Protein AF-0000000082835202 (afdb_homodimer)

Sequence (896 aa):
MSYSAKILWGEGLFLRPQHFQRQDAYHEARLAEMSRALHPYSWGLRAARFDAAALANGMLRATELSAIFPDGEIYNAPHNDDLPPAVALDGLDGASEAVFYLALHPMKDIGGNYRDAQQSQGFDARYAHQDSPAPDLYTNASTADLAFLRKNVRLLSEHEPRDALLTLPVARVRRTASAGYELDTSFIAPSLTVQACGALFEQLRRLLDALQAKVNALYGFHREPNKNIIEFRSGDVASFWLLHTANEAYSALSHLFHNPQLHPERLFQEMLRLAGALMTFSKVHTLADLPVYRHEQPGAAFAQLDTILRDLLDTVISTRYFSIVLEELRPSFHVGRLDSDKLDETTALYLSVSAATPASELAETVPLRFKVGAPDDVEKLVLSAMPGVQLAYTPQVPPAVPVKPGACYFALQTRGSLYDRMLQARSIAIYAPAGIPELKLDLIAVTRMSYSAKILWGEGLFLRPQHFQRQDAYHEARLAEMSRALHPYSWGLRAARFDAAALANGMLRATELSAIFPDGEIYNAPHNDDLPPAVALDGLDGASEAVFYLALHPMKDIGGNYRDAQQSQGFDARYAHQDSPAPDLYTNASTADLAFLRKNVRLLSEHEPRDALLTLPVARVRRTASAGYELDTSFIAPSLTVQACGALFEQLRRLLDALQAKVNALYGFHREPNKNIIEFRSGDVASFWLLHTANEAYSALSHLFHNPQLHPERLFQEMLRLAGALMTFSKVHTLADLPVYRHEQPGAAFAQLDTILRDLLDTVISTRYFSIVLEELRPSFHVGRLDSDKLDETTALYLSVSAATPASELAETVPLRFKVGAPDDVEKLVLSAMPGVQLAYTPQVPPAVPVKPGACYFALQTRGSLYDRMLQARSIAIYAPAGIPELKLDLIAVTR

Nearest PDB structures (foldseek):
  5y0e-assembly1_B  TM=6.596E-01  e=3.938E-38  Serratia sp. FS14
  5y0e-assembly1_A  TM=6.387E-01  e=1.521E-37  Serratia sp. FS14
  6gj3-assembly1_H  TM=6.727E-01  e=1.101E-32  Escherichia coli
  5m30-assembly1_C  TM=8.655E-01  e=2.086E-25  Escherichia coli
  6gj3-assembly1_D  TM=8.845E-01  e=3.781E-25  Escherichia coli

Foldseek 3Di:
DDAADDDDPDPPDDDDPVNVVSNVNNVQQVVLVVQCVVPVLQWAWPAWAFDFVCQQVQKTFTPWTWIQFNSGDTDTPDPQAHGADIDGRPPVVPDQKWWKKKKAADDDDPDPQEDEPVDPLDRRHQWYWDWDWDDDPPDNDDIDIDIDTHGRIHIDIPPDDHVRIGIWTQWMWGADPVRGIDTDLLADTLHQWQVNRNNSLVLLVVLLVLLVVLLVVLCVQQDDPPDPDRDAFPLCVLSVQSNVLSVVLSVVSVVCSVVRSHGCVVVLVSLLVSLQSLCVQDVPDDNVQQDDADSRGRSVNVVSSSVSSVVSSPDDRPLLKGKWDWDPPDVQKTKTFQDLVQDDLQKWKKKKKAFPDALVVCQPCCQQPKAKAAPVVSVVCNVVVHHHFGWHWDQDDPSSDRDDPRITMTITDCDDDRNVRCSVNRMMMMGGDPDGHPIDMMMMIGHD/DDAADQDPPDPPDDDDPVNVVSNVVNVQQVVLVVQCVVPVLSWAWAAWAFDFVCQQVQKTFTPWTWIQFNSGDTDTPDPQAHGADIDGRPPVVPDQKWWKKKKAADDDDVDPQEDEPVDPLDRRHQWYKDWDWDDDDPDRDDIDIDIDTHGRIHIDIPPDDHVRIGIWTQWMWGADPVRGIDTDLLADTLHFWQVNRNNSLVLLVVLLVLLVVLLVVLCVVQDDPDDPDRDDAPLCVLSVQSNVLSVVLSVVSVVCSVVRSHGVVVVLVSLLVSLQSLCVQDVPDDPVQQDDADSRGRSVNVVSSSVSSVVSSPDDRPLLKDKWDWDCPDVQKTKTFQDLVQDDLQKKKKKKKAFPDAQVVCQPCCQQPKAKAAPVVSVVCNVVVHHHFGWHWDPDDPSSDRDDPRITMTITDCDDDRNVRCSVNSMMMMGGDPDGHPIDMMMMIGHD

pLDDT: mean 88.79, std 12.3, range [39.31, 98.62]

Radius of gyration: 38.13 Å; Cα contacts (8 Å, |Δi|>4): 1691; chains: 2; bounding box: 76×111×78 Å

InterPro domains:
  IPR010263 Type VI secretion system TssK [PF05936] (19-446)
  IPR010263 Type VI secretion system TssK [PTHR35566] (1-447)
  IPR010263 Type VI secretion system TssK [TIGR03353] (5-446)

Solvent-accessible surface area (backbone atoms only — not comparable to full-atom values): 48586 Å² total; per-residue (Å²): 118,73,77,39,63,48,69,58,66,46,90,88,65,80,89,50,72,47,58,56,53,38,48,52,35,23,53,51,39,51,51,33,52,50,44,35,58,74,34,69,65,71,33,26,30,57,37,69,39,63,40,64,70,45,21,43,71,36,26,52,32,66,69,30,44,25,32,28,41,90,69,48,52,77,45,41,20,62,84,84,31,68,64,46,66,64,38,72,48,87,68,50,79,81,55,61,58,47,44,31,22,46,33,33,48,58,88,47,80,78,24,57,29,43,38,60,69,88,52,73,99,68,88,79,27,29,20,31,55,39,76,45,82,42,68,46,89,80,39,96,52,74,69,41,81,42,83,43,80,36,73,40,50,39,68,37,50,71,87,47,95,54,84,85,40,44,70,43,60,70,47,35,40,29,60,43,94,83,78,24,35,44,75,46,66,76,52,38,52,30,37,42,18,30,58,33,27,63,31,53,43,50,50,51,50,51,49,46,50,52,34,51,51,50,40,53,55,45,42,68,72,39,62,50,90,85,51,102,52,77,67,79,35,57,51,32,46,66,56,51,50,48,38,51,52,35,53,52,45,40,58,60,52,47,52,49,66,77,41,33,76,41,46,42,68,60,53,49,39,54,50,35,23,45,42,25,36,44,39,57,60,29,67,88,54,58,81,85,69,60,62,64,87,36,67,86,57,33,38,64,33,53,52,50,46,50,51,53,42,53,56,50,68,65,56,68,77,78,55,40,36,50,77,37,68,50,43,71,81,45,94,45,34,28,36,28,68,44,62,60,90,75,52,53,98,65,40,44,43,33,38,36,42,29,46,75,60,56,65,72,57,47,56,58,44,46,51,70,61,37,28,30,24,18,58,74,52,31,58,51,27,63,73,67,72,44,85,44,44,51,48,39,74,32,90,77,64,60,72,48,52,68,82,53,91,80,48,43,37,26,37,51,49,84,70,57,70,51,38,52,45,13,58,73,64,31,23,40,20,38,37,42,67,86,85,61,52,76,64,43,69,43,35,35,34,32,46,117,119,71,81,37,72,84,77,86,84,42,84,90,65,80,87,50,42,63,58,57,50,38,48,51,36,22,55,51,37,53,51,36,51,51,45,37,72,76,34,81,66,68,32,25,30,54,37,69,41,62,40,63,69,46,22,42,72,37,25,54,34,64,71,32,44,25,34,28,40,89,73,50,52,77,46,41,21,60,81,81,31,69,62,44,66,65,38,72,47,85,67,50,80,82,55,60,57,47,44,29,23,46,33,33,49,59,89,50,91,88,55,67,41,65,37,60,70,88,51,73,102,67,90,78,27,29,20,31,57,38,77,46,81,38,47,25,46,49,54,92,56,74,68,40,82,42,53,26,43,36,71,37,49,38,67,38,48,71,86,49,91,55,87,85,39,45,70,42,61,70,47,34,40,32,59,43,95,84,79,24,34,44,75,46,67,75,52,41,50,30,36,32,17,30,58,32,27,63,32,53,41,50,50,51,52,51,49,49,52,52,33,50,51,51,38,55,56,42,50,64,72,43,65,57,90,65,67,76,52,62,67,66,49,62,59,37,48,64,55,50,50,49,33,26,51,34,30,21,44,41,34,40,51,46,47,49,64,72,40,32,57,42,45,42,68,61,53,52,52,54,51,50,53,46,44,61,58,45,42,76,80,39,80,89,57,59,80,86,69,61,64,65,92,37,67,87,58,32,37,64,34,52,51,51,47,50,52,52,43,52,56,52,70,63,55,73,75,76,52,38,34,50,78,36,68,52,44,71,82,44,95,46,33,29,37,30,69,41,61,59,89,75,52,53,97,66,40,44,42,33,38,36,43,30,45,75,61,57,62,72,55,46,56,57,44,45,51,69,61,38,28,29,23,20,58,73,52,30,57,51,25,63,75,66,73,45,84,45,42,51,47,39,71,32,89,77,64,61,70,45,52,78,81,56,89,77,44,43,37,24,35,50,46,82,70,56,70,51,38,52,46,14,57,72,63,32,24,40,20,37,37,43,68,86,85,60,52,75,65,45,68,41,35,34,36,33,47,120

Secondary structure (DSSP, 8-state):
----PEE---TTPPP-HHHHHHHHHHHHHHHHHHHHHH-TT--EEEEEEE-HHHHHTTEE-EEEEEEE-TT--EEEETTTSPPPPPEEGGGSTT-SEEEEEEEEPPPPTTS--EE-TTS-S--SSSEEEEEEEE--SSS-PPPEEEEEEEE-EEEEETTS--TTSEEEEEEEEEE-TTS-EEE-TT----BSSGGGSHHHHHHHHHHHHHHHHHHHHHHHHH--SSSS-----GGGHHHHHHHHHHHHHHHHHHHHHH-TTS-HHHHHHHHHHHHHHHTTSBSSS-GGG-----TTSHHHHHHHHHHHHHHHHT-----SEEEE-EEEEETTEEEEE--TTT--TT-EEEEEEE-SS-HHHHHHHHHHH-EEE-HHHHHHHHHHT---S-EEE-SS--TTS-PPTT-EEEEEP--SHHHHHHHHTTEEEEE--TT-TT-EEEEEEE--/----PPP---TT----HHHHHHHHHHHHHHHHHHHHHH-TT--EEEEEEE-HHHHHTTEE-EEEEEEE-TTS-EEEETTTSPPPPPEE-TTSTT-SEEEEEEEEPPPPTTS--EE-TTS-S--SSSEEEEEEEE--SSS-PPPEEEEEEEE-EEEEETTS--TTSEEEEEEEEEE-TTS-EEE-TT----BSSGGGSHHHHHHHHHHHHHHHHHHHHHHHHH--SSSSB----GGGHHHHHHHHHHHHHHHHHHHHHH-TTS-HHHHHHHHHHHHHHHGGG-SSS-GGG-----TTSHHHHHHHHHHHHHHHHT-----SEEEE--EEEETTEEEEE--TTT--TTPEEEEEEE-SS-HHHHHHHHHHH-EEE-HHHHHHHHHHT---S-EEE-SS--TTS---TT-EEEEEP--SHHHHHHHHTTEEEEE--TT-TT-EEEEEEEP-

Structure (mmCIF, N/CA/C/O backbone):
data_AF-0000000082835202-model_v1
#
loop_
_entity.id
_entity.type
_entity.pdbx_description
1 polymer 'Type VI secretion system baseplate subunit TssK'
#
loop_
_atom_site.group_PDB
_atom_site.id
_atom_site.type_symbol
_atom_site.label_atom_id
_atom_site.label_alt_id
_atom_site.label_comp_id
_atom_site.label_asym_id
_atom_site.label_entity_id
_atom_site.label_seq_id
_atom_site.pdbx_PDB_ins_code
_atom_site.Cartn_x
_atom_site.Cartn_y
_atom_site.Cartn_z
_atom_site.occupancy
_atom_site.B_iso_or_equiv
_atom_site.auth_seq_id
_atom_site.auth_comp_id
_atom_site.auth_asym_id
_atom_site.auth_atom_id
_atom_site.pdbx_PDB_model_num
ATOM 1 N N . MET A 1 1 ? 1.157 -16.188 -18.25 1 53.16 1 MET A N 1
ATOM 2 C CA . MET A 1 1 ? 1.629 -17.344 -17.484 1 53.16 1 MET A CA 1
ATOM 3 C C . MET A 1 1 ? 0.822 -18.594 -17.828 1 53.16 1 MET A C 1
ATOM 5 O O . MET A 1 1 ? -0.393 -18.516 -18.016 1 53.16 1 MET A O 1
ATOM 9 N N . SER A 1 2 ? 1.512 -19.547 -18.453 1 62.22 2 SER A N 1
ATOM 10 C CA . SER A 1 2 ? 0.885 -20.781 -18.875 1 62.22 2 SER A CA 1
ATOM 11 C C . SER A 1 2 ? 0.361 -21.578 -17.688 1 62.22 2 SER A C 1
ATOM 13 O O . SER A 1 2 ? 1.101 -21.844 -16.734 1 62.22 2 SER A O 1
ATOM 15 N N . TYR A 1 3 ? -0.914 -21.531 -17.422 1 73.31 3 TYR A N 1
ATOM 16 C CA . TYR A 1 3 ? -1.56 -22.328 -16.375 1 73.31 3 TYR A CA 1
ATOM 17 C C . TYR A 1 3 ? -1.609 -23.797 -16.781 1 73.31 3 TYR A C 1
ATOM 19 O O . TYR A 1 3 ? -1.795 -24.125 -17.953 1 73.31 3 TYR A O 1
ATOM 27 N N . SER A 1 4 ? -1.003 -24.594 -15.867 1 79.38 4 SER A N 1
ATOM 28 C CA . SER A 1 4 ? -1.178 -26.031 -16.062 1 79.38 4 SER A CA 1
ATOM 29 C C . SER A 1 4 ? -1.963 -26.641 -14.906 1 79.38 4 SER A C 1
ATOM 31 O O . SER A 1 4 ? -1.714 -26.328 -13.734 1 79.38 4 SER A O 1
ATOM 33 N N . ALA A 1 5 ? -2.902 -27.422 -15.297 1 89.44 5 ALA A N 1
ATOM 34 C CA . ALA A 1 5 ? -3.686 -28.141 -14.305 1 89.44 5 ALA A CA 1
ATOM 35 C C . ALA A 1 5 ? -2.869 -29.266 -13.672 1 89.44 5 ALA A C 1
ATOM 37 O O . ALA A 1 5 ? -1.83 -29.656 -14.203 1 89.44 5 ALA A O 1
ATOM 38 N N . LYS A 1 6 ? -3.287 -29.641 -12.523 1 95.5 6 LYS A N 1
ATOM 39 C CA . LYS A 1 6 ? -2.662 -30.766 -11.828 1 95.5 6 LYS A CA 1
ATOM 40 C C . LYS A 1 6 ? -2.84 -32.062 -12.609 1 95.5 6 LYS A C 1
ATOM 42 O O . LYS A 1 6 ? -3.932 -32.344 -13.109 1 95.5 6 LYS A O 1
ATOM 47 N N . ILE A 1 7 ? -1.772 -32.906 -12.719 1 96.25 7 ILE A N 1
ATOM 48 C CA . ILE A 1 7 ? -1.777 -34.125 -13.492 1 96.25 7 ILE A CA 1
ATOM 49 C C . ILE A 1 7 ? -2.404 -35.25 -12.664 1 96.25 7 ILE A C 1
ATOM 51 O O . ILE A 1 7 ? -2.176 -35.344 -11.453 1 96.25 7 ILE A O 1
ATOM 55 N N . LEU A 1 8 ? -3.164 -36.156 -13.344 1 96.19 8 LEU A N 1
ATOM 56 C CA . LEU A 1 8 ? -3.623 -37.375 -12.711 1 96.19 8 LEU A CA 1
ATOM 57 C C . LEU A 1 8 ? -2.551 -38.469 -12.797 1 96.19 8 LEU A C 1
ATOM 59 O O . LEU A 1 8 ? -2.34 -39.062 -13.859 1 96.19 8 LEU A O 1
ATOM 63 N N . TRP A 1 9 ? -1.857 -38.625 -11.68 1 95.81 9 TRP A N 1
ATOM 64 C CA . TRP A 1 9 ? -0.933 -39.75 -11.578 1 95.81 9 TRP A CA 1
ATOM 65 C C . TRP A 1 9 ? -1.668 -41.031 -11.188 1 95.81 9 TRP A C 1
ATOM 67 O O . TRP A 1 9 ? -1.867 -41.312 -10 1 95.81 9 TRP A O 1
ATOM 77 N N . GLY A 1 10 ? -2.061 -41.781 -12.156 1 92.31 10 GLY A N 1
ATOM 78 C CA . GLY A 1 10 ? -2.848 -42.969 -11.891 1 92.31 10 GLY A CA 1
ATOM 79 C C . GLY A 1 10 ? -2.137 -44.25 -12.289 1 92.31 10 GLY A C 1
ATOM 80 O O . GLY A 1 10 ? -1.105 -44.219 -12.961 1 92.31 10 GLY A O 1
ATOM 81 N N . GLU A 1 11 ? -2.75 -45.312 -11.852 1 89.81 11 GLU A N 1
ATOM 82 C CA . GLU A 1 11 ? -2.205 -46.656 -12.18 1 89.81 11 GLU A CA 1
ATOM 83 C C . GLU A 1 11 ? -2.264 -46.906 -13.68 1 89.81 11 GLU A C 1
ATOM 85 O O . GLU A 1 11 ? -3.244 -46.562 -14.344 1 89.81 11 GLU A O 1
ATOM 90 N N . GLY A 1 12 ? -1.188 -47.5 -14.234 1 86.25 12 GLY A N 1
ATOM 91 C CA . GLY A 1 12 ? -1.146 -47.875 -15.641 1 86.25 12 GLY A CA 1
ATOM 92 C C . GLY A 1 12 ? -0.701 -46.719 -16.531 1 86.25 12 GLY A C 1
ATOM 93 O O . GLY A 1 12 ? -0.682 -46.875 -17.766 1 86.25 12 GLY A O 1
ATOM 94 N N . LEU A 1 13 ? -0.287 -45.688 -15.969 1 87.31 13 LEU A N 1
ATOM 95 C CA . LEU A 1 13 ? 0.126 -44.5 -16.719 1 87.31 13 LEU A CA 1
ATOM 96 C C . LEU A 1 13 ? 1.438 -44.75 -17.453 1 87.31 13 LEU A C 1
ATOM 98 O O . LEU A 1 13 ? 2.398 -45.25 -16.859 1 87.31 13 LEU A O 1
ATOM 102 N N . PHE A 1 14 ? 1.439 -44.469 -18.781 1 90.62 14 PHE A N 1
ATOM 103 C CA . PHE A 1 14 ? 2.682 -44.438 -19.547 1 90.62 14 PHE A CA 1
ATOM 104 C C . PHE A 1 14 ? 3.348 -43.062 -19.438 1 90.62 14 PHE A C 1
ATOM 106 O O . PHE A 1 14 ? 2.822 -42.094 -19.953 1 90.62 14 PHE A O 1
ATOM 113 N N . LEU A 1 15 ? 4.492 -43.094 -18.859 1 92.69 15 LEU A N 1
ATOM 114 C CA . LEU A 1 15 ? 5.164 -41.844 -18.562 1 92.69 15 LEU A CA 1
ATOM 115 C C . LEU A 1 15 ? 5.723 -41.219 -19.844 1 92.69 15 LEU A C 1
ATOM 117 O O . LEU A 1 15 ? 6.41 -41.875 -20.609 1 92.69 15 LEU A O 1
ATOM 121 N N . ARG A 1 16 ? 5.332 -40 -20.078 1 94.31 16 ARG A N 1
ATOM 122 C CA . ARG A 1 16 ? 5.832 -39.188 -21.172 1 94.31 16 ARG A CA 1
ATOM 123 C C . ARG A 1 16 ? 6.516 -37.906 -20.641 1 94.31 16 ARG A C 1
ATOM 125 O O . ARG A 1 16 ? 6.246 -37.469 -19.531 1 94.31 16 ARG A O 1
ATOM 132 N N . PRO A 1 17 ? 7.469 -37.375 -21.484 1 94.62 17 PRO A N 1
ATOM 133 C CA . PRO A 1 17 ? 8.117 -36.125 -21.062 1 94.62 17 PRO A CA 1
ATOM 134 C C . PRO A 1 17 ? 7.117 -35.031 -20.734 1 94.62 17 PRO A C 1
ATOM 136 O O . PRO A 1 17 ? 7.355 -34.219 -19.844 1 94.62 17 PRO A O 1
ATOM 139 N N . GLN A 1 18 ? 6.023 -35.062 -21.438 1 95.06 18 GLN A N 1
ATOM 140 C CA . GLN A 1 18 ? 5.016 -34 -21.266 1 95.06 18 GLN A CA 1
ATOM 141 C C . GLN A 1 18 ? 4.422 -34.031 -19.859 1 95.06 18 GLN A C 1
ATOM 143 O O . GLN A 1 18 ? 3.967 -33.031 -19.344 1 95.06 18 GLN A O 1
ATOM 148 N N . HIS A 1 19 ? 4.367 -35.188 -19.234 1 95.94 19 HIS A N 1
ATOM 149 C CA . HIS A 1 19 ? 3.906 -35.281 -17.844 1 95.94 19 HIS A CA 1
ATOM 150 C C . HIS A 1 19 ? 4.777 -34.438 -16.922 1 95.94 19 HIS A C 1
ATOM 152 O O . HIS A 1 19 ? 4.262 -33.656 -16.109 1 95.94 19 HIS A O 1
ATOM 158 N N . PHE A 1 20 ? 6.062 -34.5 -17.125 1 95.81 20 PHE A N 1
ATOM 159 C CA . PHE A 1 20 ? 7 -33.781 -16.281 1 95.81 20 PHE A CA 1
ATOM 160 C C . PHE A 1 20 ? 6.996 -32.281 -16.609 1 95.81 20 PHE A C 1
ATOM 162 O O . PHE A 1 20 ? 7.125 -31.453 -15.727 1 95.81 20 PHE A O 1
ATOM 169 N N . GLN A 1 21 ? 6.848 -32.062 -17.875 1 95.75 21 GLN A N 1
ATOM 170 C CA . GLN A 1 21 ? 6.758 -30.656 -18.297 1 95.75 21 GLN A CA 1
ATOM 171 C C . GLN A 1 21 ? 5.551 -29.969 -17.672 1 95.75 21 GLN A C 1
ATOM 173 O O . GLN A 1 21 ? 5.668 -28.859 -17.141 1 95.75 21 GLN A O 1
ATOM 178 N N . ARG A 1 22 ? 4.43 -30.609 -17.703 1 95.06 22 ARG A N 1
ATOM 179 C CA . ARG A 1 22 ? 3.201 -30.031 -17.156 1 95.06 22 ARG A CA 1
ATOM 180 C C . ARG A 1 22 ? 3.238 -29.984 -15.641 1 95.06 22 ARG A C 1
ATOM 182 O O . ARG A 1 22 ? 2.68 -29.078 -15.023 1 95.06 22 ARG A O 1
ATOM 189 N N . GLN A 1 23 ? 3.871 -30.922 -15.008 1 96.06 23 GLN A N 1
ATOM 190 C CA . GLN A 1 23 ? 4.039 -30.906 -13.555 1 96.06 23 GLN A CA 1
ATOM 191 C C . GLN A 1 23 ? 4.855 -29.688 -13.125 1 96.06 23 GLN A C 1
ATOM 193 O O . GLN A 1 23 ? 4.484 -29 -12.172 1 96.06 23 GLN A O 1
ATOM 198 N N . ASP A 1 24 ? 5.945 -29.453 -13.789 1 96.12 24 ASP A N 1
ATOM 199 C CA . ASP A 1 24 ? 6.75 -28.266 -13.508 1 96.12 24 ASP A CA 1
ATOM 200 C C . ASP A 1 24 ? 5.926 -27 -13.688 1 96.12 24 ASP A C 1
ATOM 202 O O . ASP A 1 24 ? 5.945 -26.109 -12.828 1 96.12 24 ASP A O 1
ATOM 206 N N . ALA A 1 25 ? 5.227 -26.953 -14.789 1 95.25 25 ALA A N 1
ATOM 207 C CA . ALA A 1 25 ? 4.406 -25.781 -15.086 1 95.25 25 ALA A CA 1
ATOM 208 C C . ALA A 1 25 ? 3.357 -25.547 -14 1 95.25 25 ALA A C 1
ATOM 210 O O . ALA A 1 25 ? 3.088 -24.406 -13.625 1 95.25 25 ALA A O 1
ATOM 211 N N . TYR A 1 26 ? 2.773 -26.656 -13.57 1 95.88 26 TYR A N 1
ATOM 212 C CA . TYR A 1 26 ? 1.771 -26.609 -12.508 1 95.88 26 TYR A CA 1
ATOM 213 C C . TYR A 1 26 ? 2.34 -25.969 -11.25 1 95.88 26 TYR A C 1
ATOM 215 O O . TYR A 1 26 ? 1.764 -25.016 -10.711 1 95.88 26 TYR A O 1
ATOM 223 N N . HIS A 1 27 ? 3.461 -26.344 -10.781 1 96.38 27 HIS A N 1
ATOM 224 C CA . HIS A 1 27 ? 4.055 -25.828 -9.555 1 96.38 27 HIS A CA 1
ATOM 225 C C . HIS A 1 27 ? 4.566 -24.406 -9.742 1 96.38 27 HIS A C 1
ATOM 227 O O . HIS A 1 27 ? 4.465 -23.578 -8.836 1 96.38 27 HIS A O 1
ATOM 233 N N . GLU A 1 28 ? 5.102 -24.125 -10.867 1 96 28 GLU A N 1
ATOM 234 C CA . GLU A 1 28 ? 5.57 -22.781 -11.172 1 96 28 GLU A CA 1
ATOM 235 C C . GLU A 1 28 ? 4.414 -21.781 -11.18 1 96 28 GLU A C 1
ATOM 237 O O . GLU A 1 28 ? 4.531 -20.688 -10.641 1 96 28 GLU A O 1
ATOM 242 N N . ALA A 1 29 ? 3.357 -22.172 -11.797 1 94.81 29 ALA A N 1
ATOM 243 C CA . ALA A 1 29 ? 2.176 -21.328 -11.867 1 94.81 29 ALA A CA 1
ATOM 244 C C . ALA A 1 29 ? 1.612 -21.062 -10.469 1 94.81 29 ALA A C 1
ATOM 246 O O . ALA A 1 29 ? 1.229 -19.922 -10.156 1 94.81 29 ALA A O 1
ATOM 247 N N . ARG A 1 30 ? 1.554 -22.062 -9.68 1 95.88 30 ARG A N 1
ATOM 248 C CA . ARG A 1 30 ? 1.05 -21.922 -8.32 1 95.88 30 ARG A CA 1
ATOM 249 C C . ARG A 1 30 ? 1.918 -20.953 -7.516 1 95.88 30 ARG A C 1
ATOM 251 O O . ARG A 1 30 ? 1.401 -20.109 -6.773 1 95.88 30 ARG A O 1
ATOM 258 N N . LEU A 1 31 ? 3.17 -21.094 -7.676 1 96.31 31 LEU A N 1
ATOM 259 C CA . LEU A 1 31 ? 4.086 -20.203 -6.973 1 96.31 31 LEU A CA 1
ATOM 260 C C . LEU A 1 31 ? 3.873 -18.766 -7.402 1 96.31 31 LEU A C 1
ATOM 262 O O . LEU A 1 31 ? 3.789 -17.859 -6.562 1 96.31 31 LEU A O 1
ATOM 266 N N . ALA A 1 32 ? 3.779 -18.547 -8.633 1 95.25 32 ALA A N 1
ATOM 267 C CA . ALA A 1 32 ? 3.588 -17.203 -9.164 1 95.25 32 ALA A CA 1
ATOM 268 C C . ALA A 1 32 ? 2.273 -16.594 -8.68 1 95.25 32 ALA A C 1
ATOM 270 O O . ALA A 1 32 ? 2.232 -15.445 -8.242 1 95.25 32 ALA A O 1
ATOM 271 N N . GLU A 1 33 ? 1.254 -17.359 -8.742 1 94.06 33 GLU A N 1
ATOM 272 C CA . GLU A 1 33 ? -0.067 -16.875 -8.336 1 94.06 33 GLU A CA 1
ATOM 273 C C . GLU A 1 33 ? -0.107 -16.562 -6.848 1 94.06 33 GLU A C 1
ATOM 275 O O . GLU A 1 33 ? -0.639 -15.523 -6.445 1 94.06 33 GLU A O 1
ATOM 280 N N . MET A 1 34 ? 0.46 -17.453 -6.094 1 95.81 34 MET A N 1
ATOM 281 C CA . MET A 1 34 ? 0.479 -17.234 -4.648 1 95.81 34 MET A CA 1
ATOM 282 C C . MET A 1 34 ? 1.312 -16.016 -4.293 1 95.81 34 MET A C 1
ATOM 284 O O . MET A 1 34 ? 0.936 -15.234 -3.412 1 95.81 34 MET A O 1
ATOM 288 N N . SER A 1 35 ? 2.41 -15.859 -4.945 1 95.94 35 SER A N 1
ATOM 289 C CA . SER A 1 35 ? 3.252 -14.688 -4.703 1 95.94 35 SER A CA 1
ATOM 290 C C . SER A 1 35 ? 2.496 -13.391 -4.98 1 95.94 35 SER A C 1
ATOM 292 O O . SER A 1 35 ? 2.547 -12.461 -4.18 1 95.94 35 SER A O 1
ATOM 294 N N . ARG A 1 36 ? 1.736 -13.367 -6.02 1 93.56 36 ARG A N 1
ATOM 295 C CA . ARG A 1 36 ? 0.971 -12.18 -6.387 1 93.56 36 ARG A CA 1
ATOM 296 C C . ARG A 1 36 ? -0.155 -11.922 -5.391 1 93.56 36 ARG A C 1
ATOM 298 O O . ARG A 1 36 ? -0.512 -10.773 -5.133 1 93.56 36 ARG A O 1
ATOM 305 N N . ALA A 1 37 ? -0.65 -13.023 -4.91 1 94 37 ALA A N 1
ATOM 306 C CA . ALA A 1 37 ? -1.703 -12.891 -3.906 1 94 37 ALA A CA 1
ATOM 307 C C . ALA A 1 37 ? -1.152 -12.305 -2.607 1 94 37 ALA A C 1
ATOM 309 O O . ALA A 1 37 ? -1.835 -11.539 -1.927 1 94 37 ALA A O 1
ATOM 310 N N . LEU A 1 38 ? 0.055 -12.664 -2.33 1 94.88 38 LEU A N 1
ATOM 311 C CA . LEU A 1 38 ? 0.689 -12.18 -1.107 1 94.88 38 LEU A CA 1
ATOM 312 C C . LEU A 1 38 ? 1.112 -10.719 -1.253 1 94.88 38 LEU A C 1
ATOM 314 O O . LEU A 1 38 ? 0.995 -9.938 -0.307 1 94.88 38 LEU A O 1
ATOM 318 N N . HIS A 1 39 ? 1.611 -10.445 -2.434 1 95.38 39 HIS A N 1
ATOM 319 C CA . HIS A 1 39 ? 1.994 -9.078 -2.758 1 95.38 39 HIS A CA 1
ATOM 320 C C . HIS A 1 39 ? 1.806 -8.789 -4.242 1 95.38 39 HIS A C 1
ATOM 322 O O . HIS A 1 39 ? 2.521 -9.344 -5.082 1 95.38 39 HIS A O 1
ATOM 328 N N . PRO A 1 40 ? 0.974 -7.82 -4.527 1 95.44 40 PRO A N 1
ATOM 329 C CA . PRO A 1 40 ? 0.612 -7.625 -5.934 1 95.44 40 PRO A CA 1
ATOM 330 C C . PRO A 1 40 ? 1.788 -7.152 -6.785 1 95.44 40 PRO A C 1
ATOM 332 O O . PRO A 1 40 ? 1.77 -7.309 -8.008 1 95.44 40 PRO A O 1
ATOM 335 N N . TYR A 1 41 ? 2.816 -6.641 -6.188 1 97.38 41 TYR A N 1
ATOM 336 C CA . TYR A 1 41 ? 3.982 -6.129 -6.898 1 97.38 41 TYR A CA 1
ATOM 337 C C . TYR A 1 41 ? 5.207 -6.996 -6.629 1 97.38 41 TYR A C 1
ATOM 339 O O . TYR A 1 41 ? 6.312 -6.48 -6.449 1 97.38 41 TYR A O 1
ATOM 347 N N . SER A 1 42 ? 5.008 -8.297 -6.641 1 96.88 42 SER A N 1
ATOM 348 C CA . SER A 1 42 ? 6.082 -9.242 -6.348 1 96.88 42 SER A CA 1
ATOM 349 C C . SER A 1 42 ? 6.93 -9.516 -7.586 1 96.88 42 SER A C 1
ATOM 351 O O . SER A 1 42 ? 7.238 -10.672 -7.891 1 96.88 42 SER A O 1
ATOM 353 N N . TRP A 1 43 ? 7.246 -8.5 -8.391 1 97.75 43 TRP A N 1
ATOM 354 C CA . TRP A 1 43 ? 8.141 -8.57 -9.539 1 97.75 43 TRP A CA 1
ATOM 355 C C . TRP A 1 43 ? 8.953 -7.289 -9.672 1 97.75 43 TRP A C 1
ATOM 357 O O . TRP A 1 43 ? 8.594 -6.25 -9.109 1 97.75 43 TRP A O 1
ATOM 367 N N . GLY A 1 44 ? 10.133 -7.441 -10.266 1 98.12 44 GLY A N 1
ATOM 368 C CA . GLY A 1 44 ? 11.008 -6.289 -10.438 1 98.12 44 GLY A CA 1
ATOM 369 C C . GLY A 1 44 ? 12.469 -6.609 -10.195 1 98.12 44 GLY A C 1
ATOM 370 O O . GLY A 1 44 ? 12.844 -7.777 -10.094 1 98.12 44 GLY A O 1
ATOM 371 N N . LEU A 1 45 ? 13.25 -5.555 -10.156 1 97.88 45 LEU A N 1
ATOM 372 C CA . LEU A 1 45 ? 14.703 -5.645 -10.023 1 97.88 45 LEU A CA 1
ATOM 373 C C . LEU A 1 45 ? 15.102 -5.93 -8.586 1 97.88 45 LEU A C 1
ATOM 375 O O . LEU A 1 45 ? 14.547 -5.348 -7.652 1 97.88 45 LEU A O 1
ATOM 379 N N . ARG A 1 46 ? 15.984 -6.797 -8.422 1 96.88 46 ARG A N 1
ATOM 380 C CA . ARG A 1 46 ? 16.594 -7.055 -7.121 1 96.88 46 ARG A CA 1
ATOM 381 C C . ARG A 1 46 ? 18 -6.477 -7.055 1 96.88 46 ARG A C 1
ATOM 383 O O . ARG A 1 46 ? 18.453 -6.031 -5.992 1 96.88 46 ARG A O 1
ATOM 390 N N . ALA A 1 47 ? 18.688 -6.574 -8.273 1 96.44 47 ALA A N 1
ATOM 391 C CA . ALA A 1 47 ? 20.031 -6.016 -8.367 1 96.44 47 ALA A CA 1
ATOM 392 C C . ALA A 1 47 ? 20.406 -5.75 -9.828 1 96.44 47 ALA A C 1
ATOM 394 O O . ALA A 1 47 ? 20.031 -6.512 -10.719 1 96.44 47 ALA A O 1
ATOM 395 N N . ALA A 1 48 ? 21.156 -4.688 -10.078 1 96.69 48 ALA A N 1
ATOM 396 C CA . ALA A 1 48 ? 21.672 -4.359 -11.398 1 96.69 48 ALA A CA 1
ATOM 397 C C . ALA A 1 48 ? 23 -3.605 -11.297 1 96.69 48 ALA A C 1
ATOM 399 O O . ALA A 1 48 ? 23.062 -2.512 -10.734 1 96.69 48 ALA A O 1
ATOM 400 N N . ARG A 1 49 ? 24.016 -4.219 -11.766 1 96.94 49 ARG A N 1
ATOM 401 C CA . ARG A 1 49 ? 25.328 -3.596 -11.836 1 96.94 49 ARG A CA 1
ATOM 402 C C . ARG A 1 49 ? 25.922 -3.727 -13.234 1 96.94 49 ARG A C 1
ATOM 404 O O . ARG A 1 49 ? 25.766 -4.766 -13.883 1 96.94 49 ARG A O 1
ATOM 411 N N . PHE A 1 50 ? 26.625 -2.695 -13.648 1 97.44 50 PHE A N 1
ATOM 412 C CA . PHE A 1 50 ? 27.188 -2.652 -14.992 1 97.44 50 PHE A CA 1
ATOM 413 C C . PHE A 1 50 ? 28.656 -2.252 -14.945 1 97.44 50 PHE A C 1
ATOM 415 O O . PHE A 1 50 ? 29.094 -1.6 -14 1 97.44 50 PHE A O 1
ATOM 422 N N . ASP A 1 51 ? 29.359 -2.641 -15.969 1 97.38 51 ASP A N 1
ATOM 423 C CA . ASP A 1 51 ? 30.781 -2.318 -16.125 1 97.38 51 ASP A CA 1
ATOM 424 C C . ASP A 1 51 ? 30.953 -0.882 -16.609 1 97.38 51 ASP A C 1
ATOM 426 O O . ASP A 1 51 ? 30.797 -0.595 -17.797 1 97.38 51 ASP A O 1
ATOM 430 N N . ALA A 1 52 ? 31.469 -0.044 -15.781 1 95.12 52 ALA A N 1
ATOM 431 C CA . ALA A 1 52 ? 31.578 1.384 -16.078 1 95.12 52 ALA A CA 1
ATOM 432 C C . ALA A 1 52 ? 32.594 1.64 -17.172 1 95.12 52 ALA A C 1
ATOM 434 O O . ALA A 1 52 ? 32.406 2.52 -18.016 1 95.12 52 ALA A O 1
ATOM 435 N N . ALA A 1 53 ? 33.625 0.889 -17.109 1 95.69 53 ALA A N 1
ATOM 436 C CA . ALA A 1 53 ? 34.656 1.058 -18.109 1 95.69 53 ALA A CA 1
ATOM 437 C C . ALA A 1 53 ? 34.156 0.676 -19.5 1 95.69 53 ALA A C 1
ATOM 439 O O . ALA A 1 53 ? 34.406 1.388 -20.484 1 95.69 53 ALA A O 1
ATOM 440 N N . ALA A 1 54 ? 33.5 -0.439 -19.562 1 95.94 54 ALA A N 1
ATOM 441 C CA . ALA A 1 54 ? 32.906 -0.863 -20.828 1 95.94 54 ALA A CA 1
ATOM 442 C C . ALA A 1 54 ? 31.891 0.16 -21.344 1 95.94 54 ALA A C 1
ATOM 444 O O . ALA A 1 54 ? 31.844 0.453 -22.547 1 95.94 54 ALA A O 1
ATOM 445 N N . LEU A 1 55 ? 31.172 0.676 -20.484 1 94.31 55 LEU A N 1
ATOM 446 C CA . LEU A 1 55 ? 30.156 1.653 -20.828 1 94.31 55 LEU A CA 1
ATOM 447 C C . LEU A 1 55 ? 30.781 2.92 -21.391 1 94.31 55 LEU A C 1
ATOM 449 O O . LEU A 1 55 ? 30.297 3.461 -22.391 1 94.31 55 LEU A O 1
ATOM 453 N N . ALA A 1 56 ? 31.859 3.355 -20.781 1 92.56 56 ALA A N 1
ATOM 454 C CA . ALA A 1 56 ? 32.562 4.535 -21.25 1 92.56 56 ALA A CA 1
ATOM 455 C C . ALA A 1 56 ? 33.094 4.336 -22.672 1 92.56 56 ALA A C 1
ATOM 457 O O . ALA A 1 56 ? 33.25 5.305 -23.422 1 92.56 56 ALA A O 1
ATOM 458 N N . ASN A 1 57 ? 33.219 3.062 -23.047 1 91.88 57 ASN A N 1
ATOM 459 C CA . ASN A 1 57 ? 33.719 2.732 -24.359 1 91.88 57 ASN A CA 1
ATOM 460 C C . ASN A 1 57 ? 32.625 2.299 -25.312 1 91.88 57 ASN A C 1
ATOM 462 O O . ASN A 1 57 ? 32.875 1.683 -26.344 1 91.88 57 ASN A O 1
ATOM 466 N N . GLY A 1 58 ? 31.422 2.537 -24.812 1 91.5 58 GLY A N 1
ATOM 467 C CA . GLY A 1 58 ? 30.281 2.357 -25.703 1 91.5 58 GLY A CA 1
ATOM 468 C C . GLY A 1 58 ? 29.703 0.958 -25.656 1 91.5 58 GLY A C 1
ATOM 469 O O . GLY A 1 58 ? 29.047 0.518 -26.594 1 91.5 58 GLY A O 1
ATOM 470 N N . MET A 1 59 ? 29.984 0.245 -24.594 1 94.88 59 MET A N 1
ATOM 471 C CA . MET A 1 59 ? 29.453 -1.104 -24.422 1 94.88 59 MET A CA 1
ATOM 472 C C . MET A 1 59 ? 28.688 -1.228 -23.109 1 94.88 59 MET A C 1
ATOM 474 O O . MET A 1 59 ? 29.234 -0.928 -22.047 1 94.88 59 MET A O 1
ATOM 478 N N . LEU A 1 60 ? 27.438 -1.641 -23.25 1 96.62 60 LEU A N 1
ATOM 479 C CA . LEU A 1 60 ? 26.672 -1.923 -22.047 1 96.62 60 LEU A CA 1
ATOM 480 C C . LEU A 1 60 ? 26.812 -3.385 -21.625 1 96.62 60 LEU A C 1
ATOM 482 O O . LEU A 1 60 ? 26.266 -4.273 -22.281 1 96.62 60 LEU A O 1
ATOM 486 N N . ARG A 1 61 ? 27.547 -3.604 -20.578 1 97.62 61 ARG A N 1
ATOM 487 C CA . ARG A 1 61 ? 27.812 -4.945 -20.062 1 97.62 61 ARG A CA 1
ATOM 488 C C . ARG A 1 61 ? 27.438 -5.062 -18.594 1 97.62 61 ARG A C 1
ATOM 490 O O . ARG A 1 61 ? 27.953 -4.332 -17.75 1 97.62 61 ARG A O 1
ATOM 497 N N . ALA A 1 62 ? 26.578 -6.004 -18.375 1 98.12 62 ALA A N 1
ATOM 498 C CA . ALA A 1 62 ? 26.172 -6.227 -17 1 98.12 62 ALA A CA 1
ATOM 499 C C . ALA A 1 62 ? 27.188 -7.094 -16.25 1 98.12 62 ALA A C 1
ATOM 501 O O . ALA A 1 62 ? 27.766 -8.023 -16.828 1 98.12 62 ALA A O 1
ATOM 502 N N . THR A 1 63 ? 27.359 -6.742 -15.008 1 98.19 63 THR A N 1
ATOM 503 C CA . THR A 1 63 ? 28.203 -7.578 -14.156 1 98.19 63 THR A CA 1
ATOM 504 C C . THR A 1 63 ? 27.359 -8.359 -13.156 1 98.19 63 THR A C 1
ATOM 506 O O . THR A 1 63 ? 27.781 -9.391 -12.641 1 98.19 63 THR A O 1
ATOM 509 N N . GLU A 1 64 ? 26.219 -7.879 -12.891 1 97.81 64 GLU A N 1
ATOM 510 C CA . GLU A 1 64 ? 25.219 -8.531 -12.047 1 97.81 64 GLU A CA 1
ATOM 511 C C . GLU A 1 64 ? 23.812 -8.102 -12.43 1 97.81 64 GLU A C 1
ATOM 513 O O . GLU A 1 64 ? 23.547 -6.914 -12.602 1 97.81 64 GLU A O 1
ATOM 518 N N . LEU A 1 65 ? 22.969 -9.016 -12.609 1 97.88 65 LEU A N 1
ATOM 519 C CA . LEU A 1 65 ? 21.562 -8.758 -12.883 1 97.88 65 LEU A CA 1
ATOM 520 C C . LEU A 1 65 ? 20.672 -9.797 -12.203 1 97.88 65 LEU A C 1
ATOM 522 O O . LEU A 1 65 ? 20.812 -10.992 -12.469 1 97.88 65 LEU A O 1
ATOM 526 N N . SER A 1 66 ? 19.844 -9.359 -11.312 1 97.88 66 SER A N 1
ATOM 527 C CA . SER A 1 66 ? 18.875 -10.195 -10.617 1 97.88 66 SER A CA 1
ATOM 528 C C . SER A 1 66 ? 17.484 -9.57 -10.633 1 97.88 66 SER A C 1
ATOM 530 O O . SER A 1 66 ? 17.328 -8.391 -10.312 1 97.88 66 SER A O 1
ATOM 532 N N . ALA A 1 67 ? 16.5 -10.359 -11.078 1 98.12 67 ALA A N 1
ATOM 533 C CA . ALA A 1 67 ? 15.141 -9.828 -11.188 1 98.12 67 ALA A CA 1
ATOM 534 C C . ALA A 1 67 ? 14.102 -10.945 -11.156 1 98.12 67 ALA A C 1
ATOM 536 O O . ALA A 1 67 ? 14.445 -12.117 -11.328 1 98.12 67 ALA A O 1
ATOM 537 N N . ILE A 1 68 ? 12.93 -10.648 -10.812 1 98.12 68 ILE A N 1
ATOM 538 C CA . ILE A 1 68 ? 11.758 -11.492 -11.023 1 98.12 68 ILE A CA 1
ATOM 539 C C . ILE A 1 68 ? 10.867 -10.875 -12.102 1 98.12 68 ILE A C 1
ATOM 541 O O . ILE A 1 68 ? 10.43 -9.734 -11.969 1 98.12 68 ILE A O 1
ATOM 545 N N . PHE A 1 69 ? 10.664 -11.609 -13.18 1 97.62 69 PHE A N 1
ATOM 546 C CA . PHE A 1 69 ? 9.82 -11.133 -14.266 1 97.62 69 PHE A CA 1
ATOM 547 C C . PHE A 1 69 ? 8.352 -11.102 -13.844 1 97.62 69 PHE A C 1
ATOM 549 O O . PHE A 1 69 ? 7.973 -11.742 -12.867 1 97.62 69 PHE A O 1
ATOM 556 N N . PRO A 1 70 ? 7.504 -10.336 -14.57 1 94.75 70 PRO A N 1
ATOM 557 C CA . PRO A 1 70 ? 6.09 -10.211 -14.211 1 94.75 70 PRO A CA 1
ATOM 558 C C . PRO A 1 70 ? 5.367 -11.555 -14.203 1 94.75 70 PRO A C 1
ATOM 560 O O . PRO A 1 70 ? 4.367 -11.719 -13.5 1 94.75 70 PRO A O 1
ATOM 563 N N . ASP A 1 71 ? 5.883 -12.516 -14.938 1 94.44 71 ASP A N 1
ATOM 564 C CA . ASP A 1 71 ? 5.223 -13.82 -14.984 1 94.44 71 ASP A CA 1
ATOM 565 C C . ASP A 1 71 ? 5.711 -14.727 -13.852 1 94.44 71 ASP A C 1
ATOM 567 O O . ASP A 1 71 ? 5.297 -15.883 -13.758 1 94.44 71 ASP A O 1
ATOM 571 N N . GLY A 1 72 ? 6.68 -14.242 -13.062 1 95.25 72 GLY A N 1
ATOM 572 C CA . GLY A 1 72 ? 7.145 -15 -11.914 1 95.25 72 GLY A CA 1
ATOM 573 C C . GLY A 1 72 ? 8.492 -15.672 -12.141 1 95.25 72 GLY A C 1
ATOM 574 O O . GLY A 1 72 ? 9.07 -16.25 -11.219 1 95.25 72 GLY A O 1
ATOM 575 N N . GLU A 1 73 ? 9.031 -15.562 -13.352 1 96.75 73 GLU A N 1
ATOM 576 C CA . GLU A 1 73 ? 10.328 -16.172 -13.633 1 96.75 73 GLU A CA 1
ATOM 577 C C . GLU A 1 73 ? 11.438 -15.469 -12.859 1 96.75 73 GLU A C 1
ATOM 579 O O . GLU A 1 73 ? 11.531 -14.234 -12.867 1 96.75 73 GLU A O 1
ATOM 584 N N . ILE A 1 74 ? 12.227 -16.312 -12.188 1 97.69 74 ILE A N 1
ATOM 585 C CA . ILE A 1 74 ? 13.305 -15.789 -11.359 1 97.69 74 ILE A CA 1
ATOM 586 C C . ILE A 1 74 ? 14.617 -15.812 -12.141 1 97.69 74 ILE A C 1
ATOM 588 O O . ILE A 1 74 ? 15 -16.844 -12.695 1 97.69 74 ILE A O 1
ATOM 592 N N . TYR A 1 75 ? 15.242 -14.719 -12.258 1 98.12 75 TYR A N 1
ATOM 593 C CA . TYR A 1 75 ? 16.531 -14.57 -12.945 1 98.12 75 TYR A CA 1
ATOM 594 C C . TYR A 1 75 ? 17.594 -14.047 -11.992 1 98.12 75 TYR A C 1
ATOM 596 O O . TYR A 1 75 ? 17.391 -13.047 -11.312 1 98.12 75 TYR A O 1
ATOM 604 N N . ASN A 1 76 ? 18.719 -14.727 -11.883 1 98 76 ASN A N 1
ATOM 605 C CA . ASN A 1 76 ? 19.828 -14.352 -11.008 1 98 76 ASN A CA 1
ATOM 606 C C . ASN A 1 76 ? 21.172 -14.633 -11.664 1 98 76 ASN A C 1
ATOM 608 O O . ASN A 1 76 ? 21.656 -15.766 -11.648 1 98 76 ASN A O 1
ATOM 612 N N . ALA A 1 77 ? 21.719 -13.695 -12.234 1 97.56 77 ALA A N 1
ATOM 613 C CA . ALA A 1 77 ? 22.984 -13.82 -12.961 1 97.56 77 ALA A CA 1
ATOM 614 C C . ALA A 1 77 ? 24.094 -13.008 -12.281 1 97.56 77 ALA A C 1
ATOM 616 O O . ALA A 1 77 ? 23.844 -11.891 -11.812 1 97.56 77 ALA A O 1
ATOM 617 N N . PRO A 1 78 ? 25.328 -13.516 -12.086 1 96.12 78 PRO A N 1
ATOM 618 C CA . PRO A 1 78 ? 25.828 -14.695 -12.789 1 96.12 78 PRO A CA 1
ATOM 619 C C . PRO A 1 78 ? 25.75 -15.969 -11.953 1 96.12 78 PRO A C 1
ATOM 621 O O . PRO A 1 78 ? 26.25 -17.016 -12.359 1 96.12 78 PRO A O 1
ATOM 624 N N . HIS A 1 79 ? 25.156 -15.977 -10.828 1 90.69 79 HIS A N 1
ATOM 625 C CA . HIS A 1 79 ? 25.203 -17.109 -9.906 1 90.69 79 HIS A CA 1
ATOM 626 C C . HIS A 1 79 ? 24.422 -18.297 -10.461 1 90.69 79 HIS A C 1
ATOM 628 O O . HIS A 1 79 ? 24.984 -19.375 -10.664 1 90.69 79 HIS A O 1
ATOM 634 N N . ASN A 1 80 ? 23.141 -18.156 -10.773 1 92.38 80 ASN A N 1
ATOM 635 C CA . ASN A 1 80 ? 22.281 -19.25 -11.203 1 92.38 80 ASN A CA 1
ATOM 636 C C . ASN A 1 80 ? 21.969 -19.156 -12.703 1 92.38 80 ASN A C 1
ATOM 638 O O . ASN A 1 80 ? 21.531 -20.141 -13.305 1 92.38 80 ASN A O 1
ATOM 642 N N . ASP A 1 81 ? 22.234 -18.031 -13.219 1 96.12 81 ASP A N 1
ATOM 643 C CA . ASP A 1 81 ? 21.984 -17.766 -14.633 1 96.12 81 ASP A CA 1
ATOM 644 C C . ASP A 1 81 ? 23.188 -17.078 -15.281 1 96.12 81 ASP A C 1
ATOM 646 O O . ASP A 1 81 ? 24.094 -16.609 -14.586 1 96.12 81 ASP A O 1
ATOM 650 N N . ASP A 1 82 ? 23.109 -17.078 -16.609 1 94.56 82 ASP A N 1
ATOM 651 C CA . ASP A 1 82 ? 24.156 -16.375 -17.344 1 94.56 82 ASP A CA 1
ATOM 652 C C . ASP A 1 82 ? 23.781 -14.914 -17.562 1 94.56 82 ASP A C 1
ATOM 654 O O . ASP A 1 82 ? 22.594 -14.586 -17.703 1 94.56 82 ASP A O 1
ATOM 658 N N . LEU A 1 83 ? 24.812 -14.102 -17.578 1 97.38 83 LEU A N 1
ATOM 659 C CA . LEU A 1 83 ? 24.594 -12.695 -17.906 1 97.38 83 LEU A CA 1
ATOM 660 C C . LEU A 1 83 ? 24.219 -12.531 -19.375 1 97.38 83 LEU A C 1
ATOM 662 O O . LEU A 1 83 ? 24.672 -13.305 -20.219 1 97.38 83 LEU A O 1
ATOM 666 N N . PRO A 1 84 ? 23.391 -11.539 -19.688 1 96.75 84 PRO A N 1
ATOM 667 C CA . PRO A 1 84 ? 23.109 -11.281 -21.109 1 96.75 84 PRO A CA 1
ATOM 668 C C . PRO A 1 84 ? 24.328 -10.773 -21.875 1 96.75 84 PRO A C 1
ATOM 670 O O . PRO A 1 84 ? 25.234 -10.18 -21.281 1 96.75 84 PRO A O 1
ATOM 673 N N . PRO A 1 85 ? 24.312 -11.055 -23.172 1 95.5 85 PRO A N 1
ATOM 674 C CA . PRO A 1 85 ? 25.406 -10.508 -23.984 1 95.5 85 PRO A CA 1
ATOM 675 C C . PRO A 1 85 ? 25.469 -8.984 -23.938 1 95.5 85 PRO A C 1
ATOM 677 O O . PRO A 1 85 ? 24.438 -8.32 -23.812 1 95.5 85 PRO A O 1
ATOM 680 N N . ALA A 1 86 ? 26.656 -8.477 -24.047 1 96.06 86 ALA A N 1
ATOM 681 C CA . ALA A 1 86 ? 26.844 -7.031 -24.047 1 96.06 86 ALA A CA 1
ATOM 682 C C . ALA A 1 86 ? 26.219 -6.402 -25.281 1 96.06 86 ALA A C 1
ATOM 684 O O . ALA A 1 86 ? 26.062 -7.059 -26.312 1 96.06 86 ALA A O 1
ATOM 685 N N . VAL A 1 87 ? 25.875 -5.172 -25.141 1 94.69 87 VAL A N 1
ATOM 686 C CA . VAL A 1 87 ? 25.234 -4.453 -26.234 1 94.69 87 VAL A CA 1
ATOM 687 C C . VAL A 1 87 ? 26.078 -3.24 -26.625 1 94.69 87 VAL A C 1
ATOM 689 O O . VAL A 1 87 ? 26.5 -2.461 -25.766 1 94.69 87 VAL A O 1
ATOM 692 N N . ALA A 1 88 ? 26.281 -3.164 -27.891 1 92.69 88 ALA A N 1
ATOM 693 C CA . ALA A 1 88 ? 26.984 -1.982 -28.391 1 92.69 88 ALA A CA 1
ATOM 694 C C . ALA A 1 88 ? 26.031 -0.786 -28.484 1 92.69 88 ALA A C 1
ATOM 696 O O . ALA A 1 88 ? 24.922 -0.905 -28.984 1 92.69 88 ALA A O 1
ATOM 697 N N . LEU A 1 89 ? 26.453 0.345 -28.016 1 90.38 89 LEU A N 1
ATOM 698 C CA . LEU A 1 89 ? 25.594 1.509 -27.891 1 90.38 89 LEU A CA 1
ATOM 699 C C . LEU A 1 89 ? 25.719 2.416 -29.109 1 90.38 89 LEU A C 1
ATOM 701 O O . LEU A 1 89 ? 25 3.408 -29.234 1 90.38 89 LEU A O 1
ATOM 705 N N . ASP A 1 90 ? 26.594 2.199 -29.984 1 76.19 90 ASP A N 1
ATOM 706 C CA . ASP A 1 90 ? 26.781 3.025 -31.172 1 76.19 90 ASP A CA 1
ATOM 707 C C . ASP A 1 90 ? 25.484 3.15 -31.969 1 76.19 90 ASP A C 1
ATOM 709 O O . ASP A 1 90 ? 25.297 4.117 -32.719 1 76.19 90 ASP A O 1
ATOM 713 N N . GLY A 1 91 ? 24.547 2.268 -31.719 1 64.56 91 GLY A N 1
ATOM 714 C CA . GLY A 1 91 ? 23.312 2.266 -32.5 1 64.56 91 GLY A CA 1
ATOM 715 C C . GLY A 1 91 ? 22.219 3.117 -31.875 1 64.56 91 GLY A C 1
ATOM 716 O O . GLY A 1 91 ? 21.062 3.053 -32.281 1 64.56 91 GLY A O 1
ATOM 717 N N . LEU A 1 92 ? 22.438 3.77 -30.734 1 69.5 92 LEU A N 1
ATOM 718 C CA . LEU A 1 92 ? 21.375 4.574 -30.156 1 69.5 92 LEU A CA 1
ATOM 719 C C . LEU A 1 92 ? 21 5.738 -31.078 1 69.5 92 LEU A C 1
ATOM 721 O O . LEU A 1 92 ? 20.422 6.723 -30.641 1 69.5 92 LEU A O 1
ATOM 725 N N . ASP A 1 93 ? 20.906 5.453 -32.344 1 60.94 93 ASP A N 1
ATOM 726 C CA . ASP A 1 93 ? 20.453 6.25 -33.5 1 60.94 93 ASP A CA 1
ATOM 727 C C . ASP A 1 93 ? 20.406 7.734 -33.125 1 60.94 93 ASP A C 1
ATOM 729 O O . ASP A 1 93 ? 19.422 8.414 -33.469 1 60.94 93 ASP A O 1
ATOM 733 N N . GLY A 1 94 ? 21.359 8.242 -32.406 1 65.94 94 GLY A N 1
ATOM 734 C CA . GLY A 1 94 ? 21.359 9.688 -32.25 1 65.94 94 GLY A CA 1
ATOM 735 C C . GLY A 1 94 ? 20.672 10.133 -30.953 1 65.94 94 GLY A C 1
ATOM 736 O O . GLY A 1 94 ? 20.766 11.305 -30.578 1 65.94 94 GLY A O 1
ATOM 737 N N . ALA A 1 95 ? 20.062 9.211 -30.297 1 76.69 95 ALA A N 1
ATOM 738 C CA . ALA A 1 95 ? 19.375 9.625 -29.078 1 76.69 95 ALA A CA 1
ATOM 739 C C . ALA A 1 95 ? 20.359 9.938 -27.969 1 76.69 95 ALA A C 1
ATOM 741 O O . ALA A 1 95 ? 21.422 9.312 -27.875 1 76.69 95 ALA A O 1
ATOM 742 N N . SER A 1 96 ? 20.094 10.969 -27.203 1 84.88 96 SER A N 1
ATOM 743 C CA . SER A 1 96 ? 20.953 11.398 -26.094 1 84.88 96 SER A CA 1
ATOM 744 C C . SER A 1 96 ? 20.812 10.469 -24.906 1 84.88 96 SER A C 1
ATOM 746 O O . SER A 1 96 ? 21.703 10.398 -24.047 1 84.88 96 SER A O 1
ATOM 748 N N . GLU A 1 97 ? 19.703 9.781 -24.797 1 91.38 97 GLU A N 1
ATOM 749 C CA . GLU A 1 97 ? 19.484 8.828 -23.703 1 91.38 97 GLU A CA 1
ATOM 750 C C . GLU A 1 97 ? 18.562 7.691 -24.141 1 91.38 97 GLU A C 1
ATOM 752 O O . GLU A 1 97 ? 17.797 7.84 -25.109 1 91.38 97 GLU A O 1
ATOM 757 N N . ALA A 1 98 ? 18.719 6.566 -23.531 1 94.06 98 ALA A N 1
ATOM 758 C CA . ALA A 1 98 ? 17.859 5.434 -23.828 1 94.06 98 ALA A CA 1
ATOM 759 C C . ALA A 1 98 ? 17.703 4.516 -22.625 1 94.06 98 ALA A C 1
ATOM 761 O O . ALA A 1 98 ? 18.672 4.27 -21.891 1 94.06 98 ALA A O 1
ATOM 762 N N . VAL A 1 99 ? 16.5 4.039 -22.453 1 96.38 99 VAL A N 1
ATOM 763 C CA . VAL A 1 99 ? 16.25 3.031 -21.438 1 96.38 99 VAL A CA 1
ATOM 764 C C . VAL A 1 99 ? 16.5 1.638 -22 1 96.38 99 VAL A C 1
ATOM 766 O O . VAL A 1 99 ? 16.109 1.345 -23.141 1 96.38 99 VAL A O 1
ATOM 769 N N . PHE A 1 100 ? 17.188 0.852 -21.25 1 96.88 100 PHE A N 1
ATOM 770 C CA . PHE A 1 100 ? 17.453 -0.527 -21.656 1 96.88 100 PHE A CA 1
ATOM 771 C C . PHE A 1 100 ? 16.641 -1.498 -20.797 1 96.88 100 PHE A C 1
ATOM 773 O O . PHE A 1 100 ? 16.484 -1.299 -19.594 1 96.88 100 PHE A O 1
ATOM 780 N N . TYR A 1 101 ? 16.203 -2.557 -21.469 1 97.94 101 TYR A N 1
ATOM 781 C CA . TYR A 1 101 ? 15.305 -3.543 -20.875 1 97.94 101 TYR A CA 1
ATOM 782 C C . TYR A 1 101 ? 15.953 -4.922 -20.859 1 97.94 101 TYR A C 1
ATOM 784 O O . TYR A 1 101 ? 16.625 -5.316 -21.812 1 97.94 101 TYR A O 1
ATOM 792 N N . LEU A 1 102 ? 15.773 -5.602 -19.734 1 98.25 102 LEU A N 1
ATOM 793 C CA . LEU A 1 102 ? 16 -7.039 -19.703 1 98.25 102 LEU A CA 1
ATOM 794 C C . LEU A 1 102 ? 14.836 -7.789 -20.344 1 98.25 102 LEU A C 1
ATOM 796 O O . LEU A 1 102 ? 13.695 -7.641 -19.906 1 98.25 102 LEU A O 1
ATOM 800 N N . ALA A 1 103 ? 15.133 -8.562 -21.359 1 98.31 103 ALA A N 1
ATOM 801 C CA . ALA A 1 103 ? 14.062 -9.164 -22.141 1 98.31 103 ALA A CA 1
ATOM 802 C C . ALA A 1 103 ? 14.156 -10.688 -22.094 1 98.31 103 ALA A C 1
ATOM 804 O O . ALA A 1 103 ? 15.25 -11.25 -22.109 1 98.31 103 ALA A O 1
ATOM 805 N N . LEU A 1 104 ? 13.023 -11.344 -22.047 1 97.81 104 LEU A N 1
ATOM 806 C CA . LEU A 1 104 ? 12.852 -12.797 -22.047 1 97.81 104 LEU A CA 1
ATOM 807 C C . LEU A 1 104 ? 11.617 -13.195 -22.844 1 97.81 104 LEU A C 1
ATOM 809 O O . LEU A 1 104 ? 10.578 -12.539 -22.766 1 97.81 104 LEU A O 1
ATOM 813 N N . HIS A 1 105 ? 11.75 -14.227 -23.656 1 96.62 105 HIS A N 1
ATOM 814 C CA . HIS A 1 105 ? 10.57 -14.711 -24.359 1 96.62 105 HIS A CA 1
ATOM 815 C C . HIS A 1 105 ? 9.547 -15.289 -23.391 1 96.62 105 HIS A C 1
ATOM 817 O O . HIS A 1 105 ? 9.914 -15.984 -22.438 1 96.62 105 HIS A O 1
ATOM 823 N N . PRO A 1 106 ? 8.289 -14.938 -23.609 1 96.12 106 PRO A N 1
ATOM 824 C CA . PRO A 1 106 ? 7.27 -15.641 -22.828 1 96.12 106 PRO A CA 1
ATOM 825 C C . PRO A 1 106 ? 7.168 -17.125 -23.188 1 96.12 106 PRO A C 1
ATOM 827 O O . PRO A 1 106 ? 7.68 -17.547 -24.234 1 96.12 106 PRO A O 1
ATOM 830 N N . MET A 1 107 ? 6.645 -17.875 -22.234 1 95 107 MET A N 1
ATOM 831 C CA . MET A 1 107 ? 6.418 -19.281 -22.516 1 95 107 MET A CA 1
ATOM 832 C C . MET A 1 107 ? 5.387 -19.453 -23.625 1 95 107 MET A C 1
ATOM 834 O O . MET A 1 107 ? 4.277 -18.938 -23.547 1 95 107 MET A O 1
ATOM 838 N N . LYS A 1 108 ? 5.816 -20.141 -24.672 1 92.44 108 LYS A N 1
ATOM 839 C CA . LYS A 1 108 ? 4.891 -20.469 -25.75 1 92.44 108 LYS A CA 1
ATOM 840 C C . LYS A 1 108 ? 4.129 -21.75 -25.453 1 92.44 108 LYS A C 1
ATOM 842 O O . LYS A 1 108 ? 4.715 -22.734 -25 1 92.44 108 LYS A O 1
ATOM 847 N N . ASP A 1 109 ? 2.914 -21.844 -25.812 1 88.5 109 ASP A N 1
ATOM 848 C CA . ASP A 1 109 ? 2.041 -22.953 -25.438 1 88.5 109 ASP A CA 1
ATOM 849 C C . ASP A 1 109 ? 2.268 -24.156 -26.328 1 88.5 109 ASP A C 1
ATOM 851 O O . ASP A 1 109 ? 2.037 -25.297 -25.922 1 88.5 109 ASP A O 1
ATOM 855 N N . ILE A 1 110 ? 2.68 -23.938 -27.547 1 87.75 110 ILE A N 1
ATOM 856 C CA . ILE A 1 110 ? 2.688 -25.031 -28.531 1 87.75 110 ILE A CA 1
ATOM 857 C C . ILE A 1 110 ? 4.121 -25.484 -28.766 1 87.75 110 ILE A C 1
ATOM 859 O O . ILE A 1 110 ? 4.375 -26.297 -29.672 1 87.75 110 ILE A O 1
ATOM 863 N N . GLY A 1 111 ? 5.098 -24.938 -28.016 1 89.06 111 GLY A N 1
ATOM 864 C CA . GLY A 1 111 ? 6.477 -25.375 -28.172 1 89.06 111 GLY A CA 1
ATOM 865 C C . GLY A 1 111 ? 7.391 -24.281 -28.688 1 89.06 111 GLY A C 1
ATOM 866 O O . GLY A 1 111 ? 6.984 -23.109 -28.781 1 89.06 111 GLY A O 1
ATOM 867 N N . GLY A 1 112 ? 8.664 -24.719 -28.938 1 90.25 112 GLY A N 1
ATOM 868 C CA . GLY A 1 112 ? 9.641 -23.766 -29.438 1 90.25 112 GLY A CA 1
ATOM 869 C C . GLY A 1 112 ? 10.258 -22.922 -28.344 1 90.25 112 GLY A C 1
ATOM 870 O O . GLY A 1 112 ? 10.719 -21.797 -28.609 1 90.25 112 GLY A O 1
ATOM 871 N N . ASN A 1 113 ? 10.188 -23.453 -27.172 1 95.12 113 ASN A N 1
ATOM 872 C CA . ASN A 1 113 ? 10.711 -22.688 -26.047 1 95.12 113 ASN A CA 1
ATOM 873 C C . ASN A 1 113 ? 12.18 -23 -25.781 1 95.12 113 ASN A C 1
ATOM 875 O O . ASN A 1 113 ? 12.789 -22.438 -24.875 1 95.12 113 ASN A O 1
ATOM 879 N N . TYR A 1 114 ? 12.766 -23.859 -26.578 1 93.12 114 TYR A N 1
ATOM 880 C CA . TYR A 1 114 ? 14.102 -24.391 -26.344 1 93.12 114 TYR A CA 1
ATOM 881 C C . TYR A 1 114 ? 14.953 -24.328 -27.594 1 93.12 114 TYR A C 1
ATOM 883 O O . TYR A 1 114 ? 14.492 -24.688 -28.688 1 93.12 114 TYR A O 1
ATOM 891 N N . ARG A 1 115 ? 16.141 -23.797 -27.406 1 87.69 115 ARG A N 1
ATOM 892 C CA . ARG A 1 115 ? 17.109 -23.75 -28.5 1 87.69 115 ARG A CA 1
ATOM 893 C C . ARG A 1 115 ? 18.281 -24.703 -28.219 1 87.69 115 ARG A C 1
ATOM 895 O O . ARG A 1 115 ? 18.922 -24.609 -27.172 1 87.69 115 ARG A O 1
ATOM 902 N N . ASP A 1 116 ? 18.578 -25.516 -29.219 1 83.94 116 ASP A N 1
ATOM 903 C CA . ASP A 1 116 ? 19.672 -26.484 -29.062 1 83.94 116 ASP A CA 1
ATOM 904 C C . ASP A 1 116 ? 21.031 -25.797 -29.172 1 83.94 116 ASP A C 1
ATOM 906 O O . ASP A 1 116 ? 21.141 -24.734 -29.797 1 83.94 116 ASP A O 1
ATOM 910 N N . ALA A 1 117 ? 21.984 -26.359 -28.453 1 69.25 117 ALA A N 1
ATOM 911 C CA . ALA A 1 117 ? 23.344 -25.812 -28.328 1 69.25 117 ALA A CA 1
ATOM 912 C C . ALA A 1 117 ? 23.969 -25.594 -29.703 1 69.25 117 ALA A C 1
ATOM 914 O O . ALA A 1 117 ? 24.781 -24.688 -29.891 1 69.25 117 ALA A O 1
ATOM 915 N N . GLN A 1 118 ? 23.641 -26.5 -30.516 1 63.84 118 GLN A N 1
ATOM 916 C CA . GLN A 1 118 ? 24.328 -26.453 -31.797 1 63.84 118 GLN A CA 1
ATOM 917 C C . GLN A 1 118 ? 23.938 -25.219 -32.594 1 63.84 118 GLN A C 1
ATOM 919 O O . GLN A 1 118 ? 24.641 -24.828 -33.531 1 63.84 118 GLN A O 1
ATOM 924 N N . GLN A 1 119 ? 22.812 -24.656 -32.219 1 59.69 119 GLN A N 1
ATOM 925 C CA . GLN A 1 119 ? 22.344 -23.516 -33 1 59.69 119 GLN A CA 1
ATOM 926 C C . GLN A 1 119 ? 22.875 -22.203 -32.438 1 59.69 119 GLN A C 1
ATOM 928 O O . GLN A 1 119 ? 23.109 -22.094 -31.234 1 59.69 119 GLN A O 1
ATOM 933 N N . SER A 1 120 ? 23.453 -21.359 -33.188 1 57.59 120 SER A N 1
ATOM 934 C CA . SER A 1 120 ? 24.078 -20.062 -32.969 1 57.59 120 SER A CA 1
ATOM 935 C C . SER A 1 120 ? 23.328 -19.266 -31.891 1 57.59 120 SER A C 1
ATOM 937 O O . SER A 1 120 ? 22.203 -19.625 -31.531 1 57.59 120 SER A O 1
ATOM 939 N N . GLN A 1 121 ? 24.016 -18.25 -31.203 1 68.44 121 GLN A N 1
ATOM 940 C CA . GLN A 1 121 ? 23.641 -17.281 -30.188 1 68.44 121 GLN A CA 1
ATOM 941 C C . GLN A 1 121 ? 22.391 -16.516 -30.594 1 68.44 121 GLN A C 1
ATOM 943 O O . GLN A 1 121 ? 22.484 -15.414 -31.141 1 68.44 121 GLN A O 1
ATOM 948 N N . GLY A 1 122 ? 21.234 -17.234 -30.75 1 83.88 122 GLY A N 1
ATOM 949 C CA . GLY A 1 122 ? 20.016 -16.547 -31.172 1 83.88 122 GLY A CA 1
ATOM 950 C C . GLY A 1 122 ? 19.062 -16.281 -30.016 1 83.88 122 GLY A C 1
ATOM 951 O O . GLY A 1 122 ? 19.219 -16.844 -28.938 1 83.88 122 GLY A O 1
ATOM 952 N N . PHE A 1 123 ? 18.281 -15.32 -30.234 1 91.56 123 PHE A N 1
ATOM 953 C CA . PHE A 1 123 ? 17.266 -14.906 -29.281 1 91.56 123 PHE A CA 1
ATOM 954 C C . PHE A 1 123 ? 15.867 -15.211 -29.828 1 91.56 123 PHE A C 1
ATOM 956 O O . PHE A 1 123 ? 15.086 -14.289 -30.078 1 91.56 123 PHE A O 1
ATOM 963 N N . ASP A 1 124 ? 15.539 -16.484 -29.969 1 91.75 124 ASP A N 1
ATOM 964 C CA . ASP A 1 124 ? 14.25 -16.859 -30.547 1 91.75 124 ASP A CA 1
ATOM 965 C C . ASP A 1 124 ? 13.477 -17.797 -29.625 1 91.75 124 ASP A C 1
ATOM 967 O O . ASP A 1 124 ? 12.352 -18.188 -29.938 1 91.75 124 ASP A O 1
ATOM 971 N N . ALA A 1 125 ? 14.195 -18.156 -28.531 1 94.38 125 ALA A N 1
ATOM 972 C CA . ALA A 1 125 ? 13.547 -19.062 -27.594 1 94.38 125 ALA A CA 1
ATOM 973 C C . ALA A 1 125 ? 13.797 -18.609 -26.156 1 94.38 125 ALA A C 1
ATOM 975 O O . ALA A 1 125 ? 14.781 -17.922 -25.859 1 94.38 125 ALA A O 1
ATOM 976 N N . ARG A 1 126 ? 12.961 -19.094 -25.281 1 95.75 126 ARG A N 1
ATOM 977 C CA . ARG A 1 126 ? 13.008 -18.719 -23.875 1 95.75 126 ARG A CA 1
ATOM 978 C C . ARG A 1 126 ? 14.219 -19.328 -23.188 1 95.75 126 ARG A C 1
ATOM 980 O O . ARG A 1 126 ? 14.805 -18.734 -22.281 1 95.75 126 ARG A O 1
ATOM 987 N N . TYR A 1 127 ? 14.609 -20.531 -23.609 1 95.62 127 TYR A N 1
ATOM 988 C CA . TYR A 1 127 ? 15.688 -21.266 -22.953 1 95.62 127 TYR A CA 1
ATOM 989 C C . TYR A 1 127 ? 16.734 -21.703 -23.969 1 95.62 127 TYR A C 1
ATOM 991 O O . TYR A 1 127 ? 16.438 -21.922 -25.141 1 95.62 127 TYR A O 1
ATOM 999 N N . ALA A 1 128 ? 17.922 -21.797 -23.406 1 93.56 128 ALA A N 1
ATOM 1000 C CA . ALA A 1 128 ? 19.047 -22.375 -24.156 1 93.56 128 ALA A CA 1
ATOM 1001 C C . ALA A 1 128 ? 19.547 -23.656 -23.5 1 93.56 128 ALA A C 1
ATOM 1003 O O . ALA A 1 128 ? 19.312 -23.875 -22.312 1 93.56 128 ALA A O 1
ATOM 1004 N N . HIS A 1 129 ? 20.234 -24.469 -24.25 1 92.31 129 HIS A N 1
ATOM 1005 C CA . HIS A 1 129 ? 20.734 -25.75 -23.797 1 92.31 129 HIS A CA 1
ATOM 1006 C C . HIS A 1 129 ? 21.953 -25.578 -22.891 1 92.31 129 HIS A C 1
ATOM 1008 O O . HIS A 1 129 ? 22.812 -24.75 -23.172 1 92.31 129 HIS A O 1
ATOM 1014 N N . GLN A 1 130 ? 21.938 -26.375 -21.844 1 91.62 130 GLN A N 1
ATOM 1015 C CA . GLN A 1 130 ? 23.109 -26.438 -20.984 1 91.62 130 GLN A CA 1
ATOM 1016 C C . GLN A 1 130 ? 23.312 -27.859 -20.438 1 91.62 130 GLN A C 1
ATOM 1018 O O . GLN A 1 130 ? 22.422 -28.391 -19.766 1 91.62 130 GLN A O 1
ATOM 1023 N N . ASP A 1 131 ? 24.453 -28.438 -20.719 1 93.81 131 ASP A N 1
ATOM 1024 C CA . ASP A 1 131 ? 24.797 -29.734 -20.125 1 93.81 131 ASP A CA 1
ATOM 1025 C C . ASP A 1 131 ? 25.641 -29.547 -18.859 1 93.81 131 ASP A C 1
ATOM 1027 O O . ASP A 1 131 ? 26.516 -28.688 -18.828 1 93.81 131 ASP A O 1
ATOM 1031 N N . SER A 1 132 ? 25.266 -30.25 -17.844 1 93.94 132 SER A N 1
ATOM 1032 C CA . SER A 1 132 ? 26.047 -30.188 -16.625 1 93.94 132 SER A CA 1
ATOM 1033 C C . SER A 1 132 ? 26.031 -31.531 -15.891 1 93.94 132 SER A C 1
ATOM 1035 O O . SER A 1 132 ? 25.016 -32.25 -15.922 1 93.94 132 SER A O 1
ATOM 1037 N N . PRO A 1 133 ? 27.156 -31.859 -15.266 1 96.31 133 PRO A N 1
ATOM 1038 C CA . PRO A 1 133 ? 27.141 -33.062 -14.453 1 96.31 133 PRO A CA 1
ATOM 1039 C C . PRO A 1 133 ? 26.25 -32.969 -13.227 1 96.31 133 PRO A C 1
ATOM 1041 O O . PRO A 1 133 ? 26.188 -31.891 -12.602 1 96.31 133 PRO A O 1
ATOM 1044 N N . ALA A 1 134 ? 25.531 -34.062 -12.961 1 95.88 134 ALA A N 1
ATOM 1045 C CA . ALA A 1 134 ? 24.641 -34.125 -11.805 1 95.88 134 ALA A CA 1
ATOM 1046 C C . ALA A 1 134 ? 25.016 -35.312 -10.898 1 95.88 134 ALA A C 1
ATOM 1048 O O . ALA A 1 134 ? 24.672 -36.438 -11.188 1 95.88 134 ALA A O 1
ATOM 1049 N N . PRO A 1 135 ? 25.688 -35.031 -9.789 1 95.62 135 PRO A N 1
ATOM 1050 C CA . PRO A 1 135 ? 25.969 -36.125 -8.844 1 95.62 135 PRO A CA 1
ATOM 1051 C C . PRO A 1 135 ? 24.719 -36.656 -8.148 1 95.62 135 PRO A C 1
ATOM 1053 O O . PRO A 1 135 ? 23.719 -35.938 -8.031 1 95.62 135 PRO A O 1
ATOM 1056 N N . ASP A 1 136 ? 24.766 -37.875 -7.781 1 95.25 136 ASP A N 1
ATOM 1057 C CA . ASP A 1 136 ? 23.703 -38.406 -6.926 1 95.25 136 ASP A CA 1
ATOM 1058 C C . ASP A 1 136 ? 23.75 -37.781 -5.539 1 95.25 136 ASP A C 1
ATOM 1060 O O . ASP A 1 136 ? 24.75 -37.906 -4.82 1 95.25 136 ASP A O 1
ATOM 1064 N N . LEU A 1 137 ? 22.75 -37.219 -5.059 1 94.19 137 LEU A N 1
ATOM 1065 C CA . LEU A 1 137 ? 22.766 -36.406 -3.842 1 94.19 137 LEU A CA 1
ATOM 1066 C C . LEU A 1 137 ? 22.531 -37.281 -2.613 1 94.19 137 LEU A C 1
ATOM 1068 O O . LEU A 1 137 ? 22.766 -36.844 -1.483 1 94.19 137 LEU A O 1
ATOM 1072 N N . TYR A 1 138 ? 22 -38.406 -2.871 1 93 138 TYR A N 1
ATOM 1073 C CA . TYR A 1 138 ? 21.5 -39.125 -1.698 1 93 138 TYR A CA 1
ATOM 1074 C C . TYR A 1 138 ? 22.078 -40.531 -1.616 1 93 138 TYR A C 1
ATOM 1076 O O . TYR A 1 138 ? 22.328 -41.031 -0.524 1 93 138 TYR A O 1
ATOM 1084 N N . THR A 1 139 ? 22.094 -41 -2.84 1 88.38 139 THR A N 1
ATOM 1085 C CA . THR A 1 139 ? 22.609 -42.375 -2.846 1 88.38 139 THR A CA 1
ATOM 1086 C C . THR A 1 139 ? 23.938 -42.438 -3.59 1 88.38 139 THR A C 1
ATOM 1088 O O . THR A 1 139 ? 24.422 -41.438 -4.117 1 88.38 139 THR A O 1
ATOM 1091 N N . ASN A 1 140 ? 24.797 -43.25 -3.363 1 90.5 140 ASN A N 1
ATOM 1092 C CA . ASN A 1 140 ? 26.156 -43.438 -3.873 1 90.5 140 ASN A CA 1
ATOM 1093 C C . ASN A 1 140 ? 26.141 -43.844 -5.336 1 90.5 140 ASN A C 1
ATOM 1095 O O . ASN A 1 140 ? 26.969 -44.688 -5.75 1 90.5 140 ASN A O 1
ATOM 1099 N N . ALA A 1 141 ? 25 -43.344 -6.211 1 91.88 141 ALA A N 1
ATOM 1100 C CA . ALA A 1 141 ? 25 -43.625 -7.645 1 91.88 141 ALA A CA 1
ATOM 1101 C C . ALA A 1 141 ? 26.047 -42.812 -8.383 1 91.88 141 ALA A C 1
ATOM 1103 O O . ALA A 1 141 ? 26.5 -41.781 -7.867 1 91.88 141 ALA A O 1
ATOM 1104 N N . SER A 1 142 ? 26.375 -43.25 -9.594 1 94.75 142 SER A N 1
ATOM 1105 C CA . SER A 1 142 ? 27.344 -42.531 -10.414 1 94.75 142 SER A CA 1
ATOM 1106 C C . SER A 1 142 ? 26.781 -41.219 -10.922 1 94.75 142 SER A C 1
ATOM 1108 O O . SER A 1 142 ? 25.578 -41.062 -11.109 1 94.75 142 SER A O 1
ATOM 1110 N N . THR A 1 143 ? 27.734 -40.344 -11.078 1 96.25 143 THR A N 1
ATOM 1111 C CA . THR A 1 143 ? 27.359 -39.031 -11.617 1 96.25 143 THR A CA 1
ATOM 1112 C C . THR A 1 143 ? 26.75 -39.156 -13 1 96.25 143 THR A C 1
ATOM 1114 O O . THR A 1 143 ? 27.234 -39.938 -13.828 1 96.25 143 THR A O 1
ATOM 1117 N N . ALA A 1 144 ? 25.594 -38.438 -13.266 1 95.06 144 ALA A N 1
ATOM 1118 C CA . ALA A 1 144 ? 24.938 -38.438 -14.57 1 95.06 144 ALA A CA 1
ATOM 1119 C C . ALA A 1 144 ? 25.125 -37.094 -15.281 1 95.06 144 ALA A C 1
ATOM 1121 O O . ALA A 1 144 ? 25.188 -36.062 -14.633 1 95.06 144 ALA A O 1
ATOM 1122 N N . ASP A 1 145 ? 25.234 -37.156 -16.547 1 95.56 145 ASP A N 1
ATOM 1123 C CA . ASP A 1 145 ? 25.203 -35.938 -17.344 1 95.56 145 ASP A CA 1
ATOM 1124 C C . ASP A 1 145 ? 23.766 -35.594 -17.734 1 95.56 145 ASP A C 1
ATOM 1126 O O . ASP A 1 145 ? 23.109 -36.344 -18.453 1 95.56 145 ASP A O 1
ATOM 1130 N N . LEU A 1 146 ? 23.359 -34.469 -17.281 1 95.19 146 LEU A N 1
ATOM 1131 C CA . LEU A 1 146 ? 21.984 -34.062 -17.531 1 95.19 146 LEU A CA 1
ATOM 1132 C C . LEU A 1 146 ? 21.953 -32.781 -18.375 1 95.19 146 LEU A C 1
ATOM 1134 O O . LEU A 1 146 ? 22.859 -31.953 -18.297 1 95.19 146 LEU A O 1
ATOM 1138 N N . ALA A 1 147 ? 20.844 -32.688 -19.188 1 94.12 147 ALA A N 1
ATOM 1139 C CA . ALA A 1 147 ? 20.547 -31.484 -19.938 1 94.12 147 ALA A CA 1
ATOM 1140 C C . ALA A 1 147 ? 19.641 -30.562 -19.141 1 94.12 147 ALA A C 1
ATOM 1142 O O . ALA A 1 147 ? 18.609 -31 -18.609 1 94.12 147 ALA A O 1
ATOM 1143 N N . PHE A 1 148 ? 20.078 -29.297 -19.031 1 95.19 148 PHE A N 1
ATOM 1144 C CA . PHE A 1 148 ? 19.297 -28.297 -18.297 1 95.19 148 PHE A CA 1
ATOM 1145 C C . PHE A 1 148 ? 18.875 -27.172 -19.234 1 95.19 148 PHE A C 1
ATOM 1147 O O . PHE A 1 148 ? 19.453 -27 -20.312 1 95.19 148 PHE A O 1
ATOM 1154 N N . LEU A 1 149 ? 17.797 -26.516 -18.859 1 94.31 149 LEU A N 1
ATOM 1155 C CA . LEU A 1 149 ? 17.312 -25.328 -19.547 1 94.31 149 LEU A CA 1
ATOM 1156 C C . LEU A 1 149 ? 17.922 -24.062 -18.938 1 94.31 149 LEU A C 1
ATOM 1158 O O . LEU A 1 149 ? 17.688 -23.781 -17.75 1 94.31 149 LEU A O 1
ATOM 1162 N N . ARG A 1 150 ? 18.672 -23.344 -19.656 1 93.5 150 ARG A N 1
ATOM 1163 C CA . ARG A 1 150 ? 19.219 -22.062 -19.234 1 93.5 150 ARG A CA 1
ATOM 1164 C C . ARG A 1 150 ? 18.422 -20.906 -19.812 1 93.5 150 ARG A C 1
ATOM 1166 O O . ARG A 1 150 ? 18.109 -20.891 -21 1 93.5 150 ARG A O 1
ATOM 1173 N N . LYS A 1 151 ? 18.141 -19.906 -19 1 95.94 151 LYS A N 1
ATOM 1174 C CA . LYS A 1 151 ? 17.359 -18.766 -19.469 1 95.94 151 LYS A CA 1
ATOM 1175 C C . LYS A 1 151 ? 18.141 -17.938 -20.5 1 95.94 151 LYS A C 1
ATOM 1177 O O . LYS A 1 151 ? 19.297 -17.609 -20.281 1 95.94 151 LYS A O 1
ATOM 1182 N N . ASN A 1 152 ? 17.406 -17.719 -21.594 1 95.56 152 ASN A N 1
ATOM 1183 C CA . ASN A 1 152 ? 17.969 -16.922 -22.688 1 95.56 152 ASN A CA 1
ATOM 1184 C C . ASN A 1 152 ? 17.484 -15.477 -22.625 1 95.56 152 ASN A C 1
ATOM 1186 O O . ASN A 1 152 ? 16.406 -15.164 -23.109 1 95.56 152 ASN A O 1
ATOM 1190 N N . VAL A 1 153 ? 18.328 -14.602 -22.062 1 96.81 153 VAL A N 1
ATOM 1191 C CA . VAL A 1 153 ? 17.906 -13.211 -21.875 1 96.81 153 VAL A CA 1
ATOM 1192 C C . VAL A 1 153 ? 18.797 -12.289 -22.703 1 96.81 153 VAL A C 1
ATOM 1194 O O . VAL A 1 153 ? 19.922 -12.664 -23.078 1 96.81 153 VAL A O 1
ATOM 1197 N N . ARG A 1 154 ? 18.25 -11.086 -23 1 96.81 154 ARG A N 1
ATOM 1198 C CA . ARG A 1 154 ? 18.984 -10.055 -23.734 1 96.81 154 ARG A CA 1
ATOM 1199 C C . ARG A 1 154 ? 18.688 -8.672 -23.156 1 96.81 154 ARG A C 1
ATOM 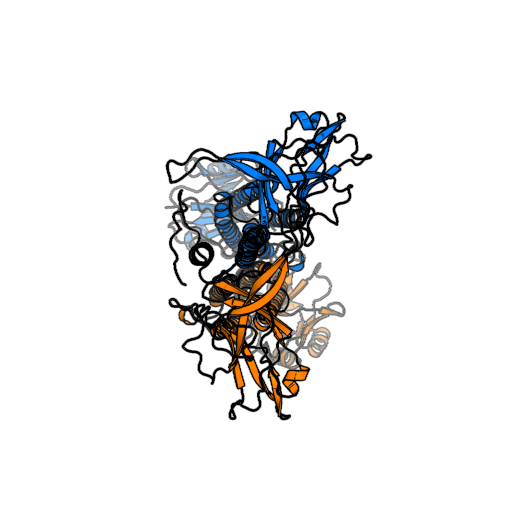1201 O O . ARG A 1 154 ? 17.672 -8.477 -22.484 1 96.81 154 ARG A O 1
ATOM 1208 N N . LEU A 1 155 ? 19.641 -7.82 -23.359 1 96.94 155 LEU A N 1
ATOM 1209 C CA . LEU A 1 155 ? 19.391 -6.398 -23.125 1 96.94 155 LEU A CA 1
ATOM 1210 C C . LEU A 1 155 ? 18.938 -5.715 -24.422 1 96.94 155 LEU A C 1
ATOM 1212 O O . LEU A 1 155 ? 19.609 -5.816 -25.453 1 96.94 155 LEU A O 1
ATOM 1216 N N . LEU A 1 156 ? 17.781 -5.074 -24.297 1 95.75 156 LEU A N 1
ATOM 1217 C CA . LEU A 1 156 ? 17.234 -4.395 -25.469 1 95.75 156 LEU A CA 1
ATOM 1218 C C . LEU A 1 156 ? 17 -2.916 -25.172 1 95.75 156 LEU A C 1
ATOM 1220 O O . LEU A 1 156 ? 16.547 -2.555 -24.094 1 95.75 156 LEU A O 1
ATOM 1224 N N . SER A 1 157 ? 17.297 -2.164 -26.141 1 94.25 157 SER A N 1
ATOM 1225 C CA . SER A 1 157 ? 17.016 -0.737 -26.016 1 94.25 157 SER A CA 1
ATOM 1226 C C . SER A 1 157 ? 15.523 -0.458 -26.156 1 94.25 157 SER A C 1
ATOM 1228 O O . SER A 1 157 ? 14.781 -1.261 -26.734 1 94.25 157 SER A O 1
ATOM 1230 N N . GLU A 1 158 ? 15.062 0.635 -25.641 1 93.06 158 GLU A N 1
ATOM 1231 C CA . GLU A 1 158 ? 13.664 1.037 -25.734 1 93.06 158 GLU A CA 1
ATOM 1232 C C . GLU A 1 158 ? 13.242 1.231 -27.188 1 93.06 158 GLU A C 1
ATOM 1234 O O . GLU A 1 158 ? 12.047 1.233 -27.5 1 93.06 158 GLU A O 1
ATOM 1239 N N . HIS A 1 159 ? 14.188 1.319 -28.109 1 90.5 159 HIS A N 1
ATOM 1240 C CA . HIS A 1 159 ? 13.898 1.57 -29.516 1 90.5 159 HIS A CA 1
ATOM 1241 C C . HIS A 1 159 ? 13.789 0.265 -30.297 1 90.5 159 HIS A C 1
ATOM 1243 O O . HIS A 1 159 ? 13.438 0.271 -31.484 1 90.5 159 HIS A O 1
ATOM 1249 N N . GLU A 1 160 ? 14.094 -0.833 -29.672 1 91.19 160 GLU A N 1
ATOM 1250 C CA . GLU A 1 160 ? 13.945 -2.148 -30.297 1 91.19 160 GLU A CA 1
ATOM 1251 C C . GLU A 1 160 ? 12.57 -2.74 -30 1 91.19 160 GLU A C 1
ATOM 1253 O O . GLU A 1 160 ? 11.961 -2.438 -28.969 1 91.19 160 GLU A O 1
ATOM 1258 N N . PRO A 1 161 ? 12.055 -3.484 -30.891 1 92.44 161 PRO A N 1
ATOM 1259 C CA . PRO A 1 161 ? 10.742 -4.105 -30.656 1 92.44 161 PRO A CA 1
ATOM 1260 C C . PRO A 1 161 ? 10.727 -5.012 -29.438 1 92.44 161 PRO A C 1
ATOM 1262 O O . PRO A 1 161 ? 11.602 -5.863 -29.281 1 92.44 161 PRO A O 1
ATOM 1265 N N . ARG A 1 162 ? 9.742 -4.824 -28.562 1 93.69 162 ARG A N 1
ATOM 1266 C CA . ARG A 1 162 ? 9.68 -5.574 -27.312 1 93.69 162 ARG A CA 1
ATOM 1267 C C . ARG A 1 162 ? 8.258 -6.059 -27.031 1 93.69 162 ARG A C 1
ATOM 1269 O O . ARG A 1 162 ? 7.988 -6.633 -25.969 1 93.69 162 ARG A O 1
ATOM 1276 N N . ASP A 1 163 ? 7.293 -5.953 -27.859 1 92.19 163 ASP A N 1
ATOM 1277 C CA . ASP A 1 163 ? 5.871 -6.18 -27.609 1 92.19 163 ASP A CA 1
ATOM 1278 C C . ASP A 1 163 ? 5.59 -7.656 -27.344 1 92.19 163 ASP A C 1
ATOM 1280 O O . ASP A 1 163 ? 4.715 -7.992 -26.547 1 92.19 163 ASP A O 1
ATOM 1284 N N . ALA A 1 164 ? 6.328 -8.523 -28 1 93.31 164 ALA A N 1
ATOM 1285 C CA . ALA A 1 164 ? 6.07 -9.953 -27.859 1 93.31 164 ALA A CA 1
ATOM 1286 C C . ALA A 1 164 ? 6.922 -10.562 -26.75 1 93.31 164 ALA A C 1
ATOM 1288 O O . ALA A 1 164 ? 6.922 -11.773 -26.547 1 93.31 164 ALA A O 1
ATOM 1289 N N . LEU A 1 165 ? 7.641 -9.688 -26 1 96.88 165 LEU A N 1
ATOM 1290 C CA . LEU A 1 165 ? 8.578 -10.156 -25 1 96.88 165 LEU A CA 1
ATOM 1291 C C . LEU A 1 165 ? 8.141 -9.734 -23.594 1 96.88 165 LEU A C 1
ATOM 1293 O O . LEU A 1 165 ? 7.324 -8.828 -23.453 1 96.88 165 LEU A O 1
ATOM 1297 N N . LEU A 1 166 ? 8.594 -10.5 -22.672 1 96.94 166 LEU A N 1
ATOM 1298 C CA . LEU A 1 166 ? 8.562 -10.031 -21.281 1 96.94 166 LEU A CA 1
ATOM 1299 C C . LEU A 1 166 ? 9.758 -9.125 -20.984 1 96.94 166 LEU A C 1
ATOM 1301 O O . LEU A 1 166 ? 10.906 -9.516 -21.203 1 96.94 166 LEU A O 1
ATOM 1305 N N . THR A 1 167 ? 9.422 -7.961 -20.531 1 97.38 167 THR A N 1
ATOM 1306 C CA . THR A 1 167 ? 10.523 -7.02 -20.375 1 97.38 167 THR A CA 1
ATOM 1307 C C . THR A 1 167 ? 10.461 -6.34 -19 1 97.38 167 THR A C 1
ATOM 1309 O O . THR A 1 167 ? 9.391 -6.266 -18.391 1 97.38 167 THR A O 1
ATOM 1312 N N . LEU A 1 168 ? 11.625 -5.906 -18.547 1 97.06 168 LEU A N 1
ATOM 1313 C CA . LEU A 1 168 ? 11.828 -5.137 -17.328 1 97.06 168 LEU A CA 1
ATOM 1314 C C . LEU A 1 168 ? 12.891 -4.066 -17.531 1 97.06 168 LEU A C 1
ATOM 1316 O O . LEU A 1 168 ? 14.023 -4.375 -17.906 1 97.06 168 LEU A O 1
ATOM 1320 N N . PRO A 1 169 ? 12.508 -2.795 -17.359 1 97.69 169 PRO A N 1
ATOM 1321 C CA . PRO A 1 169 ? 13.562 -1.787 -17.469 1 97.69 169 PRO A CA 1
ATOM 1322 C C . PRO A 1 169 ? 14.625 -1.938 -16.375 1 97.69 169 PRO A C 1
ATOM 1324 O O . PRO A 1 169 ? 14.297 -2.17 -15.219 1 97.69 169 PRO A O 1
ATOM 1327 N N . VAL A 1 170 ? 15.93 -1.748 -16.797 1 97.31 170 VAL A N 1
ATOM 1328 C CA . VAL A 1 170 ? 16.969 -2.049 -15.805 1 97.31 170 VAL A CA 1
ATOM 1329 C C . VAL A 1 170 ? 17.953 -0.887 -15.719 1 97.31 170 VAL A C 1
ATOM 1331 O O . VAL A 1 170 ? 18.641 -0.721 -14.711 1 97.31 170 VAL A O 1
ATOM 1334 N N . ALA A 1 171 ? 18 -0.117 -16.812 1 96.62 171 ALA A N 1
ATOM 1335 C CA . ALA A 1 171 ? 18.969 0.979 -16.781 1 96.62 171 ALA A CA 1
ATOM 1336 C C . ALA A 1 171 ? 18.609 2.043 -17.828 1 96.62 171 ALA A C 1
ATOM 1338 O O . ALA A 1 171 ? 17.969 1.749 -18.828 1 96.62 171 ALA A O 1
ATOM 1339 N N . ARG A 1 172 ? 18.953 3.182 -17.516 1 96.38 172 ARG A N 1
ATOM 1340 C CA . ARG A 1 172 ? 18.922 4.281 -18.484 1 96.38 172 ARG A CA 1
ATOM 1341 C C . ARG A 1 172 ? 20.328 4.797 -18.766 1 96.38 172 ARG A C 1
ATOM 1343 O O . ARG A 1 172 ? 21.078 5.109 -17.844 1 96.38 172 ARG A O 1
ATOM 1350 N N . VAL A 1 173 ? 20.719 4.832 -20 1 95.5 173 VAL A N 1
ATOM 1351 C CA . VAL A 1 173 ? 22.047 5.238 -20.438 1 95.5 173 VAL A CA 1
ATOM 1352 C C . VAL A 1 173 ? 21.984 6.602 -21.109 1 95.5 173 VAL A C 1
ATOM 1354 O O . VAL A 1 173 ? 21.062 6.867 -21.891 1 95.5 173 VAL A O 1
ATOM 1357 N N . ARG A 1 174 ? 23 7.41 -20.781 1 92.94 174 ARG A N 1
ATOM 1358 C CA . ARG A 1 174 ? 23.094 8.742 -21.375 1 92.94 174 ARG A CA 1
ATOM 1359 C C . ARG A 1 174 ? 24.453 8.953 -22.031 1 92.94 174 ARG A C 1
ATOM 1361 O O . ARG A 1 174 ? 25.469 8.445 -21.562 1 92.94 174 ARG A O 1
ATOM 1368 N N . ARG A 1 175 ? 24.422 9.781 -23.078 1 90.75 175 ARG A N 1
ATOM 1369 C CA . ARG A 1 175 ? 25.656 10.148 -23.75 1 90.75 175 ARG A CA 1
ATOM 1370 C C . ARG A 1 175 ? 26.359 11.281 -23 1 90.75 175 ARG A C 1
ATOM 1372 O O . ARG A 1 175 ? 25.719 12.227 -22.547 1 90.75 175 ARG A O 1
ATOM 1379 N N . THR A 1 176 ? 27.625 11.047 -22.859 1 87.75 176 THR A N 1
ATOM 1380 C CA . THR A 1 176 ? 28.406 12.094 -22.219 1 87.75 176 THR A CA 1
ATOM 1381 C C . THR A 1 176 ? 28.953 13.078 -23.25 1 87.75 176 THR A C 1
ATOM 1383 O O . THR A 1 176 ? 28.859 12.836 -24.453 1 87.75 176 THR A O 1
ATOM 1386 N N . ALA A 1 177 ? 29.422 14.188 -22.734 1 83.31 177 ALA A N 1
ATOM 1387 C CA . ALA A 1 177 ? 30.016 15.203 -23.594 1 83.31 177 ALA A CA 1
ATOM 1388 C C . ALA A 1 177 ? 31.25 14.664 -24.312 1 83.31 177 ALA A C 1
ATOM 1390 O O . ALA A 1 177 ? 31.578 15.117 -25.422 1 83.31 177 ALA A O 1
ATOM 1391 N N . SER A 1 178 ? 32 13.766 -23.781 1 80.81 178 SER A N 1
ATOM 1392 C CA . SER A 1 178 ? 33.219 13.211 -24.328 1 80.81 178 SER A CA 1
ATOM 1393 C C . SER A 1 178 ? 32.938 12 -25.219 1 80.81 178 SER A C 1
ATOM 1395 O O . SER A 1 178 ? 33.781 11.102 -25.344 1 80.81 178 SER A O 1
ATOM 1397 N N . ALA A 1 179 ? 31.844 11.859 -25.781 1 76.31 179 ALA A N 1
ATOM 1398 C CA . ALA A 1 179 ? 31.438 10.82 -26.734 1 76.31 179 ALA A CA 1
ATOM 1399 C C . ALA A 1 179 ? 31.297 9.469 -26.031 1 76.31 179 ALA A C 1
ATOM 1401 O O . ALA A 1 179 ? 31.219 8.43 -26.688 1 76.31 179 ALA A O 1
ATOM 1402 N N . GLY A 1 180 ? 31.406 9.406 -24.781 1 87.56 180 GLY A N 1
ATOM 1403 C CA . GLY A 1 180 ? 31.141 8.195 -24.016 1 87.56 180 GLY A CA 1
ATOM 1404 C C . GLY A 1 180 ? 29.75 8.133 -23.438 1 87.56 180 GLY A C 1
ATOM 1405 O O . GLY A 1 180 ? 28.875 8.914 -23.828 1 87.56 180 GLY A O 1
ATOM 1406 N N . TYR A 1 181 ? 29.5 7.035 -22.766 1 92.88 181 TYR A N 1
ATOM 1407 C CA . TYR A 1 181 ? 28.188 6.855 -22.156 1 92.88 181 TYR A CA 1
ATOM 1408 C C . TYR A 1 181 ? 28.312 6.668 -20.641 1 92.88 181 TYR A C 1
ATOM 1410 O O . TYR A 1 181 ? 29.359 6.27 -20.141 1 92.88 181 TYR A O 1
ATOM 1418 N N . GLU A 1 182 ? 27.281 7.035 -19.969 1 94 182 GLU A N 1
ATOM 1419 C CA . GLU A 1 182 ? 27.188 6.816 -18.531 1 94 182 GLU A CA 1
ATOM 1420 C C . GLU A 1 182 ? 25.781 6.414 -18.109 1 94 182 GLU A C 1
ATOM 1422 O O . GLU A 1 182 ? 24.828 6.605 -18.875 1 94 182 GLU A O 1
ATOM 1427 N N . LEU A 1 183 ? 25.688 5.812 -16.922 1 95.31 183 LEU A N 1
ATOM 1428 C CA . LEU A 1 183 ? 24.375 5.465 -16.375 1 95.31 183 LEU A CA 1
ATOM 1429 C C . LEU A 1 183 ? 23.703 6.684 -15.766 1 95.31 183 LEU A C 1
ATOM 1431 O O . LEU A 1 183 ? 24.344 7.496 -15.109 1 95.31 183 LEU A O 1
ATOM 1435 N N . ASP A 1 184 ? 22.406 6.848 -16.062 1 95.12 184 ASP A N 1
ATOM 1436 C CA . ASP A 1 184 ? 21.609 7.844 -15.344 1 95.12 184 ASP A CA 1
ATOM 1437 C C . ASP A 1 184 ? 21.344 7.391 -13.914 1 95.12 184 ASP A C 1
ATOM 1439 O O . ASP A 1 184 ? 20.469 6.547 -13.68 1 95.12 184 ASP A O 1
ATOM 1443 N N . THR A 1 185 ? 21.906 7.988 -12.984 1 93.19 185 THR A N 1
ATOM 1444 C CA . THR A 1 185 ? 21.844 7.57 -11.594 1 93.19 185 THR A CA 1
ATOM 1445 C C . THR A 1 185 ? 20.5 7.973 -10.969 1 93.19 185 THR A C 1
ATOM 1447 O O . THR A 1 185 ? 20.188 7.547 -9.859 1 93.19 185 THR A O 1
ATOM 1450 N N . SER A 1 186 ? 19.672 8.672 -11.648 1 94.5 186 SER A N 1
ATOM 1451 C CA . SER A 1 186 ? 18.359 9.078 -11.141 1 94.5 186 SER A CA 1
ATOM 1452 C C . SER A 1 186 ? 17.266 8.125 -11.602 1 94.5 186 SER A C 1
ATOM 1454 O O . SER A 1 186 ? 16.109 8.234 -11.172 1 94.5 186 SER A O 1
ATOM 1456 N N . PHE A 1 187 ? 17.672 7.227 -12.391 1 95.94 187 PHE A N 1
ATOM 1457 C CA . PHE A 1 187 ? 16.703 6.281 -12.93 1 95.94 187 PHE A CA 1
ATOM 1458 C C . PHE A 1 187 ? 16.203 5.328 -11.852 1 95.94 187 PHE A C 1
ATOM 1460 O O . PHE A 1 187 ? 17.016 4.73 -11.133 1 95.94 187 PHE A O 1
ATOM 1467 N N . ILE A 1 188 ? 14.906 5.23 -11.703 1 96.88 188 ILE A N 1
ATOM 1468 C CA . ILE A 1 188 ? 14.297 4.297 -10.766 1 96.88 188 ILE A CA 1
ATOM 1469 C C . ILE A 1 188 ? 13.508 3.236 -11.523 1 96.88 188 ILE A C 1
ATOM 1471 O O . ILE A 1 188 ? 12.445 3.523 -12.078 1 96.88 188 ILE A O 1
ATOM 1475 N N . ALA A 1 189 ? 13.969 2.018 -11.531 1 97.19 189 ALA A N 1
ATOM 1476 C CA . ALA A 1 189 ? 13.32 0.88 -12.18 1 97.19 189 ALA A CA 1
ATOM 1477 C C . ALA A 1 189 ? 12.297 0.229 -11.25 1 97.19 189 ALA A C 1
ATOM 1479 O O . ALA A 1 189 ? 12.32 0.439 -10.039 1 97.19 189 ALA A O 1
ATOM 1480 N N . PRO A 1 190 ? 11.273 -0.489 -11.859 1 97.75 190 PRO A N 1
ATOM 1481 C CA . PRO A 1 190 ? 10.477 -1.351 -10.984 1 97.75 190 PRO A CA 1
ATOM 1482 C C . PRO A 1 190 ? 11.328 -2.307 -10.156 1 97.75 190 PRO A C 1
ATOM 1484 O O . PRO A 1 190 ? 12.141 -3.051 -10.711 1 97.75 190 PRO A O 1
ATOM 1487 N N . SER A 1 191 ? 11.211 -2.219 -8.844 1 97.88 191 SER A N 1
ATOM 1488 C CA . SER A 1 191 ? 12.117 -2.967 -7.977 1 97.88 191 SER A CA 1
ATOM 1489 C C . SER A 1 191 ? 11.359 -3.666 -6.852 1 97.88 191 SER A C 1
ATOM 1491 O O . SER A 1 191 ? 10.25 -3.268 -6.504 1 97.88 191 SER A O 1
ATOM 1493 N N . LEU A 1 192 ? 12.016 -4.73 -6.32 1 97.69 192 LEU A N 1
ATOM 1494 C CA . LEU A 1 192 ? 11.43 -5.504 -5.23 1 97.69 192 LEU A CA 1
ATOM 1495 C C . LEU A 1 192 ? 11.93 -5.008 -3.881 1 97.69 192 LEU A C 1
ATOM 1497 O O . LEU A 1 192 ? 11.359 -5.34 -2.84 1 97.69 192 LEU A O 1
ATOM 1501 N N . THR A 1 193 ? 13.016 -4.258 -3.936 1 97.44 193 THR A N 1
ATOM 1502 C CA . THR A 1 193 ? 13.609 -3.732 -2.709 1 97.44 193 THR A CA 1
ATOM 1503 C C . THR A 1 193 ? 14.031 -2.279 -2.893 1 97.44 193 THR A C 1
ATOM 1505 O O . THR A 1 193 ? 14.328 -1.849 -4.012 1 97.44 193 THR A O 1
ATOM 1508 N N . VAL A 1 194 ? 14.086 -1.585 -1.82 1 97.19 194 VAL A N 1
ATOM 1509 C CA . VAL A 1 194 ? 14.492 -0.184 -1.858 1 97.19 194 VAL A CA 1
ATOM 1510 C C . VAL A 1 194 ? 15.953 -0.077 -2.293 1 97.19 194 VAL A C 1
ATOM 1512 O O . VAL A 1 194 ? 16.312 0.83 -3.045 1 97.19 194 VAL A O 1
ATOM 1515 N N . GLN A 1 195 ? 16.75 -1.034 -1.949 1 95.88 195 GLN A N 1
ATOM 1516 C CA . GLN A 1 195 ? 18.188 -0.966 -2.195 1 95.88 195 GLN A CA 1
ATOM 1517 C C . GLN A 1 195 ? 18.531 -1.353 -3.633 1 95.88 195 GLN A C 1
ATOM 1519 O O . GLN A 1 195 ? 19.641 -1.098 -4.109 1 95.88 195 GLN A O 1
ATOM 1524 N N . ALA A 1 196 ? 17.609 -2.033 -4.328 1 94.44 196 ALA A N 1
ATOM 1525 C CA . ALA A 1 196 ? 17.875 -2.465 -5.699 1 94.44 196 ALA A CA 1
ATOM 1526 C C . ALA A 1 196 ? 18.094 -1.27 -6.621 1 94.44 196 ALA A C 1
ATOM 1528 O O . ALA A 1 196 ? 18.766 -1.387 -7.652 1 94.44 196 ALA A O 1
ATOM 1529 N N . CYS A 1 197 ? 17.5 -0.167 -6.27 1 92 197 CYS A N 1
ATOM 1530 C CA . CYS A 1 197 ? 17.703 1.075 -7.012 1 92 197 CYS A CA 1
ATOM 1531 C C . CYS A 1 197 ? 18.453 2.098 -6.168 1 92 197 CYS A C 1
ATOM 1533 O O . CYS A 1 197 ? 17.891 2.672 -5.23 1 92 197 CYS A O 1
ATOM 1535 N N . GLY A 1 198 ? 19.641 2.393 -6.574 1 94.12 198 GLY A N 1
ATOM 1536 C CA . GLY A 1 198 ? 20.469 3.332 -5.836 1 94.12 198 GLY A CA 1
ATOM 1537 C C . GLY A 1 198 ? 19.828 4.703 -5.695 1 94.12 198 GLY A C 1
ATOM 1538 O O . GLY A 1 198 ? 19.938 5.34 -4.648 1 94.12 198 GLY A O 1
ATOM 1539 N N . ALA A 1 199 ? 19.156 5.109 -6.684 1 95.56 199 ALA A N 1
ATOM 1540 C CA . ALA A 1 199 ? 18.516 6.422 -6.691 1 95.56 199 ALA A CA 1
ATOM 1541 C C . ALA A 1 199 ? 17.469 6.527 -5.578 1 95.56 199 ALA A C 1
ATOM 1543 O O . ALA A 1 199 ? 17.391 7.555 -4.902 1 95.56 199 ALA A O 1
ATOM 1544 N N . LEU A 1 200 ? 16.734 5.473 -5.43 1 96.5 200 LEU A N 1
ATOM 1545 C CA . LEU A 1 200 ? 15.688 5.465 -4.414 1 96.5 200 LEU A CA 1
ATOM 1546 C C . LEU A 1 200 ? 16.281 5.48 -3.012 1 96.5 200 LEU A C 1
ATOM 1548 O O . LEU A 1 200 ? 15.82 6.215 -2.139 1 96.5 200 LEU A O 1
ATOM 1552 N N . PHE A 1 201 ? 17.297 4.723 -2.791 1 96.75 201 PHE A N 1
ATOM 1553 C CA . PHE A 1 201 ? 17.969 4.652 -1.497 1 96.75 201 PHE A CA 1
ATOM 1554 C C . PHE A 1 201 ? 18.578 6.004 -1.129 1 96.75 201 PHE A C 1
ATOM 1556 O O . PHE A 1 201 ? 18.438 6.461 0.008 1 96.75 201 PHE A O 1
ATOM 1563 N N . GLU A 1 202 ? 19.172 6.621 -2.086 1 96.62 202 GLU A N 1
ATOM 1564 C CA . GLU A 1 202 ? 19.766 7.938 -1.865 1 96.62 202 GLU A CA 1
ATOM 1565 C C . GLU A 1 202 ? 18.703 8.984 -1.579 1 96.62 202 GLU A C 1
ATOM 1567 O O . GLU A 1 202 ? 18.906 9.883 -0.762 1 96.62 202 GLU A O 1
ATOM 1572 N N . GLN A 1 203 ? 17.656 8.898 -2.316 1 97.06 203 GLN A N 1
ATOM 1573 C CA . GLN A 1 203 ? 16.531 9.805 -2.072 1 97.06 203 GLN A CA 1
ATOM 1574 C C . GLN A 1 203 ? 16.031 9.68 -0.637 1 97.06 203 GLN A C 1
ATOM 1576 O O . GLN A 1 203 ? 15.758 10.688 0.02 1 97.06 203 GLN A O 1
ATOM 1581 N N . LEU A 1 204 ? 15.883 8.438 -0.172 1 98.19 204 LEU A N 1
ATOM 1582 C CA . LEU A 1 204 ? 15.461 8.188 1.2 1 98.19 204 LEU A CA 1
ATOM 1583 C C . LEU A 1 204 ? 16.469 8.75 2.195 1 98.19 204 LEU A C 1
ATOM 1585 O O . LEU A 1 204 ? 16.078 9.391 3.178 1 98.19 204 LEU A O 1
ATOM 1589 N N . ARG A 1 205 ? 17.719 8.562 1.951 1 98 205 ARG A N 1
ATOM 1590 C CA . ARG A 1 205 ? 18.766 9.109 2.807 1 98 205 ARG A CA 1
ATOM 1591 C C . ARG A 1 205 ? 18.672 10.625 2.887 1 98 205 ARG A C 1
ATOM 1593 O O . ARG A 1 205 ? 18.719 11.203 3.979 1 98 205 ARG A O 1
ATOM 1600 N N . ARG A 1 206 ? 18.531 11.258 1.776 1 97.81 206 ARG A N 1
ATOM 1601 C CA . ARG A 1 206 ? 18.422 12.711 1.724 1 97.81 206 ARG A CA 1
ATOM 1602 C C . ARG A 1 206 ? 17.203 13.203 2.484 1 97.81 206 ARG A C 1
ATOM 1604 O O . ARG A 1 206 ? 17.25 14.227 3.166 1 97.81 206 ARG A O 1
ATOM 1611 N N . LEU A 1 207 ? 16.141 12.477 2.32 1 98.25 207 LEU A N 1
ATOM 1612 C CA . LEU A 1 207 ? 14.922 12.836 3.031 1 98.25 207 LEU A CA 1
ATOM 1613 C C . LEU A 1 207 ? 15.125 12.758 4.539 1 98.25 207 LEU A C 1
ATOM 1615 O O . LEU A 1 207 ? 14.703 13.648 5.277 1 98.25 207 LEU A O 1
ATOM 1619 N N . LEU A 1 208 ? 15.789 11.695 4.988 1 98.38 208 LEU A N 1
ATOM 1620 C CA . LEU A 1 208 ? 16.078 11.539 6.41 1 98.38 208 LEU A CA 1
ATOM 1621 C C . LEU A 1 208 ? 16.984 12.672 6.906 1 98.38 208 LEU A C 1
ATOM 1623 O O . LEU A 1 208 ? 16.75 13.211 7.988 1 98.38 208 LEU A O 1
ATOM 1627 N N . ASP A 1 209 ? 17.891 13.039 6.129 1 97.88 209 ASP A N 1
ATOM 1628 C CA . ASP A 1 209 ? 18.766 14.148 6.473 1 97.88 209 ASP A CA 1
ATOM 1629 C C . ASP A 1 209 ? 17.984 15.461 6.582 1 97.88 209 ASP A C 1
ATOM 1631 O O . ASP A 1 209 ? 18.203 16.25 7.508 1 97.88 209 ASP A O 1
ATOM 1635 N N . ALA A 1 210 ? 17.156 15.664 5.652 1 97.12 210 ALA A N 1
ATOM 1636 C CA . ALA A 1 210 ? 16.328 16.859 5.652 1 97.12 210 ALA A CA 1
ATOM 1637 C C . ALA A 1 210 ? 15.422 16.906 6.883 1 97.12 210 ALA A C 1
ATOM 1639 O O . ALA A 1 210 ? 15.266 17.953 7.512 1 97.12 210 ALA A O 1
ATOM 1640 N N . LEU A 1 211 ? 14.82 15.766 7.207 1 97.44 211 LEU A N 1
ATOM 1641 C CA . LEU A 1 211 ? 13.969 15.672 8.383 1 97.44 211 LEU A CA 1
ATOM 1642 C C . LEU A 1 211 ? 14.758 15.93 9.656 1 97.44 211 LEU A C 1
ATOM 1644 O O . LEU A 1 211 ? 14.297 16.656 10.547 1 97.44 211 LEU A O 1
ATOM 1648 N N . GLN A 1 212 ? 15.922 15.406 9.75 1 96.31 212 GLN A N 1
ATOM 1649 C CA . 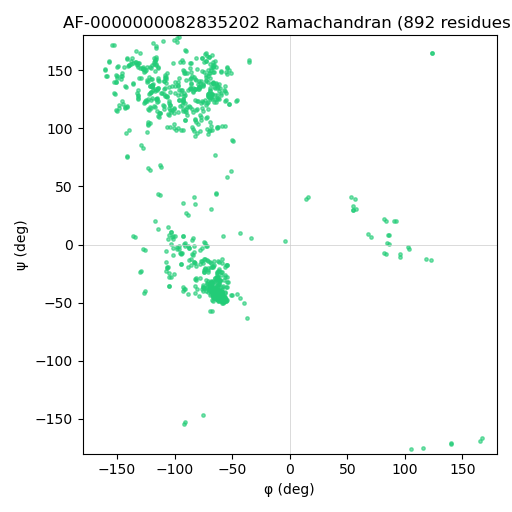GLN A 1 212 ? 16.781 15.609 10.906 1 96.31 212 GLN A CA 1
ATOM 1650 C C . GLN A 1 212 ? 17.156 17.078 11.055 1 96.31 212 GLN A C 1
ATOM 1652 O O . GLN A 1 212 ? 17.156 17.625 12.164 1 96.31 212 GLN A O 1
ATOM 1657 N N . ALA A 1 213 ? 17.484 17.688 10.008 1 93.75 213 ALA A N 1
ATOM 1658 C CA . ALA A 1 213 ? 17.812 19.109 10.016 1 93.75 213 ALA A CA 1
ATOM 1659 C C . ALA A 1 213 ? 16.625 19.938 10.492 1 93.75 213 ALA A C 1
ATOM 1661 O O . ALA A 1 213 ? 16.781 20.875 11.281 1 93.75 213 ALA A O 1
ATOM 1662 N N . LYS A 1 214 ? 15.492 19.578 9.961 1 92.06 214 LYS A N 1
ATOM 1663 C CA . LYS A 1 214 ? 14.281 20.281 10.367 1 92.06 214 LYS A CA 1
ATOM 1664 C C . LYS A 1 214 ? 14.016 20.125 11.859 1 92.06 214 LYS A C 1
ATOM 1666 O O . LYS A 1 214 ? 13.664 21.094 12.539 1 92.06 214 LYS A O 1
ATOM 1671 N N . VAL A 1 215 ? 14.172 18.953 12.367 1 92.12 215 VAL A N 1
ATOM 1672 C CA . VAL A 1 215 ? 13.984 18.656 13.781 1 92.12 215 VAL A CA 1
ATOM 1673 C C . VAL A 1 215 ? 14.953 19.484 14.609 1 92.12 215 VAL A C 1
ATOM 1675 O O . VAL A 1 215 ? 14.555 20.141 15.586 1 92.12 215 VAL A O 1
ATOM 1678 N N . ASN A 1 216 ? 16.156 19.547 14.195 1 87.81 216 ASN A N 1
ATOM 1679 C CA . ASN A 1 216 ? 17.172 20.312 14.914 1 87.81 216 ASN A CA 1
ATOM 1680 C C . ASN A 1 216 ? 16.859 21.812 14.914 1 87.81 216 ASN A C 1
ATOM 1682 O O . ASN A 1 216 ? 17.016 22.484 15.93 1 87.81 216 ASN A O 1
ATOM 1686 N N . ALA A 1 217 ? 16.438 22.25 13.828 1 81.88 217 ALA A N 1
ATOM 1687 C CA . ALA A 1 217 ? 16.078 23.672 13.719 1 81.88 217 ALA A CA 1
ATOM 1688 C C . ALA A 1 217 ? 14.898 24 14.633 1 81.88 217 ALA A C 1
ATOM 1690 O O . ALA A 1 217 ? 14.891 25.047 15.289 1 81.88 217 ALA A O 1
ATOM 1691 N N . LEU A 1 218 ? 13.953 23.094 14.719 1 81.75 218 LEU A N 1
ATOM 1692 C CA . LEU A 1 218 ? 12.742 23.344 15.5 1 81.75 218 LEU A CA 1
ATOM 1693 C C . LEU A 1 218 ? 13.039 23.234 17 1 81.75 218 LEU A C 1
ATOM 1695 O O . LEU A 1 218 ? 12.422 23.922 17.812 1 81.75 218 LEU A O 1
ATOM 1699 N N . TYR A 1 219 ? 13.953 22.312 17.391 1 76.5 219 TYR A N 1
ATOM 1700 C CA . TYR A 1 219 ? 14.367 22.234 18.781 1 76.5 219 TYR A CA 1
ATOM 1701 C C . TYR A 1 219 ? 15.039 23.531 19.219 1 76.5 219 TYR A C 1
ATOM 1703 O O . TYR A 1 219 ? 14.859 23.969 20.359 1 76.5 219 TYR A O 1
ATOM 1711 N N . GLY A 1 220 ? 15.844 24 18.359 1 65.12 220 GLY A N 1
ATOM 1712 C CA . GLY A 1 220 ? 16.484 25.266 18.656 1 65.12 220 GLY A CA 1
ATOM 1713 C C . GLY A 1 220 ? 15.492 26.391 18.938 1 65.12 220 GLY A C 1
ATOM 1714 O O . GLY A 1 220 ? 15.734 27.25 19.781 1 65.12 220 GLY A O 1
ATOM 1715 N N . PHE A 1 221 ? 14.328 26.219 18.375 1 60.28 221 PHE A N 1
ATOM 1716 C CA . PHE A 1 221 ? 13.281 27.219 18.562 1 60.28 221 PHE A CA 1
ATOM 1717 C C . PHE A 1 221 ? 12.57 27.016 19.891 1 60.28 221 PHE A C 1
ATOM 1719 O O . PHE A 1 221 ? 12.07 27.969 20.484 1 60.28 221 PHE A O 1
ATOM 1726 N N . HIS A 1 222 ? 12.531 25.703 20.297 1 57.94 222 HIS A N 1
ATOM 1727 C CA . HIS A 1 222 ? 11.719 25.391 21.469 1 57.94 222 HIS A CA 1
ATOM 1728 C C . HIS A 1 222 ? 12.586 25.234 22.719 1 57.94 222 HIS A C 1
ATOM 1730 O O . HIS A 1 222 ? 12.07 25.156 23.844 1 57.94 222 HIS A O 1
ATOM 1736 N N . ARG A 1 223 ? 13.844 24.891 22.625 1 48.09 223 ARG A N 1
ATOM 1737 C CA . ARG A 1 223 ? 14.672 24.562 23.781 1 48.09 223 ARG A CA 1
ATOM 1738 C C . ARG A 1 223 ? 14.742 25.719 24.766 1 48.09 223 ARG A C 1
ATOM 1740 O O . ARG A 1 223 ? 14.969 26.859 24.375 1 48.09 223 ARG A O 1
ATOM 1747 N N . GLU A 1 224 ? 13.875 25.453 25.844 1 44.5 224 GLU A N 1
ATOM 1748 C CA . GLU A 1 224 ? 14.352 26.156 27.031 1 44.5 224 GLU A CA 1
ATOM 1749 C C . GLU A 1 224 ? 15.672 25.578 27.531 1 44.5 224 GLU A C 1
ATOM 1751 O O . GLU A 1 224 ? 15.867 24.359 27.5 1 44.5 224 GLU A O 1
ATOM 1756 N N . PRO A 1 225 ? 16.672 26.406 27.766 1 41.25 225 PRO A N 1
ATOM 1757 C CA . PRO A 1 225 ? 17.984 25.953 28.203 1 41.25 225 PRO A CA 1
ATOM 1758 C C . PRO A 1 225 ? 17.906 24.766 29.188 1 41.25 225 PRO A C 1
ATOM 1760 O O . PRO A 1 225 ? 18.734 23.844 29.109 1 41.25 225 PRO A O 1
ATOM 1763 N N . ASN A 1 226 ? 17.328 24.938 30.328 1 43.91 226 ASN A N 1
ATOM 1764 C CA . ASN A 1 226 ? 17.734 24.156 31.484 1 43.91 226 ASN A CA 1
ATOM 1765 C C . ASN A 1 226 ? 16.969 22.828 31.578 1 43.91 226 ASN A C 1
ATOM 1767 O O . ASN A 1 226 ? 17.297 21.969 32.406 1 43.91 226 ASN A O 1
ATOM 1771 N N . LYS A 1 227 ? 15.555 22.734 31.328 1 47.94 227 LYS A N 1
ATOM 1772 C CA . LYS A 1 227 ? 14.867 21.562 31.859 1 47.94 227 LYS A CA 1
ATOM 1773 C C . LYS A 1 227 ? 14.188 20.766 30.734 1 47.94 227 LYS A C 1
ATOM 1775 O O . LYS A 1 227 ? 13.711 21.359 29.766 1 47.94 227 LYS A O 1
ATOM 1780 N N . ASN A 1 228 ? 14.711 19.609 30.281 1 46.59 228 ASN A N 1
ATOM 1781 C CA . ASN A 1 228 ? 14.172 18.531 29.469 1 46.59 228 ASN A CA 1
ATOM 1782 C C . ASN A 1 228 ? 12.688 18.75 29.156 1 46.59 228 ASN A C 1
ATOM 1784 O O . ASN A 1 228 ? 11.945 17.781 28.953 1 46.59 228 ASN A O 1
ATOM 1788 N N . ILE A 1 229 ? 12.109 19.875 29.594 1 42.66 229 ILE A N 1
ATOM 1789 C CA . ILE A 1 229 ? 10.695 20.094 29.328 1 42.66 229 ILE A CA 1
ATOM 1790 C C . ILE A 1 229 ? 10.523 21.047 28.141 1 42.66 229 ILE A C 1
ATOM 1792 O O . ILE A 1 229 ? 11.18 22.078 28.078 1 42.66 229 ILE A O 1
ATOM 1796 N N . ILE A 1 230 ? 10.023 20.578 27.109 1 45.44 230 ILE A N 1
ATOM 1797 C CA . ILE A 1 230 ? 9.664 21.391 25.953 1 45.44 230 ILE A CA 1
ATOM 1798 C C . ILE A 1 230 ? 8.445 22.25 26.281 1 45.44 230 ILE A C 1
ATOM 1800 O O . ILE A 1 230 ? 7.391 21.734 26.656 1 45.44 230 ILE A O 1
ATOM 1804 N N . GLU A 1 231 ? 8.539 23.5 26.703 1 44.81 231 GLU A N 1
ATOM 1805 C CA . GLU A 1 231 ? 7.422 24.406 26.938 1 44.81 231 GLU A CA 1
ATOM 1806 C C . GLU A 1 231 ? 6.918 25.016 25.625 1 44.81 231 GLU A C 1
ATOM 1808 O O . GLU A 1 231 ? 7.711 25.484 24.812 1 44.81 231 GLU A O 1
ATOM 1813 N N . PHE A 1 232 ? 5.703 24.469 25.125 1 46.38 232 PHE A N 1
ATOM 1814 C CA . PHE A 1 232 ? 5.102 24.984 23.906 1 46.38 232 PHE A CA 1
ATOM 1815 C C . PHE A 1 232 ? 4.129 26.109 24.219 1 46.38 232 PHE A C 1
ATOM 1817 O O . PHE A 1 232 ? 3.328 26.016 25.141 1 46.38 232 PHE A O 1
ATOM 1824 N N . ARG A 1 233 ? 4.5 27.234 23.75 1 47.88 233 ARG A N 1
ATOM 1825 C CA . ARG A 1 233 ? 3.627 28.391 23.891 1 47.88 233 ARG A CA 1
ATOM 1826 C C . ARG A 1 233 ? 2.619 28.469 22.75 1 47.88 233 ARG A C 1
ATOM 1828 O O . ARG A 1 233 ? 2.799 27.812 21.719 1 47.88 233 ARG A O 1
ATOM 1835 N N . SER A 1 234 ? 1.398 29.047 22.859 1 48.31 234 SER A N 1
ATOM 1836 C CA . SER A 1 234 ? 0.277 29.109 21.922 1 48.31 234 SER A CA 1
ATOM 1837 C C . SER A 1 234 ? 0.746 29.469 20.516 1 48.31 234 SER A C 1
ATOM 1839 O O . SER A 1 234 ? 0.276 28.906 19.531 1 48.31 234 SER A O 1
ATOM 1841 N N . GLY A 1 235 ? 1.729 30.5 20.453 1 53.03 235 GLY A N 1
ATOM 1842 C CA . GLY A 1 235 ? 2.174 30.906 19.125 1 53.03 235 GLY A CA 1
ATOM 1843 C C . GLY A 1 235 ? 3.062 29.875 18.453 1 53.03 235 GLY A C 1
ATOM 1844 O O . GLY A 1 235 ? 3.312 29.953 17.25 1 53.03 235 GLY A O 1
ATOM 1845 N N . ASP A 1 236 ? 3.248 28.859 19.234 1 64.5 236 ASP A N 1
ATOM 1846 C CA . ASP A 1 236 ? 4.246 27.906 18.75 1 64.5 236 ASP A CA 1
ATOM 1847 C C . ASP A 1 236 ? 3.607 26.562 18.422 1 64.5 236 ASP A C 1
ATOM 1849 O O . ASP A 1 236 ? 4.309 25.562 18.203 1 64.5 236 ASP A O 1
ATOM 1853 N N . VAL A 1 237 ? 2.326 26.641 18.375 1 69.94 237 VAL A N 1
ATOM 1854 C CA . VAL A 1 237 ? 1.637 25.375 18.219 1 69.94 237 VAL A CA 1
ATOM 1855 C C . VAL A 1 237 ? 2.033 24.734 16.891 1 69.94 237 VAL A C 1
ATOM 1857 O O . VAL A 1 237 ? 2.293 23.531 16.812 1 69.94 237 VAL A O 1
ATOM 1860 N N . ALA A 1 238 ? 2.102 25.594 15.914 1 76.81 238 ALA A N 1
ATOM 1861 C CA . ALA A 1 238 ? 2.432 25.062 14.586 1 76.81 238 ALA A CA 1
ATOM 1862 C C . ALA A 1 238 ? 3.842 24.484 14.562 1 76.81 238 ALA A C 1
ATOM 1864 O O . ALA A 1 238 ? 4.074 23.422 13.977 1 76.81 238 ALA A O 1
ATOM 1865 N N . SER A 1 239 ? 4.738 25.172 15.242 1 78.69 239 SER A N 1
ATOM 1866 C CA . SER A 1 239 ? 6.109 24.688 15.281 1 78.69 239 SER A CA 1
ATOM 1867 C C . SER A 1 239 ? 6.215 23.391 16.078 1 78.69 239 SER A C 1
ATOM 1869 O O . SER A 1 239 ? 6.973 22.484 15.711 1 78.69 239 SER A O 1
ATOM 1871 N N . PHE A 1 240 ? 5.469 23.359 17.078 1 81.38 240 PHE A N 1
ATOM 1872 C CA . PHE A 1 240 ? 5.461 22.156 17.906 1 81.38 240 PHE A CA 1
ATOM 1873 C C . PHE A 1 240 ? 4.914 20.969 17.109 1 81.38 240 PHE A C 1
ATOM 1875 O O . PHE A 1 240 ? 5.473 19.875 17.172 1 81.38 240 PHE A O 1
ATOM 1882 N N . TRP A 1 241 ? 3.873 21.203 16.453 1 86.25 241 TRP A N 1
ATOM 1883 C CA . TRP A 1 241 ? 3.25 20.125 15.703 1 86.25 241 TRP A CA 1
ATOM 1884 C C . TRP A 1 241 ? 4.125 19.703 14.531 1 86.25 241 TRP A C 1
ATOM 1886 O O . TRP A 1 241 ? 4.16 18.531 14.164 1 86.25 241 TRP A O 1
ATOM 1896 N N . LEU A 1 242 ? 4.719 20.719 13.969 1 89.31 242 LEU A N 1
ATOM 1897 C CA . LEU A 1 242 ? 5.664 20.391 12.906 1 89.31 242 LEU A CA 1
ATOM 1898 C C . LEU A 1 242 ? 6.809 19.547 13.43 1 89.31 242 LEU A C 1
ATOM 1900 O O . LEU A 1 242 ? 7.25 18.594 12.766 1 89.31 242 LEU A O 1
ATOM 1904 N N . LEU A 1 243 ? 7.285 19.891 14.594 1 89.12 243 LEU A N 1
ATOM 1905 C CA . LEU A 1 243 ? 8.312 19.094 15.242 1 89.12 243 LEU A CA 1
ATOM 1906 C C . LEU A 1 243 ? 7.832 17.672 15.461 1 89.12 243 LEU A C 1
ATOM 1908 O O . LEU A 1 243 ? 8.555 16.703 15.156 1 89.12 243 LEU A O 1
ATOM 1912 N N . HIS A 1 244 ? 6.652 17.531 15.945 1 91.62 244 HIS A N 1
ATOM 1913 C CA . HIS A 1 244 ? 6.039 16.219 16.141 1 91.62 244 HIS A CA 1
ATOM 1914 C C . HIS A 1 244 ? 5.973 15.438 14.828 1 91.62 244 HIS A C 1
ATOM 1916 O O . HIS A 1 244 ? 6.332 14.258 14.781 1 91.62 244 HIS A O 1
ATOM 1922 N N . THR A 1 245 ? 5.488 16.125 13.82 1 95.44 245 THR A N 1
ATOM 1923 C CA . THR A 1 245 ? 5.332 15.5 12.508 1 95.44 245 THR A CA 1
ATOM 1924 C C . THR A 1 245 ? 6.676 15.016 11.977 1 95.44 245 THR A C 1
ATOM 1926 O O . THR A 1 245 ? 6.785 13.891 11.484 1 95.44 245 THR A O 1
ATOM 1929 N N . ALA A 1 246 ? 7.668 15.852 12.086 1 95.56 246 ALA A N 1
ATOM 1930 C CA . ALA A 1 246 ? 9 15.516 11.586 1 95.56 246 ALA A CA 1
ATOM 1931 C C . ALA A 1 246 ? 9.609 14.359 12.375 1 95.56 246 ALA A C 1
ATOM 1933 O O . ALA A 1 246 ? 10.203 13.453 11.789 1 95.56 246 ALA A O 1
ATOM 1934 N N . ASN A 1 247 ? 9.453 14.367 13.68 1 95.06 247 ASN A N 1
ATOM 1935 C CA . ASN A 1 247 ? 9.961 13.289 14.516 1 95.06 247 ASN A CA 1
ATOM 1936 C C . ASN A 1 247 ? 9.305 11.953 14.164 1 95.06 247 ASN A C 1
ATOM 1938 O O . ASN A 1 247 ? 9.992 10.93 14.047 1 95.06 247 ASN A O 1
ATOM 1942 N N . GLU A 1 248 ? 8.039 12.008 14.062 1 96.5 248 GLU A N 1
ATOM 1943 C CA . GLU A 1 248 ? 7.293 10.797 13.742 1 96.5 248 GLU A CA 1
ATOM 1944 C C . GLU A 1 248 ? 7.707 10.234 12.383 1 96.5 248 GLU A C 1
ATOM 1946 O O . GLU A 1 248 ? 7.973 9.039 12.258 1 96.5 248 GLU A O 1
ATOM 1951 N N . ALA A 1 249 ? 7.777 11.07 11.438 1 97.69 249 ALA A N 1
ATOM 1952 C CA . ALA A 1 249 ? 8.117 10.648 10.086 1 97.69 249 ALA A CA 1
ATOM 1953 C C . ALA A 1 249 ? 9.539 10.109 10.016 1 97.69 249 ALA A C 1
ATOM 1955 O O . ALA A 1 249 ? 9.797 9.094 9.367 1 97.69 249 ALA A O 1
ATOM 1956 N N . TYR A 1 250 ? 10.484 10.828 10.664 1 98.06 250 TYR A N 1
ATOM 1957 C CA . TYR A 1 250 ? 11.867 10.367 10.672 1 98.06 250 TYR A CA 1
ATOM 1958 C C . TYR A 1 250 ? 11.961 8.938 11.211 1 98.06 250 TYR A C 1
ATOM 1960 O O . TYR A 1 250 ? 12.617 8.086 10.617 1 98.06 250 TYR A O 1
ATOM 1968 N N . SER A 1 251 ? 11.328 8.68 12.328 1 97.38 251 SER A N 1
ATOM 1969 C CA . SER A 1 251 ? 11.398 7.375 12.977 1 97.38 251 SER A CA 1
ATOM 1970 C C . SER A 1 251 ? 10.812 6.285 12.086 1 97.38 251 SER A C 1
ATOM 1972 O O . SER A 1 251 ? 11.406 5.211 11.945 1 97.38 251 SER A O 1
ATOM 1974 N N . ALA A 1 252 ? 9.688 6.586 11.469 1 97.56 252 ALA A N 1
ATOM 1975 C CA . ALA A 1 252 ? 9.047 5.613 10.586 1 97.56 252 ALA A CA 1
ATOM 1976 C C . ALA A 1 252 ? 9.898 5.344 9.352 1 97.56 252 ALA A C 1
ATOM 1978 O O . ALA A 1 252 ? 10.109 4.191 8.977 1 97.56 252 ALA A O 1
ATOM 1979 N N . LEU A 1 253 ? 10.43 6.355 8.719 1 98.38 253 LEU A N 1
ATOM 1980 C CA . LEU A 1 253 ? 11.211 6.234 7.492 1 98.38 253 LEU A CA 1
ATOM 1981 C C . LEU A 1 253 ? 12.578 5.633 7.777 1 98.38 253 LEU A C 1
ATOM 1983 O O . LEU A 1 253 ? 13.141 4.93 6.938 1 98.38 253 LEU A O 1
ATOM 1987 N N . SER A 1 254 ? 13.133 5.883 8.984 1 98.44 254 SER A N 1
ATOM 1988 C CA . SER A 1 254 ? 14.422 5.316 9.375 1 98.44 254 SER A CA 1
ATOM 1989 C C . SER A 1 254 ? 14.367 3.795 9.406 1 98.44 254 SER A C 1
ATOM 1991 O O . SER A 1 254 ? 15.359 3.129 9.094 1 98.44 254 SER A O 1
ATOM 1993 N N . HIS A 1 255 ? 13.281 3.256 9.789 1 98.19 255 HIS A N 1
ATOM 1994 C CA . HIS A 1 255 ? 13.109 1.808 9.766 1 98.19 255 HIS A CA 1
ATOM 1995 C C . HIS A 1 255 ? 13.336 1.245 8.367 1 98.19 255 HIS A C 1
ATOM 1997 O O . HIS A 1 255 ? 14.07 0.268 8.195 1 98.19 255 HIS A O 1
ATOM 2003 N N . LEU A 1 256 ? 12.734 1.883 7.359 1 97.94 256 LEU A N 1
ATOM 2004 C CA . LEU A 1 256 ? 12.867 1.435 5.977 1 97.94 256 LEU A CA 1
ATOM 2005 C C . LEU A 1 256 ? 14.289 1.644 5.473 1 97.94 256 LEU A C 1
ATOM 2007 O O . LEU A 1 256 ? 14.797 0.854 4.668 1 97.94 256 LEU A O 1
ATOM 2011 N N . PHE A 1 257 ? 14.961 2.652 5.957 1 98.25 257 PHE A N 1
ATOM 2012 C CA . PHE A 1 257 ? 16.344 2.92 5.59 1 98.25 257 PHE A CA 1
ATOM 2013 C C . PHE A 1 257 ? 17.266 1.811 6.094 1 98.25 257 PHE A C 1
ATOM 2015 O O . PHE A 1 257 ? 18.172 1.373 5.379 1 98.25 257 PHE A O 1
ATOM 2022 N N . HIS A 1 258 ? 17 1.31 7.277 1 98.12 258 HIS A N 1
ATOM 2023 C CA . HIS A 1 258 ? 17.844 0.295 7.891 1 98.12 258 HIS A CA 1
ATOM 2024 C C . HIS A 1 258 ? 17.422 -1.107 7.477 1 98.12 258 HIS A C 1
ATOM 2026 O O . HIS A 1 258 ? 18.094 -2.088 7.789 1 98.12 258 HIS A O 1
ATOM 2032 N N . ASN A 1 259 ? 16.328 -1.21 6.926 1 97.81 259 ASN A N 1
ATOM 2033 C CA . ASN A 1 259 ? 15.844 -2.459 6.344 1 97.81 259 ASN A CA 1
ATOM 2034 C C . ASN A 1 259 ? 15.531 -2.301 4.859 1 97.81 259 ASN A C 1
ATOM 2036 O O . ASN A 1 259 ? 14.398 -2.498 4.434 1 97.81 259 ASN A O 1
ATOM 2040 N N . PRO A 1 260 ? 16.547 -2.027 4.055 1 96.62 260 PRO A N 1
ATOM 2041 C CA . PRO A 1 260 ? 16.359 -1.646 2.654 1 96.62 260 PRO A CA 1
ATOM 2042 C C . PRO A 1 260 ? 15.953 -2.822 1.772 1 96.62 260 PRO A C 1
ATOM 2044 O O . PRO A 1 260 ? 15.742 -2.652 0.569 1 96.62 260 PRO A O 1
ATOM 2047 N N . GLN A 1 261 ? 15.781 -4.027 2.33 1 96.94 261 GLN A N 1
ATOM 2048 C CA . GLN A 1 261 ? 15.297 -5.195 1.601 1 96.94 261 GLN A CA 1
ATOM 2049 C C . GLN A 1 261 ? 13.773 -5.203 1.521 1 96.94 261 GLN A C 1
ATOM 2051 O O . GLN A 1 261 ? 13.188 -6.035 0.831 1 96.94 261 GLN A O 1
ATOM 2056 N N . LEU A 1 262 ? 13.18 -4.195 2.123 1 97.31 262 LEU A N 1
ATOM 2057 C CA . LEU A 1 262 ? 11.727 -4.078 2.064 1 97.31 262 LEU A CA 1
ATOM 2058 C C . LEU A 1 262 ? 11.281 -3.436 0.755 1 97.31 262 LEU A C 1
ATOM 2060 O O . LEU A 1 262 ? 12.078 -2.787 0.076 1 97.31 262 LEU A O 1
ATOM 2064 N N . HIS A 1 263 ? 10.055 -3.633 0.42 1 97.81 263 HIS A N 1
ATOM 2065 C CA . HIS A 1 263 ? 9.508 -3.25 -0.875 1 97.81 263 HIS A CA 1
ATOM 2066 C C . HIS A 1 263 ? 9.344 -1.736 -0.98 1 97.81 263 HIS A C 1
ATOM 2068 O O . HIS A 1 263 ? 8.945 -1.082 -0.016 1 97.81 263 HIS A O 1
ATOM 2074 N N . PRO A 1 264 ? 9.555 -1.11 -2.115 1 98.06 264 PRO A N 1
ATOM 2075 C CA . PRO A 1 264 ? 9.438 0.336 -2.311 1 98.06 264 PRO A CA 1
ATOM 2076 C C . PRO A 1 264 ? 8.008 0.841 -2.115 1 98.06 264 PRO A C 1
ATOM 2078 O O . PRO A 1 264 ? 7.805 2.012 -1.785 1 98.06 264 PRO A O 1
ATOM 2081 N N . GLU A 1 265 ? 7.02 -0.013 -2.393 1 98.19 265 GLU A N 1
ATOM 2082 C CA . GLU A 1 265 ? 5.625 0.373 -2.199 1 98.19 265 GLU A CA 1
ATOM 2083 C C . GLU A 1 265 ? 5.375 0.829 -0.764 1 98.19 265 GLU A C 1
ATOM 2085 O O . GLU A 1 265 ? 4.66 1.807 -0.535 1 98.19 265 GLU A O 1
ATOM 2090 N N . ARG A 1 266 ? 5.918 0.206 0.223 1 97.5 266 ARG A N 1
ATOM 2091 C CA . ARG A 1 266 ? 5.805 0.585 1.628 1 97.5 266 ARG A CA 1
ATOM 2092 C C . ARG A 1 266 ? 6.422 1.957 1.878 1 97.5 266 ARG A C 1
ATOM 2094 O O . ARG A 1 266 ? 5.867 2.768 2.623 1 97.5 266 ARG A O 1
ATOM 2101 N N . LEU A 1 267 ? 7.594 2.125 1.256 1 98.38 267 LEU A N 1
ATOM 2102 C CA . LEU A 1 267 ? 8.258 3.42 1.362 1 98.38 267 LEU A CA 1
ATOM 2103 C C . LEU A 1 267 ? 7.375 4.527 0.791 1 98.38 267 LEU A C 1
ATOM 2105 O O . LEU A 1 267 ? 7.215 5.582 1.412 1 98.38 267 LEU A O 1
ATOM 2109 N N . PHE A 1 268 ? 6.82 4.273 -0.357 1 98.56 268 PHE A N 1
ATOM 2110 C CA . PHE A 1 268 ? 5.977 5.254 -1.027 1 98.56 268 PHE A CA 1
ATOM 2111 C C . PHE A 1 268 ? 4.809 5.66 -0.136 1 98.56 268 PHE A C 1
ATOM 2113 O O . PHE A 1 268 ? 4.512 6.848 0.004 1 98.56 268 PHE A O 1
ATOM 2120 N N . GLN A 1 269 ? 4.125 4.723 0.48 1 98.31 269 GLN A N 1
ATOM 2121 C CA . GLN A 1 269 ? 2.99 5.016 1.351 1 98.31 269 GLN A CA 1
ATOM 2122 C C . GLN A 1 269 ? 3.414 5.887 2.529 1 98.31 269 GLN A C 1
ATOM 2124 O O . GLN A 1 269 ? 2.703 6.82 2.904 1 98.31 269 GLN A O 1
ATOM 2129 N N . GLU A 1 270 ? 4.562 5.57 3.143 1 98.44 270 GLU A N 1
ATOM 2130 C CA . GLU A 1 270 ? 5.055 6.363 4.262 1 98.44 270 GLU A CA 1
ATOM 2131 C C . GLU A 1 270 ? 5.383 7.789 3.828 1 98.44 270 GLU A C 1
ATOM 2133 O O . GLU A 1 270 ? 5.16 8.742 4.578 1 98.44 270 GLU A O 1
ATOM 2138 N N . MET A 1 271 ? 5.953 7.891 2.656 1 98.56 271 MET A N 1
ATOM 2139 C CA . MET A 1 271 ? 6.258 9.211 2.119 1 98.56 271 MET A CA 1
ATOM 2140 C C . MET A 1 271 ? 4.977 10 1.867 1 98.56 271 MET A C 1
ATOM 2142 O O . MET A 1 271 ? 4.926 11.211 2.117 1 98.56 271 MET A O 1
ATOM 2146 N N . LEU A 1 272 ? 3.963 9.32 1.33 1 98.56 272 LEU A N 1
ATOM 2147 C CA . LEU A 1 272 ? 2.666 9.961 1.138 1 98.56 272 LEU A CA 1
ATOM 2148 C C . LEU A 1 272 ? 2.105 10.461 2.463 1 98.56 272 LEU A C 1
ATOM 2150 O O . LEU A 1 272 ? 1.607 11.586 2.545 1 98.56 272 LEU A O 1
ATOM 2154 N N . ARG A 1 273 ? 2.162 9.656 3.482 1 98.19 273 ARG A N 1
ATOM 2155 C CA . ARG A 1 273 ? 1.687 10.008 4.816 1 98.19 273 ARG A CA 1
ATOM 2156 C C . ARG A 1 273 ? 2.348 11.289 5.309 1 98.19 273 ARG A C 1
ATOM 2158 O O . ARG A 1 273 ? 1.669 12.195 5.797 1 98.19 273 ARG A O 1
ATOM 2165 N N . LEU A 1 274 ? 3.648 11.344 5.152 1 98.31 274 LEU A N 1
ATOM 2166 C CA . LEU A 1 274 ? 4.395 12.531 5.551 1 98.31 274 LEU A CA 1
ATOM 2167 C C . LEU A 1 274 ? 3.951 13.75 4.75 1 98.31 274 LEU A C 1
ATOM 2169 O O . LEU A 1 274 ? 3.729 14.82 5.316 1 98.31 274 LEU A O 1
ATOM 2173 N N . ALA A 1 275 ? 3.871 13.586 3.43 1 98.12 275 ALA A N 1
ATOM 2174 C CA . ALA A 1 275 ? 3.457 14.703 2.582 1 98.12 275 ALA A CA 1
ATOM 2175 C C . ALA A 1 275 ? 2.104 15.258 3.021 1 98.12 275 ALA A C 1
ATOM 2177 O O . ALA A 1 275 ? 1.938 16.469 3.16 1 98.12 275 ALA A O 1
ATOM 2178 N N . GLY A 1 276 ? 1.142 14.367 3.223 1 97 276 GLY A N 1
ATOM 2179 C CA . GLY A 1 276 ? -0.165 14.789 3.703 1 97 276 GLY A CA 1
ATOM 2180 C C . GLY A 1 276 ? -0.102 15.555 5.012 1 97 276 GLY A C 1
ATOM 2181 O O . GLY A 1 276 ? -0.741 16.594 5.16 1 97 276 GLY A O 1
ATOM 2182 N N . ALA A 1 277 ? 0.653 15.031 5.961 1 96.31 277 ALA A N 1
ATOM 2183 C CA . ALA A 1 277 ? 0.816 15.68 7.262 1 96.31 277 ALA A CA 1
ATOM 2184 C C . ALA A 1 277 ? 1.41 17.078 7.109 1 96.31 277 ALA A C 1
ATOM 2186 O O . ALA A 1 277 ? 0.931 18.031 7.723 1 96.31 277 ALA A O 1
ATOM 2187 N N . LEU A 1 278 ? 2.4 17.172 6.25 1 94.75 278 LEU A N 1
ATOM 2188 C CA . LEU A 1 278 ? 3.113 18.438 6.078 1 94.75 278 LEU A CA 1
ATOM 2189 C C . LEU A 1 278 ? 2.234 19.469 5.375 1 94.75 278 LEU A C 1
ATOM 2191 O O . LEU A 1 278 ? 2.465 20.672 5.496 1 94.75 278 LEU A O 1
ATOM 2195 N N . MET A 1 279 ? 1.249 19.062 4.676 1 92.75 279 MET A N 1
ATOM 2196 C CA . MET A 1 279 ? 0.354 19.969 3.965 1 92.75 279 MET A CA 1
ATOM 2197 C C . MET A 1 279 ? -0.498 20.766 4.945 1 92.75 279 MET A C 1
ATOM 2199 O O . MET A 1 279 ? -1.117 21.766 4.562 1 92.75 279 MET A O 1
ATOM 2203 N N . THR A 1 280 ? -0.528 20.312 6.195 1 89.75 280 THR A N 1
ATOM 2204 C CA . THR A 1 280 ? -1.205 21.078 7.242 1 89.75 280 THR A CA 1
ATOM 2205 C C . THR A 1 280 ? -0.549 22.438 7.441 1 89.75 280 THR A C 1
ATOM 2207 O O . THR A 1 280 ? -1.217 23.406 7.812 1 89.75 280 THR A O 1
ATOM 2210 N N . PHE A 1 281 ? 0.72 22.547 7.176 1 85.69 281 PHE A N 1
ATOM 2211 C CA . PHE A 1 281 ? 1.502 23.719 7.547 1 85.69 281 PHE A CA 1
ATOM 2212 C C . PHE A 1 281 ? 1.716 24.625 6.344 1 85.69 281 PHE A C 1
ATOM 2214 O O . PHE A 1 281 ? 2.252 25.734 6.48 1 85.69 281 PHE A O 1
ATOM 2221 N N . SER A 1 282 ? 1.361 24.141 5.215 1 82.44 282 SER A N 1
ATOM 2222 C CA . SER A 1 282 ? 1.616 24.891 3.996 1 82.44 282 SER A CA 1
ATOM 2223 C C . SER A 1 282 ? 0.516 24.672 2.963 1 82.44 282 SER A C 1
ATOM 2225 O O . SER A 1 282 ? -0.001 23.562 2.832 1 82.44 282 SER A O 1
ATOM 2227 N N . LYS A 1 283 ? 0.261 25.703 2.172 1 80.31 283 LYS A N 1
ATOM 2228 C CA . LYS A 1 283 ? -0.767 25.625 1.139 1 80.31 283 LYS A CA 1
ATOM 2229 C C . LYS A 1 283 ? -0.143 25.484 -0.247 1 80.31 283 LYS A C 1
ATOM 2231 O O . LYS A 1 283 ? -0.843 25.562 -1.259 1 80.31 283 LYS A O 1
ATOM 2236 N N . VAL A 1 284 ? 1.096 25.297 -0.315 1 84.5 284 VAL A N 1
ATOM 2237 C CA . VAL A 1 284 ? 1.812 25.234 -1.585 1 84.5 284 VAL A CA 1
ATOM 2238 C C . VAL A 1 284 ? 1.336 24.031 -2.387 1 84.5 284 VAL A C 1
ATOM 2240 O O . VAL A 1 284 ? 1.265 24.078 -3.617 1 84.5 284 VAL A O 1
ATOM 2243 N N . HIS A 1 285 ? 1.042 22.984 -1.643 1 91.25 285 HIS A N 1
ATOM 2244 C CA . HIS A 1 285 ? 0.533 21.75 -2.246 1 91.25 285 HIS A CA 1
ATOM 2245 C C . HIS A 1 285 ? -0.767 21.312 -1.584 1 91.25 285 HIS A C 1
ATOM 2247 O O . HIS A 1 285 ? -1.025 21.656 -0.427 1 91.25 285 HIS A O 1
ATOM 2253 N N . THR A 1 286 ? -1.619 20.688 -2.352 1 91.69 286 THR A N 1
ATOM 2254 C CA . THR A 1 286 ? -2.871 20.125 -1.851 1 91.69 286 THR A CA 1
ATOM 2255 C C . THR A 1 286 ? -2.889 18.609 -2.006 1 91.69 286 THR A C 1
ATOM 2257 O O . THR A 1 286 ? -1.999 18.031 -2.637 1 91.69 286 THR A O 1
ATOM 2260 N N . LEU A 1 287 ? -3.846 17.984 -1.447 1 94.69 287 LEU A N 1
ATOM 2261 C CA . LEU A 1 287 ? -3.992 16.531 -1.499 1 94.69 287 LEU A CA 1
ATOM 2262 C C . LEU A 1 287 ? -4.137 16.062 -2.939 1 94.69 287 LEU A C 1
ATOM 2264 O O . LEU A 1 287 ? -3.719 14.945 -3.271 1 94.69 287 LEU A O 1
ATOM 2268 N N . ALA A 1 288 ? -4.695 16.812 -3.82 1 93.62 288 ALA A N 1
ATOM 2269 C CA . ALA A 1 288 ? -4.914 16.469 -5.223 1 93.62 288 ALA A CA 1
ATOM 2270 C C . ALA A 1 288 ? -3.592 16.359 -5.973 1 93.62 288 ALA A C 1
ATOM 2272 O O . ALA A 1 288 ? -3.531 15.75 -7.047 1 93.62 288 ALA A O 1
ATOM 2273 N N . ASP A 1 289 ? -2.564 16.906 -5.469 1 95.75 289 ASP A N 1
ATOM 2274 C CA . ASP A 1 289 ? -1.262 16.906 -6.125 1 95.75 289 ASP A CA 1
ATOM 2275 C C . ASP A 1 289 ? -0.511 15.602 -5.863 1 95.75 289 ASP A C 1
ATOM 2277 O O . ASP A 1 289 ? 0.499 15.32 -6.512 1 95.75 289 ASP A O 1
ATOM 2281 N N . LEU A 1 290 ? -0.983 14.852 -4.883 1 97.38 290 LEU A N 1
ATOM 2282 C CA . LEU A 1 290 ? -0.259 13.656 -4.484 1 97.38 290 LEU A CA 1
ATOM 2283 C C . LEU A 1 290 ? -0.216 12.641 -5.625 1 97.38 290 LEU A C 1
ATOM 2285 O O . LEU A 1 290 ? -1.248 12.336 -6.227 1 97.38 290 LEU A O 1
ATOM 2289 N N . PRO A 1 291 ? 0.958 12.133 -5.969 1 98.06 291 PRO A N 1
ATOM 2290 C CA . PRO A 1 291 ? 1.073 11.133 -7.031 1 98.06 291 PRO A CA 1
ATOM 2291 C C . PRO A 1 291 ? 0.558 9.758 -6.609 1 98.06 291 PRO A C 1
ATOM 2293 O O . PRO A 1 291 ? 0.368 9.508 -5.414 1 98.06 291 PRO A O 1
ATOM 2296 N N . VAL A 1 292 ? 0.344 8.945 -7.59 1 98.12 292 VAL A N 1
ATOM 2297 C CA . VAL A 1 292 ? -0.106 7.566 -7.398 1 98.12 292 VAL A CA 1
ATOM 2298 C C . VAL A 1 292 ? 1.034 6.605 -7.719 1 98.12 292 VAL A C 1
ATOM 2300 O O . VAL A 1 292 ? 1.73 6.766 -8.727 1 98.12 292 VAL A O 1
ATOM 2303 N N . TYR A 1 293 ? 1.207 5.629 -6.828 1 98 293 TYR A N 1
ATOM 2304 C CA . TYR A 1 293 ? 2.24 4.625 -7.059 1 98 293 TYR A CA 1
ATOM 2305 C C . TYR A 1 293 ? 1.922 3.789 -8.289 1 98 293 TYR A C 1
ATOM 2307 O O . TYR A 1 293 ? 0.824 3.238 -8.406 1 98 293 TYR A O 1
ATOM 2315 N N . ARG A 1 294 ? 2.865 3.744 -9.195 1 97.31 294 ARG A N 1
ATOM 2316 C CA . ARG A 1 294 ? 2.822 2.879 -10.375 1 97.31 294 ARG A CA 1
ATOM 2317 C C . ARG A 1 294 ? 4.043 1.967 -10.422 1 97.31 294 ARG A C 1
ATOM 2319 O O . ARG A 1 294 ? 5.129 2.396 -10.812 1 97.31 294 ARG A O 1
ATOM 2326 N N . HIS A 1 295 ? 3.832 0.729 -10.117 1 97.25 295 HIS A N 1
ATOM 2327 C CA . HIS A 1 295 ? 4.957 -0.188 -9.969 1 97.25 295 HIS A CA 1
ATOM 2328 C C . HIS A 1 295 ? 5.711 -0.354 -11.289 1 97.25 295 HIS A C 1
ATOM 2330 O O . HIS A 1 295 ? 6.934 -0.509 -11.289 1 97.25 295 HIS A O 1
ATOM 2336 N N . GLU A 1 296 ? 5.027 -0.299 -12.406 1 96.12 296 GLU A N 1
ATOM 2337 C CA . GLU A 1 296 ? 5.633 -0.505 -13.719 1 96.12 296 GLU A CA 1
ATOM 2338 C C . GLU A 1 296 ? 6.586 0.634 -14.078 1 96.12 296 GLU A C 1
ATOM 2340 O O . GLU A 1 296 ? 7.527 0.445 -14.844 1 96.12 296 GLU A O 1
ATOM 2345 N N . GLN A 1 297 ? 6.191 1.792 -13.57 1 95.75 297 GLN A N 1
ATOM 2346 C CA . GLN A 1 297 ? 7.008 2.984 -13.789 1 95.75 297 GLN A CA 1
ATOM 2347 C C . GLN A 1 297 ? 7.039 3.861 -12.539 1 95.75 297 GLN A C 1
ATOM 2349 O O . GLN A 1 297 ? 6.496 4.969 -12.539 1 95.75 297 GLN A O 1
ATOM 2354 N N . PRO A 1 298 ? 7.82 3.424 -11.562 1 97.31 298 PRO A N 1
ATOM 2355 C CA . PRO A 1 298 ? 7.754 4.109 -10.266 1 97.31 298 PRO A CA 1
ATOM 2356 C C . PRO A 1 298 ? 8.508 5.434 -10.258 1 97.31 298 PRO A C 1
ATOM 2358 O O . PRO A 1 298 ? 8.289 6.27 -9.383 1 97.31 298 PRO A O 1
ATOM 2361 N N . GLY A 1 299 ? 9.398 5.664 -11.227 1 96.69 299 GLY A N 1
ATOM 2362 C CA . GLY A 1 299 ? 10.305 6.797 -11.219 1 96.69 299 GLY A CA 1
ATOM 2363 C C . GLY A 1 299 ? 9.594 8.133 -11.125 1 96.69 299 GLY A C 1
ATOM 2364 O O . GLY A 1 299 ? 9.891 8.945 -10.25 1 96.69 299 GLY A O 1
ATOM 2365 N N . ALA A 1 300 ? 8.641 8.32 -11.945 1 96.44 300 ALA A N 1
ATOM 2366 C CA . ALA A 1 300 ? 7.945 9.602 -12.031 1 96.44 300 ALA A CA 1
ATOM 2367 C C . ALA A 1 300 ? 7.203 9.914 -10.734 1 96.44 300 ALA A C 1
ATOM 2369 O O . ALA A 1 300 ? 7.25 11.047 -10.242 1 96.44 300 ALA A O 1
ATOM 2370 N N . ALA A 1 301 ? 6.539 8.992 -10.188 1 97.88 301 ALA A N 1
ATOM 2371 C CA . ALA A 1 301 ? 5.766 9.195 -8.961 1 97.88 301 ALA A CA 1
ATOM 2372 C C . ALA A 1 301 ? 6.68 9.508 -7.781 1 97.88 301 ALA A C 1
ATOM 2374 O O . ALA A 1 301 ? 6.395 10.414 -6.992 1 97.88 301 ALA A O 1
ATOM 2375 N N . PHE A 1 302 ? 7.777 8.773 -7.645 1 98.12 302 PHE A N 1
ATOM 2376 C CA . PHE A 1 302 ? 8.727 9.039 -6.566 1 98.12 302 PHE A CA 1
ATOM 2377 C C . PHE A 1 302 ? 9.352 10.422 -6.719 1 98.12 302 PHE A C 1
ATOM 2379 O O . PHE A 1 302 ? 9.539 11.133 -5.734 1 98.12 302 PHE A O 1
ATOM 2386 N N . ALA A 1 303 ? 9.695 10.773 -7.969 1 97.19 303 ALA A N 1
ATOM 2387 C CA . ALA A 1 303 ? 10.289 12.086 -8.219 1 97.19 303 ALA A CA 1
ATOM 2388 C C . ALA A 1 303 ? 9.328 13.203 -7.832 1 97.19 303 ALA A C 1
ATOM 2390 O O . ALA A 1 303 ? 9.734 14.18 -7.191 1 97.19 303 ALA A O 1
ATOM 2391 N N . GLN A 1 304 ? 8.102 13.078 -8.203 1 97.88 304 GLN A N 1
ATOM 2392 C CA . GLN A 1 304 ? 7.094 14.078 -7.859 1 97.88 304 GLN A CA 1
ATOM 2393 C C . GLN A 1 304 ? 6.918 14.18 -6.348 1 97.88 304 GLN A C 1
ATOM 2395 O O . GLN A 1 304 ? 6.855 15.281 -5.797 1 97.88 304 GLN A O 1
ATOM 2400 N N . LEU A 1 305 ? 6.805 13.047 -5.723 1 98.12 305 LEU A N 1
ATOM 2401 C CA . LEU A 1 305 ? 6.629 13.016 -4.273 1 98.12 305 LEU A CA 1
ATOM 2402 C C . LEU A 1 305 ? 7.832 13.641 -3.57 1 98.12 305 LEU A C 1
ATOM 2404 O O . LEU A 1 305 ? 7.672 14.375 -2.596 1 98.12 305 LEU A O 1
ATOM 2408 N N . ASP A 1 306 ? 9.047 13.344 -4.07 1 97.62 306 ASP A N 1
ATOM 2409 C CA . ASP A 1 306 ? 10.266 13.93 -3.518 1 97.62 306 ASP A CA 1
ATOM 2410 C C . ASP A 1 306 ? 10.242 15.453 -3.629 1 97.62 306 ASP A C 1
ATOM 2412 O O . ASP A 1 306 ? 10.586 16.156 -2.676 1 97.62 306 ASP A O 1
ATOM 2416 N N . THR A 1 307 ? 9.844 15.945 -4.742 1 97.12 307 THR A N 1
ATOM 2417 C CA . THR A 1 307 ? 9.742 17.391 -4.957 1 97.12 307 THR A CA 1
ATOM 2418 C C . THR A 1 307 ? 8.742 18.016 -3.988 1 97.12 307 THR A C 1
ATOM 2420 O O . THR A 1 307 ? 9.031 19.031 -3.363 1 97.12 307 THR A O 1
ATOM 2423 N N . ILE A 1 308 ? 7.598 17.406 -3.848 1 97.5 308 ILE A N 1
ATOM 2424 C CA . ILE A 1 308 ? 6.555 17.891 -2.949 1 97.5 308 ILE A CA 1
ATOM 2425 C C . ILE A 1 308 ? 7.09 17.953 -1.521 1 97.5 308 ILE A C 1
ATOM 2427 O O . ILE A 1 308 ? 6.922 18.953 -0.825 1 97.5 308 ILE A O 1
ATOM 2431 N N . LEU A 1 309 ? 7.766 16.891 -1.088 1 97.88 309 LEU A N 1
ATOM 2432 C CA . LEU A 1 309 ? 8.266 16.797 0.278 1 97.88 309 LEU A CA 1
ATOM 2433 C C . LEU A 1 309 ? 9.344 17.844 0.528 1 97.88 309 LEU A C 1
ATOM 2435 O O . LEU A 1 309 ? 9.383 18.469 1.593 1 97.88 309 LEU A O 1
ATOM 2439 N N . ARG A 1 310 ? 10.195 18.078 -0.444 1 95.44 310 ARG A N 1
ATOM 2440 C CA . ARG A 1 310 ? 11.227 19.094 -0.303 1 95.44 310 ARG A CA 1
ATOM 2441 C C . ARG A 1 310 ? 10.609 20.484 -0.174 1 95.44 310 ARG A C 1
ATOM 2443 O O . ARG A 1 310 ? 11 21.266 0.697 1 95.44 310 ARG A O 1
ATOM 2450 N N . ASP A 1 311 ? 9.641 20.75 -0.948 1 93.44 311 ASP A N 1
ATOM 2451 C CA . ASP A 1 311 ? 8.945 22.031 -0.891 1 93.44 311 ASP A CA 1
ATOM 2452 C C . ASP A 1 311 ? 8.281 22.25 0.47 1 93.44 311 ASP A C 1
ATOM 2454 O O . ASP A 1 311 ? 8.367 23.328 1.052 1 93.44 311 ASP A O 1
ATOM 2458 N N . LEU A 1 312 ? 7.668 21.219 0.943 1 93.19 312 LEU A N 1
ATOM 2459 C CA . LEU A 1 312 ? 6.918 21.312 2.189 1 93.19 312 LEU A CA 1
ATOM 2460 C C . LEU A 1 312 ? 7.859 21.438 3.383 1 93.19 312 LEU A C 1
ATOM 2462 O O . LEU A 1 312 ? 7.559 22.156 4.344 1 93.19 312 LEU A O 1
ATOM 2466 N N . LEU A 1 313 ? 8.969 20.75 3.32 1 92.81 313 LEU A N 1
ATOM 2467 C CA . LEU A 1 313 ? 9.922 20.797 4.422 1 92.81 313 LEU A CA 1
ATOM 2468 C C . LEU A 1 313 ? 10.656 22.125 4.453 1 92.81 313 LEU A C 1
ATOM 2470 O O . LEU A 1 313 ? 11.188 22.531 5.492 1 92.81 313 LEU A O 1
ATOM 2474 N N . ASP A 1 314 ? 10.664 22.797 3.393 1 85.12 314 ASP A N 1
ATOM 2475 C CA . ASP A 1 314 ? 11.328 24.094 3.311 1 85.12 314 ASP A CA 1
ATOM 2476 C C . ASP A 1 314 ? 10.406 25.219 3.791 1 85.12 314 ASP A C 1
ATOM 2478 O O . ASP A 1 314 ? 10.844 26.359 3.969 1 85.12 314 ASP A O 1
ATOM 2482 N N . THR A 1 315 ? 9.172 24.859 4.02 1 74.44 315 THR A N 1
ATOM 2483 C CA . THR A 1 315 ? 8.227 25.844 4.496 1 74.44 315 THR A CA 1
ATOM 2484 C C . THR A 1 315 ? 8.648 26.391 5.855 1 74.44 315 THR A C 1
ATOM 2486 O O . THR A 1 315 ? 9.109 25.641 6.715 1 74.44 315 THR A O 1
ATOM 2489 N N . VAL A 1 316 ? 8.758 27.766 5.957 1 62.31 316 VAL A N 1
ATOM 2490 C CA . VAL A 1 316 ? 9.125 28.438 7.199 1 62.31 316 VAL A CA 1
ATOM 2491 C C . VAL A 1 316 ? 7.863 28.766 7.996 1 62.31 316 VAL A C 1
ATOM 2493 O O . VAL A 1 316 ? 6.883 29.266 7.438 1 62.31 316 VAL A O 1
ATOM 2496 N N . ILE A 1 317 ? 7.809 28.078 9.125 1 60.97 317 ILE A N 1
ATOM 2497 C CA . ILE A 1 317 ? 6.711 28.469 10.008 1 60.97 317 ILE A CA 1
ATOM 2498 C C . ILE A 1 317 ? 6.988 29.828 10.625 1 60.97 317 ILE A C 1
ATOM 2500 O O . ILE A 1 317 ? 8.109 30.094 11.078 1 60.97 317 ILE A O 1
ATOM 2504 N N . SER A 1 318 ? 6.395 30.859 10.078 1 52.59 318 SER A N 1
ATOM 2505 C CA . SER A 1 318 ? 6.555 32.188 10.641 1 52.59 318 SER A CA 1
ATOM 2506 C C . SER A 1 318 ? 6.281 32.188 12.141 1 52.59 318 SER A C 1
ATOM 2508 O O . SER A 1 318 ? 5.219 31.766 12.586 1 52.59 318 SER A O 1
ATOM 2510 N N . THR A 1 319 ? 7.422 31.938 12.805 1 55.47 319 THR A N 1
ATOM 2511 C CA . THR A 1 319 ? 7.211 32.312 14.203 1 55.47 319 THR A CA 1
ATOM 2512 C C . THR A 1 319 ? 7.266 33.812 14.383 1 55.47 319 THR A C 1
ATOM 2514 O O . THR A 1 319 ? 8.109 34.469 13.781 1 55.47 319 THR A O 1
ATOM 2517 N N . ARG A 1 320 ? 6.211 34.438 14.602 1 58.81 320 ARG A N 1
ATOM 2518 C CA . ARG A 1 320 ? 6.152 35.875 14.742 1 58.81 320 ARG A CA 1
ATOM 2519 C C . ARG A 1 320 ? 7.055 36.344 15.875 1 58.81 320 ARG A C 1
ATOM 2521 O O . ARG A 1 320 ? 7.02 37.531 16.25 1 58.81 320 ARG A O 1
ATOM 2528 N N . TYR A 1 321 ? 7.84 35.531 16.469 1 61.78 321 TYR A N 1
ATOM 2529 C CA . TYR A 1 321 ? 8.758 36 17.5 1 61.78 321 TYR A CA 1
ATOM 2530 C C . TYR A 1 321 ? 10.047 35.188 17.484 1 61.78 321 TYR A C 1
ATOM 2532 O O . TYR A 1 321 ? 10.094 34.094 16.922 1 61.78 321 TYR A O 1
ATOM 2540 N N . PHE A 1 322 ? 11.141 35.656 17.688 1 65.88 322 PHE A N 1
ATOM 2541 C CA . PHE A 1 322 ? 12.336 34.906 18 1 65.88 322 PHE A CA 1
ATOM 2542 C C . PHE A 1 322 ? 12.961 35.375 19.312 1 65.88 322 PHE A C 1
ATOM 2544 O O . PHE A 1 322 ? 12.852 36.562 19.656 1 65.88 322 PHE A O 1
ATOM 2551 N N . SER A 1 323 ? 13.484 34.406 20.094 1 72.38 323 SER A N 1
ATOM 2552 C CA . SER A 1 323 ? 14.117 34.75 21.375 1 72.38 323 SER A CA 1
ATOM 2553 C C . SER A 1 323 ? 15.578 35.125 21.188 1 72.38 323 SER A C 1
ATOM 2555 O O . SER A 1 323 ? 16.266 34.594 20.328 1 72.38 323 SER A O 1
ATOM 2557 N N . ILE A 1 324 ? 15.984 36.156 21.875 1 79.75 324 ILE A N 1
ATOM 2558 C CA . ILE A 1 324 ? 17.375 36.594 21.922 1 79.75 324 ILE A CA 1
ATOM 2559 C C . ILE A 1 324 ? 18 36.188 23.25 1 79.75 324 ILE A C 1
ATOM 2561 O O . ILE A 1 324 ? 17.562 36.625 24.312 1 79.75 324 ILE A O 1
ATOM 2565 N N . VAL A 1 325 ? 18.984 35.312 23.172 1 80.75 325 VAL A N 1
ATOM 2566 C CA . VAL A 1 325 ? 19.656 34.812 24.375 1 80.75 325 VAL A CA 1
ATOM 2567 C C . VAL A 1 325 ? 20.5 35.938 24.984 1 80.75 325 VAL A C 1
ATOM 2569 O O . VAL A 1 325 ? 21.266 36.594 24.281 1 80.75 325 VAL A O 1
ATOM 2572 N N . LEU A 1 326 ? 20.328 36.125 26.281 1 88.06 326 LEU A N 1
ATOM 2573 C CA . LEU A 1 326 ? 21.125 37.062 27.047 1 88.06 326 LEU A CA 1
ATOM 2574 C C . LEU A 1 326 ? 22.156 36.375 27.906 1 88.06 326 LEU A C 1
ATOM 2576 O O . LEU A 1 326 ? 21.797 35.531 28.734 1 88.06 326 LEU A O 1
ATOM 2580 N N . GLU A 1 327 ? 23.391 36.625 27.672 1 88.38 327 GLU A N 1
ATOM 2581 C CA . GLU A 1 327 ? 24.469 36.031 28.453 1 88.38 327 GLU A CA 1
ATOM 2582 C C . GLU A 1 327 ? 25.031 37.031 29.453 1 88.38 327 GLU A C 1
ATOM 2584 O O . GLU A 1 327 ? 25.281 38.188 29.125 1 88.38 327 GLU A O 1
ATOM 2589 N N . GLU A 1 328 ? 25.234 36.531 30.625 1 89.94 328 GLU A N 1
ATOM 2590 C CA . GLU A 1 328 ? 25.875 37.375 31.625 1 89.94 328 GLU A CA 1
ATOM 2591 C C . GLU A 1 328 ? 27.391 37.344 31.5 1 89.94 328 GLU A C 1
ATOM 2593 O O . GLU A 1 328 ? 28.047 36.406 32 1 89.94 328 GLU A O 1
ATOM 2598 N N . LEU A 1 329 ? 28 38.281 30.906 1 85.62 329 LEU A N 1
ATOM 2599 C CA . LEU A 1 329 ? 29.438 38.344 30.688 1 85.62 329 LEU A CA 1
ATOM 2600 C C . LEU A 1 329 ? 30.156 38.875 31.922 1 85.62 329 LEU A C 1
ATOM 2602 O O . LEU A 1 329 ? 31.281 38.438 32.219 1 85.62 329 LEU A O 1
ATOM 2606 N N . ARG A 1 330 ? 29.688 39.844 32.594 1 88.38 330 ARG A N 1
ATOM 2607 C CA . ARG A 1 330 ? 30.125 40.375 33.875 1 88.38 330 ARG A CA 1
ATOM 2608 C C . ARG A 1 330 ? 28.969 40.469 34.875 1 88.38 330 ARG A C 1
ATOM 2610 O O . ARG A 1 330 ? 27.797 40.469 34.469 1 88.38 330 ARG A O 1
ATOM 2617 N N . PRO A 1 331 ? 29.375 40.375 36.094 1 88.88 331 PRO A N 1
ATOM 2618 C CA . PRO A 1 331 ? 28.281 40.438 37.062 1 88.88 331 PRO A CA 1
ATOM 2619 C C . PRO A 1 331 ? 27.297 41.594 36.75 1 88.88 331 PRO A C 1
ATOM 2621 O O . PRO A 1 331 ? 27.703 42.719 36.562 1 88.88 331 PRO A O 1
ATOM 2624 N N . SER A 1 332 ? 26.078 41.25 36.594 1 92.12 332 SER A N 1
ATOM 2625 C CA . SER A 1 332 ? 24.953 42.188 36.469 1 92.12 332 SER A CA 1
ATOM 2626 C C . SER A 1 332 ? 24.812 42.688 35.031 1 92.12 332 SER A C 1
ATOM 2628 O O . SER A 1 332 ? 23.922 43.469 34.75 1 92.12 332 SER A O 1
ATOM 2630 N N . PHE A 1 333 ? 25.734 42.375 34.219 1 93.38 333 PHE A N 1
ATOM 2631 C CA . PHE A 1 333 ? 25.672 42.812 32.812 1 93.38 333 PHE A CA 1
ATOM 2632 C C . PHE A 1 333 ? 25.297 41.656 31.891 1 93.38 333 PHE A C 1
ATOM 2634 O O . PHE A 1 333 ? 26.078 40.719 31.719 1 93.38 333 PHE A O 1
ATOM 2641 N N . HIS A 1 334 ? 24.109 41.688 31.297 1 94.88 334 HIS A N 1
ATOM 2642 C CA . HIS A 1 334 ? 23.609 40.688 30.359 1 94.88 334 HIS A CA 1
ATOM 2643 C C . HIS A 1 334 ? 23.641 41.188 28.922 1 94.88 334 HIS A C 1
ATOM 2645 O O . HIS A 1 334 ? 23.078 42.25 28.625 1 94.88 334 HIS A O 1
ATOM 2651 N N . VAL A 1 335 ? 24.312 40.5 28.125 1 93.75 335 VAL A N 1
ATOM 2652 C CA . VAL A 1 335 ? 24.516 40.969 26.766 1 93.75 335 VAL A CA 1
ATOM 2653 C C . VAL A 1 335 ? 23.906 39.969 25.781 1 93.75 335 VAL A C 1
ATOM 2655 O O . VAL A 1 335 ? 23.969 38.75 26 1 93.75 335 VAL A O 1
ATOM 2658 N N . GLY A 1 336 ? 23.219 40.438 24.734 1 91.44 336 GLY A N 1
ATOM 2659 C CA . GLY A 1 336 ? 22.656 39.656 23.656 1 91.44 336 GLY A CA 1
ATOM 2660 C C . GLY A 1 336 ? 23 40.219 22.281 1 91.44 336 GLY A C 1
ATOM 2661 O O . GLY A 1 336 ? 23.297 41.406 22.125 1 91.44 336 GLY A O 1
ATOM 2662 N N . ARG A 1 337 ? 23.031 39.312 21.328 1 88.56 337 ARG A N 1
ATOM 2663 C CA . ARG A 1 337 ? 23.312 39.688 19.953 1 88.56 337 ARG A CA 1
ATOM 2664 C C . ARG A 1 337 ? 22.016 39.969 19.188 1 88.56 337 ARG A C 1
ATOM 2666 O O . ARG A 1 337 ? 21.062 39.188 19.25 1 88.56 337 ARG A O 1
ATOM 26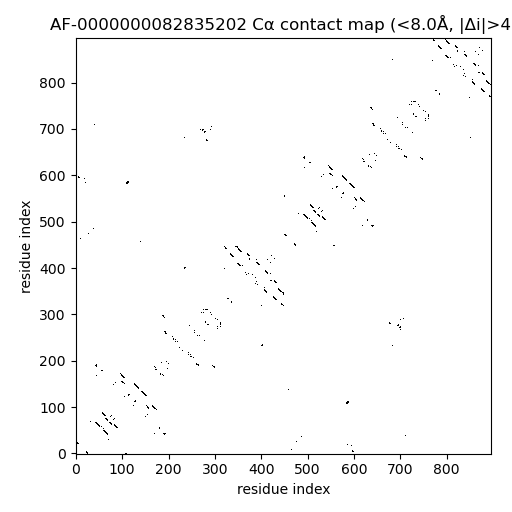73 N N . LEU A 1 338 ? 21.984 41.156 18.656 1 82.81 338 LEU A N 1
ATOM 2674 C CA . LEU A 1 338 ? 20.859 41.531 17.812 1 82.81 338 LEU A CA 1
ATOM 2675 C C . LEU A 1 338 ? 21.172 41.281 16.344 1 82.81 338 LEU A C 1
ATOM 2677 O O . LEU A 1 338 ? 22.047 41.938 15.773 1 82.81 338 LEU A O 1
ATOM 2681 N N . ASP A 1 339 ? 20.703 40.188 15.867 1 69.56 339 ASP A N 1
ATOM 2682 C CA . ASP A 1 339 ? 20.906 39.938 14.445 1 69.56 339 ASP A CA 1
ATOM 2683 C C . ASP A 1 339 ? 20.078 40.906 13.594 1 69.56 339 ASP A C 1
ATOM 2685 O O . ASP A 1 339 ? 18.844 40.812 13.562 1 69.56 339 ASP A O 1
ATOM 2689 N N . SER A 1 340 ? 20.656 41.906 12.961 1 59.81 340 SER A N 1
ATOM 2690 C CA . SER A 1 340 ? 20.062 43 12.188 1 59.81 340 SER A CA 1
ATOM 2691 C C . SER A 1 340 ? 19.188 42.469 11.055 1 59.81 340 SER A C 1
ATOM 2693 O O . SER A 1 340 ? 18.219 43.094 10.672 1 59.81 340 SER A O 1
ATOM 2695 N N . ASP A 1 341 ? 19.484 41.344 10.586 1 62.5 341 ASP A N 1
ATOM 2696 C CA . ASP A 1 341 ? 18.75 40.875 9.422 1 62.5 341 ASP A CA 1
ATOM 2697 C C . ASP A 1 341 ? 17.344 40.406 9.812 1 62.5 341 ASP A C 1
ATOM 2699 O O . ASP A 1 341 ? 16.453 40.312 8.969 1 62.5 341 ASP A O 1
ATOM 2703 N N . LYS A 1 342 ? 17.188 40.219 11.031 1 63.25 342 LYS A N 1
ATOM 2704 C CA . LYS A 1 342 ? 15.898 39.688 11.508 1 63.25 342 LYS A CA 1
ATOM 2705 C C . LYS A 1 342 ? 15.086 40.781 12.18 1 63.25 342 LYS A C 1
ATOM 2707 O O . LYS A 1 342 ? 13.883 40.625 12.406 1 63.25 342 LYS A O 1
ATOM 2712 N N . LEU A 1 343 ? 15.875 41.844 12.57 1 69.44 343 LEU A N 1
ATOM 2713 C CA . LEU A 1 343 ? 15.219 42.938 13.289 1 69.44 343 LEU A CA 1
ATOM 2714 C C . LEU A 1 343 ? 14.93 44.125 12.367 1 69.44 343 LEU A C 1
ATOM 2716 O O . LEU A 1 343 ? 15.836 44.625 11.703 1 69.44 343 LEU A O 1
ATOM 2720 N N . ASP A 1 344 ? 13.75 44.219 11.953 1 66.75 344 ASP A N 1
ATOM 2721 C CA . ASP A 1 344 ? 13.375 45.375 11.156 1 66.75 344 ASP A CA 1
ATOM 2722 C C . ASP A 1 344 ? 12.688 46.438 12.016 1 66.75 344 ASP A C 1
ATOM 2724 O O . ASP A 1 344 ? 12.594 46.281 13.242 1 66.75 344 ASP A O 1
ATOM 2728 N N . GLU A 1 345 ? 12.391 47.594 11.438 1 68.62 345 GLU A N 1
ATOM 2729 C CA . GLU A 1 345 ? 11.812 48.75 12.117 1 68.62 345 GLU A CA 1
ATOM 2730 C C . GLU A 1 345 ? 10.469 48.406 12.758 1 68.62 345 GLU A C 1
ATOM 2732 O O . GLU A 1 345 ? 10.031 49.062 13.695 1 68.62 345 GLU A O 1
ATOM 2737 N N . THR A 1 346 ? 10.016 47.25 12.336 1 73.25 346 THR A N 1
ATOM 2738 C CA . THR A 1 346 ? 8.688 46.906 12.836 1 73.25 346 THR A CA 1
ATOM 2739 C C . THR A 1 346 ? 8.781 45.875 13.953 1 73.25 346 THR A C 1
ATOM 2741 O O . THR A 1 346 ? 7.77 45.531 14.562 1 73.25 346 THR A O 1
ATOM 2744 N N . THR A 1 347 ? 9.984 45.5 14.266 1 81 347 THR A N 1
ATOM 2745 C CA . THR A 1 347 ? 10.164 44.469 15.281 1 81 347 THR A CA 1
ATOM 2746 C C . THR A 1 347 ? 10.023 45.062 16.688 1 81 347 THR A C 1
ATOM 2748 O O . THR A 1 347 ? 10.609 46.125 16.969 1 81 347 THR A O 1
ATOM 2751 N N . ALA A 1 348 ? 9.148 44.531 17.438 1 85.69 348 ALA A N 1
ATOM 2752 C CA . ALA A 1 348 ? 9.016 44.906 18.828 1 85.69 348 ALA A CA 1
ATOM 2753 C C . ALA A 1 348 ? 9.82 44 19.75 1 85.69 348 ALA A C 1
ATOM 2755 O O . ALA A 1 348 ? 9.867 42.781 19.516 1 85.69 348 ALA A O 1
ATOM 2756 N N . LEU A 1 349 ? 10.531 44.594 20.625 1 90 349 LEU A N 1
ATOM 2757 C CA . LEU A 1 349 ? 11.328 43.812 21.578 1 90 349 LEU A CA 1
ATOM 2758 C C . LEU A 1 349 ? 10.664 43.812 22.953 1 90 349 LEU A C 1
ATOM 2760 O O . LEU A 1 349 ? 10.188 44.844 23.422 1 90 349 LEU A O 1
ATOM 2764 N N . TYR A 1 350 ? 10.562 42.656 23.484 1 90.94 350 TYR A N 1
ATOM 2765 C CA . TYR A 1 350 ? 10.008 42.469 24.828 1 90.94 350 TYR A CA 1
ATOM 2766 C C . TYR A 1 350 ? 11.008 41.781 25.75 1 90.94 350 TYR A C 1
ATOM 2768 O O . TYR A 1 350 ? 11.586 40.75 25.391 1 90.94 350 TYR A O 1
ATOM 2776 N N . LEU A 1 351 ? 11.227 42.312 26.922 1 93.75 351 LEU A N 1
ATOM 2777 C CA . LEU A 1 351 ? 12.078 41.719 27.953 1 93.75 351 LEU A CA 1
ATOM 2778 C C . LEU A 1 351 ? 11.242 40.906 28.938 1 93.75 351 LEU A C 1
ATOM 2780 O O . LEU A 1 351 ? 10.305 41.438 29.547 1 93.75 351 LEU A O 1
ATOM 2784 N N . SER A 1 352 ? 11.516 39.719 29 1 90.62 352 SER A N 1
ATOM 2785 C CA . SER A 1 352 ? 10.914 38.875 30 1 90.62 352 SER A CA 1
ATOM 2786 C C . SER A 1 352 ? 11.773 38.781 31.266 1 90.62 352 SER A C 1
ATOM 2788 O O . SER A 1 352 ? 12.969 38.469 31.188 1 90.62 352 SER A O 1
ATOM 2790 N N . VAL A 1 353 ? 11.211 39.125 32.438 1 92 353 VAL A N 1
ATOM 2791 C CA . VAL A 1 353 ? 11.938 39.094 33.688 1 92 353 VAL A CA 1
ATOM 2792 C C . VAL A 1 353 ? 11.242 38.156 34.688 1 92 353 VAL A C 1
ATOM 2794 O O . VAL A 1 353 ? 10.055 38.312 34.969 1 92 353 VAL A O 1
ATOM 2797 N N . SER A 1 354 ? 11.93 37.188 35.062 1 88.88 354 SER A N 1
ATOM 2798 C CA . SER A 1 354 ? 11.461 36.312 36.094 1 88.88 354 SER A CA 1
ATOM 2799 C C . SER A 1 354 ? 12.406 36.312 37.312 1 88.88 354 SER A C 1
ATOM 2801 O O . SER A 1 354 ? 13.625 36.344 37.125 1 88.88 354 SER A O 1
ATOM 2803 N N . ALA A 1 355 ? 11.805 36.438 38.531 1 88.75 355 ALA A N 1
ATOM 2804 C CA . ALA A 1 355 ? 12.57 36.438 39.781 1 88.75 355 ALA A CA 1
ATOM 2805 C C . ALA A 1 355 ? 11.719 35.969 40.938 1 88.75 355 ALA A C 1
ATOM 2807 O O . ALA A 1 355 ? 10.531 35.656 40.781 1 88.75 355 ALA A O 1
ATOM 2808 N N . ALA A 1 356 ? 12.438 35.781 42.062 1 88 356 ALA A N 1
ATOM 2809 C CA . ALA A 1 356 ? 11.719 35.438 43.281 1 88 356 ALA A CA 1
ATOM 2810 C C . ALA A 1 356 ? 10.922 36.625 43.812 1 88 356 ALA A C 1
ATOM 2812 O O . ALA A 1 356 ? 10 36.438 44.625 1 88 356 ALA A O 1
ATOM 2813 N N . THR A 1 357 ? 11.203 37.781 43.312 1 87.06 357 THR A N 1
ATOM 2814 C CA . THR A 1 357 ? 10.508 39 43.719 1 87.06 357 THR A CA 1
ATOM 2815 C C . THR A 1 357 ? 9.109 39.031 43.094 1 87.06 357 THR A C 1
ATOM 2817 O O . THR A 1 357 ? 8.914 38.625 41.969 1 87.06 357 THR A O 1
ATOM 2820 N N . PRO A 1 358 ? 8.148 39.438 43.969 1 87.19 358 PRO A N 1
ATOM 2821 C CA . PRO A 1 358 ? 6.777 39.531 43.469 1 87.19 358 PRO A CA 1
ATOM 2822 C C . PRO A 1 358 ? 6.656 40.344 42.188 1 87.19 358 PRO A C 1
ATOM 2824 O O . PRO A 1 358 ? 7.375 41.344 42.031 1 87.19 358 PRO A O 1
ATOM 2827 N N . ALA A 1 359 ? 5.766 40.062 41.312 1 86.19 359 ALA A N 1
ATOM 2828 C CA . ALA A 1 359 ? 5.559 40.688 40 1 86.19 359 ALA A CA 1
ATOM 2829 C C . ALA A 1 359 ? 5.285 42.188 40.156 1 86.19 359 ALA A C 1
ATOM 2831 O O . ALA A 1 359 ? 5.754 43 39.375 1 86.19 359 ALA A O 1
ATOM 2832 N N . SER A 1 360 ? 4.543 42.531 41.188 1 86.81 360 SER A N 1
ATOM 2833 C CA . SER A 1 360 ? 4.207 43.938 41.438 1 86.81 360 SER A CA 1
ATOM 2834 C C . SER A 1 360 ? 5.461 44.75 41.688 1 86.81 360 SER A C 1
ATOM 2836 O O . SER A 1 360 ? 5.566 45.875 41.219 1 86.81 360 SER A O 1
ATOM 2838 N N . GLU A 1 361 ? 6.336 44.219 42.406 1 89.94 361 GLU A N 1
ATOM 2839 C CA . GLU A 1 361 ? 7.594 44.906 42.688 1 89.94 361 GLU A CA 1
ATOM 2840 C C . GLU A 1 361 ? 8.477 44.969 41.438 1 89.94 361 GLU A C 1
ATOM 2842 O O . GLU A 1 361 ? 9.109 46 41.188 1 89.94 361 GLU A O 1
ATOM 2847 N N . LEU A 1 362 ? 8.484 43.969 40.719 1 92.62 362 LEU A N 1
ATOM 2848 C CA . LEU A 1 362 ? 9.273 43.938 39.5 1 92.62 362 LEU A CA 1
ATOM 2849 C C . LEU A 1 362 ? 8.758 44.969 38.5 1 92.62 362 LEU A C 1
ATOM 2851 O O . LEU A 1 362 ? 9.547 45.656 37.812 1 92.62 362 LEU A O 1
ATOM 2855 N N . ALA A 1 363 ? 7.512 45.125 38.438 1 92.38 363 ALA A N 1
ATOM 2856 C CA . ALA A 1 363 ? 6.883 46.062 37.5 1 92.38 363 ALA A CA 1
ATOM 2857 C C . ALA A 1 363 ? 7.348 47.469 37.75 1 92.38 363 ALA A C 1
ATOM 2859 O O . ALA A 1 363 ? 7.477 48.281 36.844 1 92.38 363 ALA A O 1
ATOM 2860 N N . GLU A 1 364 ? 7.656 47.719 39 1 90.69 364 GLU A N 1
ATOM 2861 C CA . GLU A 1 364 ? 8.086 49.062 39.375 1 90.69 364 GLU A CA 1
ATOM 2862 C C . GLU A 1 364 ? 9.602 49.188 39.312 1 90.69 364 GLU A C 1
ATOM 2864 O O . GLU A 1 364 ? 10.125 50.219 38.875 1 90.69 364 GLU A O 1
ATOM 2869 N N . THR A 1 365 ? 10.258 48.219 39.656 1 92.06 365 THR A N 1
ATOM 2870 C CA . THR A 1 365 ? 11.703 48.312 39.844 1 92.06 365 THR A CA 1
ATOM 2871 C C . THR A 1 365 ? 12.43 48.188 38.5 1 92.06 365 THR A C 1
ATOM 2873 O O . THR A 1 365 ? 13.43 48.875 38.281 1 92.06 365 THR A O 1
ATOM 2876 N N . VAL A 1 366 ? 11.984 47.438 37.656 1 94.62 366 VAL A N 1
ATOM 2877 C CA . VAL A 1 366 ? 12.711 47.125 36.438 1 94.62 366 VAL A CA 1
ATOM 2878 C C . VAL A 1 366 ? 12.812 48.344 35.562 1 94.62 366 VAL A C 1
ATOM 2880 O O . VAL A 1 366 ? 13.906 48.75 35.125 1 94.62 366 VAL A O 1
ATOM 2883 N N . PRO A 1 367 ? 11.75 49.031 35.344 1 94.25 367 PRO A N 1
ATOM 2884 C CA . PRO A 1 367 ? 11.875 50.25 34.5 1 94.25 367 PRO A CA 1
ATOM 2885 C C . PRO A 1 367 ? 12.789 51.312 35.125 1 94.25 367 PRO A C 1
ATOM 2887 O O . PRO A 1 367 ? 13.414 52.094 34.406 1 94.25 367 PRO A O 1
ATOM 2890 N N . LEU A 1 368 ? 12.93 51.25 36.406 1 91.19 368 LEU A N 1
ATOM 2891 C CA . LEU A 1 368 ? 13.68 52.281 37.125 1 91.19 368 LEU A CA 1
ATOM 2892 C C . LEU A 1 368 ? 15.148 51.906 37.25 1 91.19 368 LEU A C 1
ATOM 2894 O O . LEU A 1 368 ? 16.031 52.75 37.094 1 91.19 368 LEU A O 1
ATOM 2898 N N . ARG A 1 369 ? 15.391 50.688 37.469 1 92.12 369 ARG A N 1
ATOM 2899 C CA . ARG A 1 369 ? 16.734 50.312 37.906 1 92.12 369 ARG A CA 1
ATOM 2900 C C . ARG A 1 369 ? 17.5 49.656 36.75 1 92.12 369 ARG A C 1
ATOM 2902 O O . ARG A 1 369 ? 18.734 49.625 36.75 1 92.12 369 ARG A O 1
ATOM 2909 N N . PHE A 1 370 ? 16.797 49.062 35.875 1 94.88 370 PHE A N 1
ATOM 2910 C CA . PHE A 1 370 ? 17.5 48.406 34.781 1 94.88 370 PHE A CA 1
ATOM 2911 C C . PHE A 1 370 ? 17.938 49.438 33.75 1 94.88 370 PHE A C 1
ATOM 2913 O O . PHE A 1 370 ? 17.219 50.406 33.469 1 94.88 370 PHE A O 1
ATOM 2920 N N . LYS A 1 371 ? 19.109 49.25 33.219 1 95.44 371 LYS A N 1
ATOM 2921 C CA . LYS A 1 371 ? 19.625 50.094 32.156 1 95.44 371 LYS A CA 1
ATOM 2922 C C . LYS A 1 371 ? 19.859 49.281 30.875 1 95.44 371 LYS A C 1
ATOM 2924 O O . LYS A 1 371 ? 20.594 48.281 30.891 1 95.44 371 LYS A O 1
ATOM 2929 N N . VAL A 1 372 ? 19.156 49.656 29.859 1 95.69 372 VAL A N 1
ATOM 2930 C CA . VAL A 1 372 ? 19.234 48.938 28.594 1 95.69 372 VAL A CA 1
ATOM 2931 C C . VAL A 1 372 ? 19.844 49.844 27.516 1 95.69 372 VAL A C 1
ATOM 2933 O O . VAL A 1 372 ? 19.562 51.031 27.484 1 95.69 372 VAL A O 1
ATOM 2936 N N . GLY A 1 373 ? 20.641 49.344 26.625 1 94.69 373 GLY A N 1
ATOM 2937 C CA . GLY A 1 373 ? 21.281 50.062 25.531 1 94.69 373 GLY A CA 1
ATOM 2938 C C . GLY A 1 373 ? 22.406 49.281 24.891 1 94.69 373 GLY A C 1
ATOM 2939 O O . GLY A 1 373 ? 22.516 48.062 25.078 1 94.69 373 GLY A O 1
ATOM 2940 N N . ALA A 1 374 ? 23.125 49.969 24.078 1 94.94 374 ALA A N 1
ATOM 2941 C CA . ALA A 1 374 ? 24.359 49.375 23.547 1 94.94 374 ALA A CA 1
ATOM 2942 C C . ALA A 1 374 ? 25.359 49.156 24.672 1 94.94 374 ALA A C 1
ATOM 2944 O O . ALA A 1 374 ? 25.391 49.875 25.672 1 94.94 374 ALA A O 1
ATOM 2945 N N . PRO A 1 375 ? 26.156 48.125 24.516 1 94.19 375 PRO A N 1
ATOM 2946 C CA . PRO A 1 375 ? 27.078 47.75 25.594 1 94.19 375 PRO A CA 1
ATOM 2947 C C . PRO A 1 375 ? 27.906 48.938 26.078 1 94.19 375 PRO A C 1
ATOM 2949 O O . PRO A 1 375 ? 28 49.188 27.281 1 94.19 375 PRO A O 1
ATOM 2952 N N . ASP A 1 376 ? 28.422 49.75 25.188 1 92.88 376 ASP A N 1
ATOM 2953 C CA . ASP A 1 376 ? 29.234 50.906 25.562 1 92.88 376 ASP A CA 1
ATOM 2954 C C . ASP A 1 376 ? 28.406 51.969 26.25 1 92.88 376 ASP A C 1
ATOM 2956 O O . ASP A 1 376 ? 28.875 52.656 27.172 1 92.88 376 ASP A O 1
ATOM 2960 N N . ASP A 1 377 ? 27.266 52.094 25.828 1 94.44 377 ASP A N 1
ATOM 2961 C CA . ASP A 1 377 ? 26.391 53.125 26.406 1 94.44 377 ASP A CA 1
ATOM 2962 C C . ASP A 1 377 ? 25.938 52.719 27.812 1 94.44 377 ASP A C 1
ATOM 2964 O O . ASP A 1 377 ? 25.891 53.562 28.703 1 94.44 377 ASP A O 1
ATOM 2968 N N . VAL A 1 378 ? 25.625 51.438 28 1 94.75 378 VAL A N 1
ATOM 2969 C CA . VAL A 1 378 ? 25.094 50.969 29.266 1 94.75 378 VAL A CA 1
ATOM 2970 C C . VAL A 1 378 ? 26.125 51.188 30.375 1 94.75 378 VAL A C 1
ATOM 2972 O O . VAL A 1 378 ? 25.766 51.594 31.484 1 94.75 378 VAL A O 1
ATOM 2975 N N . GLU A 1 379 ? 27.375 51.031 30.141 1 92.25 379 GLU A N 1
ATOM 2976 C CA . GLU A 1 379 ? 28.438 51.281 31.109 1 92.25 379 GLU A CA 1
ATOM 2977 C C . GLU A 1 379 ? 28.453 52.719 31.562 1 92.25 379 GLU A C 1
ATOM 2979 O O . GLU A 1 379 ? 28.547 53.031 32.75 1 92.25 379 GLU A O 1
ATOM 2984 N N . LYS A 1 380 ? 28.312 53.531 30.562 1 92.94 380 LYS A N 1
ATOM 2985 C CA . LYS A 1 380 ? 28.297 54.938 30.844 1 92.94 380 LYS A CA 1
ATOM 2986 C C . LYS A 1 380 ? 27.047 55.344 31.609 1 92.94 380 LYS A C 1
ATOM 2988 O O . LYS A 1 380 ? 27.094 56.188 32.531 1 92.94 380 LYS A O 1
ATOM 2993 N N . LEU A 1 381 ? 25.984 54.75 31.234 1 93.12 381 LEU A N 1
ATOM 2994 C CA . LEU A 1 381 ? 24.703 55.062 31.844 1 93.12 381 LEU A CA 1
ATOM 2995 C C . LEU A 1 381 ? 24.688 54.625 33.312 1 93.12 381 LEU A C 1
ATOM 2997 O O . LEU A 1 381 ? 24.094 55.312 34.156 1 93.12 381 LEU A O 1
ATOM 3001 N N . VAL A 1 382 ? 25.266 53.531 33.594 1 91.62 382 VAL A N 1
ATOM 3002 C CA . VAL A 1 382 ? 25.312 53.031 34.969 1 91.62 382 VAL A CA 1
ATOM 3003 C C . VAL A 1 382 ? 26.156 53.969 35.812 1 91.62 382 VAL A C 1
ATOM 3005 O O . VAL A 1 382 ? 25.781 54.312 36.969 1 91.62 382 VAL A O 1
ATOM 3008 N N . LEU A 1 383 ? 27.25 54.469 35.312 1 89.5 383 LEU A N 1
ATOM 3009 C CA . LEU A 1 383 ? 28.156 55.344 36.031 1 89.5 383 LEU A CA 1
ATOM 3010 C C . LEU A 1 383 ? 27.516 56.719 36.25 1 89.5 383 LEU A C 1
ATOM 3012 O O . LEU A 1 383 ? 27.703 57.312 37.312 1 89.5 383 LEU A O 1
ATOM 3016 N N . SER A 1 384 ? 26.734 57.156 35.344 1 89.94 384 SER A N 1
ATOM 3017 C CA . SER A 1 384 ? 26.156 58.5 35.406 1 89.94 384 SER A CA 1
ATOM 3018 C C . SER A 1 384 ? 24.734 58.438 35.969 1 89.94 384 SER A C 1
ATOM 3020 O O . SER A 1 384 ? 24.078 59.5 36.062 1 89.94 384 SER A O 1
ATOM 3022 N N . ALA A 1 385 ? 24.203 57.281 36.281 1 84.81 385 ALA A N 1
ATOM 3023 C CA . ALA A 1 385 ? 22.859 57.062 36.781 1 84.81 385 ALA A CA 1
ATOM 3024 C C . ALA A 1 385 ? 21.812 57.656 35.844 1 84.81 385 ALA A C 1
ATOM 3026 O O . ALA A 1 385 ? 20.844 58.281 36.312 1 84.81 385 ALA A O 1
ATOM 3027 N N . MET A 1 386 ? 22.047 57.656 34.594 1 88.75 386 MET A N 1
ATOM 3028 C CA . MET A 1 386 ? 21.094 58.125 33.562 1 88.75 386 MET A CA 1
ATOM 3029 C C . MET A 1 386 ? 20.25 56.969 33.031 1 88.75 386 MET A C 1
ATOM 3031 O O . MET A 1 386 ? 20.672 55.812 33.062 1 88.75 386 MET A O 1
ATOM 3035 N N . PRO A 1 387 ? 19.109 57.344 32.656 1 90.38 387 PRO A N 1
ATOM 3036 C CA . PRO A 1 387 ? 18.234 56.281 32.156 1 90.38 387 PRO A CA 1
ATOM 3037 C C . PRO A 1 387 ? 18.672 55.781 30.781 1 90.38 387 PRO A C 1
ATOM 3039 O O . PRO A 1 387 ? 19.266 56.5 30 1 90.38 387 PRO A O 1
ATOM 3042 N N . GLY A 1 388 ? 18.484 54.438 30.516 1 92.88 388 GLY A N 1
ATOM 3043 C CA . GLY A 1 388 ? 18.703 53.844 29.219 1 92.88 388 GLY A CA 1
ATOM 3044 C C . GLY A 1 388 ? 17.438 53.812 28.359 1 92.88 388 GLY A C 1
ATOM 3045 O O . GLY A 1 388 ? 16.578 54.719 28.5 1 92.88 388 GLY A O 1
ATOM 3046 N N . VAL A 1 389 ? 17.406 52.844 27.422 1 94.69 389 VAL A N 1
ATOM 3047 C CA . VAL A 1 389 ? 16.188 52.656 26.641 1 94.69 389 VAL A CA 1
ATOM 3048 C C . VAL A 1 389 ? 15.008 52.406 27.578 1 94.69 389 VAL A C 1
ATOM 3050 O O . VAL A 1 389 ? 15.117 51.594 28.5 1 94.69 389 VAL A O 1
ATOM 3053 N N . GLN A 1 390 ? 13.984 53.062 27.359 1 94.62 390 GLN A N 1
ATOM 3054 C CA . GLN A 1 390 ? 12.844 53 28.266 1 94.62 390 GLN A CA 1
ATOM 3055 C C . GLN A 1 390 ? 12.172 51.625 28.203 1 94.62 390 GLN A C 1
ATOM 3057 O O . GLN A 1 390 ? 11.977 51.062 27.109 1 94.62 390 GLN A O 1
ATOM 3062 N N . LEU A 1 391 ? 11.922 51.094 29.344 1 94.06 391 LEU A N 1
ATOM 3063 C CA . LEU A 1 391 ? 11.164 49.844 29.516 1 94.06 391 LEU A CA 1
ATOM 3064 C C . LEU A 1 391 ? 9.773 50.125 30.078 1 94.06 391 LEU A C 1
ATOM 3066 O O . LEU A 1 391 ? 9.633 50.906 31.031 1 94.06 391 LEU A O 1
ATOM 3070 N N . ALA A 1 392 ? 8.812 49.594 29.391 1 93.75 392 ALA A N 1
ATOM 3071 C CA . ALA A 1 392 ? 7.441 49.75 29.859 1 93.75 392 ALA A CA 1
ATOM 3072 C C . ALA A 1 392 ? 6.828 48.406 30.25 1 93.75 392 ALA A C 1
ATOM 3074 O O . ALA A 1 392 ? 6.824 47.469 29.453 1 93.75 392 ALA A O 1
ATOM 3075 N N . TYR A 1 393 ? 6.383 48.344 31.5 1 92.62 393 TYR A N 1
ATOM 3076 C CA . TYR A 1 393 ? 5.68 47.125 31.938 1 92.62 393 TYR A CA 1
ATOM 3077 C C . TYR A 1 393 ? 4.492 46.844 31.031 1 92.62 393 TYR A C 1
ATOM 3079 O O . TYR A 1 393 ? 3.662 47.719 30.781 1 92.62 393 TYR A O 1
ATOM 3087 N N . THR A 1 394 ? 4.469 45.656 30.453 1 87.44 394 THR A N 1
ATOM 3088 C CA . THR A 1 394 ? 3.457 45.219 29.5 1 87.44 394 THR A CA 1
ATOM 3089 C C . THR A 1 394 ? 2.846 43.906 29.906 1 87.44 394 THR A C 1
ATOM 3091 O O . THR A 1 394 ? 3.283 42.844 29.438 1 87.44 394 THR A O 1
ATOM 3094 N N . PRO A 1 395 ? 1.888 44 30.781 1 75.5 395 PRO A N 1
ATOM 3095 C CA . PRO A 1 395 ? 1.283 42.75 31.25 1 75.5 395 PRO A CA 1
ATOM 3096 C C . PRO A 1 395 ? 0.592 41.969 30.125 1 75.5 395 PRO A C 1
ATOM 3098 O O . PRO A 1 395 ? 0.508 40.75 30.188 1 75.5 395 PRO A O 1
ATOM 3101 N N . GLN A 1 396 ? 0.148 42.656 29.156 1 71.62 396 GLN A N 1
ATOM 3102 C CA . GLN A 1 396 ? -0.452 42.031 27.984 1 71.62 396 GLN A CA 1
ATOM 3103 C C . GLN A 1 396 ? 0.472 42.094 26.781 1 71.62 396 GLN A C 1
ATOM 3105 O O . GLN A 1 396 ? 0.619 43.156 26.172 1 71.62 396 GLN A O 1
ATOM 3110 N N . VAL A 1 397 ? 1.131 40.938 26.547 1 73.88 397 VAL A N 1
ATOM 3111 C CA . VAL A 1 397 ? 2.051 40.906 25.422 1 73.88 397 VAL A CA 1
ATOM 3112 C C . VAL A 1 397 ? 1.326 40.375 24.188 1 73.88 397 VAL A C 1
ATOM 3114 O O . VAL A 1 397 ? 0.283 39.719 24.312 1 73.88 397 VAL A O 1
ATOM 3117 N N . PRO A 1 398 ? 1.905 40.719 23 1 68.19 398 PRO A N 1
ATOM 3118 C CA . PRO A 1 398 ? 1.33 40.125 21.797 1 68.19 398 PRO A CA 1
ATOM 3119 C C . PRO A 1 398 ? 1.286 38.594 21.844 1 68.19 398 PRO A C 1
ATOM 3121 O O . PRO A 1 398 ? 2.115 37.969 22.5 1 68.19 398 PRO A O 1
ATOM 3124 N N . PRO A 1 399 ? 0.284 38.031 21.203 1 57.94 399 PRO A N 1
ATOM 3125 C CA . PRO A 1 399 ? 0.107 36.594 21.25 1 57.94 399 PRO A CA 1
ATOM 3126 C C . PRO A 1 399 ? 1.34 35.812 20.766 1 57.94 399 PRO A C 1
ATOM 3128 O O . PRO A 1 399 ? 1.545 34.656 21.156 1 57.94 399 PRO A O 1
ATOM 3131 N N . ALA A 1 400 ? 2.105 36.562 20.062 1 63.12 400 ALA A N 1
ATOM 3132 C CA . ALA A 1 400 ? 3.301 35.938 19.516 1 63.12 400 ALA A CA 1
ATOM 3133 C C . ALA A 1 400 ? 4.344 35.688 20.594 1 63.12 400 ALA A C 1
ATOM 3135 O O . ALA A 1 400 ? 5.238 34.875 20.438 1 63.12 400 ALA A O 1
ATOM 3136 N N . VAL A 1 401 ? 4.164 36.469 21.672 1 66.5 401 VAL A N 1
ATOM 3137 C CA . VAL A 1 401 ? 5.145 36.375 22.75 1 66.5 401 VAL A CA 1
ATOM 3138 C C . VAL A 1 401 ? 4.824 35.156 23.625 1 66.5 401 VAL A C 1
ATOM 3140 O O . VAL A 1 401 ? 3.711 35.062 24.141 1 66.5 401 VAL A O 1
ATOM 3143 N N . PRO A 1 402 ? 5.715 34.219 23.641 1 64.25 402 PRO A N 1
ATOM 3144 C CA . PRO A 1 402 ? 5.512 33.094 24.562 1 64.25 402 PRO A CA 1
ATOM 3145 C C . PRO A 1 402 ? 5.512 33.531 26.031 1 64.25 402 PRO A C 1
ATOM 3147 O O . PRO A 1 402 ? 6.566 33.875 26.578 1 64.25 402 PRO A O 1
ATOM 3150 N N . VAL A 1 403 ? 4.297 33.625 26.562 1 61.34 403 VAL A N 1
ATOM 3151 C CA . VAL A 1 403 ? 4.172 34.094 27.938 1 61.34 403 VAL A CA 1
ATOM 3152 C C . VAL A 1 403 ? 4.562 32.969 28.891 1 61.34 403 VAL A C 1
ATOM 3154 O O . VAL A 1 403 ? 4.094 31.828 28.766 1 61.34 403 VAL A O 1
ATOM 3157 N N . LYS A 1 404 ? 5.574 33.125 29.672 1 65.12 404 LYS A N 1
ATOM 3158 C CA . LYS A 1 404 ? 6.023 32.219 30.703 1 65.12 404 LYS A CA 1
ATOM 3159 C C . LYS A 1 404 ? 5.336 32.5 32.031 1 65.12 404 LYS A C 1
ATOM 3161 O O . LYS A 1 404 ? 5.172 33.656 32.406 1 65.12 404 LYS A O 1
ATOM 3166 N N . PRO A 1 405 ? 4.863 31.391 32.625 1 63.56 405 PRO A N 1
ATOM 3167 C CA . PRO A 1 405 ? 4.277 31.609 33.938 1 63.56 405 PRO A CA 1
ATOM 3168 C C . PRO A 1 405 ? 5.238 32.312 34.906 1 63.56 405 PRO A C 1
ATOM 3170 O O . PRO A 1 405 ? 6.418 31.953 34.969 1 63.56 405 PRO A O 1
ATOM 3173 N N . GLY A 1 406 ? 4.793 33.344 35.562 1 70.19 406 GLY A N 1
ATOM 3174 C CA . GLY A 1 406 ? 5.555 34.031 36.594 1 70.19 406 GLY A CA 1
ATOM 3175 C C . GLY A 1 406 ? 6.469 35.094 36.062 1 70.19 406 GLY A C 1
ATOM 3176 O O . GLY A 1 406 ? 7.172 35.781 36.812 1 70.19 406 GLY A O 1
ATOM 3177 N N . ALA A 1 407 ? 6.438 35.25 34.812 1 80.31 407 ALA A N 1
ATOM 3178 C CA . ALA A 1 407 ? 7.316 36.25 34.219 1 80.31 407 ALA A CA 1
ATOM 3179 C C . ALA A 1 407 ? 6.566 37.562 34 1 80.31 407 ALA A C 1
ATOM 3181 O O . ALA A 1 407 ? 5.352 37.562 33.781 1 80.31 407 ALA A O 1
ATOM 3182 N N . CYS A 1 408 ? 7.332 38.656 34.219 1 88.06 408 CYS A N 1
ATOM 3183 C CA . CYS A 1 408 ? 6.852 40 33.844 1 88.06 408 CYS A CA 1
ATOM 3184 C C . CYS A 1 408 ? 7.457 40.438 32.531 1 88.06 408 CYS A C 1
ATOM 3186 O O . CYS A 1 408 ? 8.625 40.188 32.25 1 88.06 408 CYS A O 1
ATOM 3188 N N . TYR A 1 409 ? 6.652 41.062 31.75 1 90.5 409 TYR A N 1
ATOM 3189 C CA . TYR A 1 409 ? 7.117 41.469 30.422 1 90.5 409 TYR A CA 1
ATOM 3190 C C . TYR A 1 409 ? 7.184 43 30.328 1 90.5 409 TYR A C 1
ATOM 3192 O O . TYR A 1 409 ? 6.32 43.688 30.859 1 90.5 409 TYR A O 1
ATOM 3200 N N . PHE A 1 410 ? 8.219 43.469 29.672 1 94.62 410 PHE A N 1
ATOM 3201 C CA . PHE A 1 410 ? 8.469 44.875 29.484 1 94.62 410 PHE A CA 1
ATOM 3202 C C . PHE A 1 410 ? 8.789 45.188 28.016 1 94.62 410 PHE A C 1
ATOM 3204 O O . PHE A 1 410 ? 9.656 44.562 27.422 1 94.62 410 PHE A O 1
ATOM 3211 N N . ALA A 1 411 ? 8.109 46.062 27.438 1 93.88 411 ALA A N 1
ATOM 3212 C CA . ALA A 1 411 ? 8.359 46.5 26.062 1 93.88 411 ALA A CA 1
ATOM 3213 C C . ALA A 1 411 ? 9.469 47.531 26 1 93.88 411 ALA A C 1
ATOM 3215 O O . ALA A 1 411 ? 9.516 48.469 26.828 1 93.88 411 ALA A O 1
ATOM 3216 N N . LEU A 1 412 ? 10.328 47.344 25.109 1 93.5 412 LEU A N 1
ATOM 3217 C CA . LEU A 1 412 ? 11.344 48.344 24.859 1 93.5 412 LEU A CA 1
ATOM 3218 C C . LEU A 1 412 ? 10.812 49.438 23.922 1 93.5 412 LEU A C 1
ATOM 3220 O O . LEU A 1 412 ? 10.211 49.125 22.891 1 93.5 412 LEU A O 1
ATOM 3224 N N . GLN A 1 413 ? 11.031 50.625 24.297 1 89.69 413 GLN A N 1
ATOM 3225 C CA . GLN A 1 413 ? 10.656 51.75 23.406 1 89.69 413 GLN A CA 1
ATOM 3226 C C . GLN A 1 413 ? 11.609 51.844 22.219 1 89.69 413 GLN A C 1
ATOM 3228 O O . GLN A 1 413 ? 12.82 51.938 22.391 1 89.69 413 GLN A O 1
ATOM 3233 N N . THR A 1 414 ? 11.023 51.719 21.078 1 81.94 414 THR A N 1
ATOM 3234 C CA . THR A 1 414 ? 11.828 51.625 19.859 1 81.94 414 THR A CA 1
ATOM 3235 C C . THR A 1 414 ? 12.227 53 19.344 1 81.94 414 THR A C 1
ATOM 3237 O O . THR A 1 414 ? 12.906 53.125 18.328 1 81.94 414 THR A O 1
ATOM 3240 N N . ARG A 1 415 ? 11.93 54.031 20.062 1 83.38 415 ARG A N 1
ATOM 3241 C CA . ARG A 1 415 ? 12.281 55.375 19.625 1 83.38 415 ARG A CA 1
ATOM 3242 C C . ARG A 1 415 ? 13.422 55.969 20.469 1 83.38 415 ARG A C 1
ATOM 3244 O O . ARG A 1 415 ? 13.523 55.656 21.656 1 83.38 415 ARG A O 1
ATOM 3251 N N . GLY A 1 416 ? 14.312 56.719 19.859 1 85.06 416 GLY A N 1
ATOM 3252 C CA . GLY A 1 416 ? 15.359 57.406 20.578 1 85.06 416 GLY A CA 1
ATOM 3253 C C . GLY A 1 416 ? 16.75 57.062 20.109 1 85.06 416 GLY A C 1
ATOM 3254 O O . GLY A 1 416 ? 16.938 56.031 19.422 1 85.06 416 GLY A O 1
ATOM 3255 N N . SER A 1 417 ? 17.703 57.875 20.5 1 90.81 417 SER A N 1
ATOM 3256 C CA . SER A 1 417 ? 19.078 57.719 20.062 1 90.81 417 SER A CA 1
ATOM 3257 C C . SER A 1 417 ? 19.719 56.469 20.672 1 90.81 417 SER A C 1
ATOM 3259 O O . SER A 1 417 ? 20.5 55.781 20 1 90.81 417 SER A O 1
ATOM 3261 N N . LEU A 1 418 ? 19.375 56.188 21.875 1 92.19 418 LEU A N 1
ATOM 3262 C CA . LEU A 1 418 ? 19.969 55.031 22.547 1 92.19 418 LEU A CA 1
ATOM 3263 C C . LEU A 1 418 ? 19.547 53.719 21.859 1 92.19 418 LEU A C 1
ATOM 3265 O O . LEU A 1 418 ? 20.359 52.812 21.703 1 92.19 418 LEU A O 1
ATOM 3269 N N . TYR A 1 419 ? 18.328 53.656 21.469 1 92.06 419 TYR A N 1
ATOM 3270 C CA . TYR A 1 419 ? 17.812 52.469 20.766 1 92.06 419 TYR A CA 1
ATOM 3271 C C . TYR A 1 419 ? 18.5 52.312 19.422 1 92.06 419 TYR A C 1
ATOM 3273 O O . TYR A 1 419 ? 18.906 51.219 19.047 1 92.06 419 TYR A O 1
ATOM 3281 N N . ASP A 1 420 ? 18.656 53.438 18.703 1 89.44 420 ASP A N 1
ATOM 3282 C CA . ASP A 1 420 ? 19.297 53.406 17.391 1 89.44 420 ASP A CA 1
ATOM 3283 C C . ASP A 1 420 ? 20.734 52.906 17.5 1 89.44 420 ASP A C 1
ATOM 3285 O O . ASP A 1 420 ? 21.203 52.156 16.641 1 89.44 420 ASP A O 1
ATOM 3289 N N . ARG A 1 421 ? 21.328 53.344 18.484 1 90.19 421 ARG A N 1
ATOM 3290 C CA . ARG A 1 421 ? 22.719 52.938 18.672 1 90.19 421 ARG A CA 1
ATOM 3291 C C . ARG A 1 421 ? 22.812 51.469 19.031 1 90.19 421 ARG A C 1
ATOM 3293 O O . ARG A 1 421 ? 23.766 50.781 18.625 1 90.19 421 ARG A O 1
ATOM 3300 N N . MET A 1 422 ? 21.828 51.031 19.766 1 90.69 422 MET A N 1
ATOM 3301 C CA . MET A 1 422 ? 21.75 49.625 20.094 1 90.69 422 MET A CA 1
ATOM 3302 C C . MET A 1 422 ? 21.625 48.75 18.844 1 90.69 422 MET A C 1
ATOM 3304 O O . MET A 1 422 ? 22.328 47.75 18.703 1 90.69 422 MET A O 1
ATOM 3308 N N . LEU A 1 423 ? 20.797 49.156 17.938 1 88.06 423 LEU A N 1
ATOM 3309 C CA . LEU A 1 423 ? 20.594 48.438 16.672 1 88.06 423 LEU A CA 1
ATOM 3310 C C . LEU A 1 423 ? 21.844 48.531 15.805 1 88.06 423 LEU A C 1
ATOM 3312 O O . LEU A 1 423 ? 22.219 47.531 15.164 1 88.06 423 LEU A O 1
ATOM 3316 N N . GLN A 1 424 ? 22.484 49.656 15.781 1 87.25 424 GLN A N 1
ATOM 3317 C CA . GLN A 1 424 ? 23.688 49.875 15 1 87.25 424 GLN A CA 1
ATOM 3318 C C . GLN A 1 424 ? 24.828 48.969 15.523 1 87.25 424 GLN A C 1
ATOM 3320 O O . GLN A 1 424 ? 25.625 48.438 14.742 1 87.25 424 GLN A O 1
ATOM 3325 N N . ALA A 1 425 ? 24.844 48.938 16.797 1 88.56 425 ALA A N 1
ATOM 3326 C CA . ALA A 1 425 ? 25.891 48.125 17.422 1 88.56 425 ALA A CA 1
ATOM 3327 C C . ALA A 1 425 ? 25.594 46.625 17.281 1 88.56 425 ALA A C 1
ATOM 3329 O O . ALA A 1 425 ? 26.422 45.781 17.594 1 88.56 425 ALA A O 1
ATOM 3330 N N . ARG A 1 426 ? 24.312 46.312 16.859 1 89.06 426 ARG A N 1
ATOM 3331 C CA . ARG A 1 426 ? 23.844 44.938 16.719 1 89.06 426 ARG A CA 1
ATOM 3332 C C . ARG A 1 426 ? 24.031 44.156 18.016 1 89.06 426 ARG A C 1
ATOM 3334 O O . ARG A 1 426 ? 24.375 42.969 18 1 89.06 426 ARG A O 1
ATOM 3341 N N . SER A 1 427 ? 23.969 44.844 19.016 1 92.56 427 SER A N 1
ATOM 3342 C CA . SER A 1 427 ? 24.125 44.219 20.328 1 92.56 427 SER A CA 1
ATOM 3343 C C . SER A 1 427 ? 23.312 45 21.375 1 92.56 427 SER A C 1
ATOM 3345 O O . SER A 1 427 ? 23.172 46.219 21.297 1 92.56 427 SER A O 1
ATOM 3347 N N . ILE A 1 428 ? 22.781 44.219 22.328 1 94.19 428 ILE A N 1
ATOM 3348 C CA . ILE A 1 428 ? 22.047 44.812 23.453 1 94.19 428 ILE A CA 1
ATOM 3349 C C . ILE A 1 428 ? 22.703 44.406 24.766 1 94.19 428 ILE A C 1
ATOM 3351 O O . ILE A 1 428 ? 23.172 43.281 24.906 1 94.19 428 ILE A O 1
ATOM 3355 N N . ALA A 1 429 ? 22.828 45.375 25.625 1 95.5 429 ALA A N 1
ATOM 3356 C CA . ALA A 1 429 ? 23.266 45.125 27 1 95.5 429 ALA A CA 1
ATOM 3357 C C . ALA A 1 429 ? 22.203 45.562 28 1 95.5 429 ALA A C 1
ATOM 3359 O O . ALA A 1 429 ? 21.578 46.594 27.828 1 95.5 429 ALA A O 1
ATOM 3360 N N . ILE A 1 430 ? 21.984 44.719 28.953 1 95.94 430 ILE A N 1
ATOM 3361 C CA . ILE A 1 430 ? 21.047 45 30.031 1 95.94 430 ILE A CA 1
ATOM 3362 C C . ILE A 1 430 ? 21.766 44.906 31.375 1 95.94 430 ILE A C 1
ATOM 3364 O O . ILE A 1 430 ? 22.297 43.875 31.734 1 95.94 430 ILE A O 1
ATOM 3368 N N . TYR A 1 431 ? 21.828 46 32.062 1 95.81 431 TYR A N 1
ATOM 3369 C CA . TYR A 1 431 ? 22.328 46.031 33.438 1 95.81 431 TYR A CA 1
ATOM 3370 C C . TYR A 1 431 ? 21.203 45.75 34.438 1 95.81 431 TYR A C 1
ATOM 3372 O O . TYR A 1 431 ? 20.203 46.469 34.469 1 95.81 431 TYR A O 1
ATOM 3380 N N . ALA A 1 432 ? 21.344 44.75 35.156 1 94.5 432 ALA A N 1
ATOM 3381 C CA . ALA A 1 432 ? 20.453 44.406 36.25 1 94.5 432 ALA A CA 1
ATOM 3382 C C . ALA A 1 432 ? 21.172 44.469 37.594 1 94.5 432 ALA A C 1
ATOM 3384 O O . ALA A 1 432 ? 22.109 43.719 37.844 1 94.5 432 ALA A O 1
ATOM 3385 N N . PRO A 1 433 ? 20.688 45.406 38.344 1 89.69 433 PRO A N 1
ATOM 3386 C CA . PRO A 1 433 ? 21.375 45.562 39.625 1 89.69 433 PRO A CA 1
ATOM 3387 C C . PRO A 1 433 ? 21.438 44.281 40.406 1 89.69 433 PRO A C 1
ATOM 3389 O O . PRO A 1 433 ? 20.547 43.438 40.281 1 89.69 433 PRO A O 1
ATOM 3392 N N . ALA A 1 434 ? 22.469 44.188 41.25 1 84.75 434 ALA A N 1
ATOM 3393 C CA . ALA A 1 434 ? 22.641 43.031 42.125 1 84.75 434 ALA A CA 1
ATOM 3394 C C . ALA A 1 434 ? 21.562 43 43.219 1 84.75 434 ALA A C 1
ATOM 3396 O O . ALA A 1 434 ? 21.031 44.062 43.594 1 84.75 434 ALA A O 1
ATOM 3397 N N . GLY A 1 435 ? 21.062 41.75 43.594 1 83.06 435 GLY A N 1
ATOM 3398 C CA . GLY A 1 435 ? 20.125 41.625 44.719 1 83.06 435 GLY A CA 1
ATOM 3399 C C . GLY A 1 435 ? 18.781 41.062 44.312 1 83.06 435 GLY A C 1
ATOM 3400 O O . GLY A 1 435 ? 17.891 40.938 45.156 1 83.06 435 GLY A O 1
ATOM 3401 N N . ILE A 1 436 ? 18.547 41 43.125 1 87.88 436 ILE A N 1
ATOM 3402 C CA . ILE A 1 436 ? 17.312 40.344 42.719 1 87.88 436 ILE A CA 1
ATOM 3403 C C . ILE A 1 436 ? 17.516 38.812 42.688 1 87.88 436 ILE A C 1
ATOM 3405 O O . ILE A 1 436 ? 18.203 38.281 41.812 1 87.88 436 ILE A O 1
ATOM 3409 N N . PRO A 1 437 ? 16.953 38.188 43.625 1 89.25 437 PRO A N 1
ATOM 3410 C CA . PRO A 1 437 ? 17.188 36.75 43.719 1 89.25 437 PRO A CA 1
ATOM 3411 C C . PRO A 1 437 ? 16.594 35.969 42.562 1 89.25 437 PRO A C 1
ATOM 3413 O O . PRO A 1 437 ? 15.484 36.25 42.094 1 89.25 437 PRO A O 1
ATOM 3416 N N . GLU A 1 438 ? 17.375 34.969 42.094 1 89.5 438 GLU A N 1
ATOM 3417 C CA . GLU A 1 438 ? 16.969 34.031 41.031 1 89.5 438 GLU A CA 1
ATOM 3418 C C . GLU A 1 438 ? 16.5 34.781 39.781 1 89.5 438 GLU A C 1
ATOM 3420 O O . GLU A 1 438 ? 15.453 34.438 39.219 1 89.5 438 GLU A O 1
ATOM 3425 N N . LEU A 1 439 ? 17.172 35.812 39.438 1 90.56 439 LEU A N 1
ATOM 3426 C CA . LEU A 1 439 ? 16.828 36.625 38.25 1 90.56 439 LEU A CA 1
ATOM 3427 C C . LEU A 1 439 ? 17.109 35.844 36.969 1 90.56 439 LEU A C 1
ATOM 3429 O O . LEU A 1 439 ? 18.188 35.281 36.812 1 90.56 439 LEU A O 1
ATOM 3433 N N . LYS A 1 440 ? 16.125 35.75 36.094 1 88.38 440 LYS A N 1
ATOM 3434 C CA . LYS A 1 440 ? 16.25 35.219 34.75 1 88.38 440 LYS A CA 1
ATOM 3435 C C . LYS A 1 440 ? 15.734 36.219 33.719 1 88.38 440 LYS A C 1
ATOM 3437 O O . LYS A 1 440 ? 14.633 36.75 33.844 1 88.38 440 LYS A O 1
ATOM 3442 N N . LEU A 1 441 ? 16.578 36.562 32.781 1 91.25 441 LEU A N 1
ATOM 3443 C CA . LEU A 1 441 ? 16.234 37.5 31.734 1 91.25 441 LEU A CA 1
ATOM 3444 C C . LEU A 1 441 ? 16.203 36.844 30.359 1 91.25 441 LEU A C 1
ATOM 3446 O O . LEU A 1 441 ? 17.062 36 30.062 1 91.25 441 LEU A O 1
ATOM 3450 N N . ASP A 1 442 ? 15.133 37.156 29.594 1 87.62 442 ASP A N 1
ATOM 3451 C CA . ASP A 1 442 ? 15.031 36.75 28.203 1 87.62 442 ASP A CA 1
ATOM 3452 C C . ASP A 1 442 ? 14.508 37.906 27.328 1 87.62 442 ASP A C 1
ATOM 3454 O O . ASP A 1 442 ? 13.664 38.688 27.781 1 87.62 442 ASP A O 1
ATOM 3458 N N . LEU A 1 443 ? 15.07 38.031 26.234 1 90.06 443 LEU A N 1
ATOM 3459 C CA . LEU A 1 443 ? 14.602 39.062 25.281 1 90.06 443 LEU A CA 1
ATOM 3460 C C . LEU A 1 443 ? 13.891 38.406 24.094 1 90.06 443 LEU A C 1
ATOM 3462 O O . LEU A 1 443 ? 14.398 37.438 23.516 1 90.06 443 LEU A O 1
ATOM 3466 N N . ILE A 1 444 ? 12.711 38.844 23.812 1 85.56 444 ILE A N 1
ATOM 3467 C CA . ILE A 1 444 ? 11.867 38.312 22.766 1 85.56 444 ILE A CA 1
ATOM 3468 C C . ILE A 1 444 ? 11.641 39.375 21.688 1 85.56 444 ILE A C 1
ATOM 3470 O O . ILE A 1 444 ? 11.289 40.5 21.984 1 85.56 444 ILE A O 1
ATOM 3474 N N . ALA A 1 445 ? 11.914 39.062 20.516 1 84.56 445 ALA A N 1
ATOM 3475 C CA . ALA A 1 445 ? 11.625 39.938 19.375 1 84.56 445 ALA A CA 1
ATOM 3476 C C . ALA A 1 445 ? 10.398 39.438 18.609 1 84.56 445 ALA A C 1
ATOM 3478 O O . ALA A 1 445 ? 10.305 38.281 18.25 1 84.56 445 ALA A O 1
ATOM 3479 N N . VAL A 1 446 ? 9.5 40.281 18.578 1 79.81 446 VAL A N 1
ATOM 3480 C CA . VAL A 1 446 ? 8.273 39.969 17.859 1 79.81 446 VAL A CA 1
ATOM 3481 C C . VAL A 1 446 ? 8.273 40.688 16.516 1 79.81 446 VAL A C 1
ATOM 3483 O O . VAL A 1 446 ? 8.375 41.906 16.469 1 79.81 446 VAL A O 1
ATOM 3486 N N . THR A 1 447 ? 8.328 39.812 15.516 1 70 447 THR A N 1
ATOM 3487 C CA . THR A 1 447 ? 8.352 40.375 14.18 1 70 447 THR A CA 1
ATOM 3488 C C . THR A 1 447 ? 6.934 40.625 13.672 1 70 447 THR A C 1
ATOM 3490 O O . THR A 1 447 ? 5.992 39.938 14.094 1 70 447 THR A O 1
ATOM 3493 N N . ARG A 1 448 ? 6.727 41.688 12.953 1 60.47 448 ARG A N 1
ATOM 3494 C CA . ARG A 1 448 ? 5.414 41.969 12.391 1 60.47 448 ARG A CA 1
ATOM 3495 C C . ARG A 1 448 ? 5.109 41.094 11.188 1 60.47 448 ARG A C 1
ATOM 3497 O O . ARG A 1 448 ? 6.008 40.781 10.406 1 60.47 448 ARG A O 1
ATOM 3504 N N . MET B 1 1 ? -4.293 -29.812 5.762 1 56.25 1 MET B N 1
ATOM 3505 C CA . MET B 1 1 ? -3.344 -29.859 4.656 1 56.25 1 MET B CA 1
ATOM 3506 C C . MET B 1 1 ? -2.434 -31.078 4.77 1 56.25 1 MET B C 1
ATOM 3508 O O . MET B 1 1 ? -2.053 -31.469 5.875 1 56.25 1 MET B O 1
ATOM 3512 N N . SER B 1 2 ? -2.672 -32.094 3.932 1 63.16 2 SER B N 1
ATOM 3513 C CA . SER B 1 2 ? -1.905 -33.312 3.982 1 63.16 2 SER B CA 1
ATOM 3514 C C . SER B 1 2 ? -0.411 -33.062 3.828 1 63.16 2 SER B C 1
ATOM 3516 O O . SER B 1 2 ? 0.013 -32.406 2.869 1 63.16 2 SER B O 1
ATOM 3518 N N . TYR B 1 3 ? 0.319 -33.094 4.969 1 74.12 3 TYR B N 1
ATOM 3519 C CA . TYR B 1 3 ? 1.772 -32.969 4.973 1 74.12 3 TYR B CA 1
ATOM 3520 C C . TYR B 1 3 ? 2.422 -34.219 4.41 1 74.12 3 TYR B C 1
ATOM 3522 O O . TYR B 1 3 ? 1.963 -35.344 4.68 1 74.12 3 TYR B O 1
ATOM 3530 N N . SER B 1 4 ? 3.088 -33.969 3.301 1 82.19 4 SER B N 1
ATOM 3531 C CA . SER B 1 4 ? 3.859 -35.094 2.768 1 82.19 4 SER B CA 1
ATOM 3532 C C . SER B 1 4 ? 5.355 -34.875 2.93 1 82.19 4 SER B C 1
ATOM 3534 O O . SER B 1 4 ? 5.852 -33.781 2.656 1 82.19 4 SER B O 1
ATOM 3536 N N . ALA B 1 5 ? 6.047 -35.812 3.471 1 90.38 5 ALA B N 1
ATOM 3537 C CA . ALA B 1 5 ? 7.504 -35.75 3.584 1 90.38 5 ALA B CA 1
ATOM 3538 C C . ALA B 1 5 ? 8.164 -35.875 2.215 1 90.38 5 ALA B C 1
ATOM 3540 O O . ALA B 1 5 ? 7.543 -36.344 1.258 1 90.38 5 ALA B O 1
ATOM 3541 N N . LYS B 1 6 ? 9.312 -35.375 2.08 1 95.44 6 LYS B N 1
ATOM 3542 C CA . LYS B 1 6 ? 10.102 -35.469 0.853 1 95.44 6 LYS B CA 1
ATOM 3543 C C . LYS B 1 6 ? 10.445 -36.906 0.521 1 95.44 6 LYS B C 1
ATOM 3545 O O . LYS B 1 6 ? 10.836 -37.688 1.401 1 95.44 6 LYS B O 1
ATOM 3550 N N . ILE B 1 7 ? 10.305 -37.344 -0.731 1 95.5 7 ILE B N 1
ATOM 3551 C CA . ILE B 1 7 ? 10.539 -38.719 -1.172 1 95.5 7 ILE B CA 1
ATOM 3552 C C . ILE B 1 7 ? 12.031 -38.969 -1.359 1 95.5 7 ILE B C 1
ATOM 3554 O O . ILE B 1 7 ? 12.742 -38.094 -1.896 1 95.5 7 ILE B O 1
ATOM 3558 N N . LEU B 1 8 ? 12.547 -40.125 -0.931 1 95.75 8 LEU B N 1
ATOM 3559 C CA . LEU B 1 8 ? 13.898 -40.562 -1.26 1 95.75 8 LEU B CA 1
ATOM 3560 C C . LEU B 1 8 ? 13.961 -41.125 -2.678 1 95.75 8 LEU B C 1
ATOM 3562 O O . LEU B 1 8 ? 13.562 -42.281 -2.92 1 95.75 8 LEU B O 1
ATOM 3566 N N . TRP B 1 9 ? 14.391 -40.281 -3.625 1 94.06 9 TRP B N 1
ATOM 3567 C CA . TRP B 1 9 ? 14.68 -40.75 -4.977 1 94.06 9 TRP B CA 1
ATOM 3568 C C . TRP B 1 9 ? 16.047 -41.406 -5.043 1 94.06 9 TRP B C 1
ATOM 3570 O O . TRP B 1 9 ? 17.062 -40.75 -5.258 1 94.06 9 TRP B O 1
ATOM 3580 N N . GLY B 1 10 ? 15.977 -42.688 -4.926 1 92 10 GLY B N 1
ATOM 3581 C CA . GLY B 1 10 ? 17.234 -43.406 -4.852 1 92 10 GLY B CA 1
ATOM 3582 C C . GLY B 1 10 ? 17.438 -44.375 -5.996 1 92 10 GLY B C 1
ATOM 3583 O O . GLY B 1 10 ? 16.484 -44.75 -6.68 1 92 10 GLY B O 1
ATOM 3584 N N . GLU B 1 11 ? 18.688 -44.688 -6.148 1 91.06 11 GLU B N 1
ATOM 3585 C CA . GLU B 1 11 ? 19.031 -45.656 -7.168 1 91.06 11 GLU B CA 1
ATOM 3586 C C . GLU B 1 11 ? 18.266 -46.969 -6.953 1 91.06 11 GLU B C 1
ATOM 3588 O O . GLU B 1 11 ? 18.109 -47.438 -5.82 1 91.06 11 GLU B O 1
ATOM 3593 N N . GLY B 1 12 ? 17.719 -47.562 -8.102 1 88.75 12 GLY B N 1
ATOM 3594 C CA . GLY B 1 12 ? 17.016 -48.844 -8.039 1 88.75 12 GLY B CA 1
ATOM 3595 C C . GLY B 1 12 ? 15.547 -48.688 -7.703 1 88.75 12 GLY B C 1
ATOM 3596 O O . GLY B 1 12 ? 14.836 -49.688 -7.562 1 88.75 12 GLY B O 1
ATOM 3597 N N . LEU B 1 13 ? 15.141 -47.5 -7.703 1 89.31 13 LEU B N 1
ATOM 3598 C CA . LEU B 1 13 ? 13.758 -47.219 -7.332 1 89.31 13 LEU B CA 1
ATOM 3599 C C . LEU B 1 13 ? 12.797 -47.688 -8.422 1 89.31 13 LEU B C 1
ATOM 3601 O O . LEU B 1 13 ? 12.992 -47.375 -9.602 1 89.31 13 LEU B O 1
ATOM 3605 N N . PHE B 1 14 ? 11.734 -48.531 -8.047 1 92.12 14 PHE B N 1
ATOM 3606 C CA . PHE B 1 14 ? 10.609 -48.844 -8.93 1 92.12 14 PHE B CA 1
ATOM 3607 C C . PHE B 1 14 ? 9.547 -47.75 -8.844 1 92.12 14 PHE B C 1
ATOM 3609 O O . PHE B 1 14 ? 8.891 -47.594 -7.809 1 92.12 14 PHE B O 1
ATOM 3616 N N . LEU B 1 15 ? 9.383 -47.062 -9.938 1 92.25 15 LEU B N 1
ATOM 3617 C CA . LEU B 1 15 ? 8.5 -45.906 -9.945 1 92.25 15 LEU B CA 1
ATOM 3618 C C . LEU B 1 15 ? 7.043 -46.344 -9.836 1 92.25 15 LEU B C 1
ATOM 3620 O O . LEU B 1 15 ? 6.594 -47.219 -10.555 1 92.25 15 LEU B O 1
ATOM 3624 N N . ARG B 1 16 ? 6.371 -45.719 -8.906 1 94.12 16 ARG B N 1
ATOM 3625 C CA . ARG B 1 16 ? 4.93 -45.875 -8.719 1 94.12 16 ARG B CA 1
ATOM 3626 C C . ARG B 1 16 ? 4.242 -44.5 -8.781 1 94.12 16 ARG B C 1
ATOM 3628 O O . ARG B 1 16 ? 4.859 -43.469 -8.5 1 94.12 16 ARG B O 1
ATOM 3635 N N . PRO B 1 17 ? 2.945 -44.594 -9.211 1 94.56 17 PRO B N 1
ATOM 3636 C CA . PRO B 1 17 ? 2.227 -43.312 -9.258 1 94.56 17 PRO B CA 1
ATOM 3637 C C . PRO B 1 17 ? 2.256 -42.562 -7.926 1 94.56 17 PRO B C 1
ATOM 3639 O O . PRO B 1 17 ? 2.275 -41.344 -7.898 1 94.56 17 PRO B O 1
ATOM 3642 N N . GLN B 1 18 ? 2.271 -43.281 -6.887 1 94.44 18 GLN B N 1
ATOM 3643 C CA . GLN B 1 18 ? 2.264 -42.688 -5.547 1 94.44 18 GLN B CA 1
ATOM 3644 C C . GLN B 1 18 ? 3.484 -41.812 -5.324 1 94.44 18 GLN B C 1
ATOM 3646 O O . GLN B 1 18 ? 3.428 -40.844 -4.547 1 94.44 18 GLN B O 1
ATOM 3651 N N . HIS B 1 19 ? 4.613 -42.094 -5.914 1 95.06 19 HIS B N 1
ATOM 3652 C CA . HIS B 1 19 ? 5.797 -41.25 -5.793 1 95.06 19 HIS B CA 1
ATOM 3653 C C . HIS B 1 19 ? 5.52 -39.844 -6.297 1 95.06 19 HIS B C 1
ATOM 3655 O O . HIS B 1 19 ? 5.855 -38.875 -5.629 1 95.06 19 HIS B O 1
ATOM 3661 N N . PHE B 1 20 ? 4.844 -39.781 -7.43 1 95.88 20 PHE B N 1
ATOM 3662 C CA . PHE B 1 20 ? 4.543 -38.5 -8.031 1 95.88 20 PHE B CA 1
ATOM 3663 C C . PHE B 1 20 ? 3.439 -37.781 -7.262 1 95.88 20 PHE B C 1
ATOM 3665 O O . PHE B 1 20 ? 3.473 -36.562 -7.102 1 95.88 20 PHE B O 1
ATOM 3672 N N . GLN B 1 21 ? 2.482 -38.562 -6.789 1 95.31 21 GLN B N 1
ATOM 3673 C CA . GLN B 1 21 ? 1.416 -38 -5.969 1 95.31 21 GLN B CA 1
ATOM 3674 C C . GLN B 1 21 ? 1.976 -37.344 -4.703 1 95.31 21 GLN B C 1
ATOM 3676 O O . GLN B 1 21 ? 1.625 -36.219 -4.367 1 95.31 21 GLN B O 1
ATOM 3681 N N . ARG B 1 22 ? 2.834 -38.031 -4.039 1 95 22 ARG B N 1
ATOM 3682 C CA . ARG B 1 22 ? 3.426 -37.562 -2.799 1 95 22 ARG B CA 1
ATOM 3683 C C . ARG B 1 22 ? 4.375 -36.375 -3.07 1 95 22 ARG B C 1
ATOM 3685 O O . ARG B 1 22 ? 4.5 -35.469 -2.25 1 95 22 ARG B O 1
ATOM 3692 N N . GLN B 1 23 ? 5.066 -36.438 -4.148 1 95.81 23 GLN B N 1
ATOM 3693 C CA . GLN B 1 23 ? 5.922 -35.312 -4.539 1 95.81 23 GLN B CA 1
ATOM 3694 C C . GLN B 1 23 ? 5.105 -34.031 -4.723 1 95.81 23 GLN B C 1
ATOM 3696 O O . GLN B 1 23 ? 5.488 -32.969 -4.227 1 95.81 23 GLN B O 1
ATOM 3701 N N . ASP B 1 24 ? 4.02 -34.188 -5.484 1 96 24 ASP B N 1
ATOM 3702 C CA . ASP B 1 24 ? 3.133 -33.031 -5.656 1 96 24 ASP B CA 1
ATOM 3703 C C . ASP B 1 24 ? 2.629 -32.531 -4.312 1 96 24 ASP B C 1
ATOM 3705 O O . ASP B 1 24 ? 2.66 -31.312 -4.047 1 96 24 ASP B O 1
ATOM 3709 N N . ALA B 1 25 ? 2.189 -33.438 -3.52 1 95.38 25 ALA B N 1
ATOM 3710 C CA . ALA B 1 25 ? 1.668 -33.062 -2.203 1 95.38 25 ALA B CA 1
ATOM 3711 C C . ALA B 1 25 ? 2.727 -32.344 -1.373 1 95.38 25 ALA B C 1
ATOM 3713 O O . ALA B 1 25 ? 2.416 -31.391 -0.657 1 95.38 25 ALA B O 1
ATOM 3714 N N . TYR B 1 26 ? 3.936 -32.812 -1.432 1 96.31 26 TYR B N 1
ATOM 3715 C CA . TYR B 1 26 ? 5.047 -32.219 -0.711 1 96.31 26 TYR B CA 1
ATOM 3716 C C . TYR B 1 26 ? 5.227 -30.75 -1.109 1 96.31 26 TYR B C 1
ATOM 3718 O O . TYR B 1 26 ? 5.285 -29.875 -0.249 1 96.31 26 TYR B O 1
ATOM 3726 N N . HIS B 1 27 ? 5.277 -30.453 -2.396 1 96.31 27 HIS B N 1
ATOM 3727 C CA . HIS B 1 27 ? 5.484 -29.094 -2.889 1 96.31 27 HIS B CA 1
ATOM 3728 C C . HIS B 1 27 ? 4.277 -28.203 -2.59 1 96.31 27 HIS B C 1
ATOM 3730 O O . HIS B 1 27 ? 4.434 -27.031 -2.252 1 96.31 27 HIS B O 1
ATOM 3736 N N . GLU B 1 28 ? 3.135 -28.766 -2.723 1 95.94 28 GLU B N 1
ATOM 3737 C CA . GLU B 1 28 ? 1.92 -28.016 -2.418 1 95.94 28 GLU B CA 1
ATOM 3738 C C . GLU B 1 28 ? 1.871 -27.609 -0.947 1 95.94 28 GLU B C 1
ATOM 3740 O O . GLU B 1 28 ? 1.551 -26.469 -0.618 1 95.94 28 GLU B O 1
ATOM 3745 N N . ALA B 1 29 ? 2.189 -28.547 -0.132 1 94.94 29 ALA B N 1
ATOM 3746 C CA . ALA B 1 29 ? 2.189 -28.297 1.306 1 94.94 29 ALA B CA 1
ATOM 3747 C C . ALA B 1 29 ? 3.219 -27.234 1.673 1 94.94 29 ALA B C 1
ATOM 3749 O O . ALA B 1 29 ? 2.949 -26.359 2.506 1 94.94 29 ALA B O 1
ATOM 3750 N N . ARG B 1 30 ? 4.387 -27.312 1.126 1 96 30 ARG B N 1
ATOM 3751 C CA . ARG B 1 30 ? 5.441 -26.328 1.385 1 96 30 ARG B CA 1
ATOM 3752 C C . ARG B 1 30 ? 4.996 -24.922 0.998 1 96 30 ARG B C 1
ATOM 3754 O O . ARG B 1 30 ? 5.223 -23.969 1.741 1 96 30 ARG B O 1
ATOM 3761 N N . LEU B 1 31 ? 4.379 -24.812 -0.14 1 96.5 31 LEU B N 1
ATOM 3762 C CA . LEU B 1 31 ? 3.898 -23.516 -0.601 1 96.5 31 LEU B CA 1
ATOM 3763 C C . LEU B 1 31 ? 2.836 -22.969 0.344 1 96.5 31 LEU B C 1
ATOM 3765 O O . LEU B 1 31 ? 2.883 -21.781 0.72 1 96.5 31 LEU B O 1
ATOM 3769 N N . ALA B 1 32 ? 1.923 -23.766 0.697 1 94.81 32 ALA B N 1
ATOM 3770 C CA . ALA B 1 32 ? 0.846 -23.344 1.586 1 94.81 32 ALA B CA 1
ATOM 3771 C C . ALA B 1 32 ? 1.396 -22.875 2.934 1 94.81 32 ALA B C 1
ATOM 3773 O O . ALA B 1 32 ? 1.011 -21.828 3.441 1 94.81 32 ALA B O 1
ATOM 3774 N N . GLU B 1 33 ? 2.277 -23.641 3.482 1 94.62 33 GLU B N 1
ATOM 3775 C CA . GLU B 1 33 ? 2.859 -23.328 4.781 1 94.62 33 GLU B CA 1
ATOM 3776 C C . GLU B 1 33 ? 3.66 -22.016 4.727 1 94.62 33 GLU B C 1
ATOM 3778 O O . GLU B 1 33 ? 3.539 -21.172 5.613 1 94.62 33 GLU B O 1
ATOM 3783 N N . MET B 1 34 ? 4.457 -21.906 3.732 1 95.69 34 MET B N 1
ATOM 3784 C CA . MET B 1 34 ? 5.258 -20.688 3.586 1 95.69 34 MET B CA 1
ATOM 3785 C C . MET B 1 34 ? 4.371 -19.469 3.414 1 95.69 34 MET B C 1
ATOM 3787 O O . MET B 1 34 ? 4.645 -18.406 3.986 1 95.69 34 MET B O 1
ATOM 3791 N N . SER B 1 35 ? 3.322 -19.594 2.619 1 96.31 35 SER B N 1
ATOM 3792 C CA . SER B 1 35 ? 2.396 -18.5 2.4 1 96.31 35 SER B CA 1
ATOM 3793 C C . SER B 1 35 ? 1.762 -18.031 3.711 1 96.31 35 SER B C 1
ATOM 3795 O O . SER B 1 35 ? 1.706 -16.844 3.994 1 96.31 35 SER B O 1
ATOM 3797 N N . ARG B 1 36 ? 1.39 -18.984 4.516 1 93.88 36 ARG B N 1
ATOM 3798 C CA . ARG B 1 36 ? 0.766 -18.656 5.797 1 93.88 36 ARG B CA 1
ATOM 3799 C C . ARG B 1 36 ? 1.767 -18 6.746 1 93.88 36 ARG B C 1
ATOM 3801 O O . ARG B 1 36 ? 1.401 -17.141 7.539 1 93.88 36 ARG B O 1
ATOM 3808 N N . ALA B 1 37 ? 2.979 -18.453 6.668 1 94.62 37 ALA B N 1
ATOM 3809 C CA . ALA B 1 37 ? 4.027 -17.875 7.5 1 94.62 37 ALA B CA 1
ATOM 3810 C C . ALA B 1 37 ? 4.297 -16.422 7.102 1 94.62 37 ALA B C 1
ATOM 3812 O O . ALA B 1 37 ? 4.555 -15.57 7.957 1 94.62 37 ALA B O 1
ATOM 3813 N N . LEU B 1 38 ? 4.219 -16.156 5.84 1 94.44 38 LEU B N 1
ATOM 3814 C CA . LEU B 1 38 ? 4.488 -14.812 5.332 1 94.44 38 LEU B CA 1
ATOM 3815 C C . LEU B 1 38 ? 3.316 -13.883 5.609 1 94.44 38 LEU B C 1
ATOM 3817 O O . LEU B 1 38 ? 3.512 -12.695 5.895 1 94.44 38 LEU B O 1
ATOM 3821 N N . HIS B 1 39 ? 2.109 -14.445 5.477 1 95.69 39 HIS B N 1
ATOM 3822 C CA . HIS B 1 39 ? 0.885 -13.711 5.777 1 95.69 39 HIS B CA 1
ATOM 3823 C C . HIS B 1 39 ? -0.2 -14.641 6.309 1 95.69 39 HIS B C 1
ATOM 3825 O O . HIS B 1 39 ? -0.759 -15.445 5.555 1 95.69 39 HIS B O 1
ATOM 3831 N N . PRO B 1 40 ? -0.608 -14.414 7.488 1 95.19 40 PRO B N 1
ATOM 3832 C CA . PRO B 1 40 ? -1.506 -15.383 8.117 1 95.19 40 PRO B CA 1
ATOM 3833 C C . PRO B 1 40 ? -2.885 -15.422 7.465 1 95.19 40 PRO B C 1
ATOM 3835 O O . PRO B 1 40 ? -3.623 -16.391 7.633 1 95.19 40 PRO B O 1
ATOM 3838 N N . TYR B 1 41 ? -3.23 -14.453 6.691 1 97 41 TYR B N 1
ATOM 3839 C CA . TYR B 1 41 ? -4.527 -14.391 6.027 1 97 41 TYR B CA 1
ATOM 3840 C C . TYR B 1 41 ? -4.371 -14.484 4.516 1 97 41 TYR B C 1
ATOM 3842 O O . TYR B 1 41 ? -5.016 -13.734 3.771 1 97 41 TYR B O 1
ATOM 3850 N N . SER B 1 42 ? -3.531 -15.391 4.09 1 96.69 42 SER B N 1
ATOM 3851 C CA . SER B 1 42 ? -3.229 -15.57 2.676 1 96.69 42 SER B CA 1
ATOM 3852 C C . SER B 1 42 ? -4.281 -16.422 1.987 1 96.69 42 SER B C 1
ATOM 3854 O O . SER B 1 42 ? -3.949 -17.297 1.179 1 96.69 42 SER B O 1
ATOM 3856 N N . TRP B 1 43 ? -5.566 -16.344 2.361 1 97.31 43 TRP B N 1
ATOM 3857 C CA . TRP B 1 43 ? -6.688 -17.031 1.73 1 97.31 43 TRP B CA 1
ATOM 3858 C C . TRP B 1 43 ? -7.91 -16.109 1.651 1 97.31 43 TRP B C 1
ATOM 3860 O O . TRP B 1 43 ? -7.992 -15.117 2.367 1 97.31 43 TRP B O 1
ATOM 3870 N N . GLY B 1 44 ? -8.789 -16.406 0.64 1 97.94 44 GLY B N 1
ATOM 3871 C CA . GLY B 1 44 ? -9.984 -15.602 0.461 1 97.94 44 GLY B CA 1
ATOM 3872 C C . GLY B 1 44 ? -10.312 -15.336 -0.996 1 97.94 44 GLY B C 1
ATOM 3873 O O . GLY B 1 44 ? -9.711 -15.93 -1.892 1 97.94 44 GLY B O 1
ATOM 3874 N N . LEU B 1 45 ? -11.266 -14.477 -1.153 1 97.75 45 LEU B N 1
ATOM 3875 C CA . LEU B 1 45 ? -11.797 -14.148 -2.471 1 97.75 45 LEU B CA 1
ATOM 3876 C C . LEU B 1 45 ? -10.875 -13.18 -3.201 1 97.75 45 LEU B C 1
ATOM 3878 O O . LEU B 1 45 ? -10.359 -12.234 -2.602 1 97.75 45 LEU B O 1
ATOM 3882 N N . ARG B 1 46 ? -10.641 -13.43 -4.406 1 96.19 46 ARG B N 1
ATOM 3883 C CA . ARG B 1 46 ? -9.914 -12.516 -5.277 1 96.19 46 ARG B CA 1
ATOM 3884 C C . ARG B 1 46 ? -10.859 -11.805 -6.242 1 96.19 46 ARG B C 1
ATOM 3886 O O . ARG B 1 46 ? -10.625 -10.656 -6.613 1 96.19 46 ARG B O 1
ATOM 3893 N N . ALA B 1 47 ? -11.906 -12.617 -6.676 1 95.94 47 ALA B N 1
ATOM 3894 C CA . ALA B 1 47 ? -12.922 -12.047 -7.562 1 95.94 47 ALA B CA 1
ATOM 3895 C C . ALA B 1 47 ? -14.211 -12.859 -7.508 1 95.94 47 ALA B C 1
ATOM 3897 O O . ALA B 1 47 ? -14.172 -14.086 -7.387 1 95.94 47 ALA B O 1
ATOM 3898 N N . ALA B 1 48 ? -15.336 -12.18 -7.621 1 96.88 48 ALA B N 1
ATOM 3899 C CA . ALA B 1 48 ? -16.641 -12.828 -7.684 1 96.88 48 ALA B CA 1
ATOM 3900 C C . ALA B 1 48 ? -17.641 -11.992 -8.5 1 96.88 48 ALA B C 1
ATOM 3902 O O . ALA B 1 48 ? -17.938 -10.852 -8.141 1 96.88 48 ALA B O 1
ATOM 3903 N N . ARG B 1 49 ? -18.062 -12.555 -9.586 1 97.12 49 ARG B N 1
ATOM 3904 C CA . ARG B 1 49 ? -19.078 -11.93 -10.422 1 97.12 49 ARG B CA 1
ATOM 3905 C C . ARG B 1 49 ? -20.188 -12.922 -10.758 1 97.12 49 ARG B C 1
ATOM 3907 O O . ARG B 1 49 ? -19.922 -14.102 -11 1 97.12 49 ARG B O 1
ATOM 3914 N N . PHE B 1 50 ? -21.391 -12.398 -10.805 1 97.56 50 PHE B N 1
ATOM 3915 C CA . PHE B 1 50 ? -22.547 -13.234 -11.055 1 97.56 50 PHE B CA 1
ATOM 3916 C C . PHE B 1 50 ? -23.422 -12.641 -12.148 1 97.56 50 PHE B C 1
ATOM 3918 O O . PHE B 1 50 ? -23.391 -11.438 -12.391 1 97.56 50 PHE B O 1
ATOM 3925 N N . ASP B 1 51 ? -24.188 -13.508 -12.773 1 97.38 51 ASP B N 1
ATOM 3926 C CA . ASP B 1 51 ? -25.141 -13.133 -13.82 1 97.38 51 ASP B CA 1
ATOM 3927 C C . ASP B 1 51 ? -26.406 -12.516 -13.219 1 97.38 51 ASP B C 1
ATOM 3929 O O . ASP B 1 51 ? -27.281 -13.234 -12.742 1 97.38 51 ASP B O 1
ATOM 3933 N N . ALA B 1 52 ? -26.562 -11.281 -13.414 1 95.06 52 ALA B N 1
ATOM 3934 C CA . ALA B 1 52 ? -27.672 -10.547 -12.797 1 95.06 52 ALA B CA 1
ATOM 3935 C C . ALA B 1 52 ? -29.016 -10.977 -13.375 1 95.06 52 ALA B C 1
ATOM 3937 O O . ALA B 1 52 ? -30 -11.07 -12.656 1 95.06 52 ALA B O 1
ATOM 3938 N N . ALA B 1 53 ? -29 -11.203 -14.633 1 95.75 53 ALA B N 1
ATOM 3939 C CA . ALA B 1 53 ? -30.234 -11.617 -15.281 1 95.75 53 ALA B CA 1
ATOM 3940 C C . ALA B 1 53 ? -30.688 -12.984 -14.781 1 95.75 53 ALA B C 1
ATOM 3942 O O . ALA B 1 53 ? -31.859 -13.188 -14.492 1 95.75 53 ALA B O 1
ATOM 3943 N N . ALA B 1 54 ? -29.75 -13.898 -14.688 1 96 54 ALA B N 1
ATOM 3944 C CA . ALA B 1 54 ? -30.062 -15.219 -14.164 1 96 54 ALA B CA 1
ATOM 3945 C C . ALA B 1 54 ? -30.547 -15.133 -12.719 1 96 54 ALA B C 1
ATOM 3947 O O . ALA B 1 54 ? -31.5 -15.836 -12.336 1 96 54 ALA B O 1
ATOM 3948 N N . LEU B 1 55 ? -29.953 -14.312 -12 1 94.31 55 LEU B N 1
ATOM 3949 C CA . LEU B 1 55 ? -30.297 -14.141 -10.594 1 94.31 55 LEU B CA 1
ATOM 3950 C C . LEU B 1 55 ? -31.719 -13.609 -10.438 1 94.31 55 LEU B C 1
ATOM 3952 O O . LEU B 1 55 ? -32.469 -14.094 -9.594 1 94.31 55 LEU B O 1
ATOM 3956 N N . ALA B 1 56 ? -32.094 -12.664 -11.289 1 92.62 56 ALA B N 1
ATOM 3957 C CA . ALA B 1 56 ? -33.438 -12.094 -11.273 1 92.62 56 ALA B CA 1
ATOM 3958 C C . ALA B 1 56 ? -34.469 -13.164 -11.555 1 92.62 56 ALA B C 1
ATOM 3960 O O . ALA B 1 56 ? -35.625 -13.047 -11.125 1 92.62 56 ALA B O 1
ATOM 3961 N N . ASN B 1 57 ? -34 -14.227 -12.203 1 92.12 57 ASN B N 1
ATOM 3962 C CA . ASN B 1 57 ? -34.906 -15.305 -12.57 1 92.12 57 ASN B CA 1
ATOM 3963 C C . ASN B 1 57 ? -34.75 -16.5 -11.641 1 92.12 57 ASN B C 1
ATOM 3965 O O . ASN B 1 57 ? -35.188 -17.609 -11.969 1 92.12 57 ASN B O 1
ATOM 3969 N N . GLY B 1 58 ? -34.031 -16.234 -10.602 1 91.62 58 GLY B N 1
ATOM 3970 C CA . GLY B 1 58 ? -34 -17.234 -9.547 1 91.62 58 GLY B CA 1
ATOM 3971 C C . GLY B 1 58 ? -32.844 -18.219 -9.703 1 91.62 58 GLY B C 1
ATOM 3972 O O . GLY B 1 58 ? -32.906 -19.344 -9.172 1 91.62 58 GLY B O 1
ATOM 3973 N N . MET B 1 59 ? -31.844 -17.859 -10.438 1 95.12 59 MET B N 1
ATOM 3974 C CA . MET B 1 59 ? -30.688 -18.719 -10.633 1 95.12 59 MET B CA 1
ATOM 3975 C C . MET B 1 59 ? -29.391 -17.984 -10.25 1 95.12 59 MET B C 1
ATOM 3977 O O . MET B 1 59 ? -29.125 -16.891 -10.758 1 95.12 59 MET B O 1
ATOM 3981 N N . LEU B 1 60 ? -28.672 -18.609 -9.352 1 96.69 60 LEU B N 1
ATOM 3982 C CA . LEU B 1 60 ? -27.359 -18.078 -9.023 1 96.69 60 LEU B CA 1
ATOM 3983 C C . LEU B 1 60 ? -26.281 -18.688 -9.906 1 96.69 60 LEU B C 1
ATOM 3985 O O . LEU B 1 60 ? -25.906 -19.844 -9.727 1 96.69 60 LEU B O 1
ATOM 3989 N N . ARG B 1 61 ? -25.766 -17.891 -10.844 1 97.62 61 ARG B N 1
ATOM 3990 C CA . ARG B 1 61 ? -24.75 -18.328 -11.797 1 97.62 61 ARG B CA 1
ATOM 3991 C C . ARG B 1 61 ? -23.547 -17.406 -11.773 1 97.62 61 ARG B C 1
ATOM 3993 O O . ARG B 1 61 ? -23.656 -16.219 -12.039 1 97.62 61 ARG B O 1
ATOM 4000 N N . ALA B 1 62 ? -22.469 -18.031 -11.492 1 98.06 62 ALA B N 1
ATOM 4001 C CA . ALA B 1 62 ? -21.234 -17.25 -11.484 1 98.06 62 ALA B CA 1
ATOM 4002 C C . ALA B 1 62 ? -20.688 -17.062 -12.898 1 98.06 62 ALA B C 1
ATOM 4004 O O . ALA B 1 62 ? -20.766 -17.969 -13.727 1 98.06 62 ALA B O 1
ATOM 4005 N N . THR B 1 63 ? -20.172 -15.875 -13.141 1 98.19 63 THR B N 1
ATOM 4006 C CA . THR B 1 63 ? -19.484 -15.617 -14.406 1 98.19 63 THR B CA 1
ATOM 4007 C C . THR B 1 63 ? -17.984 -15.57 -14.203 1 98.19 63 THR B C 1
ATOM 4009 O O . THR B 1 63 ? -17.219 -15.773 -15.148 1 98.19 63 THR B O 1
ATOM 4012 N N . GLU B 1 64 ? -17.578 -15.273 -13.016 1 97.69 64 GLU B N 1
ATOM 4013 C CA . GLU B 1 64 ? -16.172 -15.281 -12.602 1 97.69 64 GLU B CA 1
ATOM 4014 C C . GLU B 1 64 ? -16.047 -15.578 -11.109 1 97.69 64 GLU B C 1
ATOM 4016 O O . GLU B 1 64 ? -16.75 -15 -10.289 1 97.69 64 GLU B O 1
ATOM 4021 N N . LEU B 1 65 ? -15.234 -16.484 -10.797 1 97.62 65 LEU B N 1
ATOM 4022 C CA . LEU B 1 65 ? -14.93 -16.797 -9.406 1 97.62 65 LEU B CA 1
ATOM 4023 C C . LEU B 1 65 ? -13.453 -17.156 -9.242 1 97.62 65 LEU B C 1
ATOM 4025 O O . LEU B 1 65 ? -12.961 -18.094 -9.883 1 97.62 65 LEU B O 1
ATOM 4029 N N . SER B 1 66 ? -12.789 -16.391 -8.484 1 97.12 66 SER B N 1
ATOM 4030 C CA . SER B 1 66 ? -11.391 -16.641 -8.156 1 97.12 66 SER B CA 1
ATOM 4031 C C . SER B 1 66 ? -11.141 -16.531 -6.656 1 97.12 66 SER B C 1
ATOM 4033 O O . SER B 1 66 ? -11.57 -15.57 -6.02 1 97.12 66 SER B O 1
ATOM 4035 N N . ALA B 1 67 ? -10.484 -17.594 -6.074 1 97.69 67 ALA B N 1
ATOM 4036 C CA . ALA B 1 67 ? -10.258 -17.609 -4.633 1 97.69 67 ALA B CA 1
ATOM 4037 C C . ALA B 1 67 ? -9.086 -18.516 -4.273 1 97.69 67 ALA B C 1
ATOM 4039 O O . ALA B 1 67 ? -8.648 -19.328 -5.094 1 97.69 67 ALA B O 1
ATOM 4040 N N . ILE B 1 68 ? -8.516 -18.297 -3.188 1 97.62 68 ILE B N 1
ATOM 4041 C CA . ILE B 1 68 ? -7.609 -19.25 -2.541 1 97.62 68 ILE B CA 1
ATOM 4042 C C . ILE B 1 68 ? -8.273 -19.812 -1.288 1 97.62 68 ILE B C 1
ATOM 4044 O O . ILE B 1 68 ? -8.664 -19.062 -0.39 1 97.62 68 ILE B O 1
ATOM 4048 N N . PHE B 1 69 ? -8.43 -21.109 -1.285 1 97.25 69 PHE B N 1
ATOM 4049 C CA . PHE B 1 69 ? -9.047 -21.781 -0.146 1 97.25 69 PHE B CA 1
ATOM 4050 C C . PHE B 1 69 ? -8.125 -21.75 1.067 1 97.25 69 PHE B C 1
ATOM 4052 O O . PHE B 1 69 ? -6.926 -21.516 0.934 1 97.25 69 PHE B O 1
ATOM 4059 N N . PRO B 1 70 ? -8.695 -21.969 2.287 1 94.25 70 PRO B N 1
ATOM 4060 C CA . PRO B 1 70 ? -7.891 -21.906 3.512 1 94.25 70 PRO B CA 1
ATOM 4061 C C . PRO B 1 70 ? -6.754 -22.922 3.516 1 94.25 70 PRO B C 1
ATOM 4063 O O . PRO B 1 70 ? -5.746 -22.734 4.199 1 94.25 70 PRO B O 1
ATOM 4066 N N . ASP B 1 71 ? -6.895 -23.984 2.758 1 93.75 71 ASP B N 1
ATOM 4067 C CA . ASP B 1 71 ? -5.844 -25 2.729 1 93.75 71 ASP B CA 1
ATOM 4068 C C . ASP B 1 71 ? -4.781 -24.656 1.688 1 93.75 71 ASP B C 1
ATOM 4070 O O . ASP B 1 71 ? -3.846 -25.422 1.471 1 93.75 71 ASP B O 1
ATOM 4074 N N . GLY B 1 72 ? -4.984 -23.562 0.943 1 94.38 72 GLY B N 1
ATOM 4075 C CA . GLY B 1 72 ? -3.98 -23.109 -0.008 1 94.38 72 GLY B CA 1
ATOM 4076 C C . GLY B 1 72 ? -4.328 -23.453 -1.445 1 94.38 72 GLY B C 1
ATOM 4077 O O . GLY B 1 72 ? -3.609 -23.062 -2.371 1 94.38 72 GLY B O 1
ATOM 4078 N N . GLU B 1 73 ? -5.445 -24.141 -1.661 1 95.81 73 GLU B N 1
ATOM 4079 C CA . GLU B 1 73 ? -5.855 -24.469 -3.021 1 95.81 73 GLU B CA 1
ATOM 4080 C C . GLU B 1 73 ? -6.277 -23.219 -3.793 1 95.81 73 GLU B C 1
ATOM 4082 O O . GLU B 1 73 ? -7.074 -22.422 -3.301 1 95.81 73 GLU B O 1
ATOM 4087 N N . ILE B 1 74 ? -5.68 -23.094 -4.984 1 96.75 74 ILE B N 1
ATOM 4088 C CA . ILE B 1 74 ? -5.949 -21.922 -5.812 1 96.75 74 ILE B CA 1
ATOM 4089 C C . ILE B 1 74 ? -7.039 -22.25 -6.832 1 96.75 74 ILE B C 1
ATOM 4091 O O . ILE B 1 74 ? -6.949 -23.25 -7.543 1 96.75 74 ILE B O 1
ATOM 4095 N N . TYR B 1 75 ? -8.078 -21.469 -6.828 1 96.94 75 TYR B N 1
ATOM 4096 C CA . TYR B 1 75 ? -9.203 -21.641 -7.75 1 96.94 75 TYR B CA 1
ATOM 4097 C C . TYR B 1 75 ? -9.391 -20.391 -8.602 1 96.94 75 TYR B C 1
ATOM 4099 O O . TYR B 1 75 ? -9.477 -19.281 -8.07 1 96.94 75 TYR B O 1
ATOM 4107 N N . ASN B 1 76 ? -9.383 -20.516 -9.898 1 96.31 76 ASN B N 1
ATOM 4108 C CA . ASN B 1 76 ? -9.547 -19.406 -10.836 1 96.31 76 ASN B CA 1
ATOM 4109 C C . ASN B 1 76 ? -10.422 -19.797 -12.016 1 96.31 76 ASN B C 1
ATOM 4111 O O . ASN B 1 76 ? -9.953 -20.422 -12.969 1 96.31 76 ASN B O 1
ATOM 4115 N N . ALA B 1 77 ? -11.641 -19.453 -11.977 1 96.19 77 ALA B N 1
ATOM 4116 C CA . ALA B 1 77 ? -12.617 -19.812 -13 1 96.19 77 ALA B CA 1
ATOM 4117 C C . ALA B 1 77 ? -13.172 -18.578 -13.695 1 96.19 77 ALA B C 1
ATOM 4119 O O . ALA B 1 77 ? -13.414 -17.547 -13.047 1 96.19 77 ALA B O 1
ATOM 4120 N N . PRO B 1 78 ? -13.273 -18.547 -15.055 1 94.94 78 PRO B N 1
ATOM 4121 C CA . PRO B 1 78 ? -13.242 -19.734 -15.914 1 94.94 78 PRO B CA 1
ATOM 4122 C C . PRO B 1 78 ? -11.891 -19.953 -16.578 1 94.94 78 PRO B C 1
ATOM 4124 O O . PRO B 1 78 ? -11.758 -20.828 -17.453 1 94.94 78 PRO B O 1
ATOM 4127 N N . HIS B 1 79 ? -10.891 -19.234 -16.25 1 86.56 79 HIS B N 1
ATOM 4128 C CA . HIS B 1 79 ? -9.625 -19.266 -16.969 1 86.56 79 HIS B CA 1
ATOM 4129 C C . HIS B 1 79 ? -8.922 -20.609 -16.781 1 86.56 79 HIS B C 1
ATOM 4131 O O . HIS B 1 79 ? -8.727 -21.344 -17.75 1 86.56 79 HIS B O 1
ATOM 4137 N N . ASN B 1 80 ? -8.656 -20.984 -15.555 1 88.19 80 ASN B N 1
ATOM 4138 C CA . ASN B 1 80 ? -7.895 -22.188 -15.258 1 88.19 80 ASN B CA 1
ATOM 4139 C C . ASN B 1 80 ? -8.797 -23.297 -14.719 1 88.19 80 ASN B C 1
ATOM 4141 O O . ASN B 1 80 ? -8.414 -24.469 -14.734 1 88.19 80 ASN B O 1
ATOM 4145 N N . ASP B 1 81 ? -9.914 -22.891 -14.258 1 94.25 81 ASP B N 1
ATOM 4146 C CA . ASP B 1 81 ? -10.891 -23.812 -13.68 1 94.25 81 ASP B CA 1
ATOM 4147 C C . ASP B 1 81 ? -12.273 -23.594 -14.273 1 94.25 81 ASP B C 1
ATOM 4149 O O . ASP B 1 81 ? -12.516 -22.594 -14.953 1 94.25 81 ASP B O 1
ATOM 4153 N N . ASP B 1 82 ? -13.109 -24.594 -14.031 1 93.5 82 ASP B N 1
ATOM 4154 C CA . ASP B 1 82 ? -14.5 -24.469 -14.469 1 93.5 82 ASP B CA 1
ATOM 4155 C C . ASP B 1 82 ? -15.344 -23.75 -13.422 1 93.5 82 ASP B C 1
ATOM 4157 O O . ASP B 1 82 ? -15.094 -23.875 -12.219 1 93.5 82 A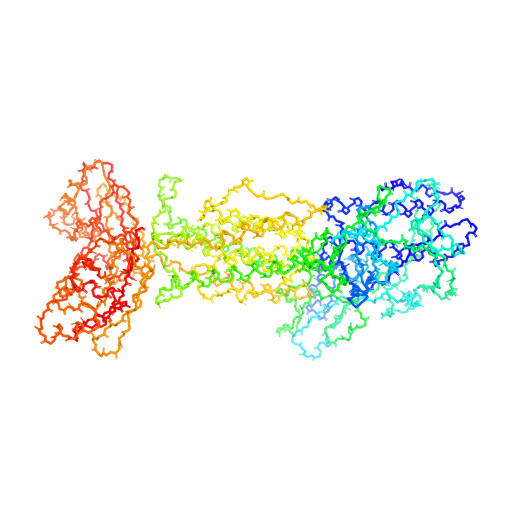SP B O 1
ATOM 4161 N N . LEU B 1 83 ? -16.297 -23.062 -13.93 1 97.19 83 LEU B N 1
ATOM 4162 C CA . LEU B 1 83 ? -17.25 -22.438 -13.031 1 97.19 83 LEU B CA 1
ATOM 4163 C C . LEU B 1 83 ? -18.141 -23.484 -12.367 1 97.19 83 LEU B C 1
ATOM 4165 O O . LEU B 1 83 ? -18.453 -24.516 -12.969 1 97.19 83 LEU B O 1
ATOM 4169 N N . PRO B 1 84 ? -18.562 -23.25 -11.133 1 96.69 84 PRO B N 1
ATOM 4170 C CA . PRO B 1 84 ? -19.516 -24.172 -10.516 1 96.69 84 PRO B CA 1
ATOM 4171 C C . PRO B 1 84 ? -20.891 -24.156 -11.203 1 96.69 84 PRO B C 1
ATOM 4173 O O . PRO B 1 84 ? -21.266 -23.156 -11.812 1 96.69 84 PRO B O 1
ATOM 4176 N N . PRO B 1 85 ? -21.562 -25.297 -11.094 1 95.5 85 PRO B N 1
ATOM 4177 C CA . PRO B 1 85 ? -22.922 -25.312 -11.641 1 95.5 85 PRO B CA 1
ATOM 4178 C C . PRO B 1 85 ? -23.828 -24.281 -10.984 1 95.5 85 PRO B C 1
ATOM 4180 O O . PRO B 1 85 ? -23.672 -23.984 -9.797 1 95.5 85 PRO B O 1
ATOM 4183 N N . ALA B 1 86 ? -24.766 -23.797 -11.773 1 96.19 86 ALA B N 1
ATOM 4184 C CA . ALA B 1 86 ? -25.719 -22.828 -11.258 1 96.19 86 ALA B CA 1
ATOM 4185 C C . ALA B 1 86 ? -26.625 -23.469 -10.203 1 96.19 86 ALA B C 1
ATOM 4187 O O . ALA B 1 86 ? -26.844 -24.672 -10.203 1 96.19 86 ALA B O 1
ATOM 4188 N N . VAL B 1 87 ? -27.109 -22.609 -9.359 1 94.69 87 VAL B N 1
ATOM 4189 C CA . VAL B 1 87 ? -27.969 -23.078 -8.281 1 94.69 87 VAL B CA 1
ATOM 4190 C C . VAL B 1 87 ? -29.328 -22.406 -8.375 1 94.69 87 VAL B C 1
ATOM 4192 O O . VAL B 1 87 ? -29.422 -21.188 -8.516 1 94.69 87 VAL B O 1
ATOM 4195 N N . ALA B 1 88 ? -30.297 -23.219 -8.289 1 92.75 88 ALA B N 1
ATOM 4196 C CA . ALA B 1 88 ? -31.656 -22.688 -8.242 1 92.75 88 ALA B CA 1
ATOM 4197 C C . ALA B 1 88 ? -32 -22.172 -6.844 1 92.75 88 ALA B C 1
ATOM 4199 O O . ALA B 1 88 ? -31.734 -22.844 -5.844 1 92.75 88 ALA B O 1
ATOM 4200 N N . LEU B 1 89 ? -32.562 -21.016 -6.789 1 90.62 89 LEU B N 1
ATOM 4201 C CA . LEU B 1 89 ? -32.781 -20.344 -5.508 1 90.62 89 LEU B CA 1
ATOM 4202 C C . LEU B 1 89 ? -34.188 -20.625 -4.984 1 90.62 89 LEU B C 1
ATOM 4204 O O . LEU B 1 89 ? -34.531 -20.219 -3.873 1 90.62 89 LEU B O 1
ATOM 4208 N N . ASP B 1 90 ? -35.031 -21.234 -5.707 1 76.19 90 ASP B N 1
ATOM 4209 C CA . ASP B 1 90 ? -36.406 -21.531 -5.277 1 76.19 90 ASP B CA 1
ATOM 4210 C C . ASP B 1 90 ? -36.406 -22.297 -3.955 1 76.19 90 ASP B C 1
ATOM 4212 O O . ASP B 1 90 ? -37.375 -22.234 -3.203 1 76.19 90 ASP B O 1
ATOM 4216 N N . GLY B 1 91 ? -35.281 -22.859 -3.607 1 64.81 91 GLY B N 1
ATOM 4217 C CA . GLY B 1 91 ? -35.219 -23.672 -2.4 1 64.81 91 GLY B CA 1
ATOM 4218 C C . GLY B 1 91 ? -34.844 -22.875 -1.167 1 64.81 91 GLY B C 1
ATOM 4219 O O . GLY B 1 91 ? -34.562 -23.453 -0.116 1 64.81 91 GLY B O 1
ATOM 4220 N N . LEU B 1 92 ? -34.594 -21.594 -1.243 1 69.56 92 LEU B N 1
ATOM 4221 C CA . LEU B 1 92 ? -34.219 -20.844 -0.054 1 69.56 92 LEU B CA 1
ATOM 4222 C C . LEU B 1 92 ? -35.344 -20.828 0.972 1 69.56 92 LEU B C 1
ATOM 4224 O O . LEU B 1 92 ? -35.406 -19.938 1.832 1 69.56 92 LEU B O 1
ATOM 4228 N N . ASP B 1 93 ? -35.938 -22 1.172 1 61.5 93 ASP B N 1
ATOM 4229 C CA . ASP B 1 93 ? -36.938 -22.422 2.145 1 61.5 93 ASP B CA 1
ATOM 4230 C C . ASP B 1 93 ? -37.594 -21.219 2.828 1 61.5 93 ASP B C 1
ATOM 4232 O O . ASP B 1 93 ? -37.75 -21.203 4.051 1 61.5 93 ASP B O 1
ATOM 4236 N N . GLY B 1 94 ? -37.875 -20.156 2.133 1 66.19 94 GLY B N 1
ATOM 4237 C CA . GLY B 1 94 ? -38.625 -19.094 2.777 1 66.19 94 GLY B CA 1
ATOM 4238 C C . GLY B 1 94 ? -37.75 -18 3.334 1 66.19 94 GLY B C 1
ATOM 4239 O O . GLY B 1 94 ? -38.25 -16.938 3.732 1 66.19 94 GLY B O 1
ATOM 4240 N N . ALA B 1 95 ? -36.469 -18.25 3.359 1 77.25 95 ALA B N 1
ATOM 4241 C CA . ALA B 1 95 ? -35.594 -17.219 3.91 1 77.25 95 ALA B CA 1
ATOM 4242 C C . ALA B 1 95 ? -35.5 -16.016 2.979 1 77.25 95 ALA B C 1
ATOM 4244 O O . ALA B 1 95 ? -35.562 -16.156 1.754 1 77.25 95 ALA B O 1
ATOM 4245 N N . SER B 1 96 ? -35.5 -14.82 3.545 1 85 96 SER B N 1
ATOM 4246 C CA . SER B 1 96 ? -35.406 -13.578 2.791 1 85 96 SER B CA 1
ATOM 4247 C C . SER B 1 96 ? -34 -13.328 2.266 1 85 96 SER B C 1
ATOM 4249 O O . SER B 1 96 ? -33.812 -12.578 1.306 1 85 96 SER B O 1
ATOM 4251 N N . GLU B 1 97 ? -33.031 -13.906 2.887 1 91.31 97 GLU B N 1
ATOM 4252 C CA . GLU B 1 97 ? -31.641 -13.766 2.441 1 91.31 97 GLU B CA 1
ATOM 4253 C C . GLU B 1 97 ? -30.828 -15.016 2.777 1 91.31 97 GLU B C 1
ATOM 4255 O O . GLU B 1 97 ? -31.188 -15.781 3.668 1 91.31 97 GLU B O 1
ATOM 4260 N N . ALA B 1 98 ? -29.812 -15.258 2.033 1 94.12 98 ALA B N 1
ATOM 4261 C CA . ALA B 1 98 ? -28.938 -16.391 2.305 1 94.12 98 ALA B CA 1
ATOM 4262 C C . ALA B 1 98 ? -27.531 -16.125 1.787 1 94.12 98 ALA B C 1
ATOM 4264 O O . ALA B 1 98 ? -27.344 -15.562 0.708 1 94.12 98 ALA B O 1
ATOM 4265 N N . VAL B 1 99 ? -26.578 -16.562 2.607 1 96.19 99 VAL B N 1
ATOM 4266 C CA . VAL B 1 99 ? -25.188 -16.516 2.17 1 96.19 99 VAL B CA 1
ATOM 4267 C C . VAL B 1 99 ? -24.844 -17.781 1.4 1 96.19 99 VAL B C 1
ATOM 4269 O O . VAL B 1 99 ? -25.219 -18.891 1.803 1 96.19 99 VAL B O 1
ATOM 4272 N N . PHE B 1 100 ? -24.203 -17.609 0.323 1 96.88 100 PHE B N 1
ATOM 4273 C CA . PHE B 1 100 ? -23.75 -18.75 -0.482 1 96.88 100 PHE B CA 1
ATOM 4274 C C . PHE B 1 100 ? -22.25 -18.922 -0.37 1 96.88 100 PHE B C 1
ATOM 4276 O O . PHE B 1 100 ? -21.5 -17.953 -0.342 1 96.88 100 PHE B O 1
ATOM 4283 N N . TYR B 1 101 ? -21.844 -20.203 -0.371 1 97.88 101 TYR B N 1
ATOM 4284 C CA . TYR B 1 101 ? -20.453 -20.578 -0.158 1 97.88 101 TYR B CA 1
ATOM 4285 C C . TYR B 1 101 ? -19.891 -21.328 -1.366 1 97.88 101 TYR B C 1
ATOM 4287 O O . TYR B 1 101 ? -20.594 -22.156 -1.969 1 97.88 101 TYR B O 1
ATOM 4295 N N . LEU B 1 102 ? -18.672 -20.969 -1.751 1 98.31 102 LEU B N 1
ATOM 4296 C CA . LEU B 1 102 ? -17.891 -21.844 -2.629 1 98.31 102 LEU B CA 1
ATOM 4297 C C . LEU B 1 102 ? -17.328 -23.031 -1.86 1 98.31 102 LEU B C 1
ATOM 4299 O O . LEU B 1 102 ? -16.641 -22.859 -0.856 1 98.31 102 LEU B O 1
ATOM 4303 N N . ALA B 1 103 ? -17.672 -24.219 -2.326 1 98.31 103 ALA B N 1
ATOM 4304 C CA . ALA B 1 103 ? -17.328 -25.406 -1.55 1 98.31 103 ALA B CA 1
ATOM 4305 C C . ALA B 1 103 ? -16.438 -26.359 -2.35 1 98.31 103 ALA B C 1
ATOM 4307 O O . ALA B 1 103 ? -16.609 -26.5 -3.561 1 98.31 103 ALA B O 1
ATOM 4308 N N . LEU B 1 104 ? -15.5 -26.969 -1.693 1 97.75 104 LEU B N 1
ATOM 4309 C CA . LEU B 1 104 ? -14.547 -27.938 -2.221 1 97.75 104 LEU B CA 1
ATOM 4310 C C . LEU B 1 104 ? -14.281 -29.047 -1.208 1 97.75 104 LEU B C 1
ATOM 4312 O O . LEU B 1 104 ? -14.148 -28.781 -0.011 1 97.75 104 LEU B O 1
ATOM 4316 N N . HIS B 1 105 ? -14.266 -30.297 -1.674 1 96.5 105 HIS B N 1
ATOM 4317 C CA . HIS B 1 105 ? -13.906 -31.375 -0.76 1 96.5 105 HIS B CA 1
ATOM 4318 C C . HIS B 1 105 ? -12.461 -31.25 -0.301 1 96.5 105 HIS B C 1
ATOM 4320 O O . HIS B 1 105 ? -11.578 -30.938 -1.103 1 96.5 105 HIS B O 1
ATOM 4326 N N . PRO B 1 106 ? -12.234 -31.422 1.012 1 95.69 106 PRO B N 1
ATOM 4327 C CA . PRO B 1 106 ? -10.836 -31.531 1.43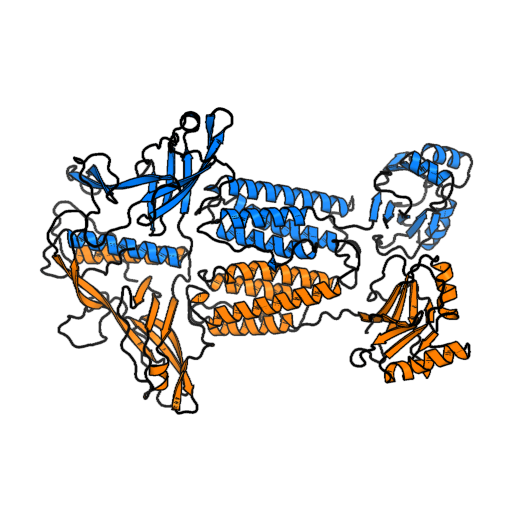8 1 95.69 106 PRO B CA 1
ATOM 4328 C C . PRO B 1 106 ? -10.148 -32.781 0.894 1 95.69 106 PRO B C 1
ATOM 4330 O O . PRO B 1 106 ? -10.812 -33.688 0.423 1 95.69 106 PRO B O 1
ATOM 4333 N N . MET B 1 107 ? -8.836 -32.688 0.858 1 94.56 107 MET B N 1
ATOM 4334 C CA . MET B 1 107 ? -8.078 -33.875 0.441 1 94.56 107 MET B CA 1
ATOM 4335 C C . MET B 1 107 ? -8.242 -35 1.446 1 94.56 107 MET B C 1
ATOM 4337 O O . MET B 1 107 ? -7.973 -34.812 2.635 1 94.56 107 MET B O 1
ATOM 4341 N N . LYS B 1 108 ? -8.727 -36.094 0.91 1 92.62 108 LYS B N 1
ATOM 4342 C CA . LYS B 1 108 ? -8.852 -37.281 1.75 1 92.62 108 LYS B CA 1
ATOM 4343 C C . LYS B 1 108 ? -7.539 -38.062 1.779 1 92.62 108 LYS B C 1
ATOM 4345 O O . LYS B 1 108 ? -6.906 -38.25 0.742 1 92.62 108 LYS B O 1
ATOM 4350 N N . ASP B 1 109 ? -7.223 -38.656 2.885 1 89.19 109 ASP B N 1
ATOM 4351 C CA . ASP B 1 109 ? -5.922 -39.281 3.078 1 89.19 109 ASP B CA 1
ATOM 4352 C C . ASP B 1 109 ? -5.902 -40.688 2.469 1 89.19 109 ASP B C 1
ATOM 4354 O O . ASP B 1 109 ? -4.848 -41.188 2.072 1 89.19 109 ASP B O 1
ATOM 4358 N N . ILE B 1 110 ? -7.055 -41.312 2.465 1 89.38 110 ILE B N 1
ATOM 4359 C CA . ILE B 1 110 ? -7.066 -42.719 2.109 1 89.38 110 ILE B CA 1
ATOM 4360 C C . ILE B 1 110 ? -7.641 -42.906 0.707 1 89.38 110 ILE B C 1
ATOM 4362 O O . ILE B 1 110 ? -8.086 -44 0.344 1 89.38 110 ILE B O 1
ATOM 4366 N N . GLY B 1 111 ? -7.754 -41.844 -0.088 1 89.81 111 GLY B N 1
ATOM 4367 C CA . GLY B 1 111 ? -8.211 -41.938 -1.464 1 89.81 111 GLY B CA 1
ATOM 4368 C C . GLY B 1 111 ? -9.633 -41.438 -1.66 1 89.81 111 GLY B C 1
ATOM 4369 O O . GLY B 1 111 ? -10.203 -40.812 -0.764 1 89.81 111 GLY B O 1
ATOM 4370 N N . GLY B 1 112 ? -10.133 -41.594 -2.98 1 91.31 112 GLY B N 1
ATOM 4371 C CA . GLY B 1 112 ? -11.469 -41.125 -3.316 1 91.31 112 GLY B CA 1
ATOM 4372 C C . GLY B 1 112 ? -11.516 -39.656 -3.654 1 91.31 112 GLY B C 1
ATOM 4373 O O . GLY B 1 112 ? -12.555 -39 -3.484 1 91.31 112 GLY B O 1
ATOM 4374 N N . ASN B 1 113 ? -10.383 -39.156 -3.994 1 95.06 113 ASN B N 1
ATOM 4375 C CA . ASN B 1 113 ? -10.312 -37.75 -4.273 1 95.06 113 ASN B CA 1
ATOM 4376 C C . ASN B 1 113 ? -10.609 -37.438 -5.742 1 95.06 113 ASN B C 1
ATOM 4378 O O . ASN B 1 113 ? -10.641 -36.281 -6.148 1 95.06 113 ASN B O 1
ATOM 4382 N N . TYR B 1 114 ? -10.859 -38.469 -6.531 1 92.88 114 TYR B N 1
ATOM 4383 C CA . TYR B 1 114 ? -10.992 -38.344 -7.977 1 92.88 114 TYR B CA 1
ATOM 4384 C C . TYR B 1 114 ? -12.227 -39.062 -8.484 1 92.88 114 TYR B C 1
ATOM 4386 O O . TYR B 1 114 ? -12.5 -40.188 -8.078 1 92.88 114 TYR B O 1
ATOM 4394 N N . ARG B 1 115 ? -12.938 -38.281 -9.336 1 88.19 115 ARG B N 1
ATOM 4395 C CA . ARG B 1 115 ? -14.109 -38.875 -9.992 1 88.19 115 ARG B CA 1
ATOM 4396 C C . ARG B 1 115 ? -13.875 -39.031 -11.484 1 88.19 115 ARG B C 1
ATOM 4398 O O . ARG B 1 115 ? -13.539 -38.062 -12.18 1 88.19 115 ARG B O 1
ATOM 4405 N N . ASP B 1 116 ? -14.164 -40.25 -11.969 1 83.88 116 ASP B N 1
ATOM 4406 C CA . ASP B 1 116 ? -13.961 -40.531 -13.383 1 83.88 116 ASP 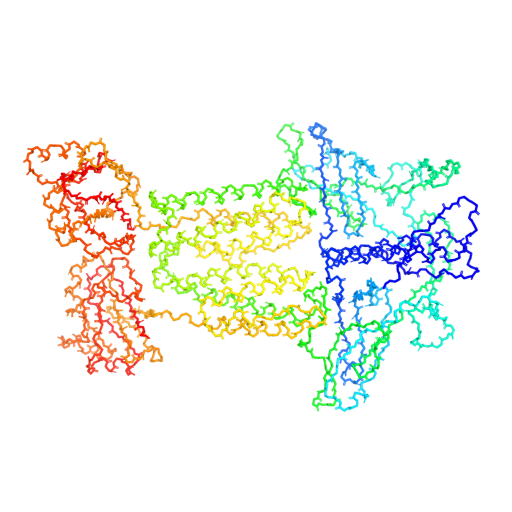B CA 1
ATOM 4407 C C . ASP B 1 116 ? -15.039 -39.875 -14.242 1 83.88 116 ASP B C 1
ATOM 4409 O O . ASP B 1 116 ? -16.141 -39.625 -13.758 1 83.88 116 ASP B O 1
ATOM 4413 N N . ALA B 1 117 ? -14.641 -39.5 -15.461 1 69 117 ALA B N 1
ATOM 4414 C CA . ALA B 1 117 ? -15.477 -38.75 -16.406 1 69 117 ALA B CA 1
ATOM 4415 C C . ALA B 1 117 ? -16.812 -39.5 -16.641 1 69 117 ALA B C 1
ATOM 4417 O O . ALA B 1 117 ? -17.828 -38.844 -16.891 1 69 117 ALA B O 1
ATOM 4418 N N . GLN B 1 118 ? -16.672 -40.781 -16.656 1 63.34 118 GLN B N 1
ATOM 4419 C CA . GLN B 1 118 ? -17.859 -41.531 -17.016 1 63.34 118 GLN B CA 1
ATOM 4420 C C . GLN B 1 118 ? -18.953 -41.375 -15.969 1 63.34 118 GLN B C 1
ATOM 4422 O O . GLN B 1 118 ? -20.125 -41.656 -16.25 1 63.34 118 GLN B O 1
ATOM 4427 N N . GLN B 1 119 ? -18.547 -40.938 -14.805 1 59.72 119 GLN B N 1
ATOM 4428 C CA . GLN B 1 119 ? -19.531 -40.875 -13.742 1 59.72 119 GLN B CA 1
ATOM 4429 C C . GLN B 1 119 ? -20.203 -39.5 -13.688 1 59.72 119 GLN B C 1
ATOM 4431 O O . GLN B 1 119 ? -19.578 -38.5 -14.031 1 59.72 119 GLN B O 1
ATOM 4436 N N . SER B 1 120 ? -21.453 -39.406 -13.648 1 57.56 120 SER B N 1
ATOM 4437 C CA . SER B 1 120 ? -22.375 -38.281 -13.609 1 57.56 120 SER B CA 1
ATOM 4438 C C . SER B 1 120 ? -21.797 -37.125 -12.781 1 57.56 120 SER B C 1
ATOM 4440 O O . SER B 1 120 ? -20.828 -37.312 -12.055 1 57.56 120 SER B O 1
ATOM 4442 N N . GLN B 1 121 ? -22.312 -35.812 -12.992 1 69.69 121 GLN B N 1
ATOM 4443 C CA . GLN B 1 121 ? -22.047 -34.531 -12.391 1 69.69 121 GLN B CA 1
ATOM 4444 C C . GLN B 1 121 ? -22.203 -34.562 -10.875 1 69.69 121 GLN B C 1
ATOM 4446 O O . GLN B 1 121 ? -23.219 -34.125 -10.336 1 69.69 121 GLN B O 1
ATOM 4451 N N . GLY B 1 122 ? -21.406 -35.469 -10.188 1 83.94 122 GLY B N 1
ATOM 4452 C CA . GLY B 1 122 ? -21.547 -35.594 -8.742 1 83.94 122 GLY B CA 1
ATOM 4453 C C . GLY B 1 122 ? -20.531 -34.75 -7.984 1 83.94 122 GLY B C 1
ATOM 4454 O O . GLY B 1 122 ? -19.547 -34.281 -8.57 1 83.94 122 GLY B O 1
ATOM 4455 N N . PHE B 1 123 ? -20.922 -34.469 -6.785 1 91.69 123 PHE B N 1
ATOM 4456 C CA . PHE B 1 123 ? -20.078 -33.719 -5.863 1 91.69 123 PHE B CA 1
ATOM 4457 C C . PHE B 1 123 ? -19.625 -34.594 -4.707 1 91.69 123 PHE B C 1
ATOM 4459 O O . PHE B 1 123 ? -20 -34.375 -3.559 1 91.69 123 PHE B O 1
ATOM 4466 N N . ASP B 1 124 ? -18.75 -35.594 -4.992 1 91.75 124 ASP B N 1
ATOM 4467 C CA . ASP B 1 124 ? -18.328 -36.531 -3.961 1 91.75 124 ASP B CA 1
ATOM 4468 C C . ASP B 1 124 ? -16.812 -36.625 -3.881 1 91.75 124 ASP B C 1
ATOM 4470 O O . ASP B 1 124 ? -16.266 -37.344 -3.037 1 91.75 124 ASP B O 1
ATOM 4474 N N . ALA B 1 125 ? -16.203 -35.875 -4.844 1 94.75 125 ALA B N 1
ATOM 4475 C CA . ALA B 1 125 ? -14.742 -35.906 -4.859 1 94.75 125 ALA B CA 1
ATOM 4476 C C . ALA B 1 125 ? -14.172 -34.531 -5.102 1 94.75 125 ALA B C 1
ATOM 4478 O O . ALA B 1 125 ? -14.844 -33.656 -5.676 1 94.75 125 ALA B O 1
ATOM 4479 N N . ARG B 1 126 ? -12.961 -34.344 -4.719 1 95.62 126 ARG B N 1
ATOM 4480 C CA . ARG B 1 126 ? -12.273 -33.062 -4.812 1 95.62 126 ARG B CA 1
ATOM 4481 C C . ARG B 1 126 ? -11.984 -32.688 -6.262 1 95.62 126 ARG B C 1
ATOM 4483 O O . ARG B 1 126 ? -12.016 -31.516 -6.633 1 95.62 126 ARG B O 1
ATOM 4490 N N . TYR B 1 127 ? -11.734 -33.75 -7.062 1 95.38 127 TYR B N 1
ATOM 4491 C CA . TYR B 1 127 ? -11.336 -33.5 -8.445 1 95.38 127 TYR B CA 1
ATOM 4492 C C . TYR B 1 127 ? -12.227 -34.312 -9.406 1 95.38 127 TYR B C 1
ATOM 4494 O O . TYR B 1 127 ? -12.75 -35.344 -9.039 1 95.38 127 TYR B O 1
ATOM 4502 N N . ALA B 1 128 ? -12.32 -33.688 -10.578 1 93.44 128 ALA B N 1
ATOM 4503 C CA . ALA B 1 128 ? -12.969 -34.375 -11.703 1 93.44 128 ALA B CA 1
ATOM 4504 C C . ALA B 1 128 ? -11.977 -34.625 -12.836 1 93.44 128 ALA B C 1
ATOM 4506 O O . ALA B 1 128 ? -10.938 -33.969 -12.914 1 93.44 128 ALA B O 1
ATOM 4507 N N . HIS B 1 129 ? -12.312 -35.531 -13.703 1 91.94 129 HIS B N 1
ATOM 4508 C CA . HIS B 1 129 ? -11.445 -35.906 -14.812 1 91.94 129 HIS B CA 1
ATOM 4509 C C . HIS B 1 129 ? -11.492 -34.875 -15.938 1 91.94 129 HIS B C 1
ATOM 4511 O O . HIS B 1 129 ? -12.562 -34.344 -16.266 1 91.94 129 HIS B O 1
ATOM 4517 N N . GLN B 1 130 ? -10.281 -34.625 -16.484 1 91.06 130 GLN B N 1
ATOM 4518 C CA . GLN B 1 130 ? -10.195 -33.812 -17.672 1 91.06 130 GLN B CA 1
ATOM 4519 C C . GLN B 1 130 ? -9.055 -34.281 -18.578 1 91.06 130 GLN B C 1
ATOM 4521 O O . GLN B 1 130 ? -7.895 -34.281 -18.156 1 91.06 130 GLN B O 1
ATOM 4526 N N . ASP B 1 131 ? -9.414 -34.594 -19.797 1 92.5 131 ASP B N 1
ATOM 4527 C CA . ASP B 1 131 ? -8.383 -34.906 -20.797 1 92.5 131 ASP B CA 1
ATOM 4528 C C . ASP B 1 131 ? -8.055 -33.688 -21.641 1 92.5 131 ASP B C 1
ATOM 4530 O O . ASP B 1 131 ? -8.953 -32.938 -22.031 1 92.5 131 ASP B O 1
ATOM 4534 N N . SER B 1 132 ? -6.816 -33.469 -21.797 1 91.81 132 SER B N 1
ATOM 4535 C CA . SER B 1 132 ? -6.398 -32.375 -22.656 1 91.81 132 SER B CA 1
ATOM 4536 C C . SER B 1 132 ? -5.109 -32.719 -23.391 1 91.81 132 SER B C 1
ATOM 4538 O O . SER B 1 132 ? -4.238 -33.406 -22.859 1 91.81 132 SER B O 1
ATOM 4540 N N . PRO B 1 133 ? -5.039 -32.219 -24.625 1 93.88 133 PRO B N 1
ATOM 4541 C CA . PRO B 1 133 ? -3.768 -32.375 -25.328 1 93.88 133 PRO B CA 1
ATOM 4542 C C . PRO B 1 133 ? -2.633 -31.578 -24.703 1 93.88 133 PRO B C 1
ATOM 4544 O O . PRO B 1 133 ? -2.854 -30.469 -24.234 1 93.88 133 PRO B O 1
ATOM 4547 N N . ALA B 1 134 ? -1.453 -32.219 -24.641 1 93.81 134 ALA B N 1
ATOM 4548 C CA . ALA B 1 134 ? -0.259 -31.562 -24.109 1 93.81 134 ALA B CA 1
ATOM 4549 C C . ALA B 1 134 ? 0.882 -31.594 -25.125 1 93.81 134 ALA B C 1
ATOM 4551 O O . ALA B 1 134 ? 1.606 -32.594 -25.219 1 93.81 134 ALA B O 1
ATOM 4552 N N . PRO B 1 135 ? 1.027 -30.5 -25.875 1 94.06 135 PRO B N 1
ATOM 4553 C CA . PRO B 1 135 ? 2.184 -30.438 -26.766 1 94.06 135 PRO B CA 1
ATOM 4554 C C . PRO B 1 135 ? 3.514 -30.422 -26.016 1 94.06 135 PRO B C 1
ATOM 4556 O O . PRO B 1 135 ? 3.559 -30.062 -24.844 1 94.06 135 PRO B O 1
ATOM 4559 N N . ASP B 1 136 ? 4.547 -30.906 -26.656 1 94.75 136 ASP B N 1
ATOM 4560 C CA . ASP B 1 136 ? 5.895 -30.812 -26.109 1 94.75 136 ASP B CA 1
ATOM 4561 C C . ASP B 1 136 ? 6.375 -29.359 -26.094 1 94.75 136 ASP B C 1
ATOM 4563 O O . ASP B 1 136 ? 6.445 -28.719 -27.156 1 94.75 136 ASP B O 1
ATOM 4567 N N . LEU B 1 137 ? 6.809 -28.922 -24.969 1 93.62 137 LEU B N 1
ATOM 4568 C CA . LEU B 1 137 ? 7.145 -27.516 -24.828 1 93.62 137 LEU B CA 1
ATOM 4569 C C . LEU B 1 137 ? 8.57 -27.234 -25.281 1 93.62 137 LEU B C 1
ATOM 4571 O O . LEU B 1 137 ? 8.938 -26.094 -25.531 1 93.62 137 LEU B O 1
ATOM 4575 N N . TYR B 1 138 ? 9.359 -28.203 -25.375 1 92.69 138 TYR B N 1
ATOM 4576 C CA . TYR B 1 138 ? 10.781 -27.938 -25.516 1 92.69 138 TYR B CA 1
ATOM 4577 C C . TYR B 1 138 ? 11.359 -28.656 -26.734 1 92.69 138 TYR B C 1
ATOM 4579 O O . TYR B 1 138 ? 12.031 -28.047 -27.562 1 92.69 138 TYR B O 1
ATOM 4587 N N . THR B 1 139 ? 10.836 -29.844 -26.75 1 89.81 139 THR B N 1
ATOM 4588 C CA . THR B 1 139 ? 11.414 -30.609 -27.844 1 89.81 139 THR B CA 1
ATOM 4589 C C . THR B 1 139 ? 10.383 -30.844 -28.938 1 89.81 139 THR B C 1
ATOM 4591 O O . THR B 1 139 ? 9.297 -30.266 -28.922 1 89.81 139 THR B O 1
ATOM 4594 N N . ASN B 1 140 ? 10.562 -31.391 -30.062 1 85.19 140 ASN B N 1
ATOM 4595 C CA . ASN B 1 140 ? 9.68 -31.609 -31.203 1 85.19 140 ASN B CA 1
ATOM 4596 C C . ASN B 1 140 ? 8.984 -32.969 -31.141 1 85.19 140 ASN B C 1
ATOM 4598 O O . ASN B 1 140 ? 8.758 -33.594 -32.156 1 85.19 140 ASN B O 1
ATOM 4602 N N . ALA B 1 141 ? 8.664 -33.344 -29.844 1 90.06 141 ALA B N 1
ATOM 4603 C CA . ALA B 1 141 ? 7.926 -34.594 -29.703 1 90.06 141 ALA B CA 1
ATOM 4604 C C . ALA B 1 141 ? 6.461 -34.406 -30.078 1 90.06 141 ALA B C 1
ATOM 4606 O O . ALA B 1 141 ? 5.961 -33.281 -30.125 1 90.06 141 ALA B O 1
ATOM 4607 N N . SER B 1 142 ? 5.789 -35.5 -30.375 1 93.5 142 SER B N 1
ATOM 4608 C CA . SER B 1 142 ? 4.367 -35.469 -30.719 1 93.5 142 SER B CA 1
ATOM 4609 C C . SER B 1 142 ? 3.529 -35.094 -29.484 1 93.5 142 SER B C 1
ATOM 4611 O O . SER B 1 142 ? 3.896 -35.438 -28.359 1 93.5 142 SER B O 1
ATOM 4613 N N . THR B 1 143 ? 2.447 -34.469 -29.812 1 95.06 143 THR B N 1
ATOM 4614 C CA . THR B 1 143 ? 1.506 -34.094 -28.75 1 95.06 143 THR B CA 1
ATOM 4615 C C . THR B 1 143 ? 0.975 -35.344 -28.047 1 95.06 143 THR B C 1
ATOM 4617 O O . THR B 1 143 ? 0.655 -36.344 -28.688 1 95.06 143 THR B O 1
ATOM 4620 N N . ALA B 1 144 ? 0.942 -35.281 -26.719 1 94.19 144 ALA B N 1
ATOM 4621 C CA . ALA B 1 144 ? 0.413 -36.375 -25.906 1 94.19 144 ALA B CA 1
ATOM 4622 C C . ALA B 1 144 ? -0.95 -36 -25.328 1 94.19 144 ALA B C 1
ATOM 4624 O O . ALA B 1 144 ? -1.239 -34.844 -25.094 1 94.19 144 ALA B O 1
ATOM 4625 N N . ASP B 1 145 ? -1.758 -36.969 -25.188 1 94 145 ASP B N 1
ATOM 4626 C CA . ASP B 1 145 ? -3.01 -36.781 -24.453 1 94 145 ASP B CA 1
ATOM 4627 C C . ASP B 1 145 ? -2.844 -37.156 -22.984 1 94 145 ASP B C 1
ATOM 4629 O O . ASP B 1 145 ? -2.586 -38.312 -22.641 1 94 145 ASP B O 1
ATOM 4633 N N . LEU B 1 146 ? -3.023 -36.156 -22.188 1 94.38 146 LEU B N 1
ATOM 4634 C CA . LEU B 1 146 ? -2.818 -36.375 -20.75 1 94.38 146 LEU B CA 1
ATOM 4635 C C . LEU B 1 146 ? -4.125 -36.219 -19.984 1 94.38 146 LEU B C 1
ATOM 4637 O O . LEU B 1 146 ? -5.016 -35.469 -20.422 1 94.38 146 LEU B O 1
ATOM 4641 N N . ALA B 1 147 ? -4.184 -36.906 -18.875 1 94 147 ALA B N 1
ATOM 4642 C CA . ALA B 1 147 ? -5.301 -36.75 -17.953 1 94 147 ALA B CA 1
ATOM 4643 C C . ALA B 1 147 ? -4.953 -35.781 -16.812 1 94 147 ALA B C 1
ATOM 4645 O O . ALA B 1 147 ? -3.893 -35.906 -16.203 1 94 147 ALA B O 1
ATOM 4646 N N . PHE B 1 148 ? -5.828 -34.844 -16.641 1 94.62 148 PHE B N 1
ATOM 4647 C CA . PHE B 1 148 ? -5.629 -33.812 -15.609 1 94.62 148 PHE B CA 1
ATOM 4648 C C . PHE B 1 148 ? -6.727 -33.875 -14.555 1 94.62 148 PHE B C 1
ATOM 4650 O O . PHE B 1 148 ? -7.766 -34.5 -14.773 1 94.62 148 PHE B O 1
ATOM 4657 N N . LEU B 1 149 ? -6.395 -33.312 -13.414 1 94.38 149 LEU B N 1
ATOM 4658 C CA . LEU B 1 149 ? -7.344 -33.188 -12.312 1 94.38 149 LEU B CA 1
ATOM 4659 C C . LEU B 1 149 ? -7.988 -31.797 -12.32 1 94.38 149 LEU B C 1
ATOM 4661 O O . LEU B 1 149 ? -7.309 -30.797 -12.102 1 94.38 149 LEU B O 1
ATOM 4665 N N . ARG B 1 150 ? -9.242 -31.781 -12.562 1 92.62 150 ARG B N 1
ATOM 4666 C CA . ARG B 1 150 ? -10 -30.547 -12.508 1 92.62 150 ARG B CA 1
ATOM 4667 C C . ARG B 1 150 ? -10.711 -30.391 -11.164 1 92.62 150 ARG B C 1
ATOM 4669 O O . ARG B 1 150 ? -11.344 -31.328 -10.688 1 92.62 150 ARG B O 1
ATOM 4676 N N . LYS B 1 151 ? -10.664 -29.203 -10.586 1 95.19 151 LYS B N 1
ATOM 4677 C CA . LYS B 1 151 ? -11.305 -28.969 -9.297 1 95.19 151 LYS B CA 1
ATOM 4678 C C . LYS B 1 151 ? -12.82 -29.031 -9.414 1 95.19 151 LYS B C 1
ATOM 4680 O O . LYS B 1 151 ? -13.406 -28.391 -10.305 1 95.19 151 LYS B O 1
ATOM 4685 N N . ASN B 1 152 ? -13.344 -29.844 -8.57 1 95.19 152 ASN B N 1
ATOM 4686 C CA . ASN B 1 152 ? -14.797 -30 -8.5 1 95.19 152 ASN B CA 1
ATOM 4687 C C . ASN B 1 152 ? -15.406 -29.141 -7.398 1 95.19 152 ASN B C 1
ATOM 4689 O O . ASN B 1 152 ? -15.398 -29.516 -6.227 1 95.19 152 ASN B O 1
ATOM 4693 N N . VAL B 1 153 ? -15.977 -27.984 -7.793 1 96.69 153 VAL B N 1
ATOM 4694 C CA . VAL B 1 153 ? -16.5 -27.031 -6.809 1 96.69 153 VAL B CA 1
ATOM 4695 C C . VAL B 1 153 ? -18 -26.859 -7 1 96.69 153 VAL B C 1
ATOM 4697 O O . VAL B 1 153 ? -18.531 -27.141 -8.078 1 96.69 153 VAL B O 1
ATOM 4700 N N . ARG B 1 154 ? -18.672 -26.422 -5.906 1 96.81 154 ARG B N 1
ATOM 4701 C CA . ARG B 1 154 ? -20.094 -26.125 -5.926 1 96.81 154 ARG B CA 1
ATOM 4702 C C . ARG B 1 154 ? -20.422 -24.875 -5.125 1 96.81 154 ARG B C 1
ATOM 4704 O O . ARG B 1 154 ? -19.625 -24.469 -4.266 1 96.81 154 ARG B O 1
ATOM 4711 N N . LEU B 1 155 ? -21.5 -24.281 -5.512 1 97 1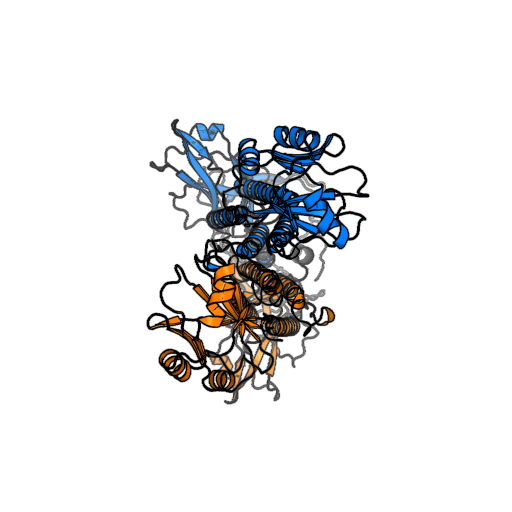55 LEU B N 1
ATOM 4712 C CA . LEU B 1 155 ? -22.094 -23.25 -4.672 1 97 155 LEU B CA 1
ATOM 4713 C C . LEU B 1 155 ? -23.156 -23.844 -3.742 1 97 155 LEU B C 1
ATOM 4715 O O . LEU B 1 155 ? -24.078 -24.531 -4.195 1 97 155 LEU B O 1
ATOM 4719 N N . LEU B 1 156 ? -22.938 -23.562 -2.463 1 95.69 156 LEU B N 1
ATOM 4720 C CA . LEU B 1 156 ? -23.875 -24.078 -1.472 1 95.69 156 LEU B CA 1
ATOM 4721 C C . LEU B 1 156 ? -24.469 -22.969 -0.625 1 95.69 156 LEU B C 1
ATOM 4723 O O . LEU B 1 156 ? -23.75 -22.031 -0.25 1 95.69 156 LEU B O 1
ATOM 4727 N N . SER B 1 157 ? -25.688 -23.109 -0.377 1 94.25 157 SER B N 1
ATOM 4728 C CA . SER B 1 157 ? -26.328 -22.172 0.521 1 94.25 157 SER B CA 1
ATOM 4729 C C . SER B 1 157 ? -25.922 -22.391 1.969 1 94.25 157 SER B C 1
ATOM 4731 O O . SER B 1 157 ? -25.484 -23.5 2.326 1 94.25 157 SER B O 1
ATOM 4733 N N . GLU B 1 158 ? -26.047 -21.406 2.789 1 93 158 GLU B N 1
ATOM 4734 C CA . GLU B 1 158 ? -25.719 -21.5 4.207 1 93 158 GLU B CA 1
ATOM 4735 C C . GLU B 1 158 ? -26.594 -22.531 4.91 1 93 158 GLU B C 1
ATOM 4737 O O . GLU B 1 158 ? -26.25 -23 6 1 93 158 GLU B O 1
ATOM 4742 N N . HIS B 1 159 ? -27.656 -22.953 4.277 1 90.31 159 HIS B N 1
ATOM 4743 C CA . HIS B 1 159 ? -28.609 -23.875 4.883 1 90.31 159 HIS B CA 1
ATOM 4744 C C . HIS B 1 159 ? -28.281 -25.312 4.5 1 90.31 159 HIS B C 1
ATOM 4746 O O . HIS B 1 159 ? -28.891 -26.25 5.016 1 90.31 159 HIS B O 1
ATOM 4752 N N . GLU B 1 160 ? -27.359 -25.531 3.615 1 90.94 160 GLU B N 1
ATOM 4753 C CA . GLU B 1 160 ? -26.906 -26.859 3.227 1 90.94 160 GLU B CA 1
ATOM 4754 C C . GLU B 1 160 ? -25.734 -27.328 4.086 1 90.94 160 GLU B C 1
ATOM 4756 O O . GLU B 1 160 ? -24.953 -26.5 4.586 1 90.94 160 GLU B O 1
ATOM 4761 N N . PRO B 1 161 ? -25.641 -28.578 4.316 1 92.12 161 PRO B N 1
ATOM 4762 C CA . PRO B 1 161 ? -24.516 -29.078 5.113 1 92.12 161 PRO B CA 1
ATOM 4763 C C . PRO B 1 161 ? -23.172 -28.75 4.492 1 92.12 161 PRO B C 1
ATOM 4765 O O . PRO B 1 161 ? -22.953 -29.016 3.307 1 92.12 161 PRO B O 1
ATOM 4768 N N . ARG B 1 162 ? -22.281 -28.172 5.281 1 93.56 162 ARG B N 1
ATOM 4769 C CA . ARG B 1 162 ? -20.969 -27.75 4.77 1 93.56 162 ARG B CA 1
ATOM 4770 C C . ARG B 1 162 ? -19.859 -28.172 5.723 1 93.56 162 ARG B C 1
ATOM 4772 O O . ARG B 1 162 ? -18.688 -27.828 5.5 1 93.56 162 ARG B O 1
ATOM 4779 N N . ASP B 1 163 ? -20.031 -28.922 6.773 1 92.25 163 ASP B N 1
ATOM 4780 C CA . ASP B 1 163 ? -19.078 -29.188 7.852 1 92.25 163 ASP B CA 1
ATOM 4781 C C . ASP B 1 163 ? -17.891 -30.016 7.352 1 92.25 163 ASP B C 1
ATOM 4783 O O . ASP B 1 163 ? -16.766 -29.828 7.816 1 92.25 163 ASP B O 1
ATOM 4787 N N . ALA B 1 164 ? -18.125 -30.875 6.434 1 93.25 164 ALA B N 1
ATOM 4788 C CA . ALA B 1 164 ? -17.062 -31.75 5.957 1 93.25 164 ALA B CA 1
ATOM 4789 C C . ALA B 1 164 ? -16.359 -31.156 4.742 1 93.25 164 ALA B C 1
ATOM 4791 O O . ALA B 1 164 ? -15.508 -31.812 4.129 1 93.25 164 ALA B O 1
ATOM 4792 N N . LEU B 1 165 ? -16.703 -29.906 4.418 1 96.81 165 LEU B N 1
ATOM 4793 C CA . LEU B 1 165 ? -16.188 -29.281 3.205 1 96.81 165 LEU B CA 1
ATOM 4794 C C . LEU B 1 165 ? -15.312 -28.078 3.543 1 96.81 165 LEU B C 1
ATOM 4796 O O . LEU B 1 165 ? -15.391 -27.547 4.652 1 96.81 165 LEU B O 1
ATOM 4800 N N . LEU B 1 166 ? -14.414 -27.766 2.672 1 96.62 166 LEU B N 1
ATOM 4801 C CA . LEU B 1 166 ? -13.766 -26.469 2.672 1 96.62 166 LEU B CA 1
ATOM 4802 C C . LEU B 1 166 ? -14.648 -25.422 2.012 1 96.62 166 LEU B C 1
ATOM 4804 O O . LEU B 1 166 ? -15.086 -25.594 0.872 1 96.62 166 LEU B O 1
ATOM 4808 N N . THR B 1 167 ? -14.914 -24.391 2.758 1 97.19 167 THR B N 1
ATOM 4809 C CA . THR B 1 167 ? -15.867 -23.438 2.213 1 97.19 167 THR B CA 1
ATOM 4810 C C . THR B 1 167 ? -15.352 -22.016 2.361 1 97.19 167 THR B C 1
ATOM 4812 O O . THR B 1 167 ? -14.508 -21.734 3.221 1 97.19 167 THR B O 1
ATOM 4815 N N . LEU B 1 168 ? -15.828 -21.141 1.5 1 96.81 168 LEU B N 1
ATOM 4816 C CA . LEU B 1 168 ? -15.578 -19.703 1.481 1 96.81 168 LEU B CA 1
ATOM 4817 C C . LEU B 1 168 ? -16.844 -18.938 1.09 1 96.81 168 LEU B C 1
ATOM 4819 O O . LEU B 1 168 ? -17.406 -19.188 0.024 1 96.81 168 LEU B O 1
ATOM 4823 N N . PRO B 1 169 ? -17.312 -18.094 2.021 1 97.69 169 PRO B N 1
ATOM 4824 C CA . PRO B 1 169 ? -18.469 -17.297 1.594 1 97.69 169 PRO B CA 1
ATOM 4825 C C . PRO B 1 169 ? -18.156 -16.391 0.414 1 97.69 169 PRO B C 1
ATOM 4827 O O . PRO B 1 169 ? -17.094 -15.75 0.387 1 97.69 169 PRO B O 1
ATOM 4830 N N . VAL B 1 170 ? -19.125 -16.312 -0.572 1 97.38 170 VAL B N 1
ATOM 4831 C CA . VAL B 1 170 ? -18.766 -15.57 -1.778 1 97.38 170 VAL B CA 1
ATOM 4832 C C . VAL B 1 170 ? -19.844 -14.555 -2.102 1 97.38 170 VAL B C 1
ATOM 4834 O O . VAL B 1 170 ? -19.594 -13.555 -2.783 1 97.38 170 VAL B O 1
ATOM 4837 N N . ALA B 1 171 ? -21.062 -14.812 -1.602 1 96.81 171 ALA B N 1
ATOM 4838 C CA . ALA B 1 171 ? -22.141 -13.891 -1.93 1 96.81 171 ALA B CA 1
ATOM 4839 C C . ALA B 1 171 ? -23.297 -14.023 -0.945 1 96.81 171 ALA B C 1
ATOM 4841 O O . ALA B 1 171 ? -23.484 -15.086 -0.339 1 96.81 171 ALA B O 1
ATOM 4842 N N . ARG B 1 172 ? -23.953 -12.992 -0.771 1 96.44 172 ARG B N 1
ATOM 4843 C CA . ARG B 1 172 ? -25.219 -12.984 -0.069 1 96.44 172 ARG B CA 1
ATOM 4844 C C . ARG B 1 172 ? -26.359 -12.57 -1.002 1 96.44 172 ARG B C 1
ATOM 4846 O O . ARG B 1 172 ? -26.281 -11.539 -1.668 1 96.44 172 ARG B O 1
ATOM 4853 N N . VAL B 1 173 ? -27.375 -13.391 -1.083 1 95.62 173 VAL B N 1
ATOM 4854 C CA . VAL B 1 173 ? -28.5 -13.164 -1.977 1 95.62 173 VAL B CA 1
ATOM 4855 C C . VAL B 1 173 ? -29.734 -12.797 -1.161 1 95.62 173 VAL B C 1
ATOM 4857 O O . VAL B 1 173 ? -30 -13.383 -0.107 1 95.62 173 VAL B O 1
ATOM 4860 N N . ARG B 1 174 ? -30.484 -11.82 -1.737 1 92.94 174 ARG B N 1
ATOM 4861 C CA . ARG B 1 174 ? -31.703 -11.375 -1.089 1 92.94 174 ARG B CA 1
ATOM 4862 C C . ARG B 1 174 ? -32.875 -11.438 -2.051 1 92.94 174 ARG B C 1
ATOM 4864 O O . ARG B 1 174 ? -32.719 -11.203 -3.25 1 92.94 174 ARG B O 1
ATOM 4871 N N . ARG B 1 175 ? -34.031 -11.648 -1.445 1 90.81 175 ARG B N 1
ATOM 4872 C CA . ARG B 1 175 ? -35.25 -11.648 -2.234 1 90.81 175 ARG B CA 1
ATOM 4873 C C . ARG B 1 175 ? -35.781 -10.227 -2.434 1 90.81 175 ARG B C 1
ATOM 4875 O O . ARG B 1 175 ? -35.75 -9.414 -1.508 1 90.81 175 ARG B O 1
ATOM 4882 N N . THR B 1 176 ? -36.125 -10.031 -3.672 1 87.81 176 THR B N 1
ATOM 4883 C CA . THR B 1 176 ? -36.656 -8.719 -3.961 1 87.81 176 THR B CA 1
ATOM 4884 C C . THR B 1 176 ? -38.188 -8.719 -3.797 1 87.81 176 THR B C 1
ATOM 4886 O O . THR B 1 176 ? -38.781 -9.781 -3.633 1 87.81 176 THR B O 1
ATOM 4889 N N . ALA B 1 177 ? -38.719 -7.508 -3.793 1 83.44 177 ALA B N 1
ATOM 4890 C CA . ALA B 1 177 ? -40.156 -7.355 -3.67 1 83.44 177 ALA B CA 1
ATOM 4891 C C . ALA B 1 177 ? -40.875 -7.977 -4.863 1 83.44 177 ALA B C 1
ATOM 4893 O O . ALA B 1 177 ? -42.031 -8.422 -4.742 1 83.44 177 ALA B O 1
ATOM 4894 N N . SER B 1 178 ? -40.312 -8.031 -6.039 1 81.19 178 SER B N 1
ATOM 4895 C CA . SER B 1 178 ? -40.906 -8.547 -7.27 1 81.19 178 SER B CA 1
ATOM 4896 C C . SER B 1 178 ? -40.625 -10.039 -7.438 1 81.19 178 SER B C 1
ATOM 4898 O O . SER B 1 178 ? -40.562 -10.531 -8.562 1 81.19 178 SER B O 1
ATOM 4900 N N . ALA B 1 179 ? -40.438 -10.766 -6.426 1 76.56 179 ALA B N 1
ATOM 4901 C CA . ALA B 1 179 ? -40.25 -12.219 -6.402 1 76.56 179 ALA B CA 1
ATOM 4902 C C . ALA B 1 179 ? -38.938 -12.602 -7.051 1 76.56 179 ALA B C 1
ATOM 4904 O O . ALA B 1 179 ? -38.719 -13.766 -7.402 1 76.56 179 ALA B O 1
ATOM 4905 N N . GLY B 1 180 ? -38.125 -11.695 -7.355 1 87.75 180 GLY B N 1
ATOM 4906 C CA . GLY B 1 180 ? -36.781 -11.969 -7.852 1 87.75 180 GLY B CA 1
ATOM 4907 C C . GLY B 1 180 ? -35.719 -11.891 -6.77 1 87.75 180 GLY B C 1
ATOM 4908 O O . GLY B 1 180 ? -36.062 -11.867 -5.578 1 87.75 180 GLY B O 1
ATOM 4909 N N . TYR B 1 181 ? -34.531 -12.172 -7.195 1 92.94 181 TYR B N 1
ATOM 4910 C CA . TYR B 1 181 ? -33.406 -12.125 -6.254 1 92.94 181 TYR B CA 1
ATOM 4911 C C . TYR B 1 181 ? -32.344 -11.125 -6.703 1 92.94 181 TYR B C 1
ATOM 4913 O O . TYR B 1 181 ? -32.25 -10.797 -7.891 1 92.94 181 TYR B O 1
ATOM 4921 N N . GLU B 1 182 ? -31.641 -10.594 -5.766 1 94.06 182 GLU B N 1
ATOM 4922 C CA . GLU B 1 182 ? -30.531 -9.695 -6.039 1 94.06 182 GLU B CA 1
ATOM 4923 C C . GLU B 1 182 ? -29.375 -9.945 -5.078 1 94.06 182 GLU B C 1
ATOM 4925 O O . GLU B 1 182 ? -29.547 -10.57 -4.031 1 94.06 182 GLU B O 1
ATOM 4930 N N . LEU B 1 183 ? -28.188 -9.5 -5.473 1 95.56 183 LEU B N 1
ATOM 4931 C CA . LEU B 1 183 ? -27.031 -9.594 -4.598 1 95.56 183 LEU B CA 1
ATOM 4932 C C . LEU B 1 183 ? -27.047 -8.492 -3.549 1 95.56 183 LEU B C 1
ATOM 4934 O O . LEU B 1 183 ? -27.406 -7.352 -3.85 1 95.56 183 LEU B O 1
ATOM 4938 N N . ASP B 1 184 ? -26.75 -8.844 -2.305 1 95.31 184 ASP B N 1
ATOM 4939 C CA . ASP B 1 184 ? -26.5 -7.828 -1.283 1 95.31 184 ASP B CA 1
ATOM 4940 C C . ASP B 1 184 ? -25.156 -7.145 -1.499 1 95.31 184 ASP B C 1
ATOM 4942 O O . ASP B 1 184 ? -24.109 -7.695 -1.155 1 95.31 184 ASP B O 1
ATOM 4946 N N . THR B 1 185 ? -25.156 -5.941 -1.91 1 93.62 185 THR B N 1
ATOM 4947 C CA . THR B 1 185 ? -23.938 -5.215 -2.289 1 93.62 185 THR B CA 1
ATOM 4948 C C . THR B 1 185 ? -23.172 -4.77 -1.053 1 93.62 185 THR B C 1
ATOM 4950 O O . THR B 1 185 ? -22.047 -4.293 -1.159 1 93.62 185 THR B O 1
ATOM 4953 N N . SER B 1 186 ? -23.688 -5.012 0.124 1 94.69 186 SER B N 1
ATOM 4954 C CA . SER B 1 186 ? -23 -4.629 1.356 1 94.69 186 SER B CA 1
ATOM 4955 C C . SER B 1 186 ? -22.25 -5.809 1.955 1 94.69 186 SER B C 1
ATOM 4957 O O . SER B 1 186 ? -21.516 -5.648 2.932 1 94.69 186 SER B O 1
ATOM 4959 N N . PHE B 1 187 ? -22.406 -6.891 1.35 1 95.94 187 PHE B N 1
ATOM 4960 C CA . PHE B 1 187 ? -21.75 -8.102 1.848 1 95.94 187 PHE B CA 1
ATOM 4961 C C . PHE B 1 187 ? -20.25 -8.031 1.631 1 95.94 187 PHE B C 1
ATOM 4963 O O . PHE B 1 187 ? -19.781 -7.734 0.527 1 95.94 187 PHE B O 1
ATOM 4970 N N . ILE B 1 188 ? -19.484 -8.234 2.691 1 97.06 188 ILE B N 1
ATOM 4971 C CA . ILE B 1 188 ? -18.031 -8.281 2.615 1 97.06 188 ILE B CA 1
ATOM 4972 C C . ILE B 1 188 ? -17.531 -9.688 2.939 1 97.06 188 ILE B C 1
ATOM 4974 O O . ILE B 1 188 ? -17.578 -10.117 4.094 1 97.06 188 ILE B O 1
ATOM 4978 N N . ALA B 1 189 ? -17.031 -10.367 1.963 1 97.31 189 ALA B N 1
ATOM 4979 C CA . ALA B 1 189 ? -16.484 -11.719 2.105 1 97.31 189 ALA B CA 1
ATOM 4980 C C . ALA B 1 189 ? -15.016 -11.68 2.529 1 97.31 189 ALA B C 1
ATOM 4982 O O . ALA B 1 189 ? -14.352 -10.648 2.393 1 97.31 189 ALA B O 1
ATOM 4983 N N . PRO B 1 190 ? -14.508 -12.797 3.184 1 97.69 190 PRO B N 1
ATOM 4984 C CA . PRO B 1 190 ? -13.047 -12.883 3.314 1 97.69 190 PRO B CA 1
ATOM 4985 C C . PRO B 1 190 ? -12.328 -12.734 1.977 1 97.69 190 PRO B C 1
ATOM 4987 O O . PRO B 1 190 ? -12.625 -13.461 1.025 1 97.69 190 PRO B O 1
ATOM 4990 N N . SER B 1 191 ? -11.492 -11.758 1.893 1 97.69 191 SER B N 1
ATOM 4991 C CA . SER B 1 191 ? -10.891 -11.43 0.604 1 97.69 191 SER B CA 1
ATOM 4992 C C . SER B 1 191 ? -9.383 -11.227 0.733 1 97.69 191 SER B C 1
ATOM 4994 O O . SER B 1 191 ? -8.883 -10.953 1.825 1 97.69 191 SER B O 1
ATOM 4996 N N . LEU B 1 192 ? -8.727 -11.406 -0.395 1 97.38 192 LEU B N 1
ATOM 4997 C CA . LEU B 1 192 ? -7.281 -11.227 -0.442 1 97.38 192 LEU B CA 1
ATOM 4998 C C . LEU B 1 192 ? -6.918 -9.812 -0.896 1 97.38 192 LEU B C 1
ATOM 5000 O O . LEU B 1 192 ? -5.773 -9.391 -0.75 1 97.38 192 LEU B O 1
ATOM 5004 N N . THR B 1 193 ? -7.852 -9.156 -1.465 1 97.25 193 THR B N 1
ATOM 5005 C CA . THR B 1 193 ? -7.633 -7.801 -1.962 1 97.25 193 THR B CA 1
ATOM 5006 C C . THR B 1 193 ? -8.805 -6.895 -1.605 1 97.25 193 THR B C 1
ATOM 5008 O O . THR B 1 193 ? -9.93 -7.367 -1.437 1 97.25 193 THR B O 1
ATOM 5011 N N . VAL B 1 194 ? -8.547 -5.648 -1.556 1 97.19 194 VAL B N 1
ATOM 5012 C CA . VAL B 1 194 ? -9.586 -4.672 -1.249 1 97.19 194 VAL B CA 1
ATOM 5013 C C . VAL B 1 194 ? -10.602 -4.629 -2.385 1 97.19 194 VAL B C 1
ATOM 5015 O O . VAL B 1 194 ? -11.805 -4.484 -2.145 1 97.19 194 VAL B O 1
ATOM 5018 N N . GLN B 1 195 ? -10.188 -4.844 -3.588 1 95.62 195 GLN B N 1
ATOM 5019 C CA . GLN B 1 195 ? -11.062 -4.684 -4.746 1 95.62 195 GLN B CA 1
ATOM 5020 C C . GLN B 1 195 ? -11.93 -5.922 -4.957 1 95.62 195 GLN B C 1
ATOM 5022 O O . GLN B 1 195 ? -12.898 -5.887 -5.719 1 95.62 195 GLN B O 1
ATOM 5027 N N . ALA B 1 196 ? -11.562 -7.039 -4.324 1 94.5 196 ALA B N 1
ATOM 5028 C CA . ALA B 1 196 ? -12.328 -8.273 -4.508 1 94.5 196 ALA B CA 1
ATOM 5029 C C . ALA B 1 196 ? -13.75 -8.109 -3.988 1 94.5 196 ALA B C 1
ATOM 5031 O O . ALA B 1 196 ? -14.664 -8.797 -4.453 1 94.5 196 ALA B O 1
ATOM 5032 N N . CYS B 1 197 ? -13.898 -7.254 -3.033 1 92.75 197 CYS B N 1
ATOM 5033 C CA . CYS B 1 197 ? -15.219 -6.941 -2.496 1 92.75 197 CYS B CA 1
ATOM 5034 C C . CYS B 1 197 ? -15.617 -5.512 -2.832 1 92.75 197 CYS B C 1
ATOM 5036 O O . CYS B 1 197 ? -15.086 -4.562 -2.252 1 92.75 197 CYS B O 1
ATOM 5038 N N . GLY B 1 198 ? -16.609 -5.371 -3.652 1 94.31 198 GLY B N 1
ATOM 5039 C CA . GLY B 1 198 ? -17.062 -4.055 -4.066 1 94.31 198 GLY B CA 1
ATOM 5040 C C . GLY B 1 198 ? -17.484 -3.178 -2.906 1 94.31 198 GLY B C 1
ATOM 5041 O O . GLY B 1 198 ? -17.234 -1.973 -2.902 1 94.31 198 GLY B O 1
ATOM 5042 N N . ALA B 1 199 ? -18.062 -3.766 -1.943 1 95.94 199 ALA B N 1
ATOM 5043 C CA . ALA B 1 199 ? -18.547 -3.037 -0.772 1 95.94 199 ALA B CA 1
ATOM 5044 C C . ALA B 1 199 ? -17.391 -2.363 -0.034 1 95.94 199 ALA B C 1
ATOM 5046 O O . ALA B 1 199 ? -17.516 -1.21 0.39 1 95.94 199 ALA B O 1
ATOM 5047 N N . LEU B 1 200 ? -16.359 -3.084 0.106 1 96.69 200 LEU B N 1
ATOM 5048 C CA . LEU B 1 200 ? -15.195 -2.561 0.819 1 96.69 200 LEU B CA 1
ATOM 5049 C C . LEU B 1 200 ? -14.555 -1.409 0.048 1 96.69 200 LEU B C 1
ATOM 5051 O O . LEU B 1 200 ? -14.211 -0.382 0.633 1 96.69 200 LEU B O 1
ATOM 5055 N N . PHE B 1 201 ? -14.406 -1.556 -1.226 1 96.94 201 PHE B N 1
ATOM 5056 C CA . PHE B 1 201 ? -13.828 -0.524 -2.078 1 96.94 201 PHE B CA 1
ATOM 5057 C C . PHE B 1 201 ? -14.664 0.746 -2.039 1 96.94 201 PHE B C 1
ATOM 5059 O O . PHE B 1 201 ? -14.133 1.85 -1.929 1 96.94 201 PHE B O 1
ATOM 5066 N N . GLU B 1 202 ? -15.945 0.581 -2.082 1 96.69 202 GLU B N 1
ATOM 5067 C CA . GLU B 1 202 ? -16.859 1.721 -2.021 1 96.69 202 GLU B CA 1
ATOM 5068 C C . GLU B 1 202 ? -16.797 2.404 -0.659 1 96.69 202 GLU B C 1
ATOM 5070 O O . GLU B 1 202 ? -16.875 3.631 -0.569 1 96.69 202 GLU B O 1
ATOM 5075 N N . GLN B 1 203 ? -16.75 1.624 0.332 1 97.12 203 GLN B N 1
ATOM 5076 C CA . GLN B 1 203 ? -16.594 2.176 1.675 1 97.12 203 GLN B CA 1
ATOM 5077 C C . GLN B 1 203 ? -15.336 3.033 1.783 1 97.12 203 GLN B C 1
ATOM 5079 O O . GLN B 1 203 ? -15.375 4.121 2.363 1 97.12 203 GLN B O 1
ATOM 5084 N N . LEU B 1 204 ? -14.227 2.523 1.243 1 98.19 204 LEU B N 1
ATOM 5085 C CA . LEU B 1 204 ? -12.969 3.271 1.239 1 98.19 204 LEU B CA 1
ATOM 5086 C C . LEU B 1 204 ? -13.117 4.566 0.447 1 98.19 204 LEU B C 1
ATOM 5088 O O . LEU B 1 204 ? -12.664 5.625 0.892 1 98.19 204 LEU B O 1
ATOM 5092 N N . ARG B 1 205 ? -13.758 4.523 -0.68 1 97.94 205 ARG B N 1
ATOM 5093 C CA . ARG B 1 205 ? -13.992 5.711 -1.495 1 97.94 205 ARG B CA 1
ATOM 5094 C C . ARG B 1 205 ? -14.789 6.758 -0.722 1 97.94 205 ARG B C 1
ATOM 5096 O O . ARG B 1 205 ? -14.422 7.934 -0.704 1 97.94 205 ARG B O 1
ATOM 5103 N N . ARG B 1 206 ? -15.805 6.32 -0.077 1 97.69 206 ARG B N 1
ATOM 5104 C CA . ARG B 1 206 ? -16.641 7.227 0.701 1 97.69 206 ARG B CA 1
ATOM 5105 C C . ARG B 1 206 ? -15.859 7.855 1.847 1 97.69 206 ARG B C 1
ATOM 5107 O O . ARG B 1 206 ? -16.016 9.039 2.143 1 97.69 206 ARG B O 1
ATOM 5114 N N . LEU B 1 207 ? -15.094 7.07 2.461 1 98.19 207 LEU B N 1
ATOM 5115 C CA . LEU B 1 207 ? -14.258 7.57 3.551 1 98.19 207 LEU B CA 1
ATOM 5116 C C . LEU B 1 207 ? -13.305 8.648 3.055 1 98.19 207 LEU B C 1
ATOM 5118 O O . LEU B 1 207 ? -13.148 9.688 3.699 1 98.19 207 LEU B O 1
ATOM 5122 N N . LEU B 1 208 ? -12.633 8.414 1.911 1 98.31 208 LEU B N 1
ATOM 5123 C CA . LEU B 1 208 ? -11.727 9.391 1.328 1 98.31 208 LEU B CA 1
ATOM 5124 C C . LEU B 1 208 ? -12.469 10.68 0.977 1 98.31 208 LEU B C 1
ATOM 5126 O O . LEU B 1 208 ? -11.953 11.781 1.21 1 98.31 208 LEU B O 1
ATOM 5130 N N . ASP B 1 209 ? -13.641 10.531 0.484 1 97.31 209 ASP B N 1
ATOM 5131 C CA . ASP B 1 209 ? -14.469 11.695 0.17 1 97.31 209 ASP B CA 1
ATOM 5132 C C . ASP B 1 209 ? -14.797 12.492 1.431 1 97.31 209 ASP B C 1
ATOM 5134 O O . ASP B 1 209 ? -14.734 13.727 1.429 1 97.31 209 ASP B O 1
ATOM 5138 N N . ALA B 1 210 ? -15.156 11.812 2.455 1 96.88 210 ALA B N 1
ATOM 5139 C CA . ALA B 1 210 ? -15.469 12.453 3.73 1 96.88 210 ALA B CA 1
ATOM 5140 C C . ALA B 1 210 ? -14.25 13.18 4.297 1 96.88 210 ALA B C 1
ATOM 5142 O O . ALA B 1 210 ? -14.367 14.297 4.789 1 96.88 210 ALA B O 1
ATOM 5143 N N . LEU B 1 211 ? -13.109 12.523 4.223 1 97.25 211 LEU B N 1
ATOM 5144 C CA . LEU B 1 211 ? -11.867 13.133 4.703 1 97.25 211 LEU B CA 1
ATOM 5145 C C . LEU B 1 211 ? -11.531 14.375 3.893 1 97.25 211 LEU B C 1
ATOM 5147 O O . LEU B 1 211 ? -11.141 15.406 4.461 1 97.25 211 LEU B O 1
ATOM 5151 N N . GLN B 1 212 ? -11.672 14.289 2.627 1 95.56 212 GLN B N 1
ATOM 5152 C CA . GLN B 1 212 ? -11.398 15.43 1.759 1 95.56 212 GLN B CA 1
ATOM 5153 C C . GLN B 1 212 ? -12.328 16.594 2.082 1 95.56 212 GLN B C 1
ATOM 5155 O O . GLN B 1 212 ? -11.891 17.75 2.121 1 95.56 212 GLN B O 1
ATOM 5160 N N . ALA B 1 213 ? -13.555 16.328 2.27 1 93 213 ALA B N 1
ATOM 5161 C CA . ALA B 1 213 ? -14.523 17.359 2.646 1 93 213 ALA B CA 1
ATOM 5162 C C . ALA B 1 213 ? -14.141 18.016 3.969 1 93 213 ALA B C 1
ATOM 5164 O O . ALA B 1 213 ? -14.219 19.234 4.105 1 93 213 ALA B O 1
ATOM 5165 N N . LYS B 1 214 ? -13.773 17.172 4.898 1 92.12 214 LYS B N 1
ATOM 5166 C CA . LYS B 1 214 ? -13.352 17.672 6.199 1 92.12 214 LYS B CA 1
ATOM 5167 C C . LYS B 1 214 ? -12.125 18.578 6.066 1 92.12 214 LYS B C 1
ATOM 5169 O O . LYS B 1 214 ? -12.062 19.641 6.68 1 92.12 214 LYS B O 1
ATOM 5174 N N . VAL B 1 215 ? -11.141 18.172 5.289 1 91.81 215 VAL B N 1
ATOM 5175 C CA . VAL B 1 215 ? -9.93 18.953 5.047 1 91.81 215 VAL B CA 1
ATOM 5176 C C . VAL B 1 215 ? -10.289 20.297 4.43 1 91.81 215 VAL B C 1
ATOM 5178 O O . VAL B 1 215 ? -9.82 21.344 4.891 1 91.81 215 VAL B O 1
ATOM 5181 N N . ASN B 1 216 ? -11.156 20.297 3.463 1 87.31 216 ASN B N 1
ATOM 5182 C CA . ASN B 1 216 ? -11.578 21.516 2.797 1 87.31 216 ASN B CA 1
ATOM 5183 C C . ASN B 1 216 ? -12.297 22.469 3.762 1 87.31 216 ASN B C 1
ATOM 5185 O O . ASN B 1 216 ? -12.062 23.672 3.742 1 87.31 216 ASN B O 1
ATOM 5189 N N . ALA B 1 217 ? -13.133 21.922 4.594 1 82.62 217 ALA B N 1
ATOM 5190 C CA . ALA B 1 217 ? -13.852 22.719 5.586 1 82.62 217 ALA B CA 1
ATOM 5191 C C . ALA B 1 217 ? -12.883 23.359 6.582 1 82.62 217 ALA B C 1
ATOM 5193 O O . ALA B 1 217 ? -13.039 24.531 6.941 1 82.62 217 ALA B O 1
ATOM 5194 N N . LEU B 1 218 ? -11.875 22.625 6.957 1 82.56 218 LEU B N 1
ATOM 5195 C CA . LEU B 1 218 ? -10.93 23.094 7.965 1 82.56 218 LEU B CA 1
ATOM 5196 C C . LEU B 1 218 ? -9.984 24.125 7.383 1 82.56 218 LEU B C 1
ATOM 5198 O O . LEU B 1 218 ? -9.555 25.047 8.078 1 82.56 218 LEU B O 1
ATOM 5202 N N . TYR B 1 219 ? -9.586 23.938 6.09 1 76.31 219 TYR B N 1
ATOM 5203 C CA . TYR B 1 219 ? -8.766 24.953 5.441 1 76.31 219 TYR B CA 1
ATOM 5204 C C . TYR B 1 219 ? -9.5 26.281 5.383 1 76.31 219 TYR B C 1
ATOM 5206 O O . TYR B 1 219 ? -8.883 27.344 5.527 1 76.31 219 TYR B O 1
ATOM 5214 N N . GLY B 1 220 ? -10.758 26.219 5.094 1 65.12 220 GLY B N 1
ATOM 5215 C CA . GLY B 1 220 ? -11.57 27.438 5.059 1 65.12 220 GLY B CA 1
ATOM 5216 C C . GLY B 1 220 ? -11.594 28.172 6.383 1 65.12 220 GLY B C 1
ATOM 5217 O O . GLY B 1 220 ? -11.617 29.406 6.406 1 65.12 220 GLY B O 1
ATOM 5218 N N . PHE B 1 221 ? -11.398 27.484 7.465 1 60.31 221 PHE B N 1
ATOM 5219 C CA . PHE B 1 221 ? -11.398 28.078 8.797 1 60.31 221 PHE B CA 1
ATOM 5220 C C . PHE B 1 221 ? -10.078 28.797 9.07 1 60.31 221 PHE B C 1
ATOM 5222 O O . PHE B 1 221 ? -10.031 29.766 9.836 1 60.31 221 PHE B O 1
ATOM 5229 N N . HIS B 1 222 ? -9.016 28.312 8.445 1 57.69 222 HIS B N 1
ATOM 5230 C CA . HIS B 1 222 ? -7.684 28.828 8.781 1 57.69 222 HIS B CA 1
ATOM 5231 C C . HIS B 1 222 ? -7.207 29.828 7.746 1 57.69 222 HIS B C 1
ATOM 5233 O O . HIS B 1 222 ? -6.086 30.344 7.836 1 57.69 222 HIS B O 1
ATOM 5239 N N . ARG B 1 223 ? -8.016 30.203 6.754 1 46.62 223 ARG B N 1
ATOM 5240 C CA . ARG B 1 223 ? -7.59 31.078 5.668 1 46.62 223 ARG B CA 1
ATOM 5241 C C . ARG B 1 223 ? -7.254 32.469 6.188 1 46.62 223 ARG B C 1
ATOM 5243 O O . ARG B 1 223 ? -8.07 33.094 6.859 1 46.62 223 ARG B O 1
ATOM 5250 N N . GLU B 1 224 ? -6.062 32.656 6.82 1 44.94 224 GLU B N 1
ATOM 5251 C CA . GLU B 1 224 ? -5.672 34.062 6.891 1 44.94 224 GLU B CA 1
ATOM 5252 C C . GLU B 1 224 ? -5.305 34.594 5.512 1 44.94 224 GLU B C 1
ATOM 5254 O O . GLU B 1 224 ? -4.789 33.844 4.668 1 44.94 224 GLU B O 1
ATOM 5259 N N . PRO B 1 225 ? -5.879 35.875 5.242 1 39.31 225 PRO B N 1
ATOM 5260 C CA . PRO B 1 225 ? -5.707 36.562 3.965 1 39.31 225 PRO B CA 1
ATOM 5261 C C . PRO B 1 225 ? -4.297 36.406 3.398 1 39.31 225 PRO B C 1
ATOM 5263 O O . PRO B 1 225 ? -4.098 36.562 2.188 1 39.31 225 PRO B O 1
ATOM 5266 N N . ASN B 1 226 ? -3.311 36.688 4.219 1 41.09 226 ASN B N 1
ATOM 5267 C CA . ASN B 1 226 ? -2.055 36.906 3.516 1 41.09 226 ASN B CA 1
ATOM 5268 C C . ASN B 1 226 ? -1.426 35.625 3.041 1 41.09 226 ASN B C 1
ATOM 5270 O O . ASN B 1 226 ? -1.891 34.531 3.4 1 41.09 226 ASN B O 1
ATOM 5274 N N . LYS B 1 227 ? -0.03 35.5 3.004 1 48.12 227 LYS B N 1
ATOM 5275 C CA . LYS B 1 227 ? 0.892 34.625 2.283 1 48.12 227 LYS B CA 1
ATOM 5276 C C . LYS B 1 227 ? 0.762 33.188 2.756 1 48.12 227 LYS B C 1
ATOM 5278 O O . LYS B 1 227 ? 0.103 32.906 3.762 1 48.12 227 LYS B O 1
ATOM 5283 N N . ASN B 1 228 ? 1.274 32.219 1.988 1 44.5 228 ASN B N 1
ATOM 5284 C CA . ASN B 1 228 ? 1.458 30.766 1.967 1 44.5 228 ASN B CA 1
ATOM 5285 C C . ASN B 1 228 ? 1.685 30.203 3.369 1 44.5 228 ASN B C 1
ATOM 5287 O O . ASN B 1 228 ? 2.156 29.078 3.523 1 44.5 228 ASN B O 1
ATOM 5291 N N . ILE B 1 229 ? 1.555 31.125 4.453 1 45.47 229 ILE B N 1
ATOM 5292 C CA . ILE B 1 229 ? 1.843 30.594 5.777 1 45.47 229 ILE B CA 1
ATOM 5293 C C . ILE B 1 229 ? 0.545 30.469 6.574 1 45.47 229 ILE B C 1
ATOM 5295 O O . ILE B 1 229 ? -0.261 31.391 6.621 1 45.47 229 ILE B O 1
ATOM 5299 N N . ILE B 1 230 ? 0.135 29.328 6.949 1 46.25 230 ILE B N 1
ATOM 5300 C CA . ILE B 1 230 ? -1.025 29.047 7.789 1 46.25 230 ILE B CA 1
ATOM 5301 C C . ILE B 1 230 ? -0.758 29.531 9.219 1 46.25 230 ILE B C 1
ATOM 5303 O O . ILE B 1 230 ? 0.252 29.156 9.82 1 46.25 230 ILE B O 1
ATOM 5307 N N . GLU B 1 231 ? -1.223 30.672 9.633 1 48.31 231 GLU B N 1
ATOM 5308 C CA . GLU B 1 231 ? -1.125 31.172 11 1 48.31 231 GLU B CA 1
ATOM 5309 C C . GLU B 1 231 ? -2.219 30.578 11.883 1 48.31 231 GLU B C 1
ATOM 5311 O O . GLU B 1 231 ? -3.389 30.547 11.492 1 48.31 231 GLU B O 1
ATOM 5316 N N . PHE B 1 232 ? -1.763 29.609 12.75 1 49 232 PHE B N 1
ATOM 5317 C CA . PHE B 1 232 ? -2.75 29.016 13.641 1 49 232 PHE B CA 1
ATOM 5318 C C . PHE B 1 232 ? -2.773 29.766 14.977 1 49 232 PHE B C 1
ATOM 5320 O O . PHE B 1 232 ? -1.721 30.062 15.547 1 49 232 PHE B O 1
ATOM 5327 N N . ARG B 1 233 ? -3.818 30.344 15.195 1 49.59 233 ARG B N 1
ATOM 5328 C CA . ARG B 1 233 ? -4.051 31.047 16.453 1 49.59 233 ARG B CA 1
ATOM 5329 C C . ARG B 1 233 ? -4.453 30.062 17.547 1 49.59 233 ARG B C 1
ATOM 5331 O O . ARG B 1 233 ? -4.859 28.922 17.266 1 49.59 233 ARG B O 1
ATOM 5338 N N . SER B 1 234 ? -4.191 30.25 18.891 1 49.44 234 SER B N 1
ATOM 5339 C CA . SER B 1 234 ? -4.398 29.406 20.078 1 49.44 234 SER B CA 1
ATOM 5340 C C . SER B 1 234 ? -5.766 28.734 20.031 1 49.44 234 SER B C 1
ATOM 5342 O O . SER B 1 234 ? -5.891 27.562 20.375 1 49.44 234 SER B O 1
ATOM 5344 N N . GLY B 1 235 ? -6.891 29.438 19.703 1 52.91 235 GLY B N 1
ATOM 5345 C CA . GLY B 1 235 ? -8.211 28.828 19.75 1 52.91 235 GLY B CA 1
ATOM 5346 C C . GLY B 1 235 ? -8.445 27.828 18.641 1 52.91 235 GLY B C 1
ATOM 5347 O O . GLY B 1 235 ? -9.406 27.047 18.703 1 52.91 235 GLY B O 1
ATOM 5348 N N . ASP B 1 236 ? -7.461 27.703 17.844 1 65.25 236 ASP B N 1
ATOM 5349 C CA . ASP B 1 236 ? -7.684 26.906 16.641 1 65.25 236 ASP B CA 1
ATOM 5350 C C . ASP B 1 236 ? -6.789 25.672 16.625 1 65.25 236 ASP B C 1
ATOM 5352 O O . ASP B 1 236 ? -6.668 25 15.594 1 65.25 236 ASP B O 1
ATOM 5356 N N . VAL B 1 237 ? -6.348 25.391 17.891 1 73.06 237 VAL B N 1
ATOM 5357 C CA . VAL B 1 237 ? -5.375 24.312 17.922 1 73.06 237 VAL B CA 1
ATOM 5358 C C . VAL B 1 237 ? -6.059 22.984 17.562 1 73.06 237 VAL B C 1
ATOM 5360 O O . VAL B 1 237 ? -5.496 22.172 16.828 1 73.06 237 VAL B O 1
ATOM 5363 N N . ALA B 1 238 ? -7.246 22.859 18.078 1 78.62 238 ALA B N 1
ATOM 5364 C CA . ALA B 1 238 ? -7.965 21.625 17.828 1 78.62 238 ALA B CA 1
ATOM 5365 C C . ALA B 1 238 ? -8.281 21.453 16.344 1 78.62 238 ALA B C 1
ATOM 5367 O O . ALA B 1 238 ? -8.156 20.359 15.789 1 78.62 238 ALA B O 1
ATOM 5368 N N . SER B 1 239 ? -8.695 22.562 15.734 1 80.81 239 SER B N 1
ATOM 5369 C CA . SER B 1 239 ? -9 22.5 14.305 1 80.81 239 SER B CA 1
ATOM 5370 C C . SER B 1 239 ? -7.738 22.219 13.492 1 80.81 239 SER B C 1
ATOM 5372 O O . SER B 1 239 ? -7.789 21.5 12.492 1 80.81 239 SER B O 1
ATOM 5374 N N . PHE B 1 240 ? -6.68 22.797 13.945 1 83.38 240 PHE B N 1
ATOM 5375 C CA . PHE B 1 240 ? -5.398 22.578 13.289 1 83.38 240 PHE B CA 1
ATOM 5376 C C . PHE B 1 240 ? -4.984 21.109 13.391 1 83.38 240 PHE B C 1
ATOM 5378 O O . PHE B 1 240 ? -4.562 20.516 12.398 1 83.38 240 PHE B O 1
ATOM 5385 N N . TRP B 1 241 ? -5.137 20.547 14.523 1 87.88 241 TRP B N 1
ATOM 5386 C CA . TRP B 1 241 ? -4.758 19.156 14.75 1 87.88 241 TRP B CA 1
ATOM 5387 C C . TRP B 1 241 ? -5.676 18.219 13.984 1 87.88 241 TRP B C 1
ATOM 5389 O O . TRP B 1 241 ? -5.227 17.188 13.461 1 87.88 241 TRP B O 1
ATOM 5399 N N . LEU B 1 242 ? -6.887 18.625 13.992 1 90.38 242 LEU B N 1
ATOM 5400 C CA . LEU B 1 242 ? -7.836 17.828 13.227 1 90.38 242 LEU B CA 1
ATOM 5401 C C . LEU B 1 242 ? -7.492 17.859 11.742 1 90.38 242 LEU B C 1
ATOM 5403 O O . LEU B 1 242 ? -7.578 16.828 11.062 1 90.38 242 LEU B O 1
ATOM 5407 N N . LEU B 1 243 ? -7.16 19.031 11.227 1 90.31 243 LEU B N 1
ATOM 5408 C CA . LEU B 1 243 ? -6.723 19.156 9.844 1 90.31 243 LEU B CA 1
ATOM 5409 C C . LEU B 1 243 ? -5.523 18.266 9.562 1 90.31 243 LEU B C 1
ATOM 5411 O O . LEU B 1 243 ? -5.496 17.547 8.562 1 90.31 243 LEU B O 1
ATOM 5415 N N . HIS B 1 244 ? -4.562 18.266 10.453 1 93.44 244 HIS B N 1
ATOM 5416 C CA . HIS B 1 244 ? -3.377 17.422 10.359 1 93.44 244 HIS B CA 1
ATOM 5417 C C . HIS B 1 244 ? -3.752 15.945 10.297 1 93.44 244 HIS B C 1
ATOM 5419 O O . HIS B 1 244 ? -3.248 15.203 9.445 1 93.44 244 HIS B O 1
ATOM 5425 N N . THR B 1 245 ? -4.598 15.547 11.195 1 95.81 245 THR B N 1
ATOM 5426 C CA . THR B 1 245 ? -5.047 14.164 11.289 1 95.81 245 THR B CA 1
ATOM 5427 C C . THR B 1 245 ? -5.734 13.734 10 1 95.81 245 THR B C 1
ATOM 5429 O O . THR B 1 245 ? -5.457 12.656 9.469 1 95.81 245 THR B O 1
ATOM 5432 N N . ALA B 1 246 ? -6.578 14.625 9.492 1 96 246 ALA B N 1
ATOM 5433 C CA . ALA B 1 246 ? -7.332 14.312 8.281 1 96 246 ALA B CA 1
ATOM 5434 C C . ALA B 1 246 ? -6.41 14.242 7.066 1 96 246 ALA B C 1
ATOM 5436 O O . ALA B 1 246 ? -6.539 13.344 6.234 1 96 246 ALA B O 1
ATOM 5437 N N . ASN B 1 247 ? -5.492 15.164 6.93 1 95.62 247 ASN B N 1
ATOM 5438 C CA . ASN B 1 247 ? -4.539 15.18 5.824 1 95.62 247 ASN B CA 1
ATOM 5439 C C . ASN B 1 247 ? -3.688 13.914 5.805 1 95.62 247 ASN B C 1
ATOM 5441 O O . ASN B 1 247 ? -3.516 13.297 4.754 1 95.62 247 ASN B O 1
ATOM 5445 N N . GLU B 1 248 ? -3.174 13.625 6.953 1 97.25 248 GLU B N 1
ATOM 5446 C CA . GLU B 1 248 ? -2.322 12.445 7.078 1 97.25 248 GLU B CA 1
ATOM 5447 C C . GLU B 1 248 ? -3.088 11.172 6.727 1 97.25 248 GLU B C 1
ATOM 5449 O O . GLU B 1 248 ? -2.598 10.336 5.965 1 97.25 248 GLU B O 1
ATOM 5454 N N . ALA B 1 249 ? -4.234 11.023 7.262 1 97.88 249 ALA B N 1
ATOM 5455 C CA . ALA B 1 249 ? -5.047 9.836 7.035 1 97.88 249 ALA B CA 1
ATOM 5456 C C . ALA B 1 249 ? -5.449 9.711 5.57 1 97.88 249 ALA B C 1
ATOM 5458 O O . ALA B 1 249 ? -5.395 8.625 4.992 1 97.88 249 ALA B O 1
ATOM 5459 N N . TYR B 1 250 ? -5.902 10.867 4.98 1 98.31 250 TYR B N 1
ATOM 5460 C CA . TYR B 1 250 ? -6.281 10.852 3.572 1 98.31 250 TYR B CA 1
ATOM 5461 C C . TYR B 1 250 ? -5.141 10.32 2.709 1 98.31 250 TYR B C 1
ATOM 5463 O O . TYR B 1 250 ? -5.348 9.461 1.848 1 98.31 250 TYR B O 1
ATOM 5471 N N . SER B 1 251 ? -3.99 10.797 2.904 1 97.69 251 SER B N 1
ATOM 5472 C CA . SER B 1 251 ? -2.84 10.445 2.076 1 97.69 251 SER B CA 1
ATOM 5473 C C . SER B 1 251 ? -2.484 8.969 2.217 1 97.69 251 SER B C 1
ATOM 5475 O O . SER B 1 251 ? -2.203 8.297 1.225 1 97.69 251 SER B O 1
ATOM 5477 N N . ALA B 1 252 ? -2.516 8.484 3.428 1 97.06 252 ALA B N 1
ATOM 5478 C CA . ALA B 1 252 ? -2.209 7.078 3.668 1 97.06 252 ALA B CA 1
ATOM 5479 C C . ALA B 1 252 ? -3.275 6.172 3.059 1 97.06 252 ALA B C 1
ATOM 5481 O O . ALA B 1 252 ? -2.953 5.172 2.412 1 97.06 252 ALA B O 1
ATOM 5482 N N . LEU B 1 253 ? -4.531 6.504 3.258 1 98.31 253 LEU B N 1
ATOM 5483 C CA . LEU B 1 253 ? -5.641 5.691 2.77 1 98.31 253 LEU B CA 1
ATOM 5484 C C . LEU B 1 253 ? -5.758 5.785 1.253 1 98.31 253 LEU B C 1
ATOM 5486 O O . LEU B 1 253 ? -6.176 4.824 0.598 1 98.31 253 LEU B O 1
ATOM 5490 N N . SER B 1 254 ? -5.387 6.953 0.689 1 98.12 254 SER B N 1
ATOM 5491 C CA . SER B 1 254 ? -5.426 7.121 -0.76 1 98.12 254 SER B CA 1
ATOM 5492 C C . SER B 1 254 ? -4.496 6.137 -1.456 1 98.12 254 SER B C 1
ATOM 5494 O O . SER B 1 254 ? -4.789 5.672 -2.561 1 98.12 254 SER B O 1
ATOM 5496 N N . HIS B 1 255 ? -3.406 5.828 -0.834 1 98.31 255 HIS B N 1
ATOM 5497 C CA . HIS B 1 255 ? -2.498 4.828 -1.382 1 98.31 255 HIS B CA 1
ATOM 5498 C C . HIS B 1 255 ? -3.199 3.486 -1.567 1 98.31 255 HIS B C 1
ATOM 5500 O O . HIS B 1 255 ? -3.08 2.859 -2.623 1 98.31 255 HIS B O 1
ATOM 5506 N N . LEU B 1 256 ? -3.939 3.045 -0.537 1 98.12 256 LEU B N 1
ATOM 5507 C CA . LEU B 1 256 ? -4.656 1.775 -0.598 1 98.12 256 LEU B CA 1
ATOM 5508 C C . LEU B 1 256 ? -5.773 1.833 -1.632 1 98.12 256 LEU B C 1
ATOM 5510 O O . LEU B 1 256 ? -6.078 0.829 -2.279 1 98.12 256 LEU B O 1
ATOM 5514 N N . PHE B 1 257 ? -6.34 3.008 -1.807 1 98.38 257 PHE B N 1
ATOM 5515 C CA . PHE B 1 257 ? -7.379 3.199 -2.812 1 98.38 257 PHE B CA 1
ATOM 5516 C C . PHE B 1 257 ? -6.812 3.02 -4.215 1 98.38 257 PHE B C 1
ATOM 5518 O O . PHE B 1 257 ? -7.445 2.395 -5.07 1 98.38 257 PHE B O 1
ATOM 5525 N N . HIS B 1 258 ? -5.641 3.516 -4.434 1 97.5 258 HIS B N 1
ATOM 5526 C CA . HIS B 1 258 ? -5.031 3.465 -5.754 1 97.5 258 HIS B CA 1
ATOM 5527 C C . HIS B 1 258 ? -4.293 2.148 -5.973 1 97.5 258 HIS B C 1
ATOM 5529 O O . HIS B 1 258 ? -3.85 1.855 -7.086 1 97.5 258 HIS B O 1
ATOM 5535 N N . ASN B 1 259 ? -4.09 1.419 -4.953 1 97 259 ASN B N 1
ATOM 5536 C CA . ASN B 1 259 ? -3.527 0.075 -5.016 1 97 259 ASN B CA 1
ATOM 5537 C C . ASN B 1 259 ? -4.453 -0.952 -4.367 1 97 259 ASN B C 1
ATOM 5539 O O . ASN B 1 259 ? -4.074 -1.612 -3.398 1 97 259 ASN B O 1
ATOM 5543 N N . PRO B 1 260 ? -5.621 -1.145 -4.996 1 96.56 260 PRO B N 1
ATOM 5544 C CA . PRO B 1 260 ? -6.676 -1.95 -4.375 1 96.56 260 PRO B CA 1
ATOM 5545 C C . PRO B 1 260 ? -6.375 -3.447 -4.414 1 96.56 260 PRO B C 1
ATOM 5547 O O . PRO B 1 260 ? -7.168 -4.254 -3.922 1 96.56 260 PRO B O 1
ATOM 5550 N N . GLN B 1 261 ? -5.254 -3.867 -4.922 1 96.81 261 GLN B N 1
ATOM 5551 C CA . GLN B 1 261 ? -4.816 -5.258 -4.918 1 96.81 261 GLN B CA 1
ATOM 5552 C C . GLN B 1 261 ? -4.156 -5.629 -3.594 1 96.81 261 GLN B C 1
ATOM 5554 O O . GLN B 1 261 ? -3.852 -6.797 -3.35 1 96.81 261 GLN B O 1
ATOM 5559 N N . LEU B 1 262 ? -3.973 -4.621 -2.752 1 97.12 262 LEU B N 1
ATOM 5560 C CA . LEU B 1 262 ? -3.402 -4.871 -1.435 1 97.12 262 LEU B CA 1
ATOM 5561 C C . LEU B 1 262 ? -4.438 -5.492 -0.503 1 97.12 262 LEU B C 1
ATOM 5563 O O . LEU B 1 262 ? -5.641 -5.395 -0.752 1 97.12 262 LEU B O 1
ATOM 5567 N N . HIS B 1 263 ? -4.02 -6.121 0.554 1 97.5 263 HIS B N 1
ATOM 5568 C CA . HIS B 1 263 ? -4.832 -6.93 1.455 1 97.5 263 HIS B CA 1
ATOM 5569 C C . HIS B 1 263 ? -5.73 -6.055 2.322 1 97.5 263 HIS B C 1
ATOM 5571 O O . HIS B 1 263 ? -5.305 -5 2.797 1 97.5 263 HIS B O 1
ATOM 5577 N N . PRO B 1 264 ? -6.965 -6.441 2.613 1 97.94 264 PRO B N 1
ATOM 5578 C CA . PRO B 1 264 ? -7.898 -5.664 3.432 1 97.94 264 PRO B CA 1
ATOM 5579 C C . PRO B 1 264 ? -7.414 -5.48 4.867 1 97.94 264 PRO B C 1
ATOM 5581 O O . PRO B 1 264 ? -7.805 -4.52 5.535 1 97.94 264 PRO B O 1
ATOM 5584 N N . GLU B 1 265 ? -6.605 -6.414 5.328 1 98 265 GLU B N 1
ATOM 5585 C CA . GLU B 1 265 ? -6.066 -6.297 6.68 1 98 265 GLU B CA 1
ATOM 5586 C C . GLU B 1 265 ? -5.273 -5.004 6.848 1 98 265 GLU B C 1
ATOM 5588 O O . GLU B 1 265 ? -5.363 -4.34 7.883 1 98 265 GLU B O 1
ATOM 5593 N N . ARG B 1 266 ? -4.473 -4.574 5.875 1 97.44 266 ARG B N 1
ATOM 5594 C CA . ARG B 1 266 ? -3.727 -3.322 5.891 1 97.44 266 ARG B CA 1
ATOM 5595 C C . ARG B 1 266 ? -4.668 -2.123 5.945 1 97.44 266 ARG B C 1
ATOM 5597 O O . ARG B 1 266 ? -4.398 -1.146 6.648 1 97.44 266 ARG B O 1
ATOM 5604 N N . LEU B 1 267 ? -5.727 -2.236 5.191 1 98.38 267 LEU B N 1
ATOM 5605 C CA . LEU B 1 267 ? -6.734 -1.184 5.199 1 98.38 267 LEU B CA 1
ATOM 5606 C C . LEU B 1 267 ? -7.367 -1.05 6.582 1 98.38 267 LEU B C 1
ATOM 5608 O O . LEU B 1 267 ? -7.508 0.061 7.102 1 98.38 267 LEU B O 1
ATOM 5612 N N . PHE B 1 268 ? -7.742 -2.166 7.168 1 98.62 268 PHE B N 1
ATOM 5613 C CA . PHE B 1 268 ? -8.367 -2.178 8.484 1 98.62 268 PHE B CA 1
ATOM 5614 C C . PHE B 1 268 ? -7.473 -1.492 9.516 1 98.62 268 PHE B C 1
ATOM 5616 O O . PHE B 1 268 ? -7.945 -0.678 10.312 1 98.62 268 PHE B O 1
ATOM 5623 N N . GLN B 1 269 ? -6.18 -1.768 9.438 1 98.31 269 GLN B N 1
ATOM 5624 C CA . GLN B 1 269 ? -5.234 -1.168 10.375 1 98.31 269 GLN B CA 1
ATOM 5625 C C . GLN B 1 269 ? -5.168 0.347 10.195 1 98.31 269 GLN B C 1
ATOM 5627 O O . GLN B 1 269 ? -5.141 1.092 11.18 1 98.31 269 GLN B O 1
ATOM 5632 N N . GLU B 1 270 ? -5.113 0.821 8.969 1 98.5 270 GLU B N 1
ATOM 5633 C CA . GLU B 1 270 ? -5.086 2.254 8.695 1 98.5 270 GLU B CA 1
ATOM 5634 C C . GLU B 1 270 ? -6.359 2.936 9.188 1 98.5 270 GLU B C 1
ATOM 5636 O O . GLU B 1 270 ? -6.32 4.066 9.68 1 98.5 270 GLU B O 1
ATOM 5641 N N . MET B 1 271 ? -7.473 2.25 9.008 1 98.62 271 MET B N 1
ATOM 5642 C CA . MET B 1 271 ? -8.75 2.789 9.477 1 98.62 271 MET B CA 1
ATOM 5643 C C . MET B 1 271 ? -8.773 2.879 11 1 98.62 271 MET B C 1
ATOM 5645 O O . MET B 1 271 ? -9.281 3.854 11.562 1 98.62 271 MET B O 1
ATOM 5649 N N . LEU B 1 272 ? -8.258 1.82 11.664 1 98.62 272 LEU B N 1
ATOM 5650 C CA . LEU B 1 272 ? -8.148 1.846 13.117 1 98.62 272 LEU B CA 1
ATOM 5651 C C . LEU B 1 272 ? -7.289 3.018 13.578 1 98.62 272 LEU B C 1
ATOM 5653 O O . LEU B 1 272 ? -7.629 3.701 14.547 1 98.62 272 LEU B O 1
ATOM 5657 N N . ARG B 1 273 ? -6.156 3.25 12.922 1 98.12 273 ARG B N 1
ATOM 5658 C CA . ARG B 1 273 ? -5.262 4.359 13.242 1 98.12 273 ARG B CA 1
ATOM 5659 C C . ARG B 1 273 ? -6.004 5.691 13.18 1 98.12 273 ARG B C 1
ATOM 5661 O O . ARG B 1 273 ? -5.891 6.512 14.102 1 98.12 273 ARG B O 1
ATOM 5668 N N . LEU B 1 274 ? -6.766 5.863 12.141 1 98.25 274 LEU B N 1
ATOM 5669 C CA . LEU B 1 274 ? -7.547 7.086 11.977 1 98.25 274 LEU B CA 1
ATOM 5670 C C . LEU B 1 274 ? -8.586 7.223 13.078 1 98.25 274 LEU B C 1
ATOM 5672 O O . LEU B 1 274 ? -8.742 8.297 13.664 1 98.25 274 LEU B O 1
ATOM 5676 N N . ALA B 1 275 ? -9.32 6.109 13.344 1 98.19 275 ALA B N 1
ATOM 5677 C CA . ALA B 1 275 ? -10.352 6.145 14.375 1 98.19 275 ALA B CA 1
ATOM 5678 C C . ALA B 1 275 ? -9.766 6.566 15.719 1 98.19 275 ALA B C 1
ATOM 5680 O O . ALA B 1 275 ? -10.305 7.445 16.391 1 98.19 275 ALA B O 1
ATOM 5681 N N . GLY B 1 276 ? -8.672 5.941 16.094 1 97.31 276 GLY B N 1
ATOM 5682 C CA . GLY B 1 276 ? -8.008 6.312 17.344 1 97.31 276 GLY B CA 1
ATOM 5683 C C . GLY B 1 276 ? -7.613 7.777 17.391 1 97.31 276 GLY B C 1
ATOM 5684 O O . GLY B 1 276 ? -7.797 8.445 18.406 1 97.31 276 GLY B O 1
ATOM 5685 N N . ALA B 1 277 ? -7.051 8.305 16.312 1 96.38 277 ALA B N 1
ATOM 5686 C CA . ALA B 1 277 ? -6.637 9.703 16.219 1 96.38 277 ALA B CA 1
ATOM 5687 C C . ALA B 1 277 ? -7.832 10.641 16.375 1 96.38 277 ALA B C 1
ATOM 5689 O O . ALA B 1 277 ? -7.77 11.633 17.094 1 96.38 277 ALA B O 1
ATOM 5690 N N . LEU B 1 278 ? -8.938 10.281 15.734 1 95.31 278 LEU B N 1
ATOM 5691 C CA . LEU B 1 278 ? -10.117 11.133 15.727 1 95.31 278 LEU B CA 1
ATOM 5692 C C . LEU B 1 278 ? -10.781 11.148 17.094 1 95.31 278 LEU B C 1
ATOM 5694 O O . LEU B 1 278 ? -11.508 12.094 17.438 1 95.31 278 LEU B O 1
ATOM 5698 N N . MET B 1 279 ? -10.578 10.141 17.906 1 94.38 279 MET B N 1
ATOM 5699 C CA . MET B 1 279 ? -11.156 10.07 19.234 1 94.38 279 MET B CA 1
ATOM 5700 C C . MET B 1 279 ? -10.586 11.156 20.141 1 94.38 279 MET B C 1
ATOM 5702 O O . MET B 1 279 ? -11.141 11.445 21.203 1 94.38 279 MET B O 1
ATOM 5706 N N . THR B 1 280 ? -9.461 11.812 19.734 1 91.25 280 THR B N 1
ATOM 5707 C CA . THR B 1 280 ? -8.891 12.945 20.453 1 91.25 280 THR B CA 1
ATOM 5708 C C . THR B 1 280 ? -9.859 14.117 20.469 1 91.25 280 THR B C 1
ATOM 5710 O O . THR B 1 280 ? -9.844 14.938 21.391 1 91.25 280 THR B O 1
ATOM 5713 N N . PHE B 1 281 ? -10.766 14.172 19.5 1 87.44 281 PHE B N 1
ATOM 5714 C CA . PHE B 1 281 ? -11.578 15.359 19.297 1 87.44 281 PHE B CA 1
ATOM 5715 C C . PHE B 1 281 ? -13.016 15.117 19.734 1 87.44 281 PHE B C 1
ATOM 5717 O O . PHE B 1 281 ? -13.852 16.031 19.688 1 87.44 281 PHE B O 1
ATOM 5724 N N . SER B 1 282 ? -13.32 13.906 20.094 1 86.06 282 SER B N 1
ATOM 5725 C CA . SER B 1 282 ? -14.695 13.562 20.453 1 86.06 282 SER B CA 1
ATOM 5726 C C . SER B 1 282 ? -14.727 12.43 21.469 1 86.06 282 SER B C 1
ATOM 5728 O O . SER B 1 282 ? -13.914 11.5 21.406 1 86.06 282 SER B O 1
ATOM 5730 N N . LYS B 1 283 ? -15.719 12.5 22.344 1 88.44 283 LYS B N 1
ATOM 5731 C CA . LYS B 1 283 ? -15.867 11.477 23.375 1 88.44 283 LYS B CA 1
ATOM 5732 C C . LYS B 1 283 ? -16.984 10.492 23.016 1 88.44 283 LYS B C 1
ATOM 5734 O O . LYS B 1 283 ? -17.344 9.641 23.844 1 88.44 283 LYS B O 1
ATOM 5739 N N . VAL B 1 284 ? -17.531 10.602 21.875 1 89.5 284 VAL B N 1
ATOM 5740 C CA . VAL B 1 284 ? -18.672 9.789 21.469 1 89.5 284 VAL B CA 1
ATOM 5741 C C . VAL B 1 284 ? -18.281 8.312 21.453 1 89.5 284 VAL B C 1
ATOM 5743 O O . VAL B 1 284 ? -19.094 7.438 21.75 1 89.5 284 VAL B O 1
ATOM 5746 N N . HIS B 1 285 ? -17.062 8.039 21.109 1 93.56 285 HIS B N 1
ATOM 5747 C CA . HIS B 1 285 ? -16.5 6.691 21.094 1 93.56 285 HIS B CA 1
ATOM 5748 C C . HIS B 1 285 ? -15.211 6.613 21.906 1 93.56 285 HIS B C 1
ATOM 5750 O O . HIS B 1 285 ? -14.539 7.625 22.109 1 93.56 285 HIS B O 1
ATOM 5756 N N . THR B 1 286 ? -14.93 5.422 22.469 1 95.12 286 THR B N 1
ATOM 5757 C CA . THR B 1 286 ? -13.695 5.16 23.219 1 95.12 286 THR B CA 1
ATOM 5758 C C . THR B 1 286 ? -12.883 4.055 22.547 1 95.12 286 THR B C 1
ATOM 5760 O O . THR B 1 286 ? -13.352 3.422 21.594 1 95.12 286 THR B O 1
ATOM 5763 N N . LEU B 1 287 ? -11.695 3.814 23.031 1 96.75 287 LEU B N 1
ATOM 5764 C CA . LEU B 1 287 ? -10.805 2.789 22.5 1 96.75 287 LEU B CA 1
ATOM 5765 C C . LEU B 1 287 ? -11.414 1.401 22.656 1 96.75 287 LEU B C 1
ATOM 5767 O O . LEU B 1 287 ? -11.164 0.508 21.844 1 96.75 287 LEU B O 1
ATOM 5771 N N . ALA B 1 288 ? -12.203 1.188 23.625 1 96.94 288 ALA B N 1
ATOM 5772 C CA . ALA B 1 288 ? -12.844 -0.098 23.891 1 96.94 288 ALA B CA 1
ATOM 5773 C C . ALA B 1 288 ? -13.875 -0.445 22.828 1 96.94 288 ALA B C 1
ATOM 5775 O O . ALA B 1 288 ? -14.25 -1.608 22.672 1 96.94 288 ALA B O 1
ATOM 5776 N N . ASP B 1 289 ? -14.336 0.509 22.094 1 97.19 289 ASP B N 1
ATOM 5777 C CA . ASP B 1 289 ? -15.367 0.302 21.094 1 97.19 289 ASP B CA 1
ATOM 5778 C C . ASP B 1 289 ? -14.758 -0.219 19.781 1 97.19 289 ASP B C 1
ATOM 5780 O O . ASP B 1 289 ? -15.484 -0.669 18.891 1 97.19 289 ASP B O 1
ATOM 5784 N N . LEU B 1 290 ? -13.453 -0.108 19.656 1 98.25 290 LEU B N 1
ATOM 5785 C CA . LEU B 1 290 ? -12.812 -0.459 18.391 1 98.25 290 LEU B CA 1
ATOM 5786 C C . LEU B 1 290 ? -12.961 -1.948 18.094 1 98.25 290 LEU B C 1
ATOM 5788 O O . LEU B 1 290 ? -12.695 -2.785 18.969 1 98.25 290 LEU B O 1
ATOM 5792 N N . PRO B 1 291 ? -13.43 -2.285 16.906 1 98.38 291 PRO B N 1
ATOM 5793 C CA . PRO B 1 291 ? -13.586 -3.691 16.531 1 98.38 291 PRO B CA 1
ATOM 5794 C C . PRO B 1 291 ? -12.258 -4.383 16.266 1 98.38 291 PRO B C 1
ATOM 5796 O O . PRO B 1 291 ? -11.227 -3.717 16.109 1 98.38 291 PRO B O 1
ATOM 5799 N N . VAL B 1 292 ? -12.281 -5.699 16.234 1 98.31 292 VAL B N 1
ATOM 5800 C CA . VAL B 1 292 ? -11.133 -6.543 15.961 1 98.31 292 VAL B CA 1
ATOM 5801 C C . VAL B 1 292 ? -11.281 -7.184 14.578 1 98.31 292 VAL B C 1
ATOM 5803 O O . VAL B 1 292 ? -12.359 -7.664 14.227 1 98.31 292 VAL B O 1
ATOM 5806 N N . TYR B 1 293 ? -10.211 -7.125 13.828 1 98.12 293 TYR B N 1
ATOM 5807 C CA . TYR B 1 293 ? -10.227 -7.738 12.5 1 98.12 293 TYR B CA 1
ATOM 5808 C C . TYR B 1 293 ? -10.422 -9.25 12.602 1 98.12 293 TYR B C 1
ATOM 5810 O O . TYR B 1 293 ? -9.688 -9.93 13.328 1 98.12 293 TYR B O 1
ATOM 5818 N N . ARG B 1 294 ? -11.406 -9.75 11.938 1 97.69 294 ARG B N 1
ATOM 5819 C CA . ARG B 1 294 ? -11.672 -11.18 11.789 1 97.69 294 ARG B CA 1
ATOM 5820 C C . ARG B 1 294 ? -11.727 -11.57 10.32 1 97.69 294 ARG B C 1
ATOM 5822 O O . ARG B 1 294 ? -12.734 -11.359 9.648 1 97.69 294 ARG B O 1
ATOM 5829 N N . HIS B 1 295 ? -10.68 -12.188 9.867 1 97.5 295 HIS B N 1
ATOM 5830 C CA . HIS B 1 295 ? -10.539 -12.461 8.438 1 97.5 295 HIS B CA 1
ATOM 5831 C C . HIS B 1 295 ? -11.664 -13.367 7.945 1 97.5 295 HIS B C 1
ATOM 5833 O O . HIS B 1 295 ? -12.133 -13.219 6.812 1 97.5 295 HIS B O 1
ATOM 5839 N N . GLU B 1 296 ? -12.148 -14.305 8.766 1 96.31 296 GLU B N 1
ATOM 5840 C CA . GLU B 1 296 ? -13.172 -15.273 8.383 1 96.31 296 GLU B CA 1
ATOM 5841 C C . GLU B 1 296 ? -14.516 -14.602 8.141 1 96.31 296 GLU B C 1
ATOM 5843 O O . GLU B 1 296 ? -15.336 -15.094 7.363 1 96.31 296 GLU B O 1
ATOM 5848 N N . GLN B 1 297 ? -14.727 -13.555 8.898 1 96 297 GLN B N 1
ATOM 5849 C CA . GLN B 1 297 ? -15.953 -12.773 8.789 1 96 297 GLN B CA 1
ATOM 5850 C C . GLN B 1 297 ? -15.672 -11.281 8.945 1 96 297 GLN B C 1
ATOM 5852 O O . GLN B 1 297 ? -16.078 -10.672 9.945 1 96 297 GLN B O 1
ATOM 5857 N N . PRO B 1 298 ? -15.109 -10.68 7.914 1 97.5 298 PRO B N 1
ATOM 5858 C CA . PRO B 1 298 ? -14.633 -9.305 8.078 1 97.5 298 PRO B CA 1
ATOM 5859 C C . PRO B 1 298 ? -15.758 -8.273 8.039 1 97.5 298 PRO B C 1
ATOM 5861 O O . PRO B 1 298 ? -15.57 -7.133 8.461 1 97.5 298 PRO B O 1
ATOM 5864 N N . GLY B 1 299 ? -16.953 -8.648 7.594 1 96.88 299 GLY B N 1
ATOM 5865 C CA . GLY B 1 299 ? -18.031 -7.719 7.32 1 96.88 299 GLY B CA 1
ATOM 5866 C C . GLY B 1 299 ? -18.438 -6.902 8.531 1 96.88 299 GLY B C 1
ATOM 5867 O O . GLY B 1 299 ? -18.453 -5.672 8.477 1 96.88 299 GLY B O 1
ATOM 5868 N N . ALA B 1 300 ? -18.672 -7.555 9.578 1 96.69 300 ALA B N 1
ATOM 5869 C CA . ALA B 1 300 ? -19.188 -6.902 10.781 1 96.69 300 ALA B CA 1
ATOM 5870 C C . ALA B 1 300 ? -18.172 -5.906 11.336 1 96.69 300 ALA B C 1
ATOM 5872 O O . ALA B 1 300 ? -18.531 -4.793 11.719 1 96.69 300 ALA B O 1
ATOM 5873 N N . ALA B 1 301 ? -16.953 -6.285 11.375 1 98.06 301 ALA B N 1
ATOM 5874 C CA . ALA B 1 301 ? -15.906 -5.422 11.914 1 98.06 301 ALA B CA 1
ATOM 5875 C C . ALA B 1 301 ? -15.719 -4.18 11.055 1 98.06 301 ALA B C 1
ATOM 5877 O O . ALA B 1 301 ? -15.602 -3.066 11.57 1 98.06 301 ALA B O 1
ATOM 5878 N N . PHE B 1 302 ? -15.672 -4.324 9.766 1 98.38 302 PHE B N 1
ATOM 5879 C CA . PHE B 1 302 ? -15.547 -3.182 8.867 1 98.38 302 PHE B CA 1
ATOM 5880 C C . PHE B 1 302 ? -16.75 -2.256 8.992 1 98.38 302 PHE B C 1
ATOM 5882 O O . PHE B 1 302 ? -16.609 -1.031 8.969 1 98.38 302 PHE B O 1
ATOM 5889 N N . ALA B 1 303 ? -17.969 -2.859 9.078 1 97.44 303 ALA B N 1
ATOM 5890 C CA . ALA B 1 303 ? -19.188 -2.062 9.211 1 97.44 303 ALA B CA 1
ATOM 5891 C C . ALA B 1 303 ? -19.156 -1.229 10.484 1 97.44 303 ALA B C 1
ATOM 5893 O O . ALA B 1 303 ? -19.484 -0.042 10.469 1 97.44 303 ALA B O 1
ATOM 5894 N N . GLN B 1 304 ? -18.781 -1.823 11.555 1 98.06 304 GLN B N 1
ATOM 5895 C CA . GLN B 1 304 ? -18.672 -1.11 12.828 1 98.06 304 GLN B CA 1
ATOM 5896 C C . GLN B 1 304 ? -17.656 0.017 12.75 1 98.06 304 GLN B C 1
ATOM 5898 O O . GLN B 1 304 ? -17.906 1.133 13.203 1 98.06 304 GLN B O 1
ATOM 5903 N N . LEU B 1 305 ? -16.516 -0.289 12.234 1 98.25 305 LEU B N 1
ATOM 5904 C CA . LEU B 1 305 ? -15.453 0.706 12.102 1 98.25 305 LEU B CA 1
ATOM 5905 C C . LEU B 1 305 ? -15.898 1.863 11.219 1 98.25 305 LEU B C 1
ATOM 5907 O O . LEU B 1 305 ? -15.617 3.025 11.516 1 98.25 305 LEU B O 1
ATOM 5911 N N . ASP B 1 306 ? -16.578 1.561 10.133 1 97.88 306 ASP B N 1
ATOM 5912 C CA . ASP B 1 306 ? -17.125 2.586 9.25 1 97.88 306 ASP B CA 1
ATOM 5913 C C . ASP B 1 306 ? -18.078 3.51 9.992 1 97.88 306 ASP B C 1
ATOM 5915 O O . ASP B 1 306 ? -18.016 4.73 9.836 1 97.88 306 ASP B O 1
ATOM 5919 N N . THR B 1 307 ? -18.938 2.943 10.75 1 97.31 307 THR B N 1
ATOM 5920 C CA . THR B 1 307 ? -19.891 3.719 11.539 1 97.31 307 THR B CA 1
ATOM 5921 C C . THR B 1 307 ? -19.156 4.633 12.523 1 97.31 307 THR B C 1
ATOM 5923 O O . THR B 1 307 ? -19.469 5.82 12.625 1 97.31 307 THR B O 1
ATOM 5926 N N . ILE B 1 308 ? -18.203 4.098 13.203 1 97.81 308 ILE B N 1
ATOM 5927 C CA . ILE B 1 308 ? -17.422 4.863 14.172 1 97.81 308 ILE B CA 1
ATOM 5928 C C . ILE B 1 308 ? -16.75 6.039 13.469 1 97.81 308 ILE B C 1
ATOM 5930 O O . ILE B 1 308 ? -16.797 7.172 13.945 1 97.81 308 ILE B O 1
ATOM 5934 N N . LEU B 1 309 ? -16.109 5.793 12.328 1 98.12 309 LEU B N 1
ATOM 5935 C CA . LEU B 1 309 ? -15.383 6.824 11.594 1 98.12 309 LEU B CA 1
ATOM 5936 C C . LEU B 1 309 ? -16.328 7.91 11.102 1 98.12 309 LEU B C 1
ATOM 5938 O O . LEU B 1 309 ? -16 9.102 11.164 1 98.12 309 LEU B O 1
ATOM 5942 N N . ARG B 1 310 ? -17.484 7.539 10.641 1 95.81 310 ARG B N 1
ATOM 5943 C CA . ARG B 1 310 ? -18.469 8.523 10.195 1 95.81 310 ARG B CA 1
ATOM 5944 C C . ARG B 1 310 ? -18.922 9.414 11.344 1 95.81 310 ARG B C 1
ATOM 5946 O O . ARG B 1 310 ? -18.969 10.633 11.203 1 95.81 310 ARG B O 1
ATOM 5953 N N . ASP B 1 311 ? -19.156 8.867 12.461 1 94.81 311 ASP B N 1
ATOM 5954 C CA . ASP B 1 311 ? -19.547 9.617 13.648 1 94.81 311 ASP B CA 1
ATOM 5955 C C . ASP B 1 311 ? -18.453 10.602 14.07 1 94.81 311 ASP B C 1
ATOM 5957 O O . ASP B 1 311 ? -18.75 11.758 14.375 1 94.81 311 ASP B O 1
ATOM 5961 N N . LEU B 1 312 ? -17.297 10.102 14.055 1 94.25 312 LEU B N 1
ATOM 5962 C CA . LEU B 1 312 ? -16.188 10.922 14.523 1 94.25 312 LEU B CA 1
ATOM 5963 C C . LEU B 1 312 ? -15.891 12.047 13.539 1 94.25 312 LEU B C 1
ATOM 5965 O O . LEU B 1 312 ? -15.523 13.148 13.945 1 94.25 312 LEU B O 1
ATOM 5969 N N . LEU B 1 313 ? -16 11.766 12.266 1 93.62 313 LEU B N 1
ATOM 5970 C CA . LEU B 1 313 ? -15.727 12.781 11.25 1 93.62 313 LEU B CA 1
ATOM 5971 C C . LEU B 1 313 ? -16.828 13.836 11.227 1 93.62 313 LEU B C 1
ATOM 5973 O O . LEU B 1 313 ? -16.609 14.961 10.773 1 93.62 313 LEU B O 1
ATOM 5977 N N . ASP B 1 314 ? -17.938 13.539 11.719 1 86.19 314 ASP B N 1
ATOM 5978 C CA . ASP B 1 314 ? -19.062 14.469 11.766 1 86.19 314 ASP B CA 1
ATOM 5979 C C . ASP B 1 314 ? -18.969 15.383 12.984 1 86.19 314 ASP B C 1
ATOM 5981 O O . ASP B 1 314 ? -19.703 16.359 13.086 1 86.19 314 ASP B O 1
ATOM 5985 N N . THR B 1 315 ? -18.062 15.062 13.828 1 77.38 315 THR B N 1
ATOM 5986 C CA . THR B 1 315 ? -17.875 15.898 15.008 1 77.38 315 THR B CA 1
ATOM 5987 C C . THR B 1 315 ? -17.484 17.312 14.609 1 77.38 315 THR B C 1
ATOM 5989 O O . THR B 1 315 ? -16.656 17.5 13.703 1 77.38 315 THR B O 1
ATOM 5992 N N . VAL B 1 316 ? -18.234 18.312 15.086 1 64.44 316 VAL B N 1
ATOM 5993 C CA . VAL B 1 316 ? -17.969 19.734 14.828 1 64.44 316 VAL B CA 1
ATOM 5994 C C . VAL B 1 316 ? -17.047 20.281 15.906 1 64.44 316 VAL B C 1
ATOM 5996 O O . VAL B 1 316 ? -17.25 20.031 17.094 1 64.44 316 VAL B O 1
ATOM 5999 N N . ILE B 1 317 ? -15.844 20.578 15.43 1 61.25 317 ILE B N 1
ATOM 6000 C CA . ILE B 1 317 ? -14.977 21.266 16.391 1 61.25 317 ILE B CA 1
ATOM 6001 C C . ILE B 1 317 ? -15.5 22.688 16.641 1 61.25 317 ILE B C 1
ATOM 6003 O O . ILE B 1 317 ? -15.82 23.406 15.688 1 61.25 317 ILE B O 1
ATOM 6007 N N . SER B 1 318 ? -16.234 22.781 17.75 1 54.59 318 SER B N 1
ATOM 6008 C CA . SER B 1 318 ? -16.703 24.094 18.141 1 54.59 318 SER B CA 1
ATOM 6009 C C . SER B 1 318 ? -15.57 25.125 18.125 1 54.59 318 SER B C 1
ATOM 6011 O O . SER B 1 318 ? -14.531 24.906 18.75 1 54.59 318 SER B O 1
ATOM 6013 N N . THR B 1 319 ? -15.484 25.656 16.953 1 56.75 319 THR B N 1
ATOM 6014 C CA . THR B 1 319 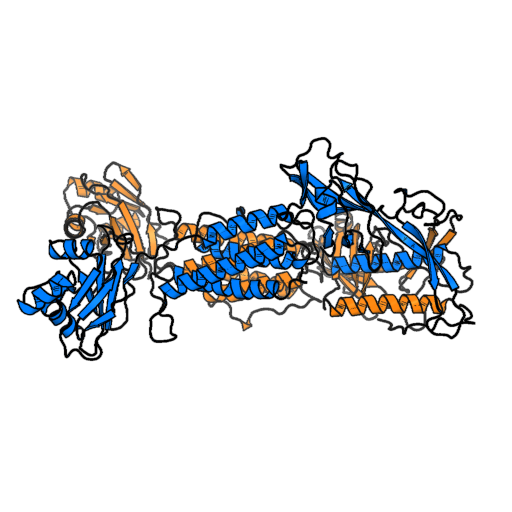? -14.703 26.875 17.125 1 56.75 319 THR B CA 1
ATOM 6015 C C . THR B 1 319 ? -15.477 27.906 17.938 1 56.75 319 THR B C 1
ATOM 6017 O O . THR B 1 319 ? -16.688 28.047 17.766 1 56.75 319 THR B O 1
ATOM 6020 N N . ARG B 1 320 ? -15.234 28 19.141 1 60.72 320 ARG B N 1
ATOM 6021 C CA . ARG B 1 320 ? -15.945 28.938 20.016 1 60.72 320 ARG B CA 1
ATOM 6022 C C . ARG B 1 320 ? -16.109 30.297 19.344 1 60.72 320 ARG B C 1
ATOM 6024 O O . ARG B 1 320 ? -16.531 31.266 19.969 1 60.72 320 ARG B O 1
ATOM 6031 N N . TYR B 1 321 ? -15.812 30.422 18.109 1 62.06 321 TYR B N 1
ATOM 6032 C CA . TYR B 1 321 ? -16.047 31.688 17.406 1 62.06 321 TYR B CA 1
ATOM 6033 C C . TYR B 1 321 ? -16.312 31.453 15.93 1 62.06 321 TYR B C 1
ATOM 6035 O O . TYR B 1 321 ? -16.016 30.375 15.398 1 62.06 321 TYR B O 1
ATOM 6043 N N . PHE B 1 322 ? -17.125 32.031 15.297 1 67.31 322 PHE B N 1
ATOM 6044 C CA . PHE B 1 322 ? -17.188 32.062 13.836 1 67.31 322 PHE B CA 1
ATOM 6045 C C . PHE B 1 322 ? -17.125 33.531 13.344 1 67.31 322 PHE B C 1
ATOM 6047 O O . PHE B 1 322 ? -17.562 34.438 14.039 1 67.31 322 PHE B O 1
ATOM 6054 N N . SER B 1 323 ? -16.438 33.688 12.195 1 72.31 323 SER B N 1
ATOM 6055 C CA . SER B 1 323 ? -16.297 35.031 11.609 1 72.31 323 SER B CA 1
ATOM 6056 C C . SER B 1 323 ? -17.484 35.375 10.727 1 72.31 323 SER B C 1
ATOM 6058 O O . SER B 1 323 ? -18.031 34.5 10.039 1 72.31 323 SER B O 1
ATOM 6060 N N . ILE B 1 324 ? -18 36.562 10.867 1 79.88 324 ILE B N 1
ATOM 6061 C CA . ILE B 1 324 ? -19.047 37.094 10 1 79.88 324 ILE B CA 1
ATOM 6062 C C . ILE B 1 324 ? -18.438 38.062 8.992 1 79.88 324 ILE B C 1
ATOM 6064 O O . ILE B 1 324 ? -17.859 39.094 9.367 1 79.88 324 ILE B O 1
ATOM 6068 N N . VAL B 1 325 ? -18.531 37.688 7.734 1 81.38 325 VAL B N 1
ATOM 6069 C CA . VAL B 1 325 ? -17.953 38.5 6.668 1 81.38 325 VAL B CA 1
ATOM 6070 C C . VAL B 1 325 ? -18.781 39.781 6.508 1 81.38 325 VAL B C 1
ATOM 6072 O O . VAL B 1 325 ? -20.016 39.719 6.441 1 81.38 325 VAL B O 1
ATOM 6075 N N . LEU B 1 326 ? -18.094 40.906 6.5 1 88.31 326 LEU B N 1
ATOM 6076 C CA . LEU B 1 326 ? -18.719 42.219 6.266 1 88.31 326 LEU B CA 1
ATOM 6077 C C . LEU B 1 326 ? -18.422 42.719 4.852 1 88.31 326 LEU B C 1
ATOM 6079 O O . LEU B 1 326 ? -17.266 42.844 4.465 1 88.31 326 LEU B O 1
ATOM 6083 N N . GLU B 1 327 ? -19.453 42.938 4.074 1 88.5 327 GLU B N 1
ATOM 6084 C CA . GLU B 1 327 ? -19.297 43.438 2.711 1 88.5 327 GLU B CA 1
ATOM 6085 C C . GLU B 1 327 ? -19.672 44.906 2.627 1 88.5 327 GLU B C 1
ATOM 6087 O O . GLU B 1 327 ? -20.688 45.344 3.184 1 88.5 327 GLU B O 1
ATOM 6092 N N . GLU B 1 328 ? -18.875 45.625 1.956 1 89.5 328 GLU B N 1
ATOM 6093 C CA . GLU B 1 328 ? -19.188 47.031 1.731 1 89.5 328 GLU B CA 1
ATOM 6094 C C . GLU B 1 328 ? -20.141 47.188 0.544 1 89.5 328 GLU B C 1
ATOM 6096 O O . GLU B 1 328 ? -19.688 47.219 -0.606 1 89.5 328 GLU B O 1
ATOM 6101 N N . LEU B 1 329 ? -21.406 47.312 0.724 1 84.88 329 LEU B N 1
ATOM 6102 C CA . LEU B 1 329 ? -22.406 47.469 -0.325 1 84.88 329 LEU B CA 1
ATOM 6103 C C . LEU B 1 329 ? -22.453 48.906 -0.846 1 84.88 329 LEU B C 1
ATOM 6105 O O . LEU B 1 329 ? -22.672 49.125 -2.039 1 84.88 329 LEU B O 1
ATOM 6109 N N . ARG B 1 330 ? -22.422 49.875 -0.042 1 88 330 ARG B N 1
ATOM 6110 C CA . ARG B 1 330 ? -22.297 51.312 -0.341 1 88 330 ARG B CA 1
ATOM 6111 C C . ARG B 1 330 ? -21.109 51.938 0.403 1 88 330 ARG B C 1
ATOM 6113 O O . ARG B 1 330 ? -20.672 51.375 1.417 1 88 330 ARG B O 1
ATOM 6120 N N . PRO B 1 331 ? -20.609 52.938 -0.254 1 88.5 331 PRO B N 1
ATOM 6121 C CA . PRO B 1 331 ? -19.469 53.531 0.444 1 88.5 331 PRO B CA 1
ATOM 6122 C C . PRO B 1 331 ? -19.734 53.75 1.933 1 88.5 331 PRO B C 1
ATOM 6124 O O . PRO B 1 331 ? -20.766 54.312 2.307 1 88.5 331 PRO B O 1
ATOM 6127 N N . SER B 1 332 ? -18.906 53.219 2.762 1 91.81 332 SER B N 1
ATOM 6128 C CA . SER B 1 332 ? -18.875 53.406 4.207 1 91.81 332 SER B CA 1
ATOM 6129 C C . SER B 1 332 ? -19.891 52.5 4.914 1 91.81 332 SER B C 1
ATOM 6131 O O . SER B 1 332 ? -20 52.531 6.141 1 91.81 332 SER B O 1
ATOM 6133 N N . PHE B 1 333 ? -20.688 51.844 4.172 1 93.25 333 PHE B N 1
ATOM 6134 C CA . PHE B 1 333 ? -21.672 50.938 4.773 1 93.25 333 PHE B CA 1
ATOM 6135 C C . PHE B 1 333 ? -21.281 49.5 4.586 1 93.25 333 PHE B C 1
ATOM 6137 O O . PHE B 1 333 ? -21.281 48.969 3.467 1 93.25 333 PHE B O 1
ATOM 6144 N N . HIS B 1 334 ? -20.938 48.812 5.684 1 95 334 HIS B N 1
ATOM 6145 C CA . HIS B 1 334 ? -20.562 47.406 5.699 1 95 334 HIS B CA 1
ATOM 6146 C C . HIS B 1 334 ? -21.688 46.531 6.266 1 95 334 HIS B C 1
ATOM 6148 O O . HIS B 1 334 ? -22.156 46.781 7.379 1 95 334 HIS B O 1
ATOM 6154 N N . VAL B 1 335 ? -22.078 45.625 5.508 1 93.81 335 VAL B N 1
ATOM 6155 C CA . VAL B 1 335 ? -23.219 44.812 5.918 1 93.81 335 VAL B CA 1
ATOM 6156 C C . VAL B 1 335 ? -22.812 43.344 6.031 1 93.81 335 VAL B C 1
ATOM 6158 O O . VAL B 1 335 ? -22 42.844 5.246 1 93.81 335 VAL B O 1
ATOM 6161 N N . GLY B 1 336 ? -23.25 42.656 7.059 1 91.81 336 GLY B N 1
ATOM 6162 C CA . GLY B 1 336 ? -23.047 41.25 7.285 1 91.81 336 GLY B CA 1
ATOM 6163 C C . GLY B 1 336 ? -24.328 40.5 7.617 1 91.81 336 GLY B C 1
ATOM 6164 O O . GLY B 1 336 ? -25.281 41.094 8.109 1 91.81 336 GLY B O 1
ATOM 6165 N N . ARG B 1 337 ? -24.328 39.219 7.258 1 89 337 ARG B N 1
ATOM 6166 C CA . ARG B 1 337 ? -25.484 38.375 7.559 1 89 337 ARG B CA 1
ATOM 6167 C C . ARG B 1 337 ? -25.328 37.688 8.906 1 89 337 ARG B C 1
ATOM 6169 O O . ARG B 1 337 ? -24.281 37.094 9.188 1 89 337 ARG B O 1
ATOM 6176 N N . LEU B 1 338 ? -26.266 37.969 9.711 1 82.69 338 LEU B N 1
ATOM 6177 C CA . LEU B 1 338 ? -26.297 37.281 11 1 82.69 338 LEU B CA 1
ATOM 6178 C C . LEU B 1 338 ? -27.156 36.031 10.922 1 82.69 338 LEU B C 1
ATOM 6180 O O . LEU B 1 338 ? -28.375 36.125 10.734 1 82.69 338 LEU B O 1
ATOM 6184 N N . ASP B 1 339 ? -26.516 34.938 10.75 1 69.12 339 ASP B N 1
ATOM 6185 C CA . ASP B 1 339 ? -27.266 33.688 10.742 1 69.12 339 ASP B CA 1
ATOM 6186 C C . ASP B 1 339 ? -27.828 33.375 12.125 1 69.12 339 ASP B C 1
ATOM 6188 O O . ASP B 1 339 ? -27.078 33.062 13.047 1 69.12 339 ASP B O 1
ATOM 6192 N N . SER B 1 340 ? -29.109 33.594 12.391 1 60.31 340 SER B N 1
ATOM 6193 C CA . SER B 1 340 ? -29.844 33.5 13.648 1 60.31 340 SER B CA 1
ATOM 6194 C C . SER B 1 340 ? -29.641 32.125 14.273 1 60.31 340 SER B C 1
ATOM 6196 O O . SER B 1 340 ? -29.656 31.984 15.5 1 60.31 340 SER B O 1
ATOM 6198 N N . ASP B 1 341 ? -29.406 31.188 13.508 1 62.66 341 ASP B N 1
ATOM 6199 C CA . ASP B 1 341 ? -29.344 29.828 14.062 1 62.66 341 ASP B CA 1
ATOM 6200 C C . ASP B 1 341 ? -28.031 29.609 14.797 1 62.66 341 ASP B C 1
ATOM 6202 O O . ASP B 1 341 ? -27.938 28.719 15.648 1 62.66 341 ASP B O 1
ATOM 6206 N N . LYS B 1 342 ? -27.156 30.438 14.602 1 63.66 342 LYS B N 1
ATOM 6207 C CA . LYS B 1 342 ? -25.828 30.297 15.211 1 63.66 342 LYS B CA 1
ATOM 6208 C C . LYS B 1 342 ? -25.625 31.297 16.344 1 63.66 342 LYS B C 1
ATOM 6210 O O . LYS B 1 342 ? -24.703 31.156 17.141 1 63.66 342 LYS B O 1
ATOM 6215 N N . LEU B 1 343 ? -26.484 32.344 16.266 1 70.5 343 LEU B N 1
ATOM 6216 C CA . LEU B 1 343 ? -26.344 33.406 17.266 1 70.5 343 LEU B CA 1
ATOM 6217 C C . LEU B 1 343 ? -27.391 33.25 18.359 1 70.5 343 LEU B C 1
ATOM 6219 O O . LEU B 1 343 ? -28.594 33.188 18.078 1 70.5 343 LEU B O 1
ATOM 6223 N N . ASP B 1 344 ? -26.984 32.781 19.453 1 69.12 344 ASP B N 1
ATOM 6224 C CA . ASP B 1 344 ? -27.891 32.719 20.594 1 69.12 344 ASP B CA 1
ATOM 6225 C C . ASP B 1 344 ? -27.641 33.875 21.562 1 69.12 344 ASP B C 1
ATOM 6227 O O . ASP B 1 344 ? -26.844 34.781 21.281 1 69.12 344 ASP B O 1
ATOM 6231 N N . GLU B 1 345 ? -28.484 33.969 22.625 1 69.94 345 GLU B N 1
ATOM 6232 C CA . GLU B 1 345 ? -28.453 35.031 23.609 1 69.94 345 GLU B CA 1
ATOM 6233 C C . GLU B 1 345 ? -27.109 35.125 24.312 1 69.94 345 GLU B C 1
ATOM 6235 O O . GLU B 1 345 ? -26.719 36.156 24.844 1 69.94 345 GLU B O 1
ATOM 6240 N N . THR B 1 346 ? -26.375 34.062 24.141 1 76.38 346 THR B N 1
ATOM 6241 C CA . THR B 1 346 ? -25.109 34 24.875 1 76.38 346 THR B CA 1
ATOM 6242 C C . THR B 1 346 ? -23.938 34.344 23.953 1 76.38 346 THR B C 1
ATOM 6244 O O . THR B 1 346 ? -22.797 34.438 24.406 1 76.38 346 THR B O 1
ATOM 6247 N N . THR B 1 347 ? -24.266 34.562 22.703 1 82.12 347 THR B N 1
ATOM 6248 C CA . THR B 1 347 ? -23.203 34.844 21.75 1 82.12 347 THR B CA 1
ATOM 6249 C C . THR B 1 347 ? -22.703 36.281 21.906 1 82.12 347 THR B C 1
ATOM 6251 O O . THR B 1 347 ? -23.5 37.219 21.984 1 82.12 347 THR B O 1
ATOM 6254 N N . ALA B 1 348 ? -21.5 36.406 22.125 1 87.25 348 ALA B N 1
ATOM 6255 C CA . ALA B 1 348 ? -20.875 37.719 22.156 1 87.25 348 ALA B CA 1
ATOM 6256 C C . ALA B 1 348 ? -20.281 38.094 20.797 1 87.25 348 ALA B C 1
ATOM 6258 O O . ALA B 1 348 ? -19.719 37.219 20.109 1 87.25 348 ALA B O 1
ATOM 6259 N N . LEU B 1 349 ? -20.609 39.219 20.359 1 90.31 349 LEU B N 1
ATOM 6260 C CA . LEU B 1 349 ? -20.094 39.719 19.078 1 90.31 349 LEU B CA 1
ATOM 6261 C C . LEU B 1 349 ? -18.938 40.688 19.312 1 90.31 349 LEU B C 1
ATOM 6263 O O . LEU B 1 349 ? -19 41.531 20.172 1 90.31 349 LEU B O 1
ATOM 6267 N N . TYR B 1 350 ? -17.891 40.438 18.609 1 90.69 350 TYR B N 1
ATOM 6268 C CA . TYR B 1 350 ? -16.719 41.312 18.656 1 90.69 350 TYR B CA 1
ATOM 6269 C C . TYR B 1 350 ? -16.391 41.844 17.266 1 90.69 350 TYR B C 1
ATOM 6271 O O . TYR B 1 350 ? -16.312 41.094 16.297 1 90.69 350 TYR B O 1
ATOM 6279 N N . LEU B 1 351 ? -16.219 43.125 17.141 1 93.56 351 LEU B N 1
ATOM 6280 C CA . LEU B 1 351 ? -15.789 43.781 15.906 1 93.56 351 LEU B CA 1
ATOM 6281 C C . LEU B 1 351 ? -14.273 43.969 15.891 1 93.56 351 LEU B C 1
ATOM 6283 O O . LEU B 1 351 ? -13.703 44.562 16.812 1 93.56 351 LEU B O 1
ATOM 6287 N N . SER B 1 352 ? -13.719 43.406 14.969 1 89.69 352 SER B N 1
ATOM 6288 C CA . SER B 1 352 ? -12.297 43.625 14.734 1 89.69 352 SER B CA 1
ATOM 6289 C C . SER B 1 352 ? -12.062 44.75 13.742 1 89.69 352 SER B C 1
ATOM 6291 O O . SER B 1 352 ? -12.625 44.75 12.648 1 89.69 352 SER B O 1
ATOM 6293 N N . VAL B 1 353 ? -11.289 45.812 14.141 1 90.56 353 VAL B N 1
ATOM 6294 C CA . VAL B 1 353 ? -11.008 46.969 13.297 1 90.56 353 VAL B CA 1
ATOM 6295 C C . VAL B 1 353 ? -9.5 47.094 13.094 1 90.56 353 VAL B C 1
ATOM 6297 O O . VAL B 1 353 ? -8.742 47.188 14.062 1 90.56 353 VAL B O 1
ATOM 6300 N N . SER B 1 354 ? -9.125 46.969 11.898 1 86.88 354 SER B N 1
ATOM 6301 C CA . SER B 1 354 ? -7.738 47.25 11.531 1 86.88 354 SER B CA 1
ATOM 6302 C C . SER B 1 354 ? -7.637 48.406 10.555 1 86.88 354 SER B C 1
ATOM 6304 O O . SER B 1 354 ? -8.461 48.531 9.641 1 86.88 354 SER B O 1
ATOM 6306 N N . ALA B 1 355 ? -6.719 49.375 10.836 1 86.94 355 ALA B N 1
ATOM 6307 C CA . ALA B 1 355 ? -6.492 50.531 9.977 1 86.94 355 ALA B CA 1
ATOM 6308 C C . ALA B 1 355 ? -5.062 51.062 10.125 1 86.94 355 ALA B C 1
ATOM 6310 O O . ALA B 1 355 ? -4.285 50.531 10.922 1 86.94 355 ALA B O 1
ATOM 6311 N N . ALA B 1 356 ? -4.754 52 9.242 1 85.06 356 ALA B N 1
ATOM 6312 C CA . ALA B 1 356 ? -3.455 52.656 9.344 1 85.06 356 ALA B CA 1
ATOM 6313 C C . ALA B 1 356 ? -3.406 53.594 10.547 1 85.06 356 ALA B C 1
ATOM 6315 O O . ALA B 1 356 ? -2.324 53.969 11.016 1 85.06 356 ALA B O 1
ATOM 6316 N N . THR B 1 357 ? -4.562 53.875 11.109 1 84.25 357 THR B N 1
ATOM 6317 C CA . THR B 1 357 ? -4.68 54.75 12.281 1 84.25 357 THR B CA 1
ATOM 6318 C C . THR B 1 357 ? -4.215 54 13.539 1 84.25 357 THR B C 1
ATOM 6320 O O . THR B 1 357 ? -4.48 52.812 13.703 1 84.25 357 THR B O 1
ATOM 6323 N N . PRO B 1 358 ? -3.445 54.719 14.328 1 83.38 358 PRO B N 1
ATOM 6324 C CA . PRO B 1 358 ? -2.969 54.094 15.562 1 83.38 358 PRO B CA 1
ATOM 6325 C C . PRO B 1 358 ? -4.102 53.5 16.406 1 83.38 358 PRO B C 1
ATOM 6327 O O . PRO B 1 358 ? -5.199 54.062 16.438 1 83.38 358 PRO B O 1
ATOM 6330 N N . ALA B 1 359 ? -3.863 52.5 17.141 1 82.62 359 ALA B N 1
ATOM 6331 C CA . ALA B 1 359 ? -4.84 51.75 17.938 1 82.62 359 ALA B CA 1
ATOM 6332 C C . ALA B 1 359 ? -5.484 52.656 18.984 1 82.62 359 ALA B C 1
ATOM 6334 O O . ALA B 1 359 ? -6.688 52.562 19.25 1 82.62 359 ALA B O 1
ATOM 6335 N N . SER B 1 360 ? -4.668 53.5 19.578 1 84.12 360 SER B N 1
ATOM 6336 C CA . SER B 1 360 ? -5.184 54.406 20.594 1 84.12 360 SER B CA 1
ATOM 6337 C C . SER B 1 360 ? -6.27 55.312 20.031 1 84.12 360 SER B C 1
ATOM 6339 O O . SER B 1 360 ? -7.273 55.594 20.703 1 84.12 360 SER B O 1
ATOM 6341 N N . GLU B 1 361 ? -6.023 55.75 18.922 1 88.12 361 GLU B N 1
ATOM 6342 C CA . GLU B 1 361 ? -7.012 56.594 18.266 1 88.12 361 GLU B CA 1
ATOM 6343 C C . GLU B 1 361 ? -8.25 55.812 17.859 1 88.12 361 GLU B C 1
ATOM 6345 O O . GLU B 1 361 ? -9.375 56.281 18.016 1 88.12 361 GLU B O 1
ATOM 6350 N N . LEU B 1 362 ? -8.078 54.688 17.406 1 92.12 362 LEU B N 1
ATOM 6351 C CA . LEU B 1 362 ? -9.195 53.844 17.031 1 92.12 362 LEU B CA 1
ATOM 6352 C C . LEU B 1 362 ? -10.062 53.5 18.234 1 92.12 362 LEU B C 1
ATOM 6354 O O . LEU B 1 362 ? -11.289 53.469 18.141 1 92.12 362 LEU B O 1
ATOM 6358 N N . ALA B 1 363 ? -9.438 53.25 19.312 1 91.75 363 ALA B N 1
ATOM 6359 C CA . ALA B 1 363 ? -10.141 52.906 20.547 1 91.75 363 ALA B CA 1
ATOM 6360 C C . ALA B 1 363 ? -11.125 54 20.938 1 91.75 363 ALA B C 1
ATOM 6362 O O . ALA B 1 363 ? -12.195 53.719 21.484 1 91.75 363 ALA B O 1
ATOM 6363 N N . GLU B 1 364 ? -10.758 55.188 20.578 1 90.19 364 GLU B N 1
ATOM 6364 C CA . GLU B 1 364 ? -11.594 56.344 20.938 1 90.19 364 GLU B CA 1
ATOM 6365 C C . GLU B 1 364 ? -12.594 56.656 19.828 1 90.19 364 GLU B C 1
ATOM 6367 O O . GLU B 1 364 ? -13.758 56.969 20.094 1 90.19 364 GLU B O 1
ATOM 6372 N N . THR B 1 365 ? -12.195 56.531 18.672 1 92 365 THR B N 1
ATOM 6373 C CA . THR B 1 365 ? -12.977 57 17.531 1 92 365 THR B CA 1
ATOM 6374 C C . THR B 1 365 ? -14.07 56 17.172 1 92 365 THR B C 1
ATOM 6376 O O . THR B 1 365 ? -15.188 56.406 16.844 1 92 365 THR B O 1
ATOM 6379 N N . VAL B 1 366 ? -13.828 54.812 17.25 1 94.56 366 VAL B N 1
ATOM 6380 C CA . VAL B 1 366 ? -14.742 53.781 16.75 1 94.56 366 VAL B CA 1
ATOM 6381 C C . VAL B 1 366 ? -16.031 53.781 17.578 1 94.56 366 VAL B C 1
ATOM 6383 O O . VAL B 1 366 ? -17.125 53.844 17.031 1 94.56 366 VAL B O 1
ATOM 6386 N N . PRO B 1 367 ? -15.922 53.781 18.859 1 94.12 367 PRO B N 1
ATOM 6387 C CA . PRO B 1 367 ? -17.172 53.812 19.625 1 94.12 367 PRO B CA 1
ATOM 6388 C C . PRO B 1 367 ? -17.984 55.062 19.391 1 94.12 367 PRO B C 1
ATOM 6390 O O . PRO B 1 367 ? -19.219 55.031 19.5 1 94.12 367 PRO B O 1
ATOM 6393 N N . LEU B 1 368 ? -17.344 56.094 18.969 1 91.06 368 LEU B N 1
ATOM 6394 C CA . LEU B 1 368 ? -18.016 57.406 18.844 1 91.06 368 LEU B CA 1
ATOM 6395 C C . LEU B 1 368 ? -18.562 57.562 17.438 1 91.06 368 LEU B C 1
ATOM 6397 O O . LEU B 1 368 ? -19.672 58.094 17.266 1 91.06 368 LEU B O 1
ATOM 6401 N N . ARG B 1 369 ? -17.859 57.156 16.516 1 92.25 369 ARG B N 1
ATOM 6402 C CA . ARG B 1 369 ? -18.188 57.531 15.141 1 92.25 369 ARG B CA 1
ATOM 6403 C C . ARG B 1 369 ? -18.859 56.375 14.398 1 92.25 369 ARG B C 1
ATOM 6405 O O . ARG B 1 369 ? -19.578 56.594 13.422 1 92.25 369 ARG B O 1
ATOM 6412 N N . PHE B 1 370 ? -18.578 55.219 14.758 1 94.81 370 PHE B N 1
ATOM 6413 C CA . PHE B 1 370 ? -19.203 54.094 14.062 1 94.81 370 PHE B CA 1
ATOM 6414 C C . PHE B 1 370 ? -20.641 53.906 14.523 1 94.81 370 PHE B C 1
ATOM 6416 O O . PHE B 1 370 ? -20.953 54.094 15.703 1 94.81 370 PHE B O 1
ATOM 6423 N N . LYS B 1 371 ? -21.5 53.594 13.609 1 95.44 371 LYS B N 1
ATOM 6424 C CA . LYS B 1 371 ? -22.891 53.312 13.922 1 95.44 371 LYS B CA 1
ATOM 6425 C C . LYS B 1 371 ? -23.234 51.875 13.539 1 95.44 371 LYS B C 1
ATOM 6427 O O . LYS B 1 371 ? -23.078 51.469 12.383 1 95.44 371 LYS B O 1
ATOM 6432 N N . VAL B 1 372 ? -23.609 51.125 14.492 1 95.75 372 VAL B N 1
ATOM 6433 C CA . VAL B 1 372 ? -23.922 49.719 14.297 1 95.75 372 VAL B CA 1
ATOM 6434 C C . VAL B 1 372 ? -25.406 49.469 14.562 1 95.75 372 VAL B C 1
ATOM 6436 O O . VAL B 1 372 ? -25.969 50.062 15.492 1 95.75 372 VAL B O 1
ATOM 6439 N N . GLY B 1 373 ? -26.047 48.656 13.828 1 94.81 373 GLY B N 1
ATOM 6440 C CA . GLY B 1 373 ? -27.453 48.281 13.969 1 94.81 373 GLY B CA 1
ATOM 6441 C C . GLY B 1 373 ? -28 47.531 12.766 1 94.81 373 GLY B C 1
ATOM 6442 O O . GLY B 1 373 ? -27.219 47.031 11.945 1 94.81 373 GLY B O 1
ATOM 6443 N N . ALA B 1 374 ? -29.281 47.438 12.758 1 94.81 374 ALA B N 1
ATOM 6444 C CA . ALA B 1 374 ? -29.938 46.906 11.555 1 94.81 374 ALA B CA 1
ATOM 6445 C C . ALA B 1 374 ? -29.75 47.875 10.383 1 94.81 374 ALA B C 1
ATOM 6447 O O . ALA B 1 374 ? -29.641 49.094 10.57 1 94.81 374 ALA B O 1
ATOM 6448 N N . PRO B 1 375 ? -29.688 47.312 9.211 1 94.06 375 PRO B N 1
ATOM 6449 C CA . PRO B 1 375 ? -29.438 48.156 8.047 1 94.06 375 PRO B CA 1
ATOM 6450 C C . PRO B 1 375 ? -30.359 49.375 7.98 1 94.06 375 PRO B C 1
ATOM 6452 O O . PRO B 1 375 ? -29.891 50.5 7.777 1 94.06 375 PRO B O 1
ATOM 6455 N N . ASP B 1 376 ? -31.625 49.219 8.242 1 92.75 376 ASP B N 1
ATOM 6456 C CA . ASP B 1 376 ? -32.594 50.312 8.172 1 92.75 376 ASP B CA 1
ATOM 6457 C C . ASP B 1 376 ? -32.344 51.312 9.312 1 92.75 376 ASP B C 1
ATOM 6459 O O . ASP B 1 376 ? -32.5 52.5 9.125 1 92.75 376 ASP B O 1
ATOM 6463 N N . ASP B 1 377 ? -32 50.812 10.375 1 94.25 377 ASP B N 1
ATOM 6464 C CA . ASP B 1 377 ? -31.781 51.656 11.539 1 94.25 377 ASP B CA 1
ATOM 6465 C C . ASP B 1 377 ? -30.516 52.5 11.367 1 94.25 377 ASP B C 1
ATOM 6467 O O . ASP B 1 377 ? -30.5 53.688 11.711 1 94.25 377 ASP B O 1
ATOM 6471 N N . VAL B 1 378 ? -29.469 51.875 10.82 1 94.56 378 VAL B N 1
ATOM 6472 C CA . VAL B 1 378 ? -28.188 52.531 10.719 1 94.56 378 VAL B CA 1
ATOM 6473 C C . VAL B 1 378 ? -28.297 53.75 9.805 1 94.56 378 VAL B C 1
ATOM 6475 O O . VAL B 1 378 ? -27.719 54.812 10.07 1 94.56 378 VAL B O 1
ATOM 6478 N N . GLU B 1 379 ? -29.062 53.688 8.766 1 92.19 379 GLU B N 1
ATOM 6479 C CA . GLU B 1 379 ? -29.281 54.812 7.871 1 92.19 379 GLU B CA 1
ATOM 6480 C C . GLU B 1 379 ? -29.922 56 8.609 1 92.19 379 GLU B C 1
ATOM 6482 O O . GLU B 1 379 ? -29.484 57.156 8.453 1 92.19 379 GLU B O 1
ATOM 6487 N N . LYS B 1 380 ? -30.875 55.625 9.352 1 92.69 380 LYS B N 1
ATOM 6488 C CA . LYS B 1 380 ? -31.562 56.625 10.133 1 92.69 380 LYS B CA 1
ATOM 6489 C C . LYS B 1 380 ? -30.641 57.25 11.195 1 92.69 380 LYS B C 1
ATOM 6491 O O . LYS B 1 380 ? -30.672 58.438 11.438 1 92.69 380 LYS B O 1
ATOM 6496 N N . LEU B 1 381 ? -29.891 56.375 11.766 1 93 381 LEU B N 1
ATOM 6497 C CA . LEU B 1 381 ? -28.984 56.812 12.836 1 93 381 LEU B CA 1
ATOM 6498 C C . LEU B 1 381 ? -27.906 57.75 12.289 1 93 381 LEU B C 1
ATOM 6500 O O . LEU B 1 381 ? -27.5 58.688 12.969 1 93 381 LEU B O 1
ATOM 6504 N N . VAL B 1 382 ? -27.438 57.5 11.141 1 91.5 382 VAL B N 1
ATOM 6505 C CA . VAL B 1 382 ? -26.422 58.312 10.516 1 91.5 382 VAL B CA 1
ATOM 6506 C C . VAL B 1 382 ? -27 59.719 10.219 1 91.5 382 VAL B C 1
ATOM 6508 O O . VAL B 1 382 ? -26.359 60.719 10.469 1 91.5 382 VAL B O 1
ATOM 6511 N N . LEU B 1 383 ? -28.203 59.75 9.75 1 89.25 383 LEU B N 1
ATOM 6512 C CA . LEU B 1 383 ? -28.875 61 9.391 1 89.25 383 LEU B CA 1
ATOM 6513 C C . LEU B 1 383 ? -29.188 61.812 10.641 1 89.25 383 LEU B C 1
ATOM 6515 O O . LEU B 1 383 ? -29.078 63.062 10.617 1 89.25 383 LEU B O 1
ATOM 6519 N N . SER B 1 384 ? -29.531 61.188 11.688 1 89.56 384 SER B N 1
ATOM 6520 C CA . SER B 1 384 ? -29.953 61.875 12.906 1 89.56 384 SER B CA 1
ATOM 6521 C C . SER B 1 384 ? -28.797 62.031 13.891 1 89.56 384 SER B C 1
ATOM 6523 O O . SER B 1 384 ? -28.969 62.562 14.984 1 89.56 384 SER B O 1
ATOM 6525 N N . ALA B 1 385 ? -27.609 61.531 13.562 1 84.69 385 ALA B N 1
ATOM 6526 C CA . ALA B 1 385 ? -26.406 61.594 14.398 1 84.69 385 ALA B CA 1
ATOM 6527 C C . ALA B 1 385 ? -26.656 60.938 15.758 1 84.69 385 ALA B C 1
ATOM 6529 O O . ALA B 1 385 ? -26.203 61.469 16.781 1 84.69 385 ALA B O 1
ATOM 6530 N N . MET B 1 386 ? -27.484 59.969 15.867 1 88.19 386 MET B N 1
ATOM 6531 C CA . MET B 1 386 ? -27.766 59.219 17.094 1 88.19 386 MET B CA 1
ATOM 6532 C C . MET B 1 386 ? -26.859 57.969 17.203 1 88.19 386 MET B C 1
ATOM 6534 O O . MET B 1 386 ? -26.406 57.438 16.188 1 88.19 386 MET B O 1
ATOM 6538 N N . PRO B 1 387 ? -26.625 57.688 18.406 1 90.38 387 PRO B N 1
ATOM 6539 C CA . PRO B 1 387 ? -25.766 56.5 18.578 1 90.38 387 PRO B CA 1
ATOM 6540 C C . PRO B 1 387 ? -26.469 55.188 18.234 1 90.38 387 PRO B C 1
ATOM 6542 O O . PRO B 1 387 ? -27.688 55.094 18.344 1 90.38 387 PRO B O 1
ATOM 6545 N N . GLY B 1 388 ? -25.703 54.219 17.656 1 92.94 388 GLY B N 1
ATOM 6546 C CA . GLY B 1 388 ? -26.203 52.875 17.422 1 92.94 388 GLY B CA 1
ATOM 6547 C C . GLY B 1 388 ? -25.922 51.938 18.578 1 92.94 388 GLY B C 1
ATOM 6548 O O . GLY B 1 388 ? -25.875 52.375 19.734 1 92.94 388 GLY B O 1
ATOM 6549 N N . VAL B 1 389 ? -25.812 50.594 18.234 1 94.62 389 VAL B N 1
ATOM 6550 C CA . VAL B 1 389 ? -25.406 49.625 19.25 1 94.62 389 VAL B CA 1
ATOM 6551 C C . VAL B 1 389 ? -24.062 50.031 19.844 1 94.62 389 VAL B C 1
ATOM 6553 O O . VAL B 1 389 ? -23.125 50.344 19.094 1 94.62 389 VAL B O 1
ATOM 6556 N N . GLN B 1 390 ? -23.984 50 21.094 1 94.75 390 GLN B N 1
ATOM 6557 C CA . GLN B 1 390 ? -22.766 50.469 21.75 1 94.75 390 GLN B CA 1
ATOM 6558 C C . GLN B 1 390 ? -21.594 49.531 21.5 1 94.75 390 GLN B C 1
ATOM 6560 O O . GLN B 1 390 ? -21.75 48.312 21.562 1 94.75 390 GLN B O 1
ATOM 6565 N N . LEU B 1 391 ? -20.531 50.125 21.141 1 94.12 391 LEU B N 1
ATOM 6566 C CA . LEU B 1 391 ? -19.25 49.406 20.969 1 94.12 391 LEU B CA 1
ATOM 6567 C C . LEU B 1 391 ? -18.297 49.75 22.125 1 94.12 391 LEU B C 1
ATOM 6569 O O . LEU B 1 391 ? -18.141 50.906 22.469 1 94.12 391 LEU B O 1
ATOM 6573 N N . ALA B 1 392 ? -17.812 48.688 22.75 1 94 392 ALA B N 1
ATOM 6574 C CA . ALA B 1 392 ? -16.844 48.906 23.828 1 94 392 ALA B CA 1
ATOM 6575 C C . ALA B 1 392 ? -15.477 48.344 23.453 1 94 392 ALA B C 1
ATOM 6577 O O . ALA B 1 392 ? -15.344 47.188 23.094 1 94 392 ALA B O 1
ATOM 6578 N N . TYR B 1 393 ? -14.516 49.25 23.516 1 92.62 393 TYR B N 1
ATOM 6579 C CA . TYR B 1 393 ? -13.148 48.812 23.281 1 92.62 393 TYR B CA 1
ATOM 6580 C C . TYR B 1 393 ? -12.781 47.656 24.25 1 92.62 393 TYR B C 1
ATOM 6582 O O . TYR B 1 393 ? -12.953 47.781 25.453 1 92.62 393 TYR B O 1
ATOM 6590 N N . THR B 1 394 ? -12.359 46.531 23.719 1 87.62 394 THR B N 1
ATOM 6591 C CA . THR B 1 394 ? -12.055 45.312 24.484 1 87.62 394 THR B CA 1
ATOM 6592 C C . THR B 1 394 ? -10.672 44.781 24.109 1 87.62 394 THR B C 1
ATOM 6594 O O . THR B 1 394 ? -10.555 43.906 23.25 1 87.62 394 THR B O 1
ATOM 6597 N N . PRO B 1 395 ? -9.727 45.344 24.797 1 76.44 395 PRO B N 1
ATOM 6598 C CA . PRO B 1 395 ? -8.367 44.906 24.469 1 76.44 395 PRO B CA 1
ATOM 6599 C C . PRO B 1 395 ? -8.117 43.438 24.781 1 76.44 395 PRO B C 1
ATOM 6601 O O . PRO B 1 395 ? -7.305 42.781 24.125 1 76.44 395 PRO B O 1
ATOM 6604 N N . GLN B 1 396 ? -8.797 42.938 25.781 1 74.69 396 GLN B N 1
ATOM 6605 C CA . GLN B 1 396 ? -8.727 41.531 26.109 1 74.69 396 GLN B CA 1
ATOM 6606 C C . GLN B 1 396 ? -9.977 40.781 25.656 1 74.69 396 GLN B C 1
ATOM 6608 O O . GLN B 1 396 ? -11.047 40.906 26.25 1 74.69 396 GLN B O 1
ATOM 6613 N N . VAL B 1 397 ? -9.789 40.094 24.516 1 75.75 397 VAL B N 1
ATOM 6614 C CA . VAL B 1 397 ? -10.914 39.344 24 1 75.75 397 VAL B CA 1
ATOM 6615 C C . VAL B 1 397 ? -10.859 37.906 24.531 1 75.75 397 VAL B C 1
ATOM 6617 O O . VAL B 1 397 ? -9.805 37.438 24.969 1 75.75 397 VAL B O 1
ATOM 6620 N N . PRO B 1 398 ? -12.008 37.25 24.547 1 71.62 398 PRO B N 1
ATOM 6621 C CA . PRO B 1 398 ? -11.992 35.812 24.922 1 71.62 398 PRO B CA 1
ATOM 6622 C C . PRO B 1 398 ? -11.031 35 24.078 1 71.62 398 PRO B C 1
ATOM 6624 O O . PRO B 1 398 ? -10.781 35.312 22.906 1 71.62 398 PRO B O 1
ATOM 6627 N N . PRO B 1 399 ? -10.453 34 24.688 1 61.09 399 PRO B N 1
ATOM 6628 C CA . PRO B 1 399 ? -9.461 33.188 24 1 61.09 399 PRO B CA 1
ATOM 6629 C C . PRO B 1 399 ? -9.977 32.594 22.688 1 61.09 399 PRO B C 1
ATOM 6631 O O . PRO B 1 399 ? -9.188 32.281 21.797 1 61.09 399 PRO B O 1
ATOM 6634 N N . ALA B 1 400 ? -11.297 32.625 22.641 1 64.94 400 ALA B N 1
ATOM 6635 C CA . ALA B 1 400 ? -11.914 32.031 21.453 1 64.94 400 ALA B CA 1
ATOM 6636 C C . ALA B 1 400 ? -11.758 32.938 20.25 1 64.94 400 ALA B C 1
ATOM 6638 O O . ALA B 1 400 ? -11.867 32.5 19.109 1 64.94 400 ALA B O 1
ATOM 6639 N N . VAL B 1 401 ? -11.539 34.25 20.531 1 67.88 401 VAL B N 1
ATOM 6640 C CA . VAL B 1 401 ? -11.438 35.219 19.453 1 67.88 401 VAL B CA 1
ATOM 6641 C C . VAL B 1 401 ? -10.039 35.188 18.828 1 67.88 401 VAL B C 1
ATOM 6643 O O . VAL B 1 401 ? -9.039 35.312 19.531 1 67.88 401 VAL B O 1
ATOM 6646 N N . PRO B 1 402 ? -10.055 34.812 17.547 1 63.75 402 PRO B N 1
ATOM 6647 C CA . PRO B 1 402 ? -8.758 34.906 16.875 1 63.75 402 PRO B CA 1
ATOM 6648 C C . PRO B 1 402 ? -8.211 36.312 16.781 1 63.75 402 PRO B C 1
ATOM 6650 O O . PRO B 1 402 ? -8.734 37.125 16.016 1 63.75 402 PRO B O 1
ATOM 6653 N N . VAL B 1 403 ? -7.324 36.625 17.641 1 59.75 403 VAL B N 1
ATOM 6654 C CA . VAL B 1 403 ? -6.801 37.969 17.719 1 59.75 403 VAL B CA 1
ATOM 6655 C C . VAL B 1 403 ? -5.82 38.219 16.562 1 59.75 403 VAL B C 1
ATOM 6657 O O . VAL B 1 403 ? -4.926 37.406 16.328 1 59.75 403 VAL B O 1
ATOM 6660 N N . LYS B 1 404 ? -6.152 39.125 15.656 1 61.62 404 LYS B N 1
ATOM 6661 C CA . LYS B 1 404 ? -5.301 39.531 14.547 1 61.62 404 LYS B CA 1
ATOM 6662 C C . LYS B 1 404 ? -4.336 40.625 14.969 1 61.62 404 LYS B C 1
ATOM 6664 O O . LYS B 1 404 ? -4.715 41.562 15.703 1 61.62 404 LYS B O 1
ATOM 6669 N N . PRO B 1 405 ? -3.143 40.5 14.5 1 54.06 405 PRO B N 1
ATOM 6670 C CA . PRO B 1 405 ? -2.199 41.594 14.82 1 54.06 405 PRO B CA 1
ATOM 6671 C C . PRO B 1 405 ? -2.645 42.938 14.273 1 54.06 405 PRO B C 1
ATOM 6673 O O . PRO B 1 405 ? -3.109 43.031 13.133 1 54.06 405 PRO B O 1
ATOM 6676 N N . GLY B 1 406 ? -2.594 43.938 15.133 1 62.91 406 GLY B N 1
ATOM 6677 C CA . GLY B 1 406 ? -2.895 45.312 14.727 1 62.91 406 GLY B CA 1
ATOM 6678 C C . GLY B 1 406 ? -4.379 45.625 14.758 1 62.91 406 GLY B C 1
ATOM 6679 O O . GLY B 1 406 ? -4.785 46.75 14.43 1 62.91 406 GLY B O 1
ATOM 6680 N N . ALA B 1 407 ? -5.051 44.656 15.148 1 77.75 407 ALA B N 1
ATOM 6681 C CA . ALA B 1 407 ? -6.488 44.906 15.164 1 77.75 407 ALA B CA 1
ATOM 6682 C C . ALA B 1 407 ? -6.957 45.312 16.562 1 77.75 407 ALA B C 1
ATOM 6684 O O . ALA B 1 407 ? -6.375 44.875 17.562 1 77.75 407 ALA B O 1
ATOM 6685 N N . CYS B 1 408 ? -7.836 46.25 16.562 1 86.38 408 CYS B N 1
ATOM 6686 C CA . CYS B 1 408 ? -8.547 46.594 17.781 1 86.38 408 CYS B CA 1
ATOM 6687 C C . CYS B 1 408 ? -9.898 45.906 17.844 1 86.38 408 CYS B C 1
ATOM 6689 O O . CYS B 1 408 ? -10.578 45.75 16.828 1 86.38 408 CYS B O 1
ATOM 6691 N N . TYR B 1 409 ? -10.188 45.406 19.016 1 89.88 409 TYR B N 1
ATOM 6692 C CA . TYR B 1 409 ? -11.43 44.688 19.172 1 89.88 409 TYR B CA 1
ATOM 6693 C C . TYR B 1 409 ? -12.43 45.469 20.016 1 89.88 409 TYR B C 1
ATOM 6695 O O . TYR B 1 409 ? -12.047 46.125 20.984 1 89.88 409 TYR B O 1
ATOM 6703 N N . PHE B 1 410 ? -13.656 45.406 19.625 1 94.56 410 PHE B N 1
ATOM 6704 C CA . PHE B 1 410 ? -14.758 46.094 20.297 1 94.56 410 PHE B CA 1
ATOM 6705 C C . PHE B 1 410 ? -15.93 45.125 20.531 1 94.56 410 PHE B C 1
ATOM 6707 O O . PHE B 1 410 ? -16.391 44.469 19.609 1 94.56 410 PHE B O 1
ATOM 6714 N N . ALA B 1 411 ? -16.359 45.031 21.703 1 94.12 411 ALA B N 1
ATOM 6715 C CA . ALA B 1 411 ? -17.516 44.219 22.031 1 94.12 411 ALA B CA 1
ATOM 6716 C C . ALA B 1 411 ? -18.812 44.969 21.766 1 94.12 411 ALA B C 1
ATOM 6718 O O . ALA B 1 411 ? -18.938 46.156 22.094 1 94.12 411 ALA B O 1
ATOM 6719 N N . LEU B 1 412 ? -19.672 44.312 21.156 1 93.81 412 LEU B N 1
ATOM 6720 C CA . LEU B 1 412 ? -21.016 44.875 20.984 1 93.81 412 LEU B CA 1
ATOM 6721 C C . LEU B 1 412 ? -21.859 44.594 22.234 1 93.81 412 LEU B C 1
ATOM 6723 O O . LEU B 1 412 ? -21.875 43.5 22.75 1 93.81 412 LEU B O 1
ATOM 6727 N N . GLN B 1 413 ? -22.469 45.625 22.688 1 90.44 413 GLN B N 1
ATOM 6728 C CA . GLN B 1 413 ? -23.391 45.469 23.797 1 90.44 413 GLN B CA 1
ATOM 6729 C C . GLN B 1 413 ? -24.672 44.75 23.359 1 90.44 413 GLN B C 1
ATOM 6731 O O . GLN B 1 413 ? -25.344 45.188 22.422 1 90.44 413 GLN B O 1
ATOM 6736 N N . THR B 1 414 ? -24.922 43.656 24 1 82.56 414 THR B N 1
ATOM 6737 C CA . THR B 1 414 ? -26 42.781 23.578 1 82.56 414 THR B CA 1
ATOM 6738 C C . THR B 1 414 ? -27.328 43.219 24.156 1 82.56 414 THR B C 1
ATOM 6740 O O . THR B 1 414 ? -28.359 42.562 23.922 1 82.56 414 THR B O 1
ATOM 6743 N N . ARG B 1 415 ? -27.391 44.312 24.859 1 84.12 415 ARG B N 1
ATOM 6744 C CA . ARG B 1 415 ? -28.641 44.781 25.453 1 84.12 415 ARG B CA 1
ATOM 6745 C C . ARG B 1 415 ? -29.172 46 24.703 1 84.12 415 ARG B C 1
ATOM 6747 O O . ARG B 1 415 ? -28.391 46.812 24.203 1 84.12 415 ARG B O 1
ATOM 6754 N N . GLY B 1 416 ? -30.469 46.094 24.547 1 85.44 416 GLY B N 1
ATOM 6755 C CA . GLY B 1 416 ? -31.094 47.281 23.969 1 85.44 416 GLY B CA 1
ATOM 6756 C C . GLY B 1 416 ? -31.953 46.969 22.75 1 85.44 416 GLY B C 1
ATOM 6757 O O . GLY B 1 416 ? -31.844 45.875 22.172 1 85.44 416 GLY B O 1
ATOM 6758 N N . SER B 1 417 ? -32.781 47.906 22.375 1 91 417 SER B N 1
ATOM 6759 C CA . SER B 1 417 ? -33.75 47.75 21.297 1 91 417 SER B CA 1
ATOM 6760 C C . SER B 1 417 ? -33.062 47.656 19.938 1 91 417 SER B C 1
ATOM 6762 O O . SER B 1 417 ? -33.469 46.875 19.078 1 91 417 SER B O 1
ATOM 6764 N N . LEU B 1 418 ? -32.031 48.375 19.781 1 92.38 418 LEU B N 1
ATOM 6765 C CA . LEU B 1 418 ? -31.312 48.375 18.5 1 92.38 418 LEU B CA 1
ATOM 6766 C C . LEU B 1 418 ? -30.672 47.031 18.234 1 92.38 418 LEU B C 1
ATOM 6768 O O . LEU B 1 418 ? -30.672 46.531 17.109 1 92.38 418 LEU B O 1
ATOM 6772 N N . TYR B 1 419 ? -30.078 46.469 19.25 1 92.31 419 TYR B N 1
ATOM 6773 C CA . TYR B 1 419 ? -29.469 45.156 19.125 1 92.31 419 TYR B CA 1
ATOM 6774 C C . TYR B 1 419 ? -30.516 44.094 18.781 1 92.31 419 TYR B C 1
ATOM 6776 O O . TYR B 1 419 ? -30.297 43.25 17.906 1 92.31 419 TYR B O 1
ATOM 6784 N N . ASP B 1 420 ? -31.656 44.188 19.453 1 89.56 420 ASP B N 1
ATOM 6785 C CA . ASP B 1 420 ? -32.75 43.25 19.203 1 89.56 420 ASP B CA 1
ATOM 6786 C C . ASP B 1 420 ? -33.219 43.312 17.766 1 89.56 420 ASP B C 1
ATOM 6788 O O . ASP B 1 420 ? -33.5 42.281 17.141 1 89.56 420 ASP B O 1
ATOM 6792 N N . ARG B 1 421 ? -33.281 44.469 17.328 1 90.25 421 ARG B N 1
ATOM 6793 C CA . ARG B 1 421 ? -33.75 44.656 15.945 1 90.25 421 ARG B CA 1
ATOM 6794 C C . ARG B 1 421 ? -32.719 44.125 14.953 1 90.25 421 ARG B C 1
ATOM 6796 O O . ARG B 1 421 ? -33.094 43.594 13.898 1 90.25 421 ARG B O 1
ATOM 6803 N N . MET B 1 422 ? -31.5 44.312 15.297 1 90.75 422 MET B N 1
ATOM 6804 C CA . MET B 1 422 ? -30.422 43.75 14.469 1 90.75 422 MET B CA 1
ATOM 6805 C C . MET B 1 422 ? -30.531 42.25 14.352 1 90.75 422 MET B C 1
ATOM 6807 O O . MET B 1 422 ? -30.422 41.688 13.258 1 90.75 422 MET B O 1
ATOM 6811 N N . LEU B 1 423 ? -30.781 41.594 15.43 1 88.19 423 LEU B N 1
ATOM 6812 C CA . LEU B 1 423 ? -30.938 40.156 15.453 1 88.19 423 LEU B CA 1
ATOM 6813 C C . LEU B 1 423 ? -32.188 39.719 14.688 1 88.19 423 LEU B C 1
ATOM 6815 O O . LEU B 1 423 ? -32.156 38.719 13.969 1 88.19 423 LEU B O 1
ATOM 6819 N N . GLN B 1 424 ? -33.25 40.469 14.875 1 87.25 424 GLN B N 1
ATOM 6820 C CA . GLN B 1 424 ? -34.5 40.156 14.195 1 87.25 424 GLN B CA 1
ATOM 6821 C C . GLN B 1 424 ? -34.344 40.312 12.68 1 87.25 424 GLN B C 1
ATOM 6823 O O . GLN B 1 424 ? -34.938 39.531 11.922 1 87.25 424 GLN B O 1
ATOM 6828 N N . ALA B 1 425 ? -33.625 41.281 12.344 1 88.56 425 ALA B N 1
ATOM 6829 C CA . ALA B 1 425 ? -33.406 41.531 10.922 1 88.56 425 ALA B CA 1
ATOM 6830 C C . ALA B 1 425 ? -32.438 40.531 10.336 1 88.56 425 ALA B C 1
ATOM 6832 O O . ALA B 1 425 ? -32.25 40.469 9.117 1 88.56 425 ALA B O 1
ATOM 6833 N N . ARG B 1 426 ? -31.75 39.781 11.219 1 89 426 ARG B N 1
ATOM 6834 C CA . ARG B 1 426 ? -30.734 38.812 10.828 1 89 426 ARG B CA 1
ATOM 6835 C C . ARG B 1 426 ? -29.656 39.469 9.961 1 89 426 ARG B C 1
ATOM 6837 O O . ARG B 1 426 ? -29.172 38.844 9.008 1 89 426 ARG B O 1
ATOM 6844 N N . SER B 1 427 ? -29.469 40.625 10.195 1 92.62 427 SER B N 1
ATOM 6845 C CA . SER B 1 427 ? -28.469 41.375 9.438 1 92.62 427 SER B CA 1
ATOM 6846 C C . SER B 1 427 ? -27.875 42.5 10.289 1 92.62 427 SER B C 1
ATOM 6848 O O . SER B 1 427 ? -28.562 43.062 11.141 1 92.62 427 SER B O 1
ATOM 6850 N N . ILE B 1 428 ? -26.609 42.719 10.094 1 94.12 428 ILE B N 1
ATOM 6851 C CA . ILE B 1 428 ? -25.906 43.812 10.766 1 94.12 428 ILE B CA 1
ATOM 6852 C C . ILE B 1 428 ? -25.328 44.781 9.734 1 94.12 428 ILE B C 1
ATOM 6854 O O . ILE B 1 428 ? -24.859 44.344 8.68 1 94.12 428 ILE B O 1
ATOM 6858 N N . ALA B 1 429 ? -25.484 46.031 10 1 95.44 429 ALA B N 1
ATOM 6859 C CA . ALA B 1 429 ? -24.828 47.062 9.219 1 95.44 429 ALA B CA 1
ATOM 6860 C C . ALA B 1 429 ? -23.922 47.938 10.094 1 95.44 429 ALA B C 1
ATOM 6862 O O . ALA B 1 429 ? -24.281 48.25 11.234 1 95.44 429 ALA B O 1
ATOM 6863 N N . ILE B 1 430 ? -22.797 48.188 9.586 1 95.75 430 ILE B N 1
ATOM 6864 C CA . ILE B 1 430 ? -21.828 49.031 10.266 1 95.75 430 ILE B CA 1
ATOM 6865 C C . ILE B 1 430 ? -21.453 50.219 9.367 1 95.75 430 ILE B C 1
ATOM 6867 O O . ILE B 1 430 ? -20.953 50 8.258 1 95.75 430 ILE B O 1
ATOM 6871 N N . TYR B 1 431 ? -21.781 51.375 9.812 1 95.62 431 TYR B N 1
ATOM 6872 C CA . TYR B 1 431 ? -21.328 52.594 9.141 1 95.62 431 TYR B CA 1
ATOM 6873 C C . TYR B 1 431 ? -19.953 53.031 9.648 1 95.62 431 TYR B C 1
ATOM 6875 O O . TYR B 1 431 ? -19.766 53.25 10.844 1 95.62 431 TYR B O 1
ATOM 6883 N N . ALA B 1 432 ? -19.062 53.062 8.828 1 94.25 432 ALA B N 1
ATOM 6884 C CA . ALA B 1 432 ? -17.719 53.562 9.094 1 94.25 432 ALA B CA 1
ATOM 6885 C C . ALA B 1 432 ? -17.453 54.844 8.289 1 94.25 432 ALA B C 1
ATOM 6887 O O . ALA B 1 432 ? -17.422 54.812 7.059 1 94.25 432 ALA B O 1
ATOM 6888 N N . PRO B 1 433 ? -17.328 55.906 9.07 1 89.31 433 PRO B N 1
ATOM 6889 C CA . PRO B 1 433 ? -17.125 57.156 8.344 1 89.31 433 PRO B CA 1
ATOM 6890 C C . PRO B 1 433 ? -15.945 57.094 7.383 1 89.31 433 PRO B C 1
ATOM 6892 O O . PRO B 1 433 ? -14.992 56.344 7.609 1 89.31 433 PRO B O 1
ATOM 6895 N N . ALA B 1 434 ? -16.062 57.906 6.328 1 84.06 434 ALA B N 1
ATOM 6896 C CA . ALA B 1 434 ? -14.992 58.031 5.336 1 84.06 434 ALA B CA 1
ATOM 6897 C C . ALA B 1 434 ? -13.742 58.688 5.938 1 84.06 434 ALA B C 1
ATOM 6899 O O . ALA B 1 434 ? -13.844 59.438 6.895 1 84.06 434 ALA B O 1
ATOM 6900 N N . GLY B 1 435 ? -12.484 58.188 5.574 1 82.44 435 GLY B N 1
ATOM 6901 C CA . GLY B 1 435 ? -11.266 58.844 6.008 1 82.44 435 GLY B CA 1
ATOM 6902 C C . GLY B 1 435 ? -10.344 57.938 6.797 1 82.44 435 GLY B C 1
ATOM 6903 O O . GLY B 1 435 ? -9.297 58.375 7.277 1 82.44 435 GLY B O 1
ATOM 6904 N N . ILE B 1 436 ? -10.812 56.875 7.195 1 87 436 ILE B N 1
ATOM 6905 C CA . ILE B 1 436 ? -9.922 55.938 7.871 1 87 436 ILE B CA 1
ATOM 6906 C C . ILE B 1 436 ? -9.156 55.125 6.836 1 87 436 ILE B C 1
ATOM 6908 O O . ILE B 1 436 ? -9.727 54.281 6.172 1 87 436 ILE B O 1
ATOM 6912 N N . PRO B 1 437 ? -7.93 55.406 6.727 1 88.62 437 PRO B N 1
ATOM 6913 C CA . PRO B 1 437 ? -7.156 54.75 5.684 1 88.62 437 PRO B CA 1
ATOM 6914 C C . PRO B 1 437 ? -6.98 53.25 5.953 1 88.62 437 PRO B C 1
ATOM 6916 O O . PRO B 1 437 ? -6.75 52.844 7.098 1 88.62 437 PRO B O 1
ATOM 6919 N N . GLU B 1 438 ? -7.117 52.469 4.887 1 88.06 438 GLU B N 1
ATOM 6920 C CA . GLU B 1 438 ? -6.875 51.031 4.898 1 88.06 438 GLU B CA 1
ATOM 6921 C C . GLU B 1 438 ? -7.738 50.344 5.949 1 88.06 438 GLU B C 1
ATOM 6923 O O . GLU B 1 438 ? -7.246 49.5 6.699 1 88.06 438 GLU B O 1
ATOM 6928 N N . LEU B 1 439 ? -8.93 50.781 6.074 1 89.81 439 LEU B N 1
ATOM 6929 C CA . LEU B 1 439 ? -9.859 50.219 7.047 1 89.81 439 LEU B CA 1
ATOM 6930 C C . LEU B 1 439 ? -10.266 48.812 6.652 1 89.81 439 LEU B C 1
ATOM 6932 O O . LEU B 1 439 ? -10.633 48.562 5.5 1 89.81 439 LEU B O 1
ATOM 6936 N N . LYS B 1 440 ? -10.094 47.781 7.543 1 87.62 440 LYS B N 1
ATOM 6937 C CA . LYS B 1 440 ? -10.609 46.438 7.418 1 87.62 440 LYS B CA 1
ATOM 6938 C C . LYS B 1 440 ? -11.477 46.062 8.625 1 87.62 440 LYS B C 1
ATOM 6940 O O . LYS B 1 440 ? -11.07 46.25 9.766 1 87.62 440 LYS B O 1
ATOM 6945 N N . LEU B 1 441 ? -12.648 45.656 8.336 1 91.38 441 LEU B N 1
ATOM 6946 C CA . LEU B 1 441 ? -13.602 45.281 9.383 1 91.38 441 LEU B CA 1
ATOM 6947 C C . LEU B 1 441 ? -13.938 43.812 9.305 1 91.38 441 LEU B C 1
ATOM 6949 O O . LEU B 1 441 ? -14.094 43.25 8.211 1 91.38 441 LEU B O 1
ATOM 6953 N N . ASP B 1 442 ? -13.906 43.156 10.516 1 86.94 442 ASP B N 1
ATOM 6954 C CA . ASP B 1 442 ? -14.383 41.781 10.656 1 86.94 442 ASP B CA 1
ATOM 6955 C C . ASP B 1 442 ? -15.234 41.625 11.914 1 86.94 442 ASP B C 1
ATOM 6957 O O . ASP B 1 442 ? -14.969 42.25 12.938 1 86.94 442 ASP B O 1
ATOM 6961 N N . LEU B 1 443 ? -16.25 40.938 11.773 1 90.38 443 LEU B N 1
ATOM 6962 C CA . LEU B 1 443 ? -17.109 40.656 12.922 1 90.38 443 LEU B CA 1
ATOM 6963 C C . LEU B 1 443 ? -16.953 39.188 13.367 1 90.38 443 LEU B C 1
ATOM 6965 O O . LEU B 1 443 ? -17 38.281 12.539 1 90.38 443 LEU B O 1
ATOM 6969 N N . ILE B 1 444 ? -16.688 39 14.625 1 85.56 444 ILE B N 1
ATOM 6970 C CA . ILE B 1 444 ? -16.453 37.688 15.211 1 85.56 444 ILE B CA 1
ATOM 6971 C C . ILE B 1 444 ? -17.547 37.375 16.234 1 85.56 444 ILE B C 1
ATOM 6973 O O . ILE B 1 444 ? -17.844 38.188 17.094 1 85.56 444 ILE B O 1
ATOM 6977 N N . ALA B 1 445 ? -18.188 36.344 16.109 1 85.56 445 ALA B N 1
ATOM 6978 C CA . ALA B 1 445 ? -19.156 35.844 17.094 1 85.56 445 ALA B CA 1
ATOM 6979 C C . ALA B 1 445 ? -18.578 34.75 17.953 1 85.56 445 ALA B C 1
ATOM 6981 O O . ALA B 1 445 ? -18.031 33.75 17.438 1 85.56 445 ALA B O 1
ATOM 6982 N N . VAL B 1 446 ? -18.5 35 19.141 1 81.38 446 VAL B N 1
ATOM 6983 C CA . VAL B 1 446 ? -18 34 20.094 1 81.38 446 VAL B CA 1
ATOM 6984 C C . VAL B 1 446 ? -19.172 33.344 20.812 1 81.38 446 VAL B C 1
ATOM 6986 O O . VAL B 1 446 ? -19.984 34.031 21.453 1 81.38 446 VAL B O 1
ATOM 6989 N N . THR B 1 447 ? -19.172 32.062 20.5 1 72.5 447 THR B N 1
ATOM 6990 C CA . THR B 1 447 ? -20.281 31.328 21.125 1 72.5 447 THR B CA 1
ATOM 6991 C C . THR B 1 447 ? -19.859 30.781 22.484 1 72.5 447 THR B C 1
ATOM 6993 O O . THR B 1 447 ? -18.672 30.562 22.734 1 72.5 447 THR B O 1
ATOM 6996 N N . ARG B 1 448 ? -20.641 30.75 23.5 1 64.25 448 ARG B N 1
ATOM 6997 C CA . ARG B 1 448 ? -20.344 30.203 24.812 1 64.25 448 ARG B CA 1
ATOM 6998 C C . ARG B 1 448 ? -20.297 28.672 24.766 1 64.25 448 ARG B C 1
ATOM 7000 O O . ARG B 1 448 ? -21.062 28.047 24.047 1 64.25 448 ARG B O 1
#

Organism: NCBI:txid1287738